Protein AF-0000000066677058 (afdb_homodimer)

Secondary structure (DSSP, 8-state):
--TTSSSTT------------PPPHHHHHHHHHHHHHHHHH--SSEEEEEETTS-EEEEE-TT-S---EEEEEE--THHHHHHHHHHHHHHHHHHHHTSEEESSTTTHHHHHHHHHHHHHHHHS-SSTTS----SS--S-TTHHHHHHHHHHHHHTT---HHHHHHHHHHHHTS-HHHHHHHS-TT---S----SSTT--HHHHHHHHHHHHHHHHT--TT-EEEEES-TTSHHHHHHHHHH--EEEEEES-HHHHHHHHHHHHHHT-TTTEEEEE--GGG--TT--EEEEEEES-GGGT-GGGHHHHHHHHHHHEEEEEEEEEEEEE--GGGHHHHHHS--HIIIII-TT--PPPHHHHHHHHHHH-S-EEEEEEE-HHHHHHHHHHHHHHHHHTHHHHHHTT--HHHHHHHHHHHHHHHHHHHTTSSEEEEEEEE-TT-HHHHTSS-TTS-SS------/--TTTSSTTS-----------PPPHHHHHHHHHHHHHHHHH--SSEEEEEETTS-EEEEE-TT-S---EEEEEE--THHHHHHHHHHHHHHHHHHHHTSEEESSTTTHHHHHHHHHHHHHHHHS-SSTTS----TT----TTHHHHHHHHHHHHHTT---HHHHHHHHHHHHTS-HHHHHHHS-TT---S----SSTT--HHHHHHHHHHHHHHHHT--TT-EEEEES-TTSHHHHHHHHHH--EEEEEES-HHHHHHHHHHHHHHT-TTTEEEEE--GGG--TT--EEEEEEES-GGGT-GGGHHHHHHHHHHHEEEEEEEEEEEEE--GGGHHHHHHS--HIIIII-TT--PPPHHHHHHHHHHH-S-EEEEEEE-HHHHHHHHHHHHHHHHHTHHHHHHTT--HHHHHHHHHHHHHHHHHHHTTSSEEEEEEEE-TT-HHHHTSS-TTS-SS------

Sequence (922 aa):
MVIAQSLLWKEITLLKKIQHMVLSLTESGARLFVTRFLEQFISIGCVTILEEGGTMFIFGEKDSTCPLKSILKIHSPQFYWKVMTQADLGLADAYISGDFSFVDKDSGLLNLIMILIANRDQRSPKSNLVKKRGWWTPVFLTAGLASVKYYLKHVLKQNTLTQARKNISSHYDLSNEFFGLFMDDTMMYSSAIFKSENEDPRTAQMRKISLLIEKARIEKNHEVLEMGCGWGTFAIEVVKRTGCKYTGITLSIEQLKYAKAKVKEAGLQGRITFMLCDYRQLSDARKYDRIIACEMIEAVGHEFMDKFFSCCEDALAENGIFVLQFTAIPEALYDESRLTSGFITEYIFPGGCLPSLARVTSAMASSSRLCIENVENIGIHYYHTLRCWRKNFLERQKQIIDLGFDDKFIRTWEYYFDYCAAGFKTLTLRSYQIVFSRPGNVAAFGDDDPFRSSTRKNNIIMVIAQSLLWKEITLLKKIQHMVLSLTESGARLFVTRFLEQFISIGCVTILEEGGTMFIFGEKDSTCPLKSILKIHSPQFYWKVMTQADLGLADAYISGDFSFVDKDSGLLNLIMILIANRDQRSPKSNLVKKRGWWTPVFLTAGLASVKYYLKHVLKQNTLTQARKNISSHYDLSNEFFGLFMDDTMMYSSAIFKSENEDPRTAQMRKISLLIEKARIEKNHEVLEMGCGWGTFAIEVVKRTGCKYTGITLSIEQLKYAKAKVKEAGLQGRITFMLCDYRQLSDARKYDRIIACEMIEAVGHEFMDKFFSCCEDALAENGIFVLQFTAIPEALYDESRLTSGFITEYIFPGGCLPSLARVTSAMASSSRLCIENVENIGIHYYHTLRCWRKNFLERQKQIIDLGFDDKFIRTWEYYFDYCAAGFKTLTLRSYQIVFSRPGNVAAFGDDDPFRSSTRKNNII

Nearest PDB structures (foldseek):
  3hem-assembly1_A  TM=9.150E-01  e=3.037E-22  Mycobacterium tuberculosis
  6p3o-assembly1_A-2  TM=7.396E-01  e=6.303E-20  Glaucium flavum
  6gkv-assembly1_B  TM=7.495E-01  e=3.057E-19  Coptis japonica
  6gkz-assembly1_A  TM=7.438E-01  e=9.589E-19  Coptis japonica
  6gkz-assembly2_B-2  TM=7.339E-01  e=5.781E-18  Coptis japonica

Radius of gyration: 33.04 Å; Cα contacts (8 Å, |Δi|>4): 1696; chains: 2; bounding box: 64×138×98 Å

Structure (mmCIF, N/CA/C/O backbone):
data_AF-0000000066677058-model_v1
#
loop_
_entity.id
_entity.type
_entity.pdbx_description
1 polymer At3g23470
#
loop_
_atom_site.group_PDB
_atom_site.id
_atom_site.type_symbol
_atom_site.label_atom_id
_atom_site.label_alt_id
_atom_site.label_comp_id
_atom_site.label_asym_id
_atom_site.label_entity_id
_atom_site.label_seq_id
_atom_site.pdbx_PDB_ins_code
_atom_site.Cartn_x
_atom_site.Cartn_y
_atom_site.Cartn_z
_atom_site.occupancy
_atom_site.B_iso_or_equiv
_atom_site.auth_seq_id
_atom_site.auth_comp_id
_atom_site.auth_asym_id
_atom_site.auth_atom_id
_atom_site.pdbx_PDB_model_num
ATOM 1 N N . MET A 1 1 ? 30.531 -81.875 -5.238 1 27.41 1 MET A N 1
ATOM 2 C CA . MET A 1 1 ? 30.516 -81.5 -6.652 1 27.41 1 MET A CA 1
ATOM 3 C C . MET A 1 1 ? 29.203 -80.875 -7.039 1 27.41 1 MET A C 1
ATOM 5 O O . MET A 1 1 ? 29.172 -80.062 -7.961 1 27.41 1 MET A O 1
ATOM 9 N N . VAL A 1 2 ? 28.016 -81.312 -6.496 1 37.75 2 VAL A N 1
ATOM 10 C CA . VAL A 1 2 ? 26.688 -80.938 -6.988 1 37.75 2 VAL A CA 1
ATOM 11 C C . VAL A 1 2 ? 26.328 -79.5 -6.527 1 37.75 2 VAL A C 1
ATOM 13 O O . VAL A 1 2 ? 25.531 -78.812 -7.172 1 37.75 2 VAL A O 1
ATOM 16 N N . ILE A 1 3 ? 26.688 -79.062 -5.27 1 36.12 3 ILE A N 1
ATOM 17 C CA . ILE A 1 3 ? 26.219 -77.812 -4.703 1 36.12 3 ILE A CA 1
ATOM 18 C C . ILE A 1 3 ? 26.766 -76.625 -5.516 1 36.12 3 ILE A C 1
ATOM 20 O O . ILE A 1 3 ? 26.203 -75.562 -5.5 1 36.12 3 ILE A O 1
ATOM 24 N N . ALA A 1 4 ? 28.094 -76.75 -6.078 1 36.56 4 ALA A N 1
ATOM 25 C CA . ALA A 1 4 ? 28.781 -75.688 -6.789 1 36.56 4 ALA A CA 1
ATOM 26 C C . ALA A 1 4 ? 28.047 -75.312 -8.078 1 36.56 4 ALA A C 1
ATOM 28 O O . ALA A 1 4 ? 28.266 -74.25 -8.641 1 36.56 4 ALA A O 1
ATOM 29 N N . GLN A 1 5 ? 27.359 -76.312 -8.688 1 34.09 5 GLN A N 1
ATOM 30 C CA . GLN A 1 5 ? 26.812 -76.062 -10.016 1 34.09 5 GLN A CA 1
ATOM 31 C C . GLN A 1 5 ? 25.625 -75.125 -9.969 1 34.09 5 GLN A C 1
ATOM 33 O O . GLN A 1 5 ? 25.219 -74.562 -10.984 1 34.09 5 GLN A O 1
ATOM 38 N N . SER A 1 6 ? 24.828 -75.125 -8.859 1 35.19 6 SER A N 1
ATOM 39 C CA . SER A 1 6 ? 23.547 -74.375 -8.883 1 35.19 6 SER A CA 1
ATOM 40 C C . SER A 1 6 ? 23.75 -72.875 -8.906 1 35.19 6 SER A C 1
ATOM 42 O O . SER A 1 6 ? 22.828 -72.125 -9.203 1 35.19 6 SER A O 1
ATOM 44 N N . LEU A 1 7 ? 24.75 -72.375 -8.156 1 35.31 7 LEU A N 1
ATOM 45 C CA . LEU A 1 7 ? 24.875 -70.938 -7.949 1 35.31 7 LEU A CA 1
ATOM 46 C C . LEU A 1 7 ? 25.219 -70.188 -9.25 1 35.31 7 LEU A C 1
ATOM 48 O O . LEU A 1 7 ? 25.141 -69 -9.336 1 35.31 7 LEU A O 1
ATOM 52 N N . LEU A 1 8 ? 25.953 -70.812 -10.219 1 33.09 8 LEU A N 1
ATOM 53 C CA . LEU A 1 8 ? 26.562 -70.125 -11.344 1 33.09 8 LEU A CA 1
ATOM 54 C C . LEU A 1 8 ? 25.484 -69.688 -12.328 1 33.09 8 LEU A C 1
ATOM 56 O O . LEU A 1 8 ? 25.75 -68.875 -13.211 1 33.09 8 LEU A O 1
ATOM 60 N N . TRP A 1 9 ? 24.422 -70.438 -12.539 1 32.62 9 TRP A N 1
ATOM 61 C CA . TRP A 1 9 ? 23.594 -70.125 -13.703 1 32.62 9 TRP A CA 1
ATOM 62 C C . TRP A 1 9 ? 22.75 -68.875 -13.438 1 32.62 9 TRP A C 1
ATOM 64 O O . TRP A 1 9 ? 21.688 -68.688 -14.039 1 32.62 9 TRP A O 1
ATOM 74 N N . LYS A 1 10 ? 22.875 -68.25 -12.242 1 36.34 10 LYS A N 1
ATOM 75 C CA . LYS A 1 10 ? 22 -67.125 -12.25 1 36.34 10 LYS A CA 1
ATOM 76 C C . LYS A 1 10 ? 22.266 -66.25 -13.461 1 36.34 10 LYS A C 1
ATOM 78 O O . LYS A 1 10 ? 23.406 -65.812 -13.727 1 36.34 10 LYS A O 1
ATOM 83 N N . GLU A 1 11 ? 21.516 -66.375 -14.555 1 34.28 11 GLU A N 1
ATOM 84 C CA . GLU A 1 11 ? 21.484 -65.562 -15.742 1 34.28 11 GLU A CA 1
ATOM 85 C C . GLU A 1 11 ? 21.734 -64.062 -15.383 1 34.28 11 GLU A C 1
ATOM 87 O O . GLU A 1 11 ? 21.047 -63.5 -14.523 1 34.28 11 GLU A O 1
ATOM 92 N N . ILE A 1 12 ? 22.953 -63.625 -15.367 1 32.75 12 ILE A N 1
ATOM 93 C CA . ILE A 1 12 ? 23.281 -62.219 -15.336 1 32.75 12 ILE A CA 1
ATOM 94 C C . ILE A 1 12 ? 22.328 -61.438 -16.25 1 32.75 12 ILE A C 1
ATOM 96 O O . ILE A 1 12 ? 22.328 -61.656 -17.469 1 32.75 12 ILE A O 1
ATOM 100 N N . THR A 1 13 ? 21.062 -61.25 -15.922 1 34.97 13 THR A N 1
ATOM 101 C CA . THR A 1 13 ? 20.234 -60.281 -16.641 1 34.97 13 THR A CA 1
ATOM 102 C C . THR A 1 13 ? 21.094 -59.156 -17.172 1 34.97 13 THR A C 1
ATOM 104 O O . THR A 1 13 ? 21.734 -58.438 -16.406 1 34.97 13 THR A O 1
ATOM 107 N N . LEU A 1 14 ? 21.75 -59.281 -18.328 1 33.88 14 LEU A N 1
ATOM 108 C CA . LEU A 1 14 ? 22.438 -58.25 -19.125 1 33.88 14 LEU A CA 1
ATOM 109 C C . LEU A 1 14 ? 21.844 -56.875 -18.875 1 33.88 14 LEU A C 1
ATOM 111 O O . LEU A 1 14 ? 20.625 -56.719 -18.844 1 33.88 14 LEU A O 1
ATOM 115 N N . LEU A 1 15 ? 22.562 -56.062 -18.219 1 37.28 15 LEU A N 1
ATOM 116 C CA . LEU A 1 15 ? 22.328 -54.625 -18.094 1 37.28 15 LEU A CA 1
ATOM 117 C C . LEU A 1 15 ? 21.766 -54.031 -19.391 1 37.28 15 LEU A C 1
ATOM 119 O O . LEU A 1 15 ? 22.297 -54.312 -20.469 1 37.28 15 LEU A O 1
ATOM 123 N N . LYS A 1 16 ? 20.516 -53.875 -19.531 1 41.69 16 LYS A N 1
ATOM 124 C CA . LYS A 1 16 ? 19.859 -53.188 -20.625 1 41.69 16 LYS A CA 1
ATOM 125 C C . LYS A 1 16 ? 20.781 -52.156 -21.25 1 41.69 16 LYS A C 1
ATOM 127 O O . LYS A 1 16 ? 21.484 -51.406 -20.531 1 41.69 16 LYS A O 1
ATOM 132 N N . LYS A 1 17 ? 21.281 -52.219 -22.469 1 40.94 17 LYS A N 1
ATOM 133 C CA . LYS A 1 17 ? 22.031 -51.344 -23.359 1 40.94 17 LYS A CA 1
ATOM 134 C C . LYS A 1 17 ? 21.578 -49.875 -23.203 1 40.94 17 LYS A C 1
ATOM 136 O O . LYS A 1 17 ? 20.406 -49.562 -23.344 1 40.94 17 LYS A O 1
ATOM 141 N N . ILE A 1 18 ? 22.266 -49.062 -22.469 1 45.41 18 ILE A N 1
ATOM 142 C CA . ILE A 1 18 ? 22.047 -47.625 -22.391 1 45.41 18 ILE A CA 1
ATOM 143 C C . ILE A 1 18 ? 21.953 -47.031 -23.797 1 45.41 18 ILE A C 1
ATOM 145 O O . ILE A 1 18 ? 22.922 -47.125 -24.562 1 45.41 18 ILE A O 1
ATOM 149 N N . GLN A 1 19 ? 20.938 -47.188 -24.516 1 49.09 19 GLN A N 1
ATOM 150 C CA . GLN A 1 19 ? 20.781 -46.594 -25.828 1 49.09 19 GLN A CA 1
ATOM 151 C C . GLN A 1 19 ? 21.188 -45.125 -25.812 1 49.09 19 GLN A C 1
ATOM 153 O O . GLN A 1 19 ? 20.719 -44.344 -24.969 1 49.09 19 GLN A O 1
ATOM 158 N N . HIS A 1 20 ? 22.344 -44.812 -26.359 1 61.53 20 HIS A N 1
ATOM 159 C CA . HIS A 1 20 ? 22.859 -43.438 -26.547 1 61.53 20 HIS A CA 1
ATOM 160 C C . HIS A 1 20 ? 21.844 -42.594 -27.297 1 61.53 20 HIS A C 1
ATOM 162 O O . HIS A 1 20 ? 21.156 -43.062 -28.203 1 61.53 20 HIS A O 1
ATOM 168 N N . MET A 1 21 ? 21.531 -41.531 -26.766 1 69.44 21 MET A N 1
ATOM 169 C CA . MET A 1 21 ? 20.688 -40.562 -27.453 1 69.44 21 MET A CA 1
ATOM 170 C C . MET A 1 21 ? 21.25 -40.25 -28.828 1 69.44 21 MET A C 1
ATOM 172 O O . MET A 1 21 ? 22.422 -39.875 -28.969 1 69.44 21 MET A O 1
ATOM 176 N N . VAL A 1 22 ? 20.734 -40.688 -29.922 1 69.94 22 VAL A N 1
ATOM 177 C CA . VAL A 1 22 ? 21.156 -40.375 -31.281 1 69.94 22 VAL A CA 1
ATOM 178 C C . VAL A 1 22 ? 20.516 -39.094 -31.734 1 69.94 22 VAL A C 1
ATOM 180 O O . VAL A 1 22 ? 19.297 -38.938 -31.703 1 69.94 22 VAL A O 1
ATOM 183 N N . LEU A 1 23 ? 21.391 -38.031 -32.062 1 77.5 23 LEU A N 1
ATOM 184 C CA . LEU A 1 23 ? 20.891 -36.719 -32.438 1 77.5 23 LEU A CA 1
ATOM 185 C C . LEU A 1 23 ? 20.906 -36.562 -33.969 1 77.5 23 LEU A C 1
ATOM 187 O O . LEU A 1 23 ? 21.828 -37 -34.625 1 77.5 23 LEU A O 1
ATOM 191 N N . SER A 1 24 ? 19.844 -36.094 -34.5 1 80.19 24 SER A N 1
ATOM 192 C CA . SER A 1 24 ? 19.875 -35.625 -35.8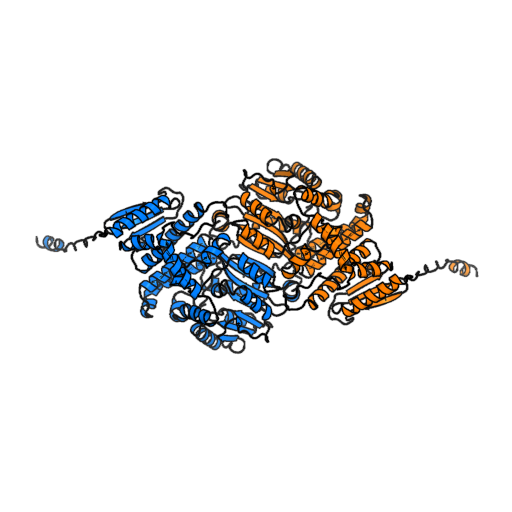75 1 80.19 24 SER A CA 1
ATOM 193 C C . SER A 1 24 ? 20.766 -34.375 -36 1 80.19 24 SER A C 1
ATOM 195 O O . SER A 1 24 ? 21.234 -33.844 -35 1 80.19 24 SER A O 1
ATOM 197 N N . LEU A 1 25 ? 21.062 -33.969 -37.219 1 74.94 25 LEU A N 1
ATOM 198 C CA . LEU A 1 25 ? 21.906 -32.781 -37.438 1 74.94 25 LEU A CA 1
ATOM 199 C C . LEU A 1 25 ? 21.281 -31.547 -36.812 1 74.94 25 LEU A C 1
ATOM 201 O O . LEU A 1 25 ? 21.969 -30.75 -36.188 1 74.94 25 LEU A O 1
ATOM 205 N N . THR A 1 26 ? 20.047 -31.5 -36.969 1 81.69 26 THR A N 1
ATOM 206 C CA . THR A 1 26 ? 19.328 -30.344 -36.438 1 81.69 26 THR A CA 1
ATOM 207 C C . THR A 1 26 ? 19.344 -30.375 -34.906 1 81.69 26 THR A C 1
ATOM 209 O O . THR A 1 26 ? 19.516 -29.344 -34.25 1 81.69 26 THR A O 1
ATOM 212 N N . GLU A 1 27 ? 19.219 -31.547 -34.438 1 86.38 27 GLU A N 1
ATOM 213 C CA . GLU A 1 27 ? 19.234 -31.703 -33 1 86.38 27 GLU A CA 1
ATOM 214 C C . GLU A 1 27 ? 20.625 -31.438 -32.438 1 86.38 27 GLU A C 1
ATOM 216 O O . GLU A 1 27 ? 20.766 -30.891 -31.328 1 86.38 27 GLU A O 1
ATOM 221 N N . SER A 1 28 ? 21.609 -31.875 -33.188 1 88.38 28 SER A N 1
ATOM 222 C CA . SER A 1 28 ? 22.969 -31.594 -32.781 1 88.38 28 SER A CA 1
ATOM 223 C C . SER A 1 28 ? 23.25 -30.094 -32.75 1 88.38 28 SER A C 1
ATOM 225 O O . SER A 1 28 ? 23.938 -29.609 -31.828 1 88.38 28 SER A O 1
ATOM 227 N N . GLY A 1 29 ? 22.781 -29.422 -33.719 1 90.25 29 GLY A N 1
ATOM 228 C CA . GLY A 1 29 ? 22.906 -27.969 -33.719 1 90.25 29 GLY A CA 1
ATOM 229 C C . GLY A 1 29 ? 22.188 -27.312 -32.531 1 90.25 29 GLY A C 1
ATOM 230 O O . GLY A 1 29 ? 22.703 -26.391 -31.922 1 90.25 29 GLY A O 1
ATOM 231 N N . ALA A 1 30 ? 21.031 -27.828 -32.312 1 92.5 30 ALA A N 1
ATOM 232 C CA . ALA A 1 30 ? 20.266 -27.312 -31.188 1 92.5 30 ALA A CA 1
ATOM 233 C C . ALA A 1 30 ? 21 -27.547 -29.875 1 92.5 30 ALA A C 1
ATOM 235 O O . ALA A 1 30 ? 21.016 -26.656 -29.016 1 92.5 30 ALA A O 1
ATOM 236 N N . ARG A 1 31 ? 21.547 -28.75 -29.688 1 93.88 31 ARG A N 1
ATOM 237 C CA . ARG A 1 31 ? 22.312 -29.062 -28.484 1 93.88 31 ARG A CA 1
ATOM 238 C C . ARG A 1 31 ? 23.469 -28.094 -28.312 1 93.88 31 ARG A C 1
ATOM 240 O O . ARG A 1 31 ? 23.703 -27.594 -27.203 1 93.88 31 ARG A O 1
ATOM 247 N N . LEU A 1 32 ? 24.172 -27.844 -29.344 1 93.31 32 LEU A N 1
ATOM 248 C CA . LEU A 1 32 ? 25.312 -26.922 -29.297 1 93.31 32 LEU A CA 1
ATOM 249 C C . LEU A 1 32 ? 24.859 -25.516 -28.906 1 93.31 32 LEU A C 1
ATOM 251 O O . LEU A 1 32 ? 25.5 -24.859 -28.094 1 93.31 32 LEU A O 1
ATOM 255 N N . PHE A 1 33 ? 23.844 -25.172 -29.469 1 92.88 33 PHE A N 1
ATOM 256 C CA . PHE A 1 33 ? 23.328 -23.844 -29.203 1 92.88 33 PHE A CA 1
ATOM 257 C C . PHE A 1 33 ? 22.891 -23.703 -27.75 1 92.88 33 PHE A C 1
ATOM 259 O O . PHE A 1 33 ? 23.266 -22.734 -27.078 1 92.88 33 PHE A O 1
ATOM 266 N N . VAL A 1 34 ? 22.109 -24.609 -27.25 1 94.19 34 VAL A N 1
ATOM 267 C CA . VAL A 1 34 ? 21.562 -24.562 -25.891 1 94.19 34 VAL A CA 1
ATOM 268 C C . VAL A 1 34 ? 22.703 -24.641 -24.891 1 94.19 34 VAL A C 1
ATOM 270 O O . VAL A 1 34 ? 22.734 -23.891 -23.906 1 94.19 34 VAL A O 1
ATOM 273 N N . THR A 1 35 ? 23.625 -25.516 -25.125 1 94.44 35 THR A N 1
ATOM 274 C CA . THR A 1 35 ? 24.734 -25.688 -24.172 1 94.44 35 THR A CA 1
ATOM 275 C C . THR A 1 35 ? 25.625 -24.453 -24.156 1 94.44 35 THR A C 1
ATOM 277 O O . THR A 1 35 ? 26.094 -24.031 -23.094 1 94.44 35 THR A O 1
ATOM 280 N N . ARG A 1 36 ? 25.859 -23.812 -25.266 1 93.69 36 ARG A N 1
ATOM 281 C CA . ARG A 1 36 ? 26.641 -22.578 -25.312 1 93.69 36 ARG A CA 1
ATOM 282 C C . ARG A 1 36 ? 25.938 -21.438 -24.594 1 93.69 36 ARG A C 1
ATOM 284 O O . ARG A 1 36 ? 26.562 -20.641 -23.906 1 93.69 36 ARG A O 1
ATOM 291 N N . PHE A 1 37 ? 24.734 -21.438 -24.875 1 91.5 37 PHE A N 1
ATOM 292 C CA . PHE A 1 37 ? 23.938 -20.422 -24.219 1 91.5 37 PHE A CA 1
ATOM 293 C C . PHE A 1 37 ? 23.984 -20.578 -22.703 1 91.5 37 PHE A C 1
ATOM 295 O O . PHE A 1 37 ? 24.203 -19.594 -21.984 1 91.5 37 PHE A O 1
ATOM 302 N N . LEU A 1 38 ? 23.719 -21.75 -22.219 1 94.25 38 LEU A N 1
ATOM 303 C CA . LEU A 1 38 ? 23.703 -21.984 -20.781 1 94.25 38 LEU A CA 1
ATOM 304 C C . LEU A 1 38 ? 25.078 -21.719 -20.172 1 94.25 38 LEU A C 1
ATOM 306 O O . LEU A 1 38 ? 25.172 -21.219 -19.047 1 94.25 38 LEU A O 1
ATOM 310 N N . GLU A 1 39 ? 26.078 -21.984 -20.938 1 93.5 39 GLU A N 1
ATOM 311 C CA . GLU A 1 39 ? 27.438 -21.719 -20.484 1 93.5 39 GLU A CA 1
ATOM 312 C C . GLU A 1 39 ? 27.672 -20.219 -20.25 1 93.5 39 GLU A C 1
ATOM 314 O O . GLU A 1 39 ? 28.312 -19.828 -19.281 1 93.5 39 GLU A O 1
ATOM 319 N N . GLN A 1 40 ? 27.094 -19.438 -21.031 1 91.44 40 GLN A N 1
ATOM 320 C CA . GLN A 1 40 ? 27.25 -18 -20.938 1 91.44 40 GLN A CA 1
ATOM 321 C C . GLN A 1 40 ? 26.25 -17.406 -19.938 1 91.44 40 GLN A C 1
ATOM 323 O O . GLN A 1 40 ? 26.547 -16.406 -19.281 1 91.44 40 GLN A O 1
ATOM 328 N N . PHE A 1 41 ? 25.188 -18.047 -19.828 1 90.19 41 PHE A N 1
ATOM 329 C CA . PHE A 1 41 ? 24.062 -17.469 -19.094 1 90.19 41 PHE A CA 1
ATOM 330 C C . PHE A 1 41 ? 24.172 -17.781 -17.609 1 90.19 41 PHE A C 1
ATOM 332 O O . PHE A 1 41 ? 23.859 -16.938 -16.766 1 90.19 41 PHE A O 1
ATOM 339 N N . ILE A 1 42 ? 24.594 -18.984 -17.297 1 93.25 42 ILE A N 1
ATOM 340 C CA . ILE A 1 42 ? 24.562 -19.422 -15.906 1 93.25 42 ILE A CA 1
ATOM 341 C C . ILE A 1 42 ? 25.859 -19.047 -15.211 1 93.25 42 ILE A C 1
ATOM 343 O O . ILE A 1 42 ? 26.922 -19.625 -15.508 1 93.25 42 ILE A O 1
ATOM 347 N N . SER A 1 43 ? 25.75 -18.047 -14.359 1 90.25 43 SER A N 1
ATOM 348 C CA . SER A 1 43 ? 26.875 -17.656 -13.523 1 90.25 43 SER A CA 1
ATOM 349 C C . SER A 1 43 ? 26.562 -17.859 -12.047 1 90.25 43 SER A C 1
ATOM 351 O O . SER A 1 43 ? 27.469 -17.891 -11.211 1 90.25 43 SER A O 1
ATOM 353 N N . ILE A 1 44 ? 25.266 -17.984 -11.797 1 90.81 44 ILE A N 1
ATOM 354 C CA . ILE A 1 44 ? 24.797 -18.234 -10.438 1 90.81 44 ILE A CA 1
ATOM 355 C C . ILE A 1 44 ? 24.141 -19.609 -10.359 1 90.81 44 ILE A C 1
ATOM 357 O O . ILE A 1 44 ? 23.219 -19.906 -11.133 1 90.81 44 ILE A O 1
ATOM 361 N N . GLY A 1 45 ? 24.609 -20.406 -9.352 1 93.38 45 GLY A N 1
ATOM 362 C CA . GLY A 1 45 ? 24.109 -21.766 -9.227 1 93.38 45 GLY A CA 1
ATOM 363 C C . GLY A 1 45 ? 24.828 -22.75 -10.141 1 93.38 45 GLY A C 1
ATOM 364 O O . GLY A 1 45 ? 25.828 -22.391 -10.766 1 93.38 45 GLY A O 1
ATOM 365 N N . CYS A 1 46 ? 24.312 -23.969 -10.086 1 94.94 46 CYS A N 1
ATOM 366 C CA . CYS A 1 46 ? 24.938 -25.031 -10.891 1 94.94 46 CYS A CA 1
ATOM 367 C C . CYS A 1 46 ? 23.875 -25.891 -11.555 1 94.94 46 CYS A C 1
ATOM 369 O O . CYS A 1 46 ? 22.969 -26.406 -10.891 1 94.94 46 CYS A O 1
ATOM 371 N N . VAL A 1 47 ? 23.984 -26.016 -12.859 1 96.19 47 VAL A N 1
ATOM 372 C CA . VAL A 1 47 ? 23.078 -26.859 -13.625 1 96.19 47 VAL A CA 1
ATOM 373 C C . VAL A 1 47 ? 23.859 -27.953 -14.352 1 96.19 47 VAL A C 1
ATOM 375 O O . VAL A 1 47 ? 24.844 -27.656 -15.047 1 96.19 47 VAL A O 1
ATOM 378 N N . THR A 1 48 ? 23.484 -29.156 -14.102 1 96.25 48 THR A N 1
ATOM 379 C CA . THR A 1 48 ? 24.094 -30.297 -14.773 1 96.25 48 THR A CA 1
ATOM 380 C C . THR A 1 48 ? 23.094 -30.984 -15.695 1 96.25 48 THR A C 1
ATOM 382 O O . THR A 1 48 ? 21.984 -31.312 -15.281 1 96.25 48 THR A O 1
ATOM 385 N N . ILE A 1 49 ? 23.531 -31.219 -16.922 1 96.94 49 ILE A N 1
ATOM 386 C CA . ILE A 1 49 ? 22.734 -31.984 -17.875 1 96.94 49 ILE A CA 1
ATOM 387 C C . ILE A 1 49 ? 23.359 -33.375 -18.094 1 96.94 49 ILE A C 1
ATOM 389 O O . ILE A 1 49 ? 24.531 -33.469 -18.422 1 96.94 49 ILE A O 1
ATOM 393 N N . LEU A 1 50 ? 22.547 -34.344 -17.812 1 96.19 50 LEU A N 1
ATOM 394 C CA . LEU A 1 50 ? 22.953 -35.719 -18.047 1 96.19 50 LEU A CA 1
ATOM 395 C C . LEU A 1 50 ? 22.156 -36.344 -19.203 1 96.19 50 LEU A C 1
ATOM 397 O O . LEU A 1 50 ? 20.953 -36.562 -19.094 1 96.19 50 LEU A O 1
ATOM 401 N N . GLU A 1 51 ? 22.812 -36.656 -20.281 1 93.75 51 GLU A N 1
ATOM 402 C CA . GLU A 1 51 ? 22.156 -37.281 -21.406 1 93.75 51 GLU A CA 1
ATOM 403 C C . GLU A 1 51 ? 22.125 -38.812 -21.234 1 93.75 51 GLU A C 1
ATOM 405 O O . GLU A 1 51 ? 22.984 -39.375 -20.562 1 93.75 51 GLU A O 1
ATOM 410 N N . GLU A 1 52 ? 21.109 -39.312 -21.922 1 86.5 52 GLU A N 1
ATOM 411 C CA . GLU A 1 52 ? 21.109 -40.781 -21.969 1 86.5 52 GLU A CA 1
ATOM 412 C C . GLU A 1 52 ? 22.328 -41.281 -22.75 1 86.5 52 GLU A C 1
ATOM 414 O O . GLU A 1 52 ? 22.594 -40.844 -23.859 1 86.5 52 GLU A O 1
ATOM 419 N N . GLY A 1 53 ? 23.25 -42 -22.234 1 82.19 53 GLY A N 1
ATOM 420 C CA . GLY A 1 53 ? 24.484 -42.469 -22.844 1 82.19 53 GLY A CA 1
ATOM 421 C C . GLY A 1 53 ? 25.734 -42.031 -22.094 1 82.19 53 GLY A C 1
ATOM 422 O O . GLY A 1 53 ? 26.844 -42.5 -22.391 1 82.19 53 GLY A O 1
ATOM 423 N N . GLY A 1 54 ? 25.531 -41.031 -21.281 1 82.81 54 GLY A N 1
ATOM 424 C CA . GLY A 1 54 ? 26.625 -40.75 -20.344 1 82.81 54 GLY A CA 1
ATOM 425 C C . GLY A 1 54 ? 27.25 -39.375 -20.562 1 82.81 54 GLY A C 1
ATOM 426 O O . GLY A 1 54 ? 28.094 -38.969 -19.766 1 82.81 54 GLY A O 1
ATOM 427 N N . THR A 1 55 ? 26.828 -38.625 -21.625 1 90.62 55 THR A N 1
ATOM 428 C CA . THR A 1 55 ? 27.359 -37.312 -21.844 1 90.62 55 THR A CA 1
ATOM 429 C C . THR A 1 55 ? 26.875 -36.344 -20.75 1 90.62 55 THR A C 1
ATOM 431 O O . THR A 1 55 ? 25.703 -36.375 -20.375 1 90.62 55 THR A O 1
ATOM 434 N N . MET A 1 56 ? 27.859 -35.562 -20.25 1 93.94 56 MET A N 1
ATOM 435 C CA . MET A 1 56 ? 27.516 -34.656 -19.141 1 93.94 56 MET A CA 1
ATOM 436 C C . MET A 1 56 ? 27.984 -33.25 -19.438 1 93.94 56 MET A C 1
ATOM 438 O O . MET A 1 56 ? 29.094 -33.031 -19.953 1 93.94 56 MET A O 1
ATOM 442 N N . PHE A 1 57 ? 27.109 -32.25 -19.219 1 95 57 PHE A N 1
ATOM 443 C CA . PHE A 1 57 ? 27.453 -30.828 -19.281 1 95 57 PHE A CA 1
ATOM 444 C C . PHE A 1 57 ? 27.25 -30.156 -17.922 1 95 57 PHE A C 1
ATOM 446 O O . PHE A 1 57 ? 26.25 -30.406 -17.25 1 95 57 PHE A O 1
ATOM 453 N N . ILE A 1 58 ? 28.188 -29.422 -17.469 1 94.62 58 ILE A N 1
ATOM 454 C CA . ILE A 1 58 ? 28.078 -28.688 -16.219 1 94.62 58 ILE A CA 1
ATOM 455 C C . ILE A 1 58 ? 28.188 -27.188 -16.469 1 94.62 58 ILE A C 1
ATOM 457 O O . ILE A 1 58 ? 29.109 -26.734 -17.156 1 94.62 58 ILE A O 1
ATOM 461 N N . PHE A 1 59 ? 27.25 -26.484 -15.992 1 94.88 59 PHE A N 1
ATOM 462 C CA . PHE A 1 59 ? 27.219 -25.031 -16.156 1 94.88 59 PHE A CA 1
ATOM 463 C C . PHE A 1 59 ? 27.25 -24.344 -14.797 1 94.88 59 PHE A C 1
ATOM 465 O O . PHE A 1 59 ? 26.609 -24.797 -13.844 1 94.88 59 PHE A O 1
ATOM 472 N N . GLY A 1 60 ? 27.859 -23.141 -14.742 1 90.25 60 GLY A N 1
ATOM 473 C CA . GLY A 1 60 ? 27.969 -22.359 -13.508 1 90.25 60 GLY A CA 1
ATOM 474 C C . GLY A 1 60 ? 29.156 -22.75 -12.656 1 90.25 60 GLY A C 1
ATOM 475 O O . GLY A 1 60 ? 30.078 -23.422 -13.133 1 90.25 60 GLY A O 1
ATOM 476 N N . GLU A 1 61 ? 29.266 -22.062 -11.469 1 74.31 61 GLU A N 1
ATOM 477 C CA . GLU A 1 61 ? 30.422 -22.297 -10.609 1 74.31 61 GLU A CA 1
ATOM 478 C C . GLU A 1 61 ? 30.219 -23.484 -9.695 1 74.31 61 GLU A C 1
ATOM 480 O O . GLU A 1 61 ? 29.266 -23.516 -8.906 1 74.31 61 GLU A O 1
ATOM 485 N N . LYS A 1 62 ? 30.828 -24.594 -9.992 1 59.88 62 LYS A N 1
ATOM 486 C CA . LYS A 1 62 ? 30.781 -25.766 -9.133 1 59.88 62 LYS A CA 1
ATOM 487 C C . LYS A 1 62 ? 31.016 -25.406 -7.676 1 59.88 62 LYS A C 1
ATOM 489 O O . LYS A 1 62 ? 30.391 -25.953 -6.773 1 59.88 62 LYS A O 1
ATOM 494 N N . ASP A 1 63 ? 31.922 -24.5 -7.418 1 54.69 63 ASP A N 1
ATOM 495 C CA . ASP A 1 63 ? 32.375 -24.188 -6.066 1 54.69 63 ASP A CA 1
ATOM 496 C C . ASP A 1 63 ? 31.641 -22.953 -5.523 1 54.69 63 ASP A C 1
ATOM 498 O O . ASP A 1 63 ? 32.125 -22.297 -4.59 1 54.69 63 ASP A O 1
ATOM 502 N N . SER A 1 64 ? 30.516 -22.656 -6.133 1 59.47 64 SER A N 1
ATOM 503 C CA . SER A 1 64 ? 29.875 -21.422 -5.715 1 59.47 64 SER A CA 1
ATOM 504 C C . SER A 1 64 ? 29.172 -21.594 -4.371 1 59.47 64 SER A C 1
ATOM 506 O O . SER A 1 64 ? 28.75 -22.688 -4.02 1 59.47 64 SER A O 1
ATOM 508 N N . THR A 1 65 ? 29.359 -20.672 -3.484 1 66.38 65 THR A N 1
ATOM 509 C CA . THR A 1 65 ? 28.672 -20.531 -2.201 1 66.38 65 THR A CA 1
ATOM 510 C C . THR A 1 65 ? 27.156 -20.562 -2.385 1 66.38 65 THR A C 1
ATOM 512 O O . THR A 1 65 ? 26.422 -20.719 -1.415 1 66.38 65 THR A O 1
ATOM 515 N N . CYS A 1 66 ? 26.75 -20.625 -3.701 1 76.31 66 CYS A N 1
ATOM 516 C CA . CYS A 1 66 ? 25.312 -20.672 -3.949 1 76.31 66 CYS A CA 1
ATOM 517 C C . CYS A 1 66 ? 24.797 -22.109 -3.854 1 76.31 66 CYS A C 1
ATOM 519 O O . CYS A 1 66 ? 25.297 -23 -4.539 1 76.31 66 CYS A O 1
ATOM 521 N N . PRO A 1 67 ? 23.891 -22.328 -2.988 1 82.94 67 PRO A N 1
ATOM 522 C CA . PRO A 1 67 ? 23.406 -23.688 -2.727 1 82.94 67 PRO A CA 1
ATOM 523 C C . PRO A 1 67 ? 22.469 -24.188 -3.814 1 82.94 67 PRO A C 1
ATOM 525 O O . PRO A 1 67 ? 22.109 -25.375 -3.822 1 82.94 67 PRO A O 1
ATOM 528 N N . LEU A 1 68 ? 22.188 -23.422 -4.801 1 91.38 68 LEU A N 1
ATOM 529 C CA . LEU A 1 68 ? 21.234 -23.844 -5.816 1 91.38 68 LEU A CA 1
ATOM 530 C C . LEU A 1 68 ? 21.891 -24.75 -6.848 1 91.38 68 LEU A C 1
ATOM 532 O O . LEU A 1 68 ? 22.812 -24.328 -7.547 1 91.38 68 LEU A O 1
ATOM 536 N N . LYS A 1 69 ? 21.391 -26 -6.887 1 94.56 69 LYS A N 1
ATOM 537 C CA . LYS A 1 69 ? 21.875 -26.984 -7.832 1 94.56 69 LYS A CA 1
ATOM 538 C C . LYS A 1 69 ? 20.719 -27.766 -8.453 1 94.56 69 LYS A C 1
ATOM 540 O O . LYS A 1 69 ? 19.719 -28.047 -7.789 1 94.56 69 LYS A O 1
ATOM 545 N N . SER A 1 70 ? 20.859 -28.062 -9.742 1 96.62 70 SER A N 1
ATOM 546 C CA . SER A 1 70 ? 19.844 -28.859 -10.445 1 96.62 70 SER A CA 1
ATOM 547 C C . SER A 1 70 ? 20.484 -29.797 -11.461 1 96.62 70 SER A C 1
ATOM 549 O O . SER A 1 70 ? 21.359 -29.375 -12.227 1 96.62 70 SER A O 1
ATOM 551 N N . ILE A 1 71 ? 20.125 -31.047 -11.383 1 96.81 71 ILE A N 1
ATOM 552 C CA . ILE A 1 71 ? 20.641 -32.031 -12.312 1 96.81 71 ILE A CA 1
ATOM 553 C C . ILE A 1 71 ? 19.5 -32.562 -13.188 1 96.81 71 ILE A C 1
ATOM 555 O O . ILE A 1 71 ? 18.594 -33.25 -12.695 1 96.81 71 ILE A O 1
ATOM 559 N N . LEU A 1 72 ? 19.625 -32.344 -14.461 1 97.81 72 LEU A N 1
ATOM 560 C CA . LEU A 1 72 ? 18.625 -32.781 -15.438 1 97.81 72 LEU A CA 1
ATOM 561 C C . LEU A 1 72 ? 19.062 -34.062 -16.141 1 97.81 72 LEU A C 1
ATOM 563 O O . LEU A 1 72 ? 20.219 -34.188 -16.531 1 97.81 72 LEU A O 1
ATOM 567 N N . LYS A 1 73 ? 18.188 -34.969 -16.219 1 97.38 73 LYS A N 1
ATOM 568 C CA . LYS A 1 73 ? 18.359 -36.156 -17.062 1 97.38 73 LYS A CA 1
ATOM 569 C C . LYS A 1 73 ? 17.609 -36 -18.375 1 97.38 73 LYS A C 1
ATOM 571 O O . LYS A 1 73 ? 16.375 -35.906 -18.391 1 97.38 73 LYS A O 1
ATOM 576 N N . ILE A 1 74 ? 18.359 -36 -19.469 1 96.75 74 ILE A N 1
ATOM 577 C CA . ILE A 1 74 ? 17.75 -35.812 -20.766 1 96.75 74 ILE A CA 1
ATOM 578 C C . ILE A 1 74 ? 17.422 -37.156 -21.406 1 96.75 74 ILE A C 1
ATOM 580 O O . ILE A 1 74 ? 18.312 -37.969 -21.609 1 96.75 74 ILE A O 1
ATOM 584 N N . HIS A 1 75 ? 16.172 -37.344 -21.766 1 95.19 75 HIS A N 1
ATOM 585 C CA . HIS A 1 75 ? 15.711 -38.594 -22.312 1 95.19 75 HIS A CA 1
ATOM 586 C C . HIS A 1 75 ? 15.547 -38.531 -23.828 1 95.19 75 HIS A C 1
ATOM 588 O O . HIS A 1 75 ? 15.562 -39.531 -24.516 1 95.19 75 HIS A O 1
ATOM 594 N N . SER A 1 76 ? 15.266 -37.312 -24.312 1 94.5 76 SER A N 1
ATOM 595 C CA . SER A 1 76 ? 15.016 -37.094 -25.75 1 94.5 76 SER A CA 1
ATOM 596 C C . SER A 1 76 ? 15.719 -35.844 -26.25 1 94.5 76 SER A C 1
ATOM 598 O O . SER A 1 76 ? 15.742 -34.812 -25.562 1 94.5 76 SER A O 1
ATOM 600 N N . PRO A 1 77 ? 16.297 -35.906 -27.438 1 93.5 77 PRO A N 1
ATOM 601 C CA . PRO A 1 77 ? 16.953 -34.719 -28 1 93.5 77 PRO A CA 1
ATOM 602 C C . PRO A 1 77 ? 15.969 -33.562 -28.281 1 93.5 77 PRO A C 1
ATOM 604 O O . PRO A 1 77 ? 16.391 -32.438 -28.531 1 93.5 77 PRO A O 1
ATOM 607 N N . GLN A 1 78 ? 14.703 -33.875 -28.219 1 94.38 78 GLN A N 1
ATOM 608 C CA . GLN A 1 78 ? 13.688 -32.844 -28.422 1 94.38 78 GLN A CA 1
ATOM 609 C C . GLN A 1 78 ? 13.797 -31.75 -27.359 1 94.38 78 GLN A C 1
ATOM 611 O O . GLN A 1 78 ? 13.359 -30.609 -27.578 1 94.38 78 GLN A O 1
ATOM 616 N N . PHE A 1 79 ? 14.398 -32.094 -26.266 1 95.81 79 PHE A N 1
ATOM 617 C CA . PHE A 1 79 ? 14.664 -31.125 -25.234 1 95.81 79 PHE A CA 1
ATOM 618 C C . PHE A 1 79 ? 15.414 -29.922 -25.797 1 95.81 79 PHE A C 1
ATOM 620 O O . PHE A 1 79 ? 14.984 -28.781 -25.625 1 95.81 79 PHE A O 1
ATOM 627 N N . TYR A 1 80 ? 16.422 -30.156 -26.516 1 94.94 80 TYR A N 1
ATOM 628 C CA . TYR A 1 80 ? 17.266 -29.094 -27.047 1 94.94 80 TYR A CA 1
ATOM 629 C C . TYR A 1 80 ? 16.531 -28.281 -28.109 1 94.94 80 TYR A C 1
ATOM 631 O O . TYR A 1 80 ? 16.641 -27.062 -28.156 1 94.94 80 TYR A O 1
ATOM 639 N N . TRP A 1 81 ? 15.805 -28.984 -28.891 1 93.38 81 TRP A N 1
ATOM 640 C CA . TRP A 1 81 ? 15.078 -28.312 -29.969 1 93.38 81 TRP A CA 1
ATOM 641 C C . TRP A 1 81 ? 14.016 -27.375 -29.422 1 93.38 81 TRP A C 1
ATOM 643 O O . TRP A 1 81 ? 13.922 -26.219 -29.844 1 93.38 81 TRP A O 1
ATOM 653 N N . LYS A 1 82 ? 13.258 -27.797 -28.469 1 93.25 82 LYS A N 1
ATOM 654 C CA . LYS A 1 82 ? 12.18 -27.016 -27.875 1 93.25 82 LYS A CA 1
ATOM 655 C C . LYS A 1 82 ? 12.719 -25.797 -27.125 1 93.25 82 LYS A C 1
ATOM 657 O O . LYS A 1 82 ? 12.188 -24.688 -27.266 1 93.25 82 LYS A O 1
ATOM 662 N N . VAL A 1 83 ? 13.75 -26 -26.422 1 93 83 VAL A N 1
ATOM 663 C CA . VAL A 1 83 ? 14.336 -24.906 -25.672 1 93 83 VAL A CA 1
ATOM 664 C C . VAL A 1 83 ? 14.914 -23.859 -26.625 1 93 83 VAL A C 1
ATOM 666 O O . VAL A 1 83 ? 14.727 -22.656 -26.422 1 93 83 VAL A O 1
ATOM 669 N N . MET A 1 84 ? 15.57 -24.297 -27.625 1 91.38 84 MET A N 1
ATOM 670 C CA . MET A 1 84 ? 16.188 -23.375 -28.594 1 91.38 84 MET A CA 1
ATOM 671 C C . MET A 1 84 ? 15.117 -22.562 -29.312 1 91.38 84 MET A C 1
ATOM 673 O O . MET A 1 84 ? 15.289 -21.359 -29.531 1 91.38 84 MET A O 1
ATOM 677 N N . THR A 1 85 ? 14.016 -23.156 -29.609 1 88.38 85 THR A N 1
ATOM 678 C CA . THR A 1 85 ? 13.055 -22.531 -30.5 1 88.38 85 THR A CA 1
ATOM 679 C C . THR A 1 85 ? 12.031 -21.719 -29.703 1 88.38 85 THR A C 1
ATOM 681 O O . THR A 1 85 ? 11.492 -20.734 -30.203 1 88.38 85 THR A O 1
ATOM 684 N N . GLN A 1 86 ? 11.805 -22.141 -28.484 1 88.19 86 GLN A N 1
ATOM 685 C CA . GLN A 1 86 ? 10.695 -21.5 -27.781 1 88.19 86 GLN A CA 1
ATOM 686 C C . GLN A 1 86 ? 11.125 -21.047 -26.391 1 88.19 86 GLN A C 1
ATOM 688 O O . GLN A 1 86 ? 10.281 -20.672 -25.562 1 88.19 86 GLN A O 1
ATOM 693 N N . ALA A 1 87 ? 12.289 -21.172 -26.109 1 87.94 87 ALA A N 1
ATOM 694 C CA . ALA A 1 87 ? 12.883 -20.625 -24.875 1 87.94 87 ALA A CA 1
ATOM 695 C C . ALA A 1 87 ? 12.164 -21.156 -23.641 1 87.94 87 ALA A C 1
ATOM 697 O O . ALA A 1 87 ? 12.055 -22.375 -23.453 1 87.94 87 ALA A O 1
ATOM 698 N N . ASP A 1 88 ? 11.539 -20.266 -22.906 1 87.31 88 ASP A N 1
ATOM 699 C CA . ASP A 1 88 ? 10.898 -20.641 -21.641 1 87.31 88 ASP A CA 1
ATOM 700 C C . ASP A 1 88 ? 9.703 -21.562 -21.891 1 87.31 88 ASP A C 1
ATOM 702 O O . ASP A 1 88 ? 9.5 -22.531 -21.156 1 87.31 88 ASP A O 1
ATOM 706 N N . LEU A 1 89 ? 8.945 -21.25 -22.906 1 89 89 LEU A N 1
ATOM 707 C CA . LEU A 1 89 ? 7.824 -22.125 -23.234 1 89 89 LEU A CA 1
ATOM 708 C C . LEU A 1 89 ? 8.32 -23.484 -23.719 1 89 89 LEU A C 1
ATOM 710 O O . LEU A 1 89 ? 7.66 -24.5 -23.484 1 89 89 LEU A O 1
ATOM 714 N N . GLY A 1 90 ? 9.477 -23.422 -24.422 1 92.75 90 GLY A N 1
ATOM 715 C CA . GLY A 1 90 ? 10.078 -24.672 -24.844 1 92.75 90 GLY A CA 1
ATOM 716 C C . GLY A 1 90 ? 10.523 -25.547 -23.703 1 92.75 90 GLY A C 1
ATOM 717 O O . GLY A 1 90 ? 10.398 -26.781 -23.766 1 92.75 90 GLY A O 1
ATOM 718 N N . LEU A 1 91 ? 11.055 -24.891 -22.703 1 94.62 91 LEU A N 1
ATOM 719 C CA . LEU A 1 91 ? 11.445 -25.625 -21.516 1 94.62 91 LEU A CA 1
ATOM 720 C C . LEU A 1 91 ? 10.234 -26.297 -20.859 1 94.62 91 LEU A C 1
ATOM 722 O O . LEU A 1 91 ? 10.297 -27.469 -20.484 1 94.62 91 LEU A O 1
ATOM 726 N N . ALA A 1 92 ? 9.141 -25.562 -20.734 1 95.06 92 ALA A N 1
ATOM 727 C CA . ALA A 1 92 ? 7.914 -26.109 -20.172 1 95.06 92 ALA A CA 1
ATOM 728 C C . ALA A 1 92 ? 7.383 -27.266 -21.016 1 95.06 92 ALA A C 1
ATOM 730 O O . ALA A 1 92 ? 7.043 -28.328 -20.484 1 95.06 92 ALA A O 1
ATOM 731 N N . ASP A 1 93 ? 7.387 -27.078 -22.266 1 95 93 ASP A N 1
ATOM 732 C CA . ASP A 1 93 ? 6.887 -28.094 -23.188 1 95 93 ASP A CA 1
ATOM 733 C C . ASP A 1 93 ? 7.734 -29.359 -23.109 1 95 93 ASP A C 1
ATOM 735 O O . ASP A 1 93 ? 7.207 -30.469 -23.172 1 95 93 ASP A O 1
ATOM 739 N N . ALA A 1 94 ? 9.016 -29.172 -23.047 1 96.88 94 ALA A N 1
ATOM 740 C CA . ALA A 1 94 ? 9.914 -30.328 -22.938 1 96.88 94 ALA A CA 1
ATOM 741 C C . ALA A 1 94 ? 9.648 -31.125 -21.656 1 96.88 94 ALA A C 1
ATOM 743 O O . ALA A 1 94 ? 9.648 -32.344 -21.688 1 96.88 94 ALA A O 1
ATOM 744 N N . TYR A 1 95 ? 9.43 -30.406 -20.578 1 97.25 95 TYR A N 1
ATOM 745 C CA . TYR A 1 95 ? 9.125 -31.078 -19.328 1 97.25 95 TYR A CA 1
ATOM 746 C C . TYR A 1 95 ? 7.793 -31.812 -19.422 1 97.25 95 TYR A C 1
ATOM 748 O O . TYR A 1 95 ? 7.691 -32.969 -19.016 1 97.25 95 TYR A O 1
ATOM 756 N N . ILE A 1 96 ? 6.801 -31.188 -19.922 1 96.56 96 ILE A N 1
ATOM 757 C CA . ILE A 1 96 ? 5.441 -31.719 -20.016 1 96.56 96 ILE A CA 1
ATOM 758 C C . ILE A 1 96 ? 5.426 -32.938 -20.906 1 96.56 96 ILE A C 1
ATOM 760 O O . ILE A 1 96 ? 4.719 -33.906 -20.625 1 96.56 96 ILE A O 1
ATOM 764 N N . SER A 1 97 ? 6.277 -32.969 -21.922 1 96.5 97 SER A N 1
ATOM 765 C CA . SER A 1 97 ? 6.344 -34.062 -22.875 1 96.5 97 SER A CA 1
ATOM 766 C C . SER A 1 97 ? 7.184 -35.219 -22.328 1 96.5 97 SER A C 1
ATOM 768 O O . SER A 1 97 ? 7.207 -36.312 -22.906 1 96.5 97 SER A O 1
ATOM 770 N N . GLY A 1 98 ? 7.879 -34.969 -21.281 1 96.56 98 GLY A N 1
ATOM 771 C CA . GLY A 1 98 ? 8.688 -36 -20.688 1 96.56 98 GLY A CA 1
ATOM 772 C C . GLY A 1 98 ? 10.055 -36.156 -21.328 1 96.56 98 GLY A C 1
ATOM 773 O O . GLY A 1 98 ? 10.695 -37.188 -21.203 1 96.56 98 GLY A O 1
ATOM 774 N N . ASP A 1 99 ? 10.477 -35.094 -22.016 1 96.44 99 ASP A N 1
ATOM 775 C CA . ASP A 1 99 ? 11.773 -35.125 -22.703 1 96.44 99 ASP A CA 1
ATOM 776 C C . ASP A 1 99 ? 12.922 -35.125 -21.688 1 96.44 99 ASP A C 1
ATOM 778 O O . ASP A 1 99 ? 14.047 -35.5 -22.031 1 96.44 99 ASP A O 1
ATOM 782 N N . PHE A 1 100 ? 12.664 -34.625 -20.516 1 97 100 PHE A N 1
ATOM 783 C CA . PHE A 1 100 ? 13.695 -34.656 -19.484 1 97 100 PHE A CA 1
ATOM 784 C C . PHE A 1 100 ? 13.07 -34.75 -18.094 1 97 100 PHE A C 1
ATOM 786 O O . PHE A 1 100 ? 11.859 -34.625 -17.938 1 97 100 PHE A O 1
ATOM 793 N N . SER A 1 101 ? 13.836 -35.125 -17.125 1 97.25 101 SER A N 1
ATOM 794 C CA . SER A 1 101 ? 13.484 -35.219 -15.711 1 97.25 101 SER A CA 1
ATOM 795 C C . SER A 1 101 ? 14.641 -34.75 -14.82 1 97.25 101 SER A C 1
ATOM 797 O O . SER A 1 101 ? 15.633 -34.219 -15.312 1 97.25 101 SER A O 1
ATOM 799 N N . PHE A 1 102 ? 14.383 -34.906 -13.562 1 97.81 102 PHE A N 1
ATOM 800 C CA . PHE A 1 102 ? 15.406 -34.469 -12.625 1 97.81 102 PHE A CA 1
ATOM 801 C C . PHE A 1 102 ? 15.852 -35.594 -11.734 1 97.81 102 PHE A C 1
ATOM 803 O O . PHE A 1 102 ? 15.055 -36.469 -11.391 1 97.81 102 PHE A O 1
ATOM 810 N N . VAL A 1 103 ? 17.094 -35.531 -11.344 1 95.81 103 VAL A N 1
ATOM 811 C CA . VAL A 1 103 ? 17.594 -36.5 -10.375 1 95.81 103 VAL A CA 1
ATOM 812 C C . VAL A 1 103 ? 16.906 -36.281 -9.023 1 95.81 103 VAL A C 1
ATOM 814 O O . VAL A 1 103 ? 16.453 -37.25 -8.391 1 95.81 103 VAL A O 1
ATOM 817 N N . ASP A 1 104 ? 16.875 -35.031 -8.633 1 96.44 104 ASP A N 1
ATOM 818 C CA . ASP A 1 104 ? 16.094 -34.656 -7.457 1 96.44 104 ASP A CA 1
ATOM 819 C C . ASP A 1 104 ? 14.656 -34.312 -7.84 1 96.44 104 ASP A C 1
ATOM 821 O O . ASP A 1 104 ? 14.383 -33.219 -8.32 1 96.44 104 ASP A O 1
ATOM 825 N N . LYS A 1 105 ? 13.797 -35.156 -7.535 1 94.69 105 LYS A N 1
ATOM 826 C CA . LYS A 1 105 ? 12.406 -35.031 -7.973 1 94.69 105 LYS A CA 1
ATOM 827 C C . LYS A 1 105 ? 11.695 -33.906 -7.184 1 94.69 105 LYS A C 1
ATOM 829 O O . LYS A 1 105 ? 10.719 -33.344 -7.66 1 94.69 105 LYS A O 1
ATOM 834 N N . ASP A 1 106 ? 12.156 -33.688 -6.039 1 96 106 ASP A N 1
ATOM 835 C CA . ASP A 1 106 ? 11.461 -32.719 -5.168 1 96 106 ASP A CA 1
ATOM 836 C C . ASP A 1 106 ? 11.906 -31.297 -5.445 1 96 106 ASP A C 1
ATOM 838 O O . ASP A 1 106 ? 11.062 -30.406 -5.605 1 96 106 ASP A O 1
ATOM 842 N N . SER A 1 107 ? 13.219 -31.094 -5.609 1 96.25 107 SER A N 1
ATOM 843 C CA . SER A 1 107 ? 13.695 -29.719 -5.656 1 96.25 107 SER A CA 1
ATOM 844 C C . SER A 1 107 ? 14.32 -29.406 -7.012 1 96.25 107 SER A C 1
ATOM 846 O O . SER A 1 107 ? 14.656 -28.25 -7.285 1 96.25 107 SER A O 1
ATOM 848 N N . GLY A 1 108 ? 14.516 -30.391 -7.855 1 97.44 108 GLY A N 1
ATOM 849 C CA . GLY A 1 108 ? 15.25 -30.188 -9.094 1 97.44 108 GLY A CA 1
ATOM 850 C C . GLY A 1 108 ? 14.648 -29.094 -9.969 1 97.44 108 GLY A C 1
ATOM 851 O O . GLY A 1 108 ? 15.344 -28.172 -10.391 1 97.44 108 GLY A O 1
ATOM 852 N N . LEU A 1 109 ? 13.367 -29.25 -10.289 1 97.94 109 LEU A N 1
ATOM 853 C CA . LEU A 1 109 ? 12.68 -28.281 -11.141 1 97.94 109 LEU A CA 1
ATOM 854 C C . LEU A 1 109 ? 12.641 -26.906 -10.469 1 97.94 109 LEU A C 1
ATOM 856 O O . LEU A 1 109 ? 12.922 -25.891 -11.109 1 97.94 109 LEU A O 1
ATOM 860 N N . LEU A 1 110 ? 12.32 -26.844 -9.188 1 97.75 110 LEU A N 1
ATOM 861 C CA . LEU A 1 110 ? 12.289 -25.609 -8.414 1 97.75 110 LEU A CA 1
ATOM 862 C C . LEU A 1 110 ? 13.633 -24.891 -8.477 1 97.75 110 LEU A C 1
ATOM 864 O O . LEU A 1 110 ? 13.695 -23.703 -8.766 1 97.75 110 LEU A O 1
ATOM 868 N N . ASN A 1 111 ? 14.664 -25.625 -8.25 1 97.25 111 ASN A N 1
ATOM 869 C CA . ASN A 1 111 ? 16.016 -25.062 -8.25 1 97.25 111 ASN A CA 1
ATOM 870 C C . ASN A 1 111 ? 16.406 -24.547 -9.633 1 97.25 111 ASN A C 1
ATOM 872 O O . ASN A 1 111 ? 17.047 -23.5 -9.742 1 97.25 111 ASN A O 1
ATOM 876 N N . LEU A 1 112 ? 16.062 -25.312 -10.641 1 97.31 112 LEU A N 1
ATOM 877 C CA . LEU A 1 112 ? 16.391 -24.859 -11.984 1 97.31 112 LEU A CA 1
ATOM 878 C C . LEU A 1 112 ? 15.766 -23.5 -12.258 1 97.31 112 LEU A C 1
ATOM 880 O O . LEU A 1 112 ? 16.438 -22.578 -12.742 1 97.31 112 LEU A O 1
ATOM 884 N N . ILE A 1 113 ? 14.484 -23.359 -11.969 1 96.5 113 ILE A N 1
ATOM 885 C CA . ILE A 1 113 ? 13.781 -22.109 -12.242 1 96.5 113 ILE A CA 1
ATOM 886 C C . ILE A 1 113 ? 14.383 -20.984 -11.391 1 96.5 113 ILE A C 1
ATOM 888 O O . ILE A 1 113 ? 14.57 -19.875 -11.875 1 96.5 113 ILE A O 1
ATOM 892 N N . MET A 1 114 ? 14.688 -21.234 -10.164 1 95.62 114 MET A N 1
ATOM 893 C CA . MET A 1 114 ? 15.297 -20.219 -9.305 1 95.62 114 MET A CA 1
ATOM 894 C C . MET A 1 114 ? 16.656 -19.781 -9.844 1 95.62 114 MET A C 1
ATOM 896 O O . MET A 1 114 ? 17.016 -18.609 -9.773 1 95.62 114 MET A O 1
ATOM 900 N N . ILE A 1 115 ? 17.453 -20.75 -10.375 1 94.38 115 ILE A N 1
ATOM 901 C CA . ILE A 1 115 ? 18.734 -20.438 -10.992 1 94.38 115 ILE A CA 1
ATOM 902 C C . ILE A 1 115 ? 18.531 -19.531 -12.195 1 94.38 115 ILE A C 1
ATOM 904 O O . ILE A 1 115 ? 19.234 -18.531 -12.359 1 94.38 115 ILE A O 1
ATOM 908 N N . LEU A 1 116 ? 17.562 -19.891 -12.977 1 93.62 116 LEU A N 1
ATOM 909 C CA . LEU A 1 116 ? 17.281 -19.078 -14.164 1 93.62 116 LEU A CA 1
ATOM 910 C C . LEU A 1 116 ? 16.859 -17.656 -13.766 1 93.62 116 LEU A C 1
ATOM 912 O O . LEU A 1 116 ? 17.297 -16.688 -14.383 1 93.62 116 LEU A O 1
ATOM 916 N N . ILE A 1 117 ? 16.078 -17.5 -12.727 1 92 117 ILE A N 1
ATOM 917 C CA . ILE A 1 117 ? 15.625 -16.203 -12.242 1 92 117 ILE A CA 1
ATOM 918 C C . ILE A 1 117 ? 16.828 -15.398 -11.734 1 92 117 ILE A C 1
ATOM 920 O O . ILE A 1 117 ? 16.969 -14.219 -12.062 1 92 117 ILE A O 1
ATOM 924 N N . ALA A 1 118 ? 17.625 -16.016 -10.961 1 90.06 118 ALA A N 1
ATOM 925 C CA . ALA A 1 118 ? 18.781 -15.344 -10.375 1 90.06 118 ALA A CA 1
ATOM 926 C C . ALA A 1 118 ? 19.703 -14.797 -11.469 1 90.06 118 ALA A C 1
ATOM 928 O O . ALA A 1 118 ? 20.219 -13.68 -11.352 1 90.06 118 ALA A O 1
ATOM 929 N N . ASN A 1 119 ? 19.922 -15.57 -12.484 1 90.06 119 ASN A N 1
ATOM 930 C CA . ASN A 1 119 ? 20.812 -15.156 -13.555 1 90.06 119 ASN A CA 1
ATOM 931 C C . ASN A 1 119 ? 20.172 -14.078 -14.43 1 90.06 119 ASN A C 1
ATOM 933 O O . ASN A 1 119 ? 20.875 -13.203 -14.945 1 90.06 119 ASN A O 1
ATOM 937 N N . ARG A 1 120 ? 18.891 -14.125 -14.57 1 86 120 ARG A N 1
ATOM 938 C CA . ARG A 1 120 ? 18.172 -13.055 -15.258 1 86 120 ARG A CA 1
ATOM 939 C C . ARG A 1 120 ? 18.328 -11.727 -14.523 1 86 120 ARG A C 1
ATOM 941 O O . ARG A 1 120 ? 18.625 -10.703 -15.141 1 86 120 ARG A O 1
ATOM 948 N N . ASP A 1 121 ? 18.172 -11.766 -13.289 1 83.81 121 ASP A N 1
ATOM 949 C CA . ASP A 1 121 ? 18.188 -10.555 -12.477 1 83.81 121 ASP A CA 1
ATOM 950 C C . ASP A 1 121 ? 19.578 -9.961 -12.398 1 83.81 121 ASP A C 1
ATOM 952 O O . ASP A 1 121 ? 19.75 -8.742 -12.25 1 83.81 121 ASP A O 1
ATOM 956 N N . GLN A 1 122 ? 20.516 -10.773 -12.461 1 80.25 122 GLN A N 1
ATOM 957 C CA . GLN A 1 122 ? 21.906 -10.297 -12.438 1 80.25 122 GLN A CA 1
ATOM 958 C C . GLN A 1 122 ? 22.234 -9.531 -13.711 1 80.25 122 GLN A C 1
ATOM 960 O O . GLN A 1 122 ? 23.016 -8.57 -13.68 1 80.25 122 GLN A O 1
ATOM 965 N N . ARG A 1 123 ? 21.688 -9.922 -14.805 1 73.25 123 ARG A N 1
ATOM 966 C CA . ARG A 1 123 ? 22.016 -9.32 -16.094 1 73.25 123 ARG A CA 1
ATOM 967 C C . ARG A 1 123 ? 21.125 -8.102 -16.359 1 73.25 123 ARG A C 1
ATOM 969 O O . ARG A 1 123 ? 21.391 -7.336 -17.297 1 73.25 123 ARG A O 1
ATOM 976 N N . SER A 1 124 ? 19.984 -8.039 -15.703 1 63.03 124 SER A N 1
ATOM 977 C CA . SER A 1 124 ? 19.109 -6.898 -15.93 1 63.03 124 SER A CA 1
ATOM 978 C C . SER A 1 124 ? 19.828 -5.582 -15.656 1 63.03 124 SER A C 1
ATOM 980 O O . SER A 1 124 ? 20.516 -5.445 -14.641 1 63.03 124 SER A O 1
ATOM 982 N N . PRO A 1 125 ? 20.016 -4.875 -16.812 1 54 125 PRO A N 1
ATOM 983 C CA . PRO A 1 125 ? 20.719 -3.604 -16.625 1 54 125 PRO A CA 1
ATOM 984 C C . PRO A 1 125 ? 20.125 -2.758 -15.5 1 54 125 PRO A C 1
ATOM 986 O O . PRO A 1 125 ? 18.922 -2.852 -15.219 1 54 125 PRO A O 1
ATOM 989 N N . LYS A 1 126 ? 20.969 -2.307 -14.633 1 51.91 126 LYS A N 1
ATOM 990 C CA . LYS A 1 126 ? 20.656 -1.38 -13.547 1 51.91 126 LYS A CA 1
ATOM 991 C C . LYS A 1 126 ? 19.688 -0.298 -14.023 1 51.91 126 LYS A C 1
ATOM 993 O O . LYS A 1 126 ? 19.062 0.391 -13.203 1 51.91 126 LYS A O 1
ATOM 998 N N . SER A 1 127 ? 19.766 0.366 -15.141 1 44.72 127 SER A N 1
ATOM 999 C CA . SER A 1 127 ? 18.922 1.487 -15.547 1 44.72 127 SER A CA 1
ATOM 1000 C C . SER A 1 127 ? 17.688 1.005 -16.281 1 44.72 127 SER A C 1
ATOM 1002 O O . SER A 1 127 ? 17.766 0.145 -17.156 1 44.72 127 SER A O 1
ATOM 1004 N N . ASN A 1 128 ? 16.609 1.003 -15.648 1 43.72 128 ASN A N 1
ATOM 1005 C CA . ASN A 1 128 ? 15.234 0.711 -16.062 1 43.72 128 ASN A CA 1
ATOM 1006 C C . ASN A 1 128 ? 15.008 1.082 -17.531 1 43.72 128 ASN A C 1
ATOM 1008 O O . ASN A 1 128 ? 13.906 0.918 -18.062 1 43.72 128 ASN A O 1
ATOM 1012 N N . LEU A 1 129 ? 15.758 2.205 -18.047 1 39.25 129 LEU A N 1
ATOM 1013 C CA . LEU A 1 129 ? 15.273 2.855 -19.266 1 39.25 129 LEU A CA 1
ATOM 1014 C C . LEU A 1 129 ? 15.406 1.932 -20.469 1 39.25 129 LEU A C 1
ATOM 1016 O O . LEU A 1 129 ? 15.094 2.322 -21.594 1 39.25 129 LEU A O 1
ATOM 1020 N N . VAL A 1 130 ? 16.266 1.057 -20.484 1 38.41 130 VAL A N 1
ATOM 1021 C CA . VAL A 1 130 ? 16.297 0.386 -21.766 1 38.41 130 VAL A CA 1
ATOM 1022 C C . VAL A 1 130 ? 15.133 -0.595 -21.875 1 38.41 130 VAL A C 1
ATOM 1024 O O . VAL A 1 130 ? 15.008 -1.514 -21.062 1 38.41 130 VAL A O 1
ATOM 1027 N N . LYS A 1 131 ? 14.141 -0.364 -22.594 1 39.66 131 LYS A N 1
ATOM 1028 C CA . LYS A 1 131 ? 13.023 -1.132 -23.125 1 39.66 131 LYS A CA 1
ATOM 1029 C C . LYS A 1 131 ? 13.445 -2.553 -23.484 1 39.66 131 LYS A C 1
ATOM 1031 O O . LYS A 1 131 ? 13.914 -2.801 -24.609 1 39.66 131 LYS A O 1
ATOM 1036 N N . LYS A 1 132 ? 14.078 -3.26 -22.5 1 37.75 132 LYS A N 1
ATOM 1037 C CA . LYS A 1 132 ? 14.516 -4.574 -22.953 1 37.75 132 LYS A CA 1
ATOM 1038 C C . LYS A 1 132 ? 13.336 -5.527 -23.109 1 37.75 132 LYS A C 1
ATOM 1040 O O . LYS A 1 132 ? 12.391 -5.484 -22.312 1 37.75 132 LYS A O 1
ATOM 1045 N N . ARG A 1 133 ? 13.078 -6.172 -24.266 1 39.19 133 ARG A N 1
ATOM 1046 C CA . ARG A 1 133 ? 12.023 -7.035 -24.797 1 39.19 133 ARG A CA 1
ATOM 1047 C C . ARG A 1 133 ? 11.625 -8.094 -23.781 1 39.19 133 ARG A C 1
ATOM 1049 O O . ARG A 1 133 ? 10.578 -7.98 -23.125 1 39.19 133 ARG A O 1
ATOM 1056 N N . GLY A 1 134 ? 11.75 -9.359 -24.047 1 37.12 134 GLY A N 1
ATOM 1057 C CA . GLY A 1 134 ? 11.211 -10.547 -23.406 1 37.12 134 GLY A CA 1
ATOM 1058 C C . GLY A 1 134 ? 11.977 -10.953 -22.156 1 37.12 134 GLY A C 1
ATOM 1059 O O . GLY A 1 134 ? 13.133 -10.555 -21.969 1 37.12 134 GLY A O 1
ATOM 1060 N N . TRP A 1 135 ? 11.359 -11.242 -21.047 1 37.62 135 TRP A N 1
ATOM 1061 C CA . TRP A 1 135 ? 12.008 -11.625 -19.812 1 37.62 135 TRP A CA 1
ATOM 1062 C C . TRP A 1 135 ? 13.203 -12.531 -20.062 1 37.62 135 TRP A C 1
ATOM 1064 O O . TRP A 1 135 ? 14.211 -12.469 -19.359 1 37.62 135 TRP A O 1
ATOM 1074 N N . TRP A 1 136 ? 13.023 -13.789 -20.438 1 37.28 136 TRP A N 1
ATOM 1075 C CA . TRP A 1 136 ? 14.07 -14.648 -20.969 1 37.28 136 TRP A CA 1
ATOM 1076 C C . TRP A 1 136 ? 14.062 -14.617 -22.5 1 37.28 136 TRP A C 1
ATOM 1078 O O . TRP A 1 136 ? 14.438 -15.602 -23.156 1 37.28 136 TRP A O 1
ATOM 1088 N N . THR A 1 137 ? 13.539 -13.734 -23.078 1 37.72 137 THR A N 1
ATOM 1089 C CA . THR A 1 137 ? 13.633 -13.922 -24.516 1 37.72 137 THR A CA 1
ATOM 1090 C C . THR A 1 137 ? 15.094 -14.07 -24.938 1 37.72 137 THR A C 1
ATOM 1092 O O . THR A 1 137 ? 15.867 -13.117 -24.875 1 37.72 137 THR A O 1
ATOM 1095 N N . PRO A 1 138 ? 15.594 -15.188 -24.75 1 33.59 138 PRO A N 1
ATOM 1096 C CA . PRO A 1 138 ? 16.812 -15.258 -25.562 1 33.59 138 PRO A CA 1
ATOM 1097 C C . PRO A 1 138 ? 16.672 -14.5 -26.875 1 33.59 138 PRO A C 1
ATOM 1099 O O . PRO A 1 138 ? 15.57 -14.383 -27.422 1 33.59 138 PRO A O 1
ATOM 1102 N N . VAL A 1 139 ? 17.484 -13.57 -27.172 1 34.56 139 VAL A N 1
ATOM 1103 C CA . VAL A 1 139 ? 17.656 -12.961 -28.484 1 34.56 139 VAL A CA 1
ATOM 1104 C C . VAL A 1 139 ? 17.391 -14 -29.578 1 34.56 139 VAL A C 1
ATOM 1106 O O . VAL A 1 139 ? 17.797 -13.82 -30.719 1 34.56 139 VAL A O 1
ATOM 1109 N N . PHE A 1 140 ? 16.984 -15.211 -29.297 1 35.53 140 PHE A N 1
ATOM 1110 C CA . PHE A 1 140 ? 16.906 -16.016 -30.516 1 35.53 140 PHE A CA 1
ATOM 1111 C C . PHE A 1 140 ? 15.859 -15.453 -31.469 1 35.53 140 PHE A C 1
ATOM 1113 O O . PHE A 1 140 ? 14.75 -15.102 -31.047 1 35.53 140 PHE A O 1
ATOM 1120 N N . LEU A 1 141 ? 16.156 -14.984 -32.531 1 35.12 141 LEU A N 1
ATOM 1121 C CA . LEU A 1 141 ? 15.461 -14.484 -33.719 1 35.12 141 LEU A CA 1
ATOM 1122 C C . LEU A 1 141 ? 14.125 -15.211 -33.906 1 35.12 141 LEU A C 1
ATOM 1124 O O . LEU A 1 141 ? 13.164 -14.633 -34.406 1 35.12 141 LEU A O 1
ATOM 1128 N N . THR A 1 142 ? 14.117 -16.453 -33.75 1 34.97 142 THR A N 1
ATOM 1129 C CA . THR A 1 142 ? 12.906 -17.188 -34.125 1 34.97 142 THR A CA 1
ATOM 1130 C C . THR A 1 142 ? 11.805 -16.953 -33.094 1 34.97 142 THR A C 1
ATOM 1132 O O . THR A 1 142 ? 10.695 -17.469 -33.219 1 34.97 142 THR A O 1
ATOM 1135 N N . ALA A 1 143 ? 12.086 -16.359 -31.969 1 39.75 143 ALA A N 1
ATOM 1136 C CA . ALA A 1 143 ? 11.219 -15.969 -30.859 1 39.75 143 ALA A CA 1
ATOM 1137 C C . ALA A 1 143 ? 10.188 -14.93 -31.312 1 39.75 143 ALA A C 1
ATOM 1139 O O . ALA A 1 143 ? 9.125 -14.805 -30.703 1 39.75 143 ALA A O 1
ATOM 1140 N N . GLY A 1 144 ? 10.516 -14.344 -32.375 1 39.25 144 GLY A N 1
ATOM 1141 C CA . GLY A 1 144 ? 9.617 -13.344 -32.906 1 39.25 144 GLY A CA 1
ATOM 1142 C C . GLY A 1 144 ? 8.312 -13.922 -33.406 1 39.25 144 GLY A C 1
ATOM 1143 O O . GLY A 1 144 ? 7.238 -13.367 -33.125 1 39.25 144 GLY A O 1
ATOM 1144 N N . LEU A 1 145 ? 8.453 -14.953 -34.188 1 38.47 145 LEU A N 1
ATOM 1145 C CA . LEU A 1 145 ? 7.227 -15.492 -34.781 1 38.47 145 LEU A CA 1
ATOM 1146 C C . LEU A 1 145 ? 6.355 -16.125 -33.688 1 38.47 145 LEU A C 1
ATOM 1148 O O . LEU A 1 145 ? 5.133 -15.969 -33.719 1 38.47 145 LEU A O 1
ATOM 1152 N N . ALA A 1 146 ? 6.984 -16.938 -32.812 1 43.41 146 ALA A N 1
ATOM 1153 C CA . ALA A 1 146 ? 6.234 -17.562 -31.719 1 43.41 146 ALA A CA 1
ATOM 1154 C C . ALA A 1 146 ? 5.637 -16.516 -30.781 1 43.41 146 ALA A C 1
ATOM 1156 O O . ALA A 1 146 ? 4.535 -16.703 -30.266 1 43.41 146 ALA A O 1
ATOM 1157 N N . SER A 1 147 ? 6.309 -15.43 -30.844 1 49.19 147 SER A N 1
ATOM 1158 C CA . SER A 1 147 ? 5.828 -14.328 -30.016 1 49.19 147 SER A CA 1
ATOM 1159 C C . SER A 1 147 ? 4.547 -13.734 -30.578 1 49.19 147 SER A C 1
ATOM 1161 O O . SER A 1 147 ? 3.633 -13.391 -29.828 1 49.19 147 SER A O 1
ATOM 1163 N N . VAL A 1 148 ? 4.469 -13.789 -31.953 1 46.22 148 VAL A N 1
ATOM 1164 C CA . VAL A 1 148 ? 3.281 -13.211 -32.562 1 46.22 148 VAL A CA 1
ATOM 1165 C C . VAL A 1 148 ? 2.084 -14.133 -32.344 1 46.22 148 VAL A C 1
ATOM 1167 O O . VAL A 1 148 ? 0.983 -13.672 -32.031 1 46.22 148 VAL A O 1
ATOM 1170 N N . LYS A 1 149 ? 2.33 -15.438 -32.531 1 50.19 149 LYS A N 1
ATOM 1171 C CA . LYS A 1 149 ? 1.248 -16.391 -32.312 1 50.19 149 LYS A CA 1
ATOM 1172 C C . LYS A 1 149 ? 0.743 -16.344 -30.875 1 50.19 149 LYS A C 1
ATOM 1174 O O . LYS A 1 149 ? -0.466 -16.312 -30.625 1 50.19 149 LYS A O 1
ATOM 1179 N N . TYR A 1 150 ? 1.647 -16.25 -30.094 1 53.19 150 TYR A N 1
ATOM 1180 C CA . TYR A 1 150 ? 1.267 -16.266 -28.672 1 53.19 150 TYR A CA 1
ATOM 1181 C C . TYR A 1 150 ? 0.65 -14.938 -28.266 1 53.19 150 TYR A C 1
ATOM 1183 O O . TYR A 1 150 ? -0.283 -14.898 -27.469 1 53.19 150 TYR A O 1
ATOM 1191 N N . TYR A 1 151 ? 1.107 -13.93 -29.047 1 54 151 TYR A N 1
ATOM 1192 C CA . TYR A 1 151 ? 0.51 -12.625 -28.797 1 54 151 TYR A CA 1
ATOM 1193 C C . TYR A 1 151 ? -0.936 -12.586 -29.266 1 54 151 TYR A C 1
ATOM 1195 O O . TYR A 1 151 ? -1.819 -12.102 -28.562 1 54 151 TYR A O 1
ATOM 1203 N N . LEU A 1 152 ? -1.146 -13.109 -30.453 1 50.56 152 LEU A N 1
ATOM 1204 C CA . LEU A 1 152 ? -2.494 -13.117 -31.016 1 50.56 152 LEU A CA 1
ATOM 1205 C C . LEU A 1 152 ? -3.43 -13.977 -30.172 1 50.56 152 LEU A C 1
ATOM 1207 O O . LEU A 1 152 ? -4.574 -13.594 -29.922 1 50.56 152 LEU A O 1
ATOM 1211 N N . LYS A 1 153 ? -2.961 -15.016 -29.719 1 59.44 153 LYS A N 1
ATOM 1212 C CA . LYS A 1 153 ? -3.748 -15.875 -28.844 1 59.44 153 LYS A CA 1
ATOM 1213 C C . LYS A 1 153 ? -4.059 -15.188 -27.516 1 59.44 153 LYS A C 1
ATOM 1215 O O . LYS A 1 153 ? -5.152 -15.328 -26.969 1 59.44 153 LYS A O 1
ATOM 1220 N N . HIS A 1 154 ? -3.166 -14.438 -27.25 1 62.22 154 HIS A N 1
ATOM 1221 C CA . HIS A 1 154 ? -3.314 -13.711 -26 1 62.22 154 HIS A CA 1
ATOM 1222 C C . HIS A 1 154 ? -4.367 -12.617 -26.109 1 62.22 154 HIS A C 1
ATOM 1224 O O . HIS A 1 154 ? -5.211 -12.461 -25.219 1 62.22 154 HIS A O 1
ATOM 1230 N N . VAL A 1 155 ? -4.355 -11.93 -27.219 1 61 155 VAL A N 1
ATOM 1231 C CA . VAL A 1 155 ? -5.293 -10.836 -27.453 1 61 155 VAL A CA 1
ATOM 1232 C C . VAL A 1 155 ? -6.707 -11.383 -27.594 1 61 155 VAL A C 1
ATOM 1234 O O . VAL A 1 155 ? -7.68 -10.742 -27.188 1 61 155 VAL A O 1
ATOM 1237 N N . LEU A 1 156 ? -6.715 -12.586 -28.047 1 60.19 156 LEU A N 1
ATOM 1238 C CA . LEU A 1 156 ? -8.008 -13.211 -28.281 1 60.19 156 LEU A CA 1
ATOM 1239 C C . LEU A 1 156 ? -8.609 -13.734 -26.984 1 60.19 156 LEU A C 1
ATOM 1241 O O . LEU A 1 156 ? -9.797 -14.055 -26.922 1 60.19 156 LEU A O 1
ATOM 1245 N N . LYS A 1 157 ? -7.871 -13.578 -25.984 1 70.62 157 LYS A N 1
ATOM 1246 C CA . LYS A 1 157 ? -8.344 -14.125 -24.703 1 70.62 157 LYS A CA 1
ATOM 1247 C C . LYS A 1 157 ? -8.664 -13.008 -23.719 1 70.62 157 LYS A C 1
ATOM 1249 O O . LYS A 1 157 ? -8.656 -13.227 -22.5 1 70.62 157 LYS A O 1
ATOM 1254 N N . GLN A 1 158 ? -9.031 -11.898 -24.359 1 76.06 158 GLN A N 1
ATOM 1255 C CA . GLN A 1 158 ? -9.438 -10.781 -23.516 1 76.06 158 GLN A CA 1
ATOM 1256 C C . GLN A 1 158 ? -10.703 -11.125 -22.734 1 76.06 158 GLN A C 1
ATOM 1258 O O . GLN A 1 158 ? -11.602 -11.789 -23.25 1 76.06 158 GLN A O 1
ATOM 1263 N N . ASN A 1 159 ? -10.828 -10.656 -21.562 1 81.31 159 ASN A N 1
ATOM 1264 C CA . ASN A 1 159 ? -11.852 -11.109 -20.625 1 81.31 159 ASN A CA 1
ATOM 1265 C C . ASN A 1 159 ? -13.148 -10.32 -20.797 1 81.31 159 ASN A C 1
ATOM 1267 O O . ASN A 1 159 ? -13.68 -9.766 -19.844 1 81.31 159 ASN A O 1
ATOM 1271 N N . THR A 1 160 ? -13.664 -10.328 -22.047 1 80.25 160 THR A N 1
ATOM 1272 C CA . THR A 1 160 ? -15.039 -9.906 -22.234 1 80.25 160 THR A CA 1
ATOM 1273 C C . THR A 1 160 ? -16 -10.797 -21.453 1 80.25 160 THR A C 1
ATOM 1275 O O . THR A 1 160 ? -15.578 -11.789 -20.859 1 80.25 160 THR A O 1
ATOM 1278 N N . LEU A 1 161 ? -17.203 -10.445 -21.406 1 80.44 161 LEU A N 1
ATOM 1279 C CA . LEU A 1 161 ? -18.172 -11.172 -20.594 1 80.44 161 LEU A CA 1
ATOM 1280 C C . LEU A 1 161 ? -18.203 -12.648 -20.984 1 80.44 161 LEU A C 1
ATOM 1282 O O . LEU A 1 161 ? -18.062 -13.523 -20.125 1 80.44 161 LEU A O 1
ATOM 1286 N N . THR A 1 162 ? -18.281 -12.93 -22.172 1 79.19 162 THR A N 1
ATOM 1287 C CA . THR A 1 162 ? -18.375 -14.305 -22.641 1 79.19 162 THR A CA 1
ATOM 1288 C C . THR A 1 162 ? -17.031 -15.008 -22.5 1 79.19 162 THR A C 1
ATOM 1290 O O . THR A 1 162 ? -16.969 -16.156 -22.047 1 79.19 162 THR A O 1
ATOM 1293 N N . GLN A 1 163 ? -16.031 -14.344 -22.859 1 83.38 163 GLN A N 1
ATOM 1294 C CA . GLN A 1 163 ? -14.703 -14.961 -22.844 1 83.38 163 GLN A CA 1
ATOM 1295 C C . GLN A 1 163 ? -14.242 -15.211 -21.406 1 83.38 163 GLN A C 1
ATOM 1297 O O . GLN A 1 163 ? -13.555 -16.203 -21.141 1 83.38 163 GLN A O 1
ATOM 1302 N N . ALA A 1 164 ? -14.594 -14.32 -20.547 1 83.62 164 ALA A N 1
ATOM 1303 C CA . ALA A 1 164 ? -14.25 -14.523 -19.141 1 83.62 164 ALA A CA 1
ATOM 1304 C C . ALA A 1 164 ? -14.852 -15.812 -18.609 1 83.62 164 ALA A C 1
ATOM 1306 O O . ALA A 1 164 ? -14.188 -16.578 -17.891 1 83.62 164 ALA A O 1
ATOM 1307 N N . ARG A 1 165 ? -16.062 -16.047 -18.891 1 84.69 165 ARG A N 1
ATOM 1308 C CA . ARG A 1 165 ? -16.734 -17.266 -18.453 1 84.69 165 ARG A CA 1
ATOM 1309 C C . ARG A 1 165 ? -16.031 -18.5 -19.031 1 84.69 165 ARG A C 1
ATOM 1311 O O . ARG A 1 165 ? -15.82 -19.484 -18.328 1 84.69 165 ARG A O 1
ATOM 1318 N N . LYS A 1 166 ? -15.656 -18.453 -20.25 1 85.38 166 LYS A N 1
ATOM 1319 C CA . LYS A 1 166 ? -14.969 -19.562 -20.906 1 85.38 166 LYS A CA 1
ATOM 1320 C C . LYS A 1 166 ? -13.617 -19.828 -20.25 1 85.38 166 LYS A C 1
ATOM 1322 O O . LYS A 1 166 ? -13.258 -20.969 -19.984 1 85.38 166 LYS A O 1
ATOM 1327 N N . ASN A 1 167 ? -12.938 -18.766 -20.016 1 83.31 167 ASN A N 1
ATOM 1328 C CA . ASN A 1 167 ? -11.625 -18.875 -19.391 1 83.31 167 ASN A CA 1
ATOM 1329 C C . ASN A 1 167 ? -11.719 -19.5 -18 1 83.31 167 ASN A C 1
ATOM 1331 O O . ASN A 1 167 ? -10.938 -20.391 -17.656 1 83.31 167 ASN A O 1
ATOM 1335 N N . ILE A 1 168 ? -12.664 -19.031 -17.25 1 83 168 ILE A N 1
ATOM 1336 C CA . ILE A 1 168 ? -12.836 -19.531 -15.891 1 83 168 ILE A CA 1
ATOM 1337 C C . ILE A 1 168 ? -13.305 -20.984 -15.914 1 83 168 ILE A C 1
ATOM 1339 O O . ILE A 1 168 ? -12.789 -21.812 -15.18 1 83 168 ILE A O 1
ATOM 1343 N N . SER A 1 169 ? -14.195 -21.266 -16.75 1 83.38 169 SER A N 1
ATOM 1344 C CA . SER A 1 169 ? -14.711 -22.625 -16.875 1 83.38 169 SER A CA 1
ATOM 1345 C C . SER A 1 169 ? -13.617 -23.594 -17.281 1 83.38 169 SER A C 1
ATOM 1347 O O . SER A 1 169 ? -13.57 -24.734 -16.797 1 83.38 169 SER A O 1
ATOM 1349 N N . SER A 1 170 ? -12.773 -23.188 -18.141 1 83.25 170 SER A N 1
ATOM 1350 C CA . SER A 1 170 ? -11.711 -24.047 -18.656 1 83.25 170 SER A CA 1
ATOM 1351 C C . SER A 1 170 ? -10.805 -24.531 -17.531 1 83.25 170 SER A C 1
ATOM 1353 O O . SER A 1 170 ? -10.312 -25.672 -17.562 1 83.25 170 SER A O 1
ATOM 1355 N N . HIS A 1 171 ? -10.633 -23.734 -16.562 1 84.12 171 HIS A N 1
ATOM 1356 C CA . HIS A 1 171 ? -9.711 -24.094 -15.484 1 84.12 171 HIS A CA 1
ATOM 1357 C C . HIS A 1 171 ? -10.453 -24.688 -14.289 1 84.12 171 HIS A C 1
ATOM 1359 O O . HIS A 1 171 ? -10.07 -25.75 -13.781 1 84.12 171 HIS A O 1
ATOM 1365 N N . TYR A 1 172 ? -11.523 -24.047 -13.922 1 85.19 172 TYR A N 1
ATOM 1366 C CA . TYR A 1 172 ? -12.133 -24.375 -12.633 1 85.19 172 TYR A CA 1
ATOM 1367 C C . TYR A 1 172 ? -13.188 -25.453 -12.781 1 85.19 172 TYR A C 1
ATOM 1369 O O . TYR A 1 172 ? -13.609 -26.062 -11.797 1 85.19 172 TYR A O 1
ATOM 1377 N N . ASP A 1 173 ? -13.586 -25.781 -14.008 1 82.44 173 ASP A N 1
ATOM 1378 C CA . ASP A 1 173 ? -14.594 -26.812 -14.203 1 82.44 173 ASP A CA 1
ATOM 1379 C C . ASP A 1 173 ? -13.961 -28.125 -14.641 1 82.44 173 ASP A C 1
ATOM 1381 O O . ASP A 1 173 ? -14.633 -29 -15.203 1 82.44 173 ASP A O 1
ATOM 1385 N N . LEU A 1 174 ? -12.648 -28.234 -14.453 1 80.81 174 LEU A N 1
ATOM 1386 C CA . LEU A 1 174 ? -11.961 -29.516 -14.672 1 80.81 174 LEU A CA 1
ATOM 1387 C C . LEU A 1 174 ? -12.625 -30.625 -13.859 1 80.81 174 LEU A C 1
ATOM 1389 O O . LEU A 1 174 ? -13.078 -31.625 -14.43 1 80.81 174 LEU A O 1
ATOM 1393 N N . SER A 1 175 ? -12.617 -30.469 -12.516 1 84.44 175 SER A N 1
ATOM 1394 C CA . SER A 1 175 ? -13.25 -31.406 -11.602 1 84.44 175 SER A CA 1
ATOM 1395 C C . SER A 1 175 ? -13.078 -30.969 -10.148 1 84.44 175 SER A C 1
ATOM 1397 O O . SER A 1 175 ? -11.969 -30.688 -9.703 1 84.44 175 SER A O 1
ATOM 1399 N N . ASN A 1 176 ? -14.188 -30.953 -9.516 1 89.94 176 ASN A N 1
ATOM 1400 C CA . ASN A 1 176 ? -14.094 -30.688 -8.078 1 89.94 176 ASN A CA 1
ATOM 1401 C C . ASN A 1 176 ? -13.258 -31.75 -7.367 1 89.94 176 ASN A C 1
ATOM 1403 O O . ASN A 1 176 ? -12.508 -31.422 -6.438 1 89.94 176 ASN A O 1
ATOM 1407 N N . GLU A 1 177 ? -13.414 -32.938 -7.832 1 90.31 177 GLU A N 1
ATOM 1408 C CA . GLU A 1 177 ? -12.664 -34.031 -7.242 1 90.31 177 GLU A CA 1
ATOM 1409 C C . GLU A 1 177 ? -11.156 -33.844 -7.438 1 90.31 177 GLU A C 1
ATOM 1411 O O . GLU A 1 177 ? -10.367 -34.094 -6.527 1 90.31 177 GLU A O 1
ATOM 1416 N N . PHE A 1 178 ? -10.781 -33.438 -8.633 1 93.62 178 PHE A N 1
ATOM 1417 C CA . PHE A 1 178 ? -9.375 -33.188 -8.93 1 93.62 178 PHE A CA 1
ATOM 1418 C C . PHE A 1 178 ? -8.789 -32.156 -7.961 1 93.62 178 PHE A C 1
ATOM 1420 O O . PHE A 1 178 ? -7.762 -32.406 -7.332 1 93.62 1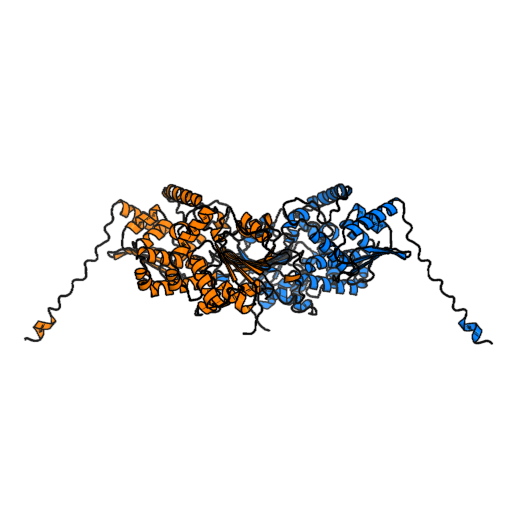78 PHE A O 1
ATOM 1427 N N . PHE A 1 179 ? -9.508 -31 -7.785 1 94.31 179 PHE A N 1
ATOM 1428 C CA . PHE A 1 179 ? -8.992 -29.938 -6.926 1 94.31 179 PHE A CA 1
ATOM 1429 C C . PHE A 1 179 ? -8.953 -30.391 -5.469 1 94.31 179 PHE A C 1
ATOM 1431 O O . PHE A 1 179 ? -8.047 -30.016 -4.723 1 94.31 179 PHE A O 1
ATOM 1438 N N . GLY A 1 180 ? -9.859 -31.188 -5.098 1 94.19 180 GLY A N 1
ATOM 1439 C CA . GLY A 1 180 ? -9.922 -31.703 -3.738 1 94.19 180 GLY A CA 1
ATOM 1440 C C . GLY A 1 180 ? -8.766 -32.625 -3.398 1 94.19 180 GLY A C 1
ATOM 1441 O O . GLY A 1 180 ? -8.453 -32.812 -2.223 1 94.19 180 GLY A O 1
ATOM 1442 N N . LEU A 1 181 ? -8.125 -33.219 -4.43 1 93.94 181 LEU A N 1
ATOM 1443 C CA . LEU A 1 181 ? -7.055 -34.156 -4.203 1 93.94 181 LEU A CA 1
ATOM 1444 C C . LEU A 1 181 ? -5.797 -33.469 -3.688 1 93.94 181 LEU A C 1
ATOM 1446 O O . LEU A 1 181 ? -5.027 -34.062 -2.928 1 93.94 181 LEU A O 1
ATOM 1450 N N . PHE A 1 182 ? -5.602 -32.219 -4.105 1 93.88 182 PHE A N 1
ATOM 1451 C CA . PHE A 1 182 ? -4.344 -31.641 -3.65 1 93.88 182 PHE A CA 1
ATOM 1452 C C . PHE A 1 182 ? -4.598 -30.469 -2.699 1 93.88 182 PHE A C 1
ATOM 1454 O O . PHE A 1 182 ? -3.701 -30.062 -1.955 1 93.88 182 PHE A O 1
ATOM 1461 N N . MET A 1 183 ? -5.805 -30.016 -2.84 1 93.12 183 MET A N 1
ATOM 1462 C CA . MET A 1 183 ? -6.129 -28.984 -1.861 1 93.12 183 MET A CA 1
ATOM 1463 C C . MET A 1 183 ? -6.613 -29.609 -0.556 1 93.12 183 MET A C 1
ATOM 1465 O O . MET A 1 183 ? -6.848 -30.812 -0.487 1 93.12 183 MET A O 1
ATOM 1469 N N . ASP A 1 184 ? -6.645 -29.031 0.595 1 86.75 184 ASP A N 1
ATOM 1470 C CA . ASP A 1 184 ? -7.238 -29.562 1.821 1 86.75 184 ASP A CA 1
ATOM 1471 C C . ASP A 1 184 ? -8.758 -29.359 1.825 1 86.75 184 ASP A C 1
ATOM 1473 O O . ASP A 1 184 ? -9.336 -28.969 0.812 1 86.75 184 ASP A O 1
ATOM 1477 N N . ASP A 1 185 ? -9.406 -29.797 2.803 1 90.25 185 ASP A N 1
ATOM 1478 C CA . ASP A 1 185 ? -10.859 -29.812 2.861 1 90.25 185 ASP A CA 1
ATOM 1479 C C . ASP A 1 185 ? -11.43 -28.391 2.807 1 90.25 185 ASP A C 1
ATOM 1481 O O . ASP A 1 185 ? -12.633 -28.203 2.621 1 90.25 185 ASP A O 1
ATOM 1485 N N . THR A 1 186 ? -10.531 -27.422 2.834 1 92.44 186 THR A N 1
ATOM 1486 C CA . THR A 1 186 ? -11.023 -26.047 2.742 1 92.44 186 THR A CA 1
ATOM 1487 C C . THR A 1 186 ? -11.336 -25.688 1.293 1 92.44 186 THR A C 1
ATOM 1489 O O . THR A 1 186 ? -12.117 -24.766 1.033 1 92.44 186 THR A O 1
ATOM 1492 N N . MET A 1 187 ? -10.664 -26.328 0.402 1 94.94 187 MET A N 1
ATOM 1493 C CA . MET A 1 187 ? -10.844 -26.062 -1.022 1 94.94 187 MET A CA 1
ATOM 1494 C C . MET A 1 187 ? -10.562 -24.594 -1.337 1 94.94 187 MET A C 1
ATOM 1496 O O . MET A 1 187 ? -11.266 -23.984 -2.141 1 94.94 187 MET A O 1
ATOM 1500 N N . MET A 1 188 ? -9.656 -23.984 -0.616 1 95.62 188 MET A N 1
ATOM 1501 C CA . MET A 1 188 ? -9.227 -22.625 -0.907 1 95.62 188 MET A CA 1
ATOM 1502 C C . MET A 1 188 ? -8.078 -22.609 -1.913 1 95.62 188 MET A C 1
ATOM 1504 O O . MET A 1 188 ? -6.984 -23.094 -1.618 1 95.62 188 MET A O 1
ATOM 1508 N N . TYR A 1 189 ? -8.297 -22.125 -3.086 1 95.5 189 TYR A N 1
ATOM 1509 C CA . TYR A 1 189 ? -7.309 -22.078 -4.156 1 95.5 189 TYR A CA 1
ATOM 1510 C C . TYR A 1 189 ? -6.594 -20.719 -4.168 1 95.5 189 TYR A C 1
ATOM 1512 O O . TYR A 1 189 ? -6.559 -20.047 -5.195 1 95.5 189 TYR A O 1
ATOM 1520 N N . SER A 1 190 ? -6.086 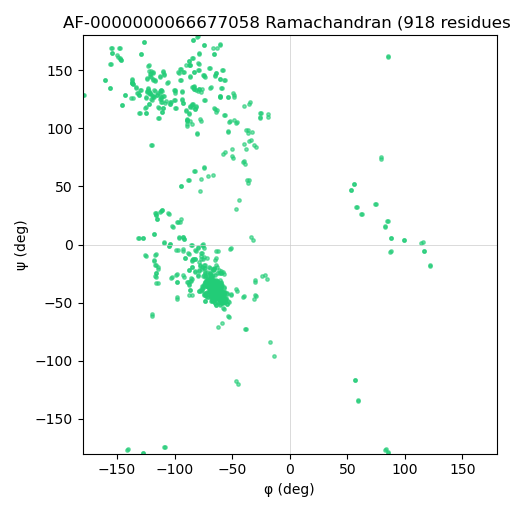-20.281 -3.025 1 96.88 190 SER A N 1
ATOM 1521 C CA . SER A 1 190 ? -5.336 -19.047 -2.77 1 96.88 190 SER A CA 1
ATOM 1522 C C . SER A 1 190 ? -4.309 -19.25 -1.659 1 96.88 190 SER A C 1
ATOM 1524 O O . SER A 1 190 ? -4.312 -20.281 -0.983 1 96.88 190 SER A O 1
ATOM 1526 N N . SER A 1 191 ? -3.469 -18.328 -1.501 1 96.88 191 SER A N 1
ATOM 1527 C CA . SER A 1 191 ? -2.408 -18.438 -0.505 1 96.88 191 SER A CA 1
ATOM 1528 C C . SER A 1 191 ? -2.98 -18.594 0.898 1 96.88 191 SER A C 1
ATOM 1530 O O . SER A 1 191 ? -3.939 -17.906 1.267 1 96.88 191 SER A O 1
ATOM 1532 N N . ALA A 1 192 ? -2.42 -19.516 1.646 1 96.88 192 ALA A N 1
ATOM 1533 C CA . ALA A 1 192 ? -2.625 -19.562 3.092 1 96.88 192 ALA A CA 1
ATOM 1534 C C . ALA A 1 192 ? -1.674 -18.625 3.814 1 96.88 192 ALA A C 1
ATOM 1536 O O . ALA A 1 192 ? -0.923 -17.875 3.178 1 96.88 192 ALA A O 1
ATOM 1537 N N . ILE A 1 193 ? -1.79 -18.5 5.078 1 96 193 ILE A N 1
ATOM 1538 C CA . ILE A 1 193 ? -0.863 -17.75 5.91 1 96 193 ILE A CA 1
ATOM 1539 C C . ILE A 1 193 ? -0.32 -18.641 7.023 1 96 193 ILE A C 1
ATOM 1541 O O . ILE A 1 193 ? -1.057 -19.031 7.934 1 96 193 ILE A O 1
ATOM 1545 N N . PHE A 1 194 ? 0.961 -18.906 6.938 1 94.62 194 PHE A N 1
ATOM 1546 C CA . PHE A 1 194 ? 1.596 -19.875 7.832 1 94.62 194 PHE A CA 1
ATOM 1547 C C . PHE A 1 194 ? 2.26 -19.156 9.008 1 94.62 194 PHE A C 1
ATOM 1549 O O . PHE A 1 194 ? 2.764 -18.047 8.859 1 94.62 194 PHE A O 1
ATOM 1556 N N . LYS A 1 195 ? 2.301 -19.812 10.156 1 90.56 195 LYS A N 1
ATOM 1557 C CA . LYS A 1 195 ? 3.053 -19.328 11.305 1 90.56 195 LYS A CA 1
ATOM 1558 C C . LYS A 1 195 ? 4.406 -20.016 11.414 1 90.56 195 LYS A C 1
ATOM 1560 O O . LYS A 1 195 ? 5.34 -19.484 12.016 1 90.56 195 LYS A O 1
ATOM 1565 N N . SER A 1 196 ? 4.371 -21.234 10.828 1 86.69 196 SER A N 1
ATOM 1566 C CA . SER A 1 196 ? 5.605 -22.016 10.836 1 86.69 196 SER A CA 1
ATOM 1567 C C . SER A 1 196 ? 5.715 -22.875 9.586 1 86.69 196 SER A C 1
ATOM 1569 O O . SER A 1 196 ? 4.715 -23.125 8.906 1 86.69 196 SER A O 1
ATOM 1571 N N . GLU A 1 197 ? 6.859 -23.344 9.195 1 80.88 197 GLU A N 1
ATOM 1572 C CA . GLU A 1 197 ? 7.121 -24.094 7.969 1 80.88 197 GLU A CA 1
ATOM 1573 C C . GLU A 1 197 ? 6.371 -25.422 7.969 1 80.88 197 GLU A C 1
ATOM 1575 O O . GLU A 1 197 ? 5.895 -25.859 6.922 1 80.88 197 GLU A O 1
ATOM 1580 N N . ASN A 1 198 ? 6.145 -26.047 9.078 1 81.81 198 ASN A N 1
ATOM 1581 C CA . ASN A 1 198 ? 5.543 -27.375 9.094 1 81.81 198 ASN A CA 1
ATOM 1582 C C . ASN A 1 198 ? 4.129 -27.344 9.672 1 81.81 198 ASN A C 1
ATOM 1584 O O . ASN A 1 198 ? 3.615 -28.375 10.125 1 81.81 198 ASN A O 1
ATOM 1588 N N . GLU A 1 199 ? 3.574 -26.188 9.43 1 90.94 199 GLU A N 1
ATOM 1589 C CA . GLU A 1 199 ? 2.213 -26.062 9.945 1 90.94 199 GLU A CA 1
ATOM 1590 C C . GLU A 1 199 ? 1.215 -26.75 9.016 1 90.94 199 GLU A C 1
ATOM 1592 O O . GLU A 1 199 ? 1.438 -26.828 7.805 1 90.94 199 GLU A O 1
ATOM 1597 N N . ASP A 1 200 ? 0.168 -27.219 9.602 1 93.12 200 ASP A N 1
ATOM 1598 C CA . ASP A 1 200 ? -0.928 -27.812 8.844 1 93.12 200 ASP A CA 1
ATOM 1599 C C . ASP A 1 200 ? -1.54 -26.781 7.883 1 93.12 200 ASP A C 1
ATOM 1601 O O . ASP A 1 200 ? -1.93 -25.688 8.297 1 93.12 200 ASP A O 1
ATOM 1605 N N . PRO A 1 201 ? -1.616 -27.141 6.637 1 93.38 201 PRO A N 1
ATOM 1606 C CA . PRO A 1 201 ? -2.141 -26.203 5.641 1 93.38 201 PRO A CA 1
ATOM 1607 C C . PRO A 1 201 ? -3.566 -25.766 5.949 1 93.38 201 PRO A C 1
ATOM 1609 O O . PRO A 1 201 ? -3.93 -24.609 5.672 1 93.38 201 PRO A O 1
ATOM 1612 N N . ARG A 1 202 ? -4.336 -26.656 6.484 1 95.88 202 ARG A N 1
ATOM 1613 C CA . ARG A 1 202 ? -5.703 -26.281 6.832 1 95.88 202 ARG A CA 1
ATOM 1614 C C . ARG A 1 202 ? -5.719 -25.172 7.871 1 95.88 202 ARG A C 1
ATOM 1616 O O . ARG A 1 202 ? -6.496 -24.219 7.758 1 95.88 202 ARG A O 1
ATOM 1623 N N . THR A 1 203 ? -4.902 -25.297 8.852 1 96.56 203 THR A N 1
ATOM 1624 C CA . THR A 1 203 ? -4.801 -24.281 9.898 1 96.56 203 THR A CA 1
ATOM 1625 C C . THR A 1 203 ? -4.355 -22.938 9.312 1 96.56 203 THR A C 1
ATOM 1627 O O . THR A 1 203 ? -4.875 -21.891 9.688 1 96.56 203 THR A O 1
ATOM 1630 N N . ALA A 1 204 ? -3.441 -22.984 8.406 1 96.44 204 ALA A N 1
ATOM 1631 C CA . ALA A 1 204 ? -2.939 -21.781 7.754 1 96.44 204 ALA A CA 1
ATOM 1632 C C . ALA A 1 204 ? -4.027 -21.125 6.906 1 96.44 204 ALA A C 1
ATOM 1634 O O . ALA A 1 204 ? -4.125 -19.891 6.859 1 96.44 204 ALA A O 1
ATOM 1635 N N . GLN A 1 205 ? -4.805 -21.969 6.258 1 97.56 205 GLN A N 1
ATOM 1636 C CA . GLN A 1 205 ? -5.906 -21.438 5.465 1 97.56 205 GLN A CA 1
ATOM 1637 C C . GLN A 1 205 ? -6.953 -20.766 6.352 1 97.56 205 GLN A C 1
ATOM 1639 O O . GLN A 1 205 ? -7.457 -19.688 6.02 1 97.56 205 GLN A O 1
ATOM 1644 N N . MET A 1 206 ? -7.246 -21.391 7.488 1 97.75 206 MET A N 1
ATOM 1645 C CA . MET A 1 206 ? -8.211 -20.812 8.422 1 97.75 206 MET A CA 1
ATOM 1646 C C . MET A 1 206 ? -7.703 -19.484 8.984 1 97.75 206 MET A C 1
ATOM 1648 O O . MET A 1 206 ? -8.492 -18.578 9.242 1 97.75 206 MET A O 1
ATOM 1652 N N . ARG A 1 207 ? -6.422 -19.406 9.195 1 97 207 ARG A N 1
ATOM 1653 C CA . ARG A 1 207 ? -5.836 -18.141 9.656 1 97 207 ARG A CA 1
ATOM 1654 C C . ARG A 1 207 ? -6.016 -17.047 8.617 1 97 207 ARG A C 1
ATOM 1656 O O . ARG A 1 207 ? -6.332 -15.906 8.969 1 97 207 ARG A O 1
ATOM 1663 N N . LYS A 1 208 ? -5.789 -17.391 7.383 1 97.38 208 LYS A N 1
ATOM 1664 C CA . LYS A 1 208 ? -6.016 -16.406 6.316 1 97.38 208 LYS A CA 1
ATOM 1665 C C . LYS A 1 208 ? -7.461 -15.93 6.312 1 97.38 208 LYS A C 1
ATOM 1667 O O . LYS A 1 208 ? -7.719 -14.734 6.137 1 97.38 208 LYS A O 1
ATOM 1672 N N . ILE A 1 209 ? -8.406 -16.844 6.473 1 97.94 209 ILE A N 1
ATOM 1673 C CA . ILE A 1 209 ? -9.82 -16.469 6.512 1 97.94 209 ILE A CA 1
ATOM 1674 C C . ILE A 1 209 ? -10.078 -15.531 7.688 1 97.94 209 ILE A C 1
ATOM 1676 O O . ILE A 1 209 ? -10.758 -14.508 7.535 1 97.94 209 ILE A O 1
ATOM 1680 N N . SER A 1 210 ? -9.484 -15.836 8.836 1 97.75 210 SER A N 1
ATOM 1681 C CA . SER A 1 210 ? -9.617 -14.984 10.008 1 97.75 210 SER A CA 1
ATOM 1682 C C . SER A 1 210 ? -9.078 -13.578 9.734 1 97.75 210 SER A C 1
ATOM 1684 O O . SER A 1 210 ? -9.711 -12.586 10.109 1 97.75 210 SER A O 1
ATOM 1686 N N . LEU A 1 211 ? -8.016 -13.555 9.109 1 97.19 211 LEU A N 1
ATOM 1687 C CA . LEU A 1 211 ? -7.375 -12.273 8.828 1 97.19 211 LEU A CA 1
ATOM 1688 C C . LEU A 1 211 ? -8.219 -11.453 7.863 1 97.19 211 LEU A C 1
ATOM 1690 O O . LEU A 1 211 ? -8.312 -10.227 8 1 97.19 211 LEU A O 1
ATOM 1694 N N . LEU A 1 212 ? -8.773 -12.094 6.891 1 97.94 212 LEU A N 1
ATOM 1695 C CA . LEU A 1 212 ? -9.633 -11.391 5.949 1 97.94 212 LEU A CA 1
ATOM 1696 C C . LEU A 1 212 ? -10.852 -10.812 6.66 1 97.94 212 LEU A C 1
ATOM 1698 O O . LEU A 1 212 ? -11.242 -9.672 6.395 1 97.94 212 LEU A O 1
ATOM 1702 N N . ILE A 1 213 ? -11.438 -11.609 7.543 1 98.19 213 ILE A N 1
ATOM 1703 C CA . ILE A 1 213 ? -12.602 -11.156 8.305 1 98.19 213 ILE A CA 1
ATOM 1704 C C . ILE A 1 213 ? -12.211 -9.969 9.18 1 98.19 213 ILE A C 1
ATOM 1706 O O . ILE A 1 213 ? -12.945 -8.977 9.25 1 98.19 213 ILE A O 1
ATOM 1710 N N . GLU A 1 214 ? -11.055 -10.039 9.797 1 97 214 GLU A N 1
ATOM 1711 C CA . GLU A 1 214 ? -10.562 -8.969 10.664 1 97 214 GLU A CA 1
ATOM 1712 C C . GLU A 1 214 ? -10.266 -7.707 9.859 1 97 214 GLU A C 1
ATOM 1714 O O . GLU A 1 214 ? -10.664 -6.609 10.258 1 97 214 GLU A O 1
ATOM 1719 N N . LYS A 1 215 ? -9.578 -7.871 8.781 1 97.19 215 LYS A N 1
ATOM 1720 C CA . LYS A 1 215 ? -9.219 -6.727 7.945 1 97.19 215 LYS A CA 1
ATOM 1721 C C . LYS A 1 215 ? -10.469 -6.031 7.406 1 97.19 215 LYS A C 1
ATOM 1723 O O . LYS A 1 215 ? -10.5 -4.801 7.301 1 97.19 215 LYS A O 1
ATOM 1728 N N . ALA A 1 216 ? -11.477 -6.816 7.102 1 98.12 216 ALA A N 1
ATOM 1729 C CA . ALA A 1 216 ? -12.719 -6.25 6.574 1 98.12 216 ALA A CA 1
ATOM 1730 C C . ALA A 1 216 ? -13.617 -5.766 7.699 1 98.12 216 ALA A C 1
ATOM 1732 O O . ALA A 1 216 ? -14.648 -5.133 7.449 1 98.12 216 ALA A O 1
ATOM 1733 N N . ARG A 1 217 ? -13.312 -6.137 8.914 1 97 217 ARG A N 1
ATOM 1734 C CA . ARG A 1 217 ? -14.086 -5.746 10.086 1 97 217 ARG A CA 1
ATOM 1735 C C . ARG A 1 217 ? -15.547 -6.156 9.93 1 97 217 ARG A C 1
ATOM 1737 O O . ARG A 1 217 ? -16.453 -5.336 10.109 1 97 217 ARG A O 1
ATOM 1744 N N . ILE A 1 218 ? -15.781 -7.34 9.633 1 98.12 218 ILE A N 1
ATOM 1745 C CA . ILE A 1 218 ? -17.125 -7.832 9.359 1 98.12 218 ILE A CA 1
ATOM 1746 C C . ILE A 1 218 ? -17.875 -8.055 10.672 1 98.12 218 ILE A C 1
ATOM 1748 O O . ILE A 1 218 ? -17.328 -8.656 11.609 1 98.12 218 ILE A O 1
ATOM 1752 N N . GLU A 1 219 ? -19.078 -7.605 10.727 1 97.25 219 GLU A N 1
ATOM 1753 C CA . GLU A 1 219 ? -19.953 -7.754 11.883 1 97.25 219 GLU A CA 1
ATOM 1754 C C . GLU A 1 219 ? -21.281 -8.383 11.492 1 97.25 219 GLU A C 1
ATOM 1756 O O . GLU A 1 219 ? -21.578 -8.539 10.297 1 97.25 219 GLU A O 1
ATOM 1761 N N . LYS A 1 220 ? -22.078 -8.664 12.422 1 97.88 220 LYS A N 1
ATOM 1762 C CA . LYS A 1 220 ? -23.312 -9.43 12.281 1 97.88 220 LYS A CA 1
ATOM 1763 C C . LYS A 1 220 ? -24.297 -8.719 11.359 1 97.88 220 LYS A C 1
ATOM 1765 O O . LYS A 1 220 ? -24.984 -9.367 10.57 1 97.88 220 LYS A O 1
ATOM 1770 N N . ASN A 1 221 ? -24.297 -7.441 11.391 1 97.38 221 ASN A N 1
ATOM 1771 C CA . ASN A 1 221 ? -25.328 -6.695 10.672 1 97.38 221 ASN A CA 1
ATOM 1772 C C . ASN A 1 221 ? -24.875 -6.344 9.258 1 97.38 221 ASN A C 1
ATOM 1774 O O . ASN A 1 221 ? -25.609 -5.691 8.508 1 97.38 221 ASN A O 1
ATOM 1778 N N . HIS A 1 222 ? -23.75 -6.816 8.883 1 98.31 222 HIS A N 1
ATOM 1779 C CA . HIS A 1 222 ? -23.203 -6.422 7.59 1 98.31 222 HIS A CA 1
ATOM 1780 C C . HIS A 1 222 ? -23.719 -7.32 6.477 1 98.31 222 HIS A C 1
ATOM 1782 O O . HIS A 1 222 ? -23.953 -8.516 6.691 1 98.31 222 HIS A O 1
ATOM 1788 N N . GLU A 1 223 ? -23.906 -6.734 5.359 1 98.44 223 GLU A N 1
ATOM 1789 C CA . GLU A 1 223 ? -24.016 -7.445 4.09 1 98.44 223 GLU A CA 1
ATOM 1790 C C . GLU A 1 223 ? -22.672 -7.547 3.396 1 98.44 223 GLU A C 1
ATOM 1792 O O . GLU A 1 223 ? -22.062 -6.527 3.062 1 98.44 223 GLU A O 1
ATOM 1797 N N . VAL A 1 224 ? -22.266 -8.82 3.135 1 98.75 224 VAL A N 1
ATOM 1798 C CA . VAL A 1 224 ? -20.938 -9.062 2.586 1 98.75 224 VAL A CA 1
ATOM 1799 C C . VAL A 1 224 ? -21.047 -9.594 1.158 1 98.75 224 VAL A C 1
ATOM 1801 O O . VAL A 1 224 ? -21.859 -10.484 0.886 1 98.75 224 VAL A O 1
ATOM 1804 N N . LEU A 1 225 ? -20.266 -9.016 0.244 1 98.75 225 LEU A N 1
ATOM 1805 C CA . LEU A 1 225 ? -20.141 -9.5 -1.127 1 98.75 225 LEU A CA 1
ATOM 1806 C C . LEU A 1 225 ? -18.75 -10.07 -1.382 1 98.75 225 LEU A C 1
ATOM 1808 O O . LEU A 1 225 ? -17.734 -9.422 -1.093 1 98.75 225 LEU A O 1
ATOM 1812 N N . GLU A 1 226 ? -18.688 -11.281 -1.83 1 98.75 226 GLU A N 1
ATOM 1813 C CA . GLU A 1 226 ? -17.438 -11.859 -2.289 1 98.75 226 GLU A CA 1
ATOM 1814 C C . GLU A 1 226 ? -17.438 -12.047 -3.803 1 98.75 226 GLU A C 1
ATOM 1816 O O . GLU A 1 226 ? -18.266 -12.773 -4.344 1 98.75 226 GLU A O 1
ATOM 1821 N N . MET A 1 227 ? -16.547 -11.367 -4.465 1 98.06 227 MET A N 1
ATOM 1822 C CA . MET A 1 227 ? -16.359 -11.531 -5.902 1 98.06 227 MET A CA 1
ATOM 1823 C C . MET A 1 227 ? -15.328 -12.617 -6.195 1 98.06 227 MET A C 1
ATOM 1825 O O . MET A 1 227 ? -14.141 -12.43 -5.941 1 98.06 227 MET A O 1
ATOM 1829 N N . GLY A 1 228 ? -15.758 -13.68 -6.809 1 97 228 GLY A N 1
ATOM 1830 C CA . GLY A 1 228 ? -14.945 -14.891 -6.887 1 97 228 GLY A CA 1
ATOM 1831 C C . GLY A 1 228 ? -14.977 -15.711 -5.613 1 97 228 GLY A C 1
ATOM 1832 O O . GLY A 1 228 ? -13.961 -15.852 -4.93 1 97 228 GLY A O 1
ATOM 1833 N N . CYS A 1 229 ? -16.109 -16.406 -5.402 1 97.19 229 CYS A N 1
ATOM 1834 C CA . CYS A 1 229 ? -16.344 -17 -4.094 1 97.19 229 CYS A CA 1
ATOM 1835 C C . CYS A 1 229 ? -15.75 -18.391 -4.02 1 97.19 229 CYS A C 1
ATOM 1837 O O . CYS A 1 229 ? -15.719 -19.016 -2.951 1 97.19 229 CYS A O 1
ATOM 1839 N N . GLY A 1 230 ? -15.258 -18.922 -5.129 1 96.12 230 GLY A N 1
ATOM 1840 C CA . GLY A 1 230 ? -14.68 -20.25 -5.125 1 96.12 230 GLY A CA 1
ATOM 1841 C C . GLY A 1 230 ? -15.664 -21.328 -4.68 1 96.12 230 GLY A C 1
ATOM 1842 O O . GLY A 1 230 ? -16.797 -21.359 -5.148 1 96.12 230 GLY A O 1
ATOM 1843 N N . TRP A 1 231 ? -15.242 -22.188 -3.838 1 97.19 231 TRP A N 1
ATOM 1844 C CA . TRP A 1 231 ? -16.031 -23.359 -3.459 1 97.19 231 TRP A CA 1
ATOM 1845 C C . TRP A 1 231 ? -16.797 -23.094 -2.172 1 97.19 231 TRP A C 1
ATOM 1847 O O . TRP A 1 231 ? -17.344 -24.016 -1.561 1 97.19 231 TRP A O 1
ATOM 1857 N N . GLY A 1 232 ? -16.781 -21.844 -1.633 1 97.62 232 GLY A N 1
ATOM 1858 C CA . GLY A 1 232 ? -17.766 -21.422 -0.652 1 97.62 232 GLY A CA 1
ATOM 1859 C C . GLY A 1 232 ? -17.266 -21.5 0.776 1 97.62 232 GLY A C 1
ATOM 1860 O O . GLY A 1 232 ? -17.984 -21.156 1.716 1 97.62 232 GLY A O 1
ATOM 1861 N N . THR A 1 233 ? -16.016 -21.844 0.976 1 97.94 233 THR A N 1
ATOM 1862 C CA . THR A 1 233 ? -15.508 -22.031 2.33 1 97.94 233 THR A CA 1
ATOM 1863 C C . THR A 1 233 ? -15.5 -20.703 3.082 1 97.94 233 THR A C 1
ATOM 1865 O O . THR A 1 233 ? -15.859 -20.641 4.258 1 97.94 233 THR A O 1
ATOM 1868 N N . PHE A 1 234 ? -15.078 -19.625 2.475 1 98.56 234 PHE A N 1
ATOM 1869 C CA . PHE A 1 234 ? -15.094 -18.328 3.145 1 98.56 234 PHE A CA 1
ATOM 1870 C C . PHE A 1 234 ? -16.516 -17.953 3.561 1 98.56 234 PHE A C 1
ATOM 1872 O O . PHE A 1 234 ? -16.734 -17.453 4.664 1 98.56 234 PHE A O 1
ATOM 1879 N N . ALA A 1 235 ? -17.469 -18.188 2.668 1 98.69 235 ALA A N 1
ATOM 1880 C CA . ALA A 1 235 ? -18.859 -17.891 2.951 1 98.69 235 ALA A CA 1
ATOM 1881 C C . ALA A 1 235 ? -19.312 -18.578 4.238 1 98.69 235 ALA A C 1
ATOM 1883 O O . ALA A 1 235 ? -19.891 -17.922 5.125 1 98.69 235 ALA A O 1
ATOM 1884 N N . ILE A 1 236 ? -19.078 -19.828 4.316 1 98.62 236 ILE A N 1
ATOM 1885 C CA . ILE A 1 236 ? -19.531 -20.625 5.453 1 98.62 236 ILE A CA 1
ATOM 1886 C C . ILE A 1 236 ? -18.859 -20.141 6.73 1 98.62 236 ILE A C 1
ATOM 1888 O O . ILE A 1 236 ? -19.531 -19.891 7.738 1 98.62 236 ILE A O 1
ATOM 1892 N N . GLU A 1 237 ? -17.547 -19.906 6.688 1 98.56 237 GLU A N 1
ATOM 1893 C CA . GLU A 1 237 ? -16.781 -19.531 7.879 1 98.56 237 GLU A CA 1
ATOM 1894 C C . GLU A 1 237 ? -17.172 -18.141 8.359 1 98.56 237 GLU A C 1
ATOM 1896 O O . GLU A 1 237 ? -17.312 -17.906 9.562 1 98.56 237 GLU A O 1
ATOM 1901 N N . VAL A 1 238 ? -17.312 -17.172 7.457 1 98.75 238 VAL A N 1
ATOM 1902 C CA . VAL A 1 238 ? -17.594 -15.797 7.867 1 98.75 238 VAL A CA 1
ATOM 1903 C C . VAL A 1 238 ? -18.984 -15.711 8.492 1 98.75 238 VAL A C 1
ATOM 1905 O O . VAL A 1 238 ? -19.172 -15.016 9.492 1 98.75 238 VAL A O 1
ATOM 1908 N N . VAL A 1 239 ? -19.969 -16.422 7.957 1 98.75 239 VAL A N 1
ATOM 1909 C CA . VAL A 1 239 ? -21.328 -16.375 8.484 1 98.75 239 VAL A CA 1
ATOM 1910 C C . VAL A 1 239 ? -21.391 -17.094 9.828 1 98.75 239 VAL A C 1
ATOM 1912 O O . VAL A 1 239 ? -22.031 -16.625 10.766 1 98.75 239 VAL A O 1
ATOM 1915 N N . LYS A 1 240 ? -20.703 -18.219 9.93 1 98.38 240 LYS A N 1
ATOM 1916 C CA . LYS A 1 240 ? -20.672 -18.938 11.195 1 98.38 240 LYS A CA 1
ATOM 1917 C C . LYS A 1 240 ? -20.078 -18.078 12.305 1 98.38 240 LYS A C 1
ATOM 1919 O O . LYS A 1 240 ? -20.547 -18.094 13.438 1 98.38 240 LYS A O 1
ATOM 1924 N N . ARG A 1 241 ? -19.109 -17.328 11.984 1 98.06 241 ARG A N 1
ATOM 1925 C CA . ARG A 1 241 ? -18.344 -16.594 12.992 1 98.06 241 ARG A CA 1
ATOM 1926 C C . ARG A 1 241 ? -19 -15.258 13.32 1 98.06 241 ARG A C 1
ATOM 1928 O O . ARG A 1 241 ? -18.891 -14.766 14.445 1 98.06 241 ARG A O 1
ATOM 1935 N N . THR A 1 242 ? -19.672 -14.625 12.391 1 98.12 242 THR A N 1
ATOM 1936 C CA . THR A 1 242 ? -20.141 -13.258 12.617 1 98.12 242 THR A CA 1
ATOM 1937 C C . THR A 1 242 ? -21.656 -13.18 12.602 1 98.12 242 THR A C 1
ATOM 1939 O O . THR A 1 242 ? -22.25 -12.258 13.164 1 98.12 242 THR A O 1
ATOM 1942 N N . GLY A 1 243 ? -22.281 -14.086 11.867 1 98.25 243 GLY A N 1
ATOM 1943 C CA . GLY A 1 243 ? -23.719 -14.039 11.688 1 98.25 243 GLY A CA 1
ATOM 1944 C C . GLY A 1 243 ? -24.156 -13.086 10.594 1 98.25 243 GLY A C 1
ATOM 1945 O O . GLY A 1 243 ? -25.344 -12.812 10.438 1 98.25 243 GLY A O 1
ATOM 1946 N N . CYS A 1 244 ? -23.266 -12.672 9.758 1 98.69 244 CYS A N 1
ATOM 1947 C CA . CYS A 1 244 ? -23.578 -11.688 8.727 1 98.69 244 CYS A CA 1
ATOM 1948 C C . CYS A 1 244 ? -24.391 -12.32 7.598 1 98.69 244 CYS A C 1
ATOM 1950 O O . CYS A 1 244 ? -24.641 -13.523 7.609 1 98.69 244 CYS A O 1
ATOM 1952 N N . LYS A 1 245 ? -24.859 -11.461 6.699 1 98.69 245 LYS A N 1
ATOM 1953 C CA . LYS A 1 245 ? -25.438 -11.922 5.43 1 98.69 245 LYS A CA 1
ATOM 1954 C C . LYS A 1 245 ? -24.375 -11.906 4.324 1 98.69 245 LYS A C 1
ATOM 1956 O O . LYS A 1 245 ? -23.547 -10.992 4.258 1 98.69 245 LYS A O 1
ATOM 1961 N N . TYR A 1 246 ? -24.484 -12.938 3.508 1 98.69 246 TYR A N 1
ATOM 1962 C CA . TYR A 1 246 ? -23.406 -13.133 2.551 1 98.69 246 TYR A CA 1
ATOM 1963 C C . TYR A 1 246 ? -23.953 -13.406 1.154 1 98.69 246 TYR A C 1
ATOM 1965 O O . TYR A 1 246 ? -24.922 -14.148 0.994 1 98.69 246 TYR A O 1
ATOM 1973 N N . THR A 1 247 ? -23.328 -12.727 0.166 1 98.56 247 THR A N 1
ATOM 1974 C CA . THR A 1 247 ? -23.547 -13.016 -1.247 1 98.56 247 THR A CA 1
ATOM 1975 C C . THR A 1 247 ? -22.234 -13.305 -1.95 1 98.56 247 THR A C 1
ATOM 1977 O O . THR A 1 247 ? -21.281 -12.531 -1.83 1 98.56 247 THR A O 1
ATOM 1980 N N . GLY A 1 248 ? -22.156 -14.43 -2.617 1 98.38 248 GLY A N 1
ATOM 1981 C CA . GLY A 1 248 ? -20.984 -14.766 -3.408 1 98.38 248 GLY A CA 1
ATOM 1982 C C . GLY A 1 248 ? -21.297 -14.945 -4.883 1 98.38 248 GLY A C 1
ATOM 1983 O O . GLY A 1 248 ? -22.328 -15.492 -5.246 1 98.38 248 GLY A O 1
ATOM 1984 N N . ILE A 1 249 ? -20.328 -14.461 -5.73 1 97.75 249 ILE A N 1
ATOM 1985 C CA . ILE A 1 249 ? -20.531 -14.641 -7.164 1 97.75 249 ILE A CA 1
ATOM 1986 C C . ILE A 1 249 ? -19.359 -15.43 -7.75 1 97.75 249 ILE A C 1
ATOM 1988 O O . ILE A 1 249 ? -18.219 -15.305 -7.289 1 97.75 249 ILE A O 1
ATOM 1992 N N . THR A 1 250 ? -19.625 -16.25 -8.711 1 96.69 250 THR A N 1
ATOM 1993 C CA . THR A 1 250 ? -18.625 -17.047 -9.445 1 96.69 250 THR A CA 1
ATOM 1994 C C . THR A 1 250 ? -19.062 -17.219 -10.898 1 96.69 250 THR A C 1
ATOM 1996 O O . THR A 1 250 ? -20.219 -16.969 -11.242 1 96.69 250 THR A O 1
ATOM 1999 N N . LEU A 1 251 ? -18.125 -17.516 -11.766 1 94.31 251 LEU A N 1
ATOM 2000 C CA . LEU A 1 251 ? -18.406 -17.812 -13.164 1 94.31 251 LEU A CA 1
ATOM 2001 C C . LEU A 1 251 ? -18.312 -19.297 -13.445 1 94.31 251 LEU A C 1
ATOM 2003 O O . LEU A 1 251 ? -18.516 -19.734 -14.578 1 94.31 251 LEU A O 1
ATOM 2007 N N . SER A 1 252 ? -18 -20.094 -12.414 1 94.69 252 SER A N 1
ATOM 2008 C CA . SER A 1 252 ? -17.844 -21.547 -12.547 1 94.69 252 SER A CA 1
ATOM 2009 C C . SER A 1 252 ? -19.094 -22.281 -12.07 1 94.69 252 SER A C 1
ATOM 2011 O O . SER A 1 252 ? -19.484 -22.156 -10.906 1 94.69 252 SER A O 1
ATOM 2013 N N . ILE A 1 253 ? -19.656 -23.109 -12.922 1 94.56 253 ILE A N 1
ATOM 2014 C CA . ILE A 1 253 ? -20.859 -23.875 -12.602 1 94.56 253 ILE A CA 1
ATOM 2015 C C . ILE A 1 253 ? -20.516 -24.938 -11.562 1 94.56 253 ILE A C 1
ATOM 2017 O O . ILE A 1 253 ? -21.297 -25.172 -10.633 1 94.56 253 ILE A O 1
ATOM 2021 N N . GLU A 1 254 ? -19.312 -25.516 -11.734 1 93.81 254 GLU A N 1
ATOM 2022 C CA . GLU A 1 254 ? -18.906 -26.578 -10.812 1 93.81 254 GLU A CA 1
ATOM 2023 C C . GLU A 1 254 ? -18.656 -26.031 -9.414 1 93.81 254 GLU A C 1
ATOM 2025 O O . GLU A 1 254 ? -19.016 -26.656 -8.414 1 93.81 254 GLU A O 1
ATOM 2030 N N . GLN A 1 255 ? -18.047 -24.844 -9.352 1 95.44 255 GLN A N 1
ATOM 2031 C CA . GLN A 1 255 ? -17.844 -24.203 -8.055 1 95.44 255 GLN A CA 1
ATOM 2032 C C . GLN A 1 255 ? -19.172 -23.875 -7.387 1 95.44 255 GLN A C 1
ATOM 2034 O O . GLN A 1 255 ? -19.344 -24.125 -6.191 1 95.44 255 GLN A O 1
ATOM 2039 N N . LEU A 1 256 ? -20.078 -23.359 -8.172 1 97 256 LEU A N 1
ATOM 2040 C CA . LEU A 1 256 ? -21.391 -22.969 -7.652 1 97 256 LEU A CA 1
ATOM 2041 C C . LEU A 1 256 ? -22.125 -24.172 -7.07 1 97 256 LEU A C 1
ATOM 2043 O O . LEU A 1 256 ? -22.656 -24.109 -5.957 1 97 256 LEU A O 1
ATOM 2047 N N . LYS A 1 257 ? -22.156 -25.25 -7.824 1 96.38 257 LYS A N 1
ATOM 2048 C CA . LYS A 1 257 ? -22.828 -26.469 -7.391 1 96.38 257 LYS A CA 1
ATOM 2049 C C . LYS A 1 257 ? -22.234 -26.984 -6.078 1 96.38 257 LYS A C 1
ATOM 2051 O O . LYS A 1 257 ? -22.969 -27.312 -5.148 1 96.38 257 LYS A O 1
ATOM 2056 N N . TYR A 1 258 ? -20.938 -27.016 -6.066 1 96.44 258 TYR A N 1
ATOM 2057 C CA . TYR A 1 258 ? -20.25 -27.5 -4.875 1 96.44 258 TYR A CA 1
ATOM 2058 C C . TYR A 1 258 ? -20.547 -26.609 -3.674 1 96.44 258 TYR A C 1
ATOM 2060 O O . TYR A 1 258 ? -20.875 -27.109 -2.592 1 96.44 258 TYR A O 1
ATOM 2068 N N . ALA A 1 259 ? -20.484 -25.312 -3.832 1 97.62 259 ALA A N 1
ATOM 2069 C CA . ALA A 1 259 ? -20.672 -24.344 -2.756 1 97.62 259 ALA A CA 1
ATOM 2070 C C . ALA A 1 259 ? -22.094 -24.438 -2.199 1 97.62 259 ALA A C 1
ATOM 2072 O O . ALA A 1 259 ? -22.297 -24.422 -0.983 1 97.62 259 ALA A O 1
ATOM 2073 N N . LYS A 1 260 ? -23.062 -24.516 -3.062 1 97.88 260 LYS A N 1
ATOM 2074 C CA . LYS A 1 260 ? -24.453 -24.625 -2.637 1 97.88 260 LYS A CA 1
ATOM 2075 C C . LYS A 1 260 ? -24.688 -25.891 -1.817 1 97.88 260 LYS A C 1
ATOM 2077 O O . LYS A 1 260 ? -25.406 -25.859 -0.819 1 97.88 260 LYS A O 1
ATOM 2082 N N . ALA A 1 261 ? -24.109 -26.938 -2.266 1 97.44 261 ALA A N 1
ATOM 2083 C CA . ALA A 1 261 ? -24.25 -28.203 -1.54 1 97.44 261 ALA A CA 1
ATOM 2084 C C . ALA A 1 261 ? -23.641 -28.094 -0.14 1 97.44 261 ALA A C 1
ATOM 2086 O O . ALA A 1 261 ? -24.234 -28.578 0.832 1 97.44 261 ALA A O 1
ATOM 2087 N N . LYS A 1 262 ? -22.516 -27.5 -0.051 1 97.44 262 LYS A N 1
ATOM 2088 C CA . LYS A 1 262 ? -21.844 -27.375 1.236 1 97.44 262 LYS A CA 1
ATOM 2089 C C . LYS A 1 262 ? -22.625 -26.484 2.188 1 97.44 262 LYS A C 1
ATOM 2091 O O . LYS A 1 262 ? -22.672 -26.734 3.393 1 97.44 262 LYS A O 1
ATOM 2096 N N . VAL A 1 263 ? -23.188 -25.438 1.688 1 98.06 263 VAL A N 1
ATOM 2097 C CA . VAL A 1 263 ? -23.969 -24.516 2.498 1 98.06 263 VAL A CA 1
ATOM 2098 C C . VAL A 1 263 ? -25.234 -25.219 3.006 1 98.06 263 VAL A C 1
ATOM 2100 O O . VAL A 1 263 ? -25.641 -25.016 4.148 1 98.06 263 VAL A O 1
ATOM 2103 N N . LYS A 1 264 ? -25.812 -26.016 2.15 1 97.75 264 LYS A N 1
ATOM 2104 C CA . LYS A 1 264 ? -26.969 -26.812 2.551 1 97.75 264 LYS A CA 1
ATOM 2105 C C . LYS A 1 264 ? -26.609 -27.781 3.676 1 97.75 264 LYS A C 1
ATOM 2107 O O . LYS A 1 264 ? -27.344 -27.906 4.656 1 97.75 264 LYS A O 1
ATOM 2112 N N . GLU A 1 265 ? -25.516 -28.391 3.514 1 97.75 265 GLU A N 1
ATOM 2113 C CA . GLU A 1 265 ? -25.031 -29.312 4.539 1 97.75 265 GLU A CA 1
ATOM 2114 C C . GLU A 1 265 ? -24.828 -28.594 5.871 1 97.75 265 GLU A C 1
ATOM 2116 O O . GLU A 1 265 ? -25.078 -29.172 6.934 1 97.75 265 GLU A O 1
ATOM 2121 N N . ALA A 1 266 ? -24.422 -27.359 5.773 1 97.38 266 ALA A N 1
ATOM 2122 C CA . ALA A 1 266 ? -24.141 -26.578 6.977 1 97.38 266 ALA A CA 1
ATOM 2123 C C . ALA A 1 266 ? -25.406 -25.938 7.527 1 97.38 266 ALA A C 1
ATOM 2125 O O . ALA A 1 266 ? -25.391 -25.359 8.617 1 97.38 266 ALA A O 1
ATOM 2126 N N . GLY A 1 267 ? -26.484 -25.906 6.758 1 97.81 267 GLY A N 1
ATOM 2127 C CA . GLY A 1 267 ? -27.75 -25.312 7.188 1 97.81 267 GLY A CA 1
ATOM 2128 C C . GLY A 1 267 ? -27.719 -23.797 7.191 1 97.81 267 GLY A C 1
ATOM 2129 O O . GLY A 1 267 ? -28.297 -23.156 8.078 1 97.81 267 GLY A O 1
ATOM 2130 N N . LEU A 1 268 ? -27.016 -23.203 6.27 1 98.19 268 LEU A N 1
ATOM 2131 C CA . LEU A 1 268 ? -26.812 -21.766 6.297 1 98.19 268 LEU A CA 1
ATOM 2132 C C . LEU A 1 268 ? -27.469 -21.094 5.086 1 98.19 268 LEU A C 1
ATOM 2134 O O . LEU A 1 268 ? -27.125 -19.969 4.727 1 98.19 268 LEU A O 1
ATOM 2138 N N . GLN A 1 269 ? -28.422 -21.719 4.496 1 96.75 269 GLN A N 1
ATOM 2139 C CA . GLN A 1 269 ? -29.047 -21.25 3.268 1 96.75 269 GLN A CA 1
ATOM 2140 C C . GLN A 1 269 ? -29.797 -19.938 3.502 1 96.75 269 GLN A C 1
ATOM 2142 O O . GLN A 1 269 ? -30.031 -19.172 2.562 1 96.75 269 GLN A O 1
ATOM 2147 N N . GLY A 1 270 ? -30.125 -19.672 4.66 1 97.25 270 GLY A N 1
ATOM 2148 C CA . GLY A 1 270 ? -30.859 -18.453 4.969 1 97.25 270 GLY A CA 1
ATOM 2149 C C . GLY A 1 270 ? -30 -17.219 4.996 1 97.25 270 GLY A C 1
ATOM 2150 O O . GLY A 1 270 ? -30.5 -16.094 4.891 1 97.25 270 GLY A O 1
ATOM 2151 N N . ARG A 1 271 ? -28.719 -17.391 5.109 1 98.19 271 ARG A N 1
ATOM 2152 C CA . ARG A 1 271 ? -27.828 -16.234 5.266 1 98.19 271 ARG A CA 1
ATOM 2153 C C . ARG A 1 271 ? -26.859 -16.141 4.102 1 98.19 271 ARG A C 1
ATOM 2155 O O . ARG A 1 271 ? -26.219 -15.102 3.91 1 98.19 271 ARG A O 1
ATOM 2162 N N . ILE A 1 272 ? -26.734 -17.172 3.309 1 98.75 272 ILE A N 1
ATOM 2163 C CA . ILE A 1 272 ? -25.75 -17.203 2.24 1 98.75 272 ILE A CA 1
ATOM 2164 C C . ILE A 1 272 ? -26.438 -17.359 0.891 1 98.75 272 ILE A C 1
ATOM 2166 O O . ILE A 1 272 ? -27.266 -18.25 0.709 1 98.75 272 ILE A O 1
ATOM 2170 N N . THR A 1 273 ? -26.125 -16.531 -0.018 1 97.81 273 THR A N 1
ATOM 2171 C CA . THR A 1 273 ? -26.609 -16.594 -1.394 1 97.81 273 THR A CA 1
ATOM 2172 C C . THR A 1 273 ? -25.438 -16.672 -2.371 1 97.81 273 THR A C 1
ATOM 2174 O O . THR A 1 273 ? -24.469 -15.93 -2.252 1 97.81 273 THR A O 1
ATOM 2177 N N . PHE A 1 274 ? -25.5 -17.625 -3.275 1 98.12 274 PHE A N 1
ATOM 2178 C CA . PHE A 1 274 ? -24.531 -17.719 -4.355 1 98.12 274 PHE A CA 1
ATOM 2179 C C . PHE A 1 274 ? -25.188 -17.438 -5.703 1 98.12 274 PHE A C 1
ATOM 2181 O O . PHE A 1 274 ? -26.328 -17.828 -5.934 1 98.12 274 PHE A O 1
ATOM 2188 N N . MET A 1 275 ? -24.422 -16.781 -6.574 1 96.38 275 MET A N 1
ATOM 2189 C CA . MET A 1 275 ? -24.938 -16.484 -7.906 1 96.38 275 MET A CA 1
ATOM 2190 C C . MET A 1 275 ? -23.875 -16.75 -8.977 1 96.38 275 MET A C 1
ATOM 2192 O O . MET A 1 275 ? -22.688 -16.484 -8.758 1 96.38 275 MET A O 1
ATOM 2196 N N . LEU A 1 276 ? -24.344 -17.328 -10.102 1 95.88 276 LEU A N 1
ATOM 2197 C CA . LEU A 1 276 ? -23.531 -17.359 -11.312 1 95.88 276 LEU A CA 1
ATOM 2198 C C . LEU A 1 276 ? -23.609 -16.031 -12.047 1 95.88 276 LEU A C 1
ATOM 2200 O O . LEU A 1 276 ? -24.531 -15.805 -12.836 1 95.88 276 LEU A O 1
ATOM 2204 N N . CYS A 1 277 ? -22.609 -15.203 -11.742 1 92.44 277 CYS A N 1
ATOM 2205 C CA . CYS A 1 277 ? -22.719 -13.82 -12.18 1 92.44 277 CYS A CA 1
ATOM 2206 C C . CYS A 1 277 ? -21.359 -13.164 -12.305 1 92.44 277 CYS A C 1
ATOM 2208 O O . CYS A 1 277 ? -20.484 -13.375 -11.469 1 92.44 277 CYS A O 1
ATOM 2210 N N . ASP A 1 278 ? -21.203 -12.438 -13.461 1 95.56 278 ASP A N 1
ATOM 2211 C CA . ASP A 1 278 ? -20.047 -11.578 -13.602 1 95.56 278 ASP A CA 1
ATOM 2212 C C . ASP A 1 278 ? -20.188 -10.32 -12.75 1 95.56 278 ASP A C 1
ATOM 2214 O O . ASP A 1 278 ? -21.281 -9.781 -12.609 1 95.56 278 ASP A O 1
ATOM 2218 N N . TYR A 1 279 ? -19.047 -9.805 -12.195 1 96.38 279 TYR A N 1
ATOM 2219 C CA . TYR A 1 279 ? -19.094 -8.625 -11.336 1 96.38 279 TYR A CA 1
ATOM 2220 C C . TYR A 1 279 ? -19.719 -7.441 -12.07 1 96.38 279 TYR A C 1
ATOM 2222 O O . TYR A 1 279 ? -20.297 -6.555 -11.438 1 96.38 279 TYR A O 1
ATOM 2230 N N . ARG A 1 280 ? -19.688 -7.406 -13.422 1 95.38 280 ARG A N 1
ATOM 2231 C CA . ARG A 1 280 ? -20.203 -6.324 -14.258 1 95.38 280 ARG A CA 1
ATOM 2232 C C . ARG A 1 280 ? -21.719 -6.387 -14.344 1 95.38 280 ARG A C 1
ATOM 2234 O O . ARG A 1 280 ? -22.359 -5.441 -14.805 1 95.38 280 ARG A O 1
ATOM 2241 N N . GLN A 1 281 ? -22.266 -7.406 -13.82 1 93.12 281 GLN A N 1
ATOM 2242 C CA . GLN A 1 281 ? -23.703 -7.609 -13.93 1 93.12 281 GLN A CA 1
ATOM 2243 C C . GLN A 1 281 ? -24.391 -7.406 -12.586 1 93.12 281 GLN A C 1
ATOM 2245 O O . GLN A 1 281 ? -25.609 -7.602 -12.461 1 93.12 281 GLN A O 1
ATOM 2250 N N . LEU A 1 282 ? -23.625 -7.074 -11.656 1 92.56 282 LEU A N 1
ATOM 2251 C CA . LEU A 1 282 ? -24.203 -6.824 -10.344 1 92.56 282 LEU A CA 1
ATOM 2252 C C . LEU A 1 282 ? -25.219 -5.684 -10.398 1 92.56 282 LEU A C 1
ATOM 2254 O O . LEU A 1 282 ? -25 -4.691 -11.102 1 92.56 282 LEU A O 1
ATOM 2258 N N . SER A 1 283 ? -26.266 -5.812 -9.672 1 86.81 283 SER A N 1
ATOM 2259 C CA . SER A 1 283 ? -27.297 -4.773 -9.617 1 86.81 283 SER A CA 1
ATOM 2260 C C . SER A 1 283 ? -26.812 -3.576 -8.797 1 86.81 283 SER A C 1
ATOM 2262 O O . SER A 1 283 ? -26.141 -3.74 -7.789 1 86.81 283 SER A O 1
ATOM 2264 N N . ASP A 1 284 ? -27.219 -2.449 -9.203 1 83.56 284 ASP A N 1
ATOM 2265 C CA . ASP A 1 284 ? -26.906 -1.216 -8.484 1 83.56 284 ASP A CA 1
ATOM 2266 C C . ASP A 1 284 ? -27.859 -1 -7.312 1 83.56 284 ASP A C 1
ATOM 2268 O O . ASP A 1 284 ? -27.641 -0.105 -6.492 1 83.56 284 ASP A O 1
ATOM 2272 N N . ALA A 1 285 ? -28.781 -1.835 -7.23 1 85.06 285 ALA A N 1
ATOM 2273 C CA . ALA A 1 285 ? -29.812 -1.635 -6.227 1 85.06 285 ALA A CA 1
ATOM 2274 C C . ALA A 1 285 ? -29.344 -2.059 -4.844 1 85.06 285 ALA A C 1
ATOM 2276 O O . ALA A 1 285 ? -29.844 -1.573 -3.828 1 85.06 285 ALA A O 1
ATOM 2277 N N . ARG A 1 286 ? -28.422 -2.855 -4.859 1 90.56 286 ARG A N 1
ATOM 2278 C CA . ARG A 1 286 ? -27.953 -3.375 -3.578 1 90.56 286 ARG A CA 1
ATOM 2279 C C . ARG A 1 286 ? -26.547 -2.867 -3.266 1 90.56 286 ARG A C 1
ATOM 2281 O O . ARG A 1 286 ? -25.688 -2.797 -4.152 1 90.56 286 ARG A O 1
ATOM 2288 N N . LYS A 1 287 ? -26.438 -2.395 -1.998 1 96.38 287 LYS A N 1
ATOM 2289 C CA . LYS A 1 287 ? -25.125 -2.002 -1.518 1 96.38 287 LYS A CA 1
ATOM 2290 C C . LYS A 1 287 ? -24.609 -2.971 -0.452 1 96.38 287 LYS A C 1
ATOM 2292 O O . LYS A 1 287 ? -25.406 -3.564 0.281 1 96.38 287 LYS A O 1
ATOM 2297 N N . TYR A 1 288 ? -23.344 -3.113 -0.421 1 98.5 288 TYR A N 1
ATOM 2298 C CA . TYR A 1 288 ? -22.734 -4.035 0.525 1 98.5 288 TYR A CA 1
ATOM 2299 C C . TYR A 1 288 ? -21.828 -3.291 1.5 1 98.5 288 TYR A C 1
ATOM 2301 O O . TYR A 1 288 ? -21.109 -2.367 1.108 1 98.5 288 TYR A O 1
ATOM 2309 N N . ASP A 1 289 ? -21.844 -3.717 2.766 1 98.5 289 ASP A N 1
ATOM 2310 C CA . ASP A 1 289 ? -21.016 -3.105 3.797 1 98.5 289 ASP A CA 1
ATOM 2311 C C . ASP A 1 289 ? -19.547 -3.516 3.631 1 98.5 289 ASP A C 1
ATOM 2313 O O . ASP A 1 289 ? -18.641 -2.756 3.984 1 98.5 289 ASP A O 1
ATOM 2317 N N . ARG A 1 290 ? -19.406 -4.734 3.174 1 98.81 290 ARG A N 1
ATOM 2318 C CA . ARG A 1 290 ? -18.078 -5.297 2.98 1 98.81 290 ARG A CA 1
ATOM 2319 C C . ARG A 1 290 ? -17.984 -6.027 1.646 1 98.81 290 ARG A C 1
ATOM 2321 O O . ARG A 1 290 ? -18.906 -6.727 1.244 1 98.81 290 ARG A O 1
ATOM 2328 N N . ILE A 1 291 ? -16.875 -5.832 0.963 1 98.81 291 ILE A N 1
ATOM 2329 C CA . ILE A 1 291 ? -16.578 -6.566 -0.262 1 98.81 291 ILE A CA 1
ATOM 2330 C C . ILE A 1 291 ? -15.227 -7.27 -0.125 1 98.81 291 ILE A C 1
ATOM 2332 O O . ILE A 1 291 ? -14.25 -6.676 0.344 1 98.81 291 ILE A O 1
ATOM 2336 N N . ILE A 1 292 ? -15.172 -8.516 -0.458 1 98.75 292 ILE A N 1
ATOM 2337 C CA . ILE A 1 292 ? -13.953 -9.32 -0.461 1 98.75 292 ILE A CA 1
ATOM 2338 C C . ILE A 1 292 ? -13.703 -9.883 -1.858 1 98.75 292 ILE A C 1
ATOM 2340 O O . ILE A 1 292 ? -14.625 -10.414 -2.488 1 98.75 292 ILE A O 1
ATOM 2344 N N . ALA A 1 293 ? -12.578 -9.727 -2.375 1 98.56 293 ALA A N 1
ATOM 2345 C CA . ALA A 1 293 ? -12.109 -10.391 -3.594 1 98.56 293 ALA A CA 1
ATOM 2346 C C . ALA A 1 293 ? -10.742 -11.031 -3.383 1 98.56 293 ALA A C 1
ATOM 2348 O O . ALA A 1 293 ? -9.75 -10.336 -3.176 1 98.56 293 ALA A O 1
ATOM 2349 N N . CYS A 1 294 ? -10.688 -12.297 -3.422 1 97.94 294 CYS A N 1
ATOM 2350 C CA . CYS A 1 294 ? -9.461 -13.039 -3.145 1 97.94 294 CYS A CA 1
ATOM 2351 C C . CYS A 1 294 ? -8.969 -13.766 -4.391 1 97.94 294 CYS A C 1
ATOM 2353 O O . CYS A 1 294 ? -9.547 -14.773 -4.797 1 97.94 294 CYS A O 1
ATOM 2355 N N . GLU A 1 295 ? -7.836 -13.25 -4.965 1 96.12 295 GLU A N 1
ATOM 2356 C CA . GLU A 1 295 ? -7.18 -13.828 -6.137 1 96.12 295 GLU A CA 1
ATOM 2357 C C . GLU A 1 295 ? -8.164 -14.016 -7.285 1 96.12 295 GLU A C 1
ATOM 2359 O O . GLU A 1 295 ? -8.234 -15.094 -7.883 1 96.12 295 GLU A O 1
ATOM 2364 N N . MET A 1 296 ? -8.898 -13.047 -7.531 1 95.25 296 MET A N 1
ATOM 2365 C CA . MET A 1 296 ? -9.914 -12.984 -8.57 1 95.25 296 MET A CA 1
ATOM 2366 C C . MET A 1 296 ? -9.555 -11.945 -9.633 1 95.25 296 MET A C 1
ATOM 2368 O O . MET A 1 296 ? -9.797 -12.148 -10.82 1 95.25 296 MET A O 1
ATOM 2372 N N . ILE A 1 297 ? -8.883 -10.867 -9.156 1 96.75 297 ILE A N 1
ATOM 2373 C CA . ILE A 1 297 ? -8.641 -9.734 -10.047 1 96.75 297 ILE A CA 1
ATOM 2374 C C . ILE A 1 297 ? -7.691 -10.156 -11.164 1 96.75 297 ILE A C 1
ATOM 2376 O O . ILE A 1 297 ? -7.652 -9.516 -12.219 1 96.75 297 ILE A O 1
ATOM 2380 N N . GLU A 1 298 ? -6.922 -11.203 -11.008 1 94.75 298 GLU A N 1
ATOM 2381 C CA . GLU A 1 298 ? -6.043 -11.75 -12.039 1 94.75 298 GLU A CA 1
ATOM 2382 C C . GLU A 1 298 ? -6.836 -12.172 -13.273 1 94.75 298 GLU A C 1
ATOM 2384 O O . GLU A 1 298 ? -6.293 -12.227 -14.375 1 94.75 298 GLU A O 1
ATOM 2389 N N . ALA A 1 299 ? -8.102 -12.469 -13.078 1 93.5 299 ALA A N 1
ATOM 2390 C CA . ALA A 1 299 ? -8.953 -12.922 -14.18 1 93.5 299 ALA A CA 1
ATOM 2391 C C . ALA A 1 299 ? -9.688 -11.75 -14.82 1 93.5 299 ALA A C 1
ATOM 2393 O O . ALA A 1 299 ? -10.414 -11.922 -15.805 1 93.5 299 AL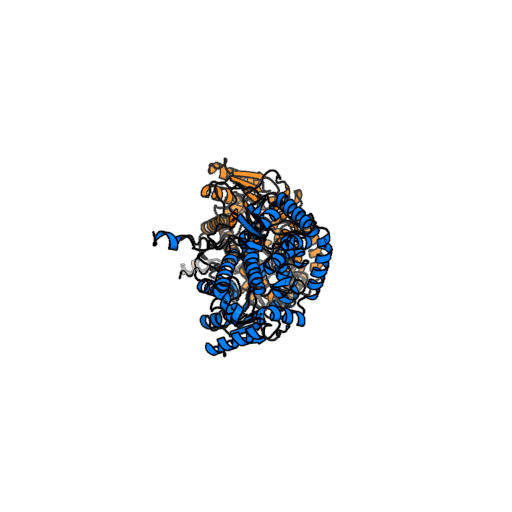A A O 1
ATOM 2394 N N . VAL A 1 300 ? -9.555 -10.555 -14.289 1 94.06 300 VAL A N 1
ATOM 2395 C CA . VAL A 1 300 ? -10.227 -9.367 -14.805 1 94.06 300 VAL 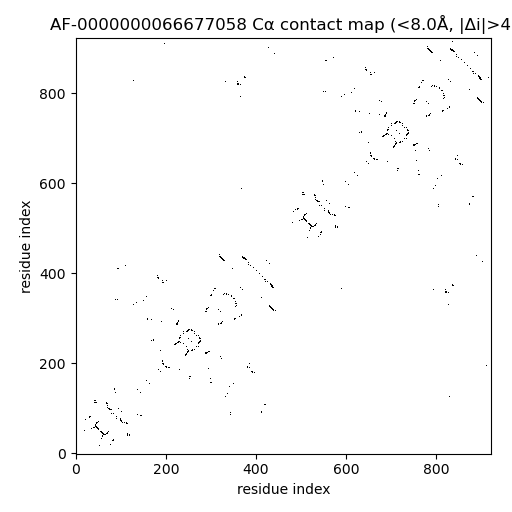A CA 1
ATOM 2396 C C . VAL A 1 300 ? -9.516 -8.883 -16.062 1 94.06 300 VAL A C 1
ATOM 2398 O O . VAL A 1 300 ? -10.156 -8.523 -17.047 1 94.06 300 VAL A O 1
ATOM 2401 N N . GLY A 1 301 ? -8.18 -8.984 -16.031 1 90.06 301 GLY A N 1
ATOM 2402 C CA . GLY A 1 301 ? -7.395 -8.508 -17.156 1 90.06 301 GLY A CA 1
ATOM 2403 C C . GLY A 1 301 ? -7.082 -7.027 -17.094 1 90.06 301 GLY A C 1
ATOM 2404 O O . GLY A 1 301 ? -7.793 -6.27 -16.438 1 90.06 301 GLY A O 1
ATOM 2405 N N . HIS A 1 302 ? -6.133 -6.625 -17.812 1 91.94 302 HIS A N 1
ATOM 2406 C CA . HIS A 1 302 ? -5.625 -5.258 -17.828 1 91.94 302 HIS A CA 1
ATOM 2407 C C . HIS A 1 302 ? -6.691 -4.277 -18.312 1 91.94 302 HIS A C 1
ATOM 2409 O O . HIS A 1 302 ? -6.871 -3.213 -17.719 1 91.94 302 HIS A O 1
ATOM 2415 N N . GLU A 1 303 ? -7.441 -4.641 -19.25 1 92.19 303 GLU A N 1
ATOM 2416 C CA . GLU A 1 303 ? -8.352 -3.744 -19.953 1 92.19 303 GLU A CA 1
ATOM 2417 C C . GLU A 1 303 ? -9.562 -3.404 -19.094 1 92.19 303 GLU A C 1
ATOM 2419 O O . GLU A 1 303 ? -10.211 -2.379 -19.312 1 92.19 303 GLU A O 1
ATOM 2424 N N . PHE A 1 304 ? -9.805 -4.219 -18.125 1 95.69 304 PHE A N 1
ATOM 2425 C CA . PHE A 1 304 ? -11.07 -4.055 -17.422 1 95.69 304 PHE A CA 1
ATOM 2426 C C . PHE A 1 304 ? -10.836 -3.705 -15.953 1 95.69 304 PHE A C 1
ATOM 2428 O O . PHE A 1 304 ? -11.789 -3.652 -15.164 1 95.69 304 PHE A O 1
ATOM 2435 N N . MET A 1 305 ? -9.656 -3.434 -15.609 1 96.81 305 MET A N 1
ATOM 2436 C CA . MET A 1 305 ? -9.352 -3.18 -14.203 1 96.81 305 MET A CA 1
ATOM 2437 C C . MET A 1 305 ? -10.047 -1.915 -13.719 1 96.81 305 MET A C 1
ATOM 2439 O O . MET A 1 305 ? -10.523 -1.861 -12.578 1 96.81 305 MET A O 1
ATOM 2443 N N . ASP A 1 306 ? -10.117 -0.854 -14.586 1 97.38 306 ASP A N 1
ATOM 2444 C CA . ASP A 1 306 ? -10.844 0.359 -14.219 1 97.38 306 ASP A CA 1
ATOM 2445 C C . ASP A 1 306 ? -12.32 0.066 -13.977 1 97.38 306 ASP A C 1
ATOM 2447 O O . ASP A 1 306 ? -12.906 0.536 -13 1 97.38 306 ASP A O 1
ATOM 2451 N N . LYS A 1 307 ? -12.875 -0.713 -14.867 1 96.88 307 LYS A N 1
ATOM 2452 C CA . LYS A 1 307 ? -14.273 -1.097 -14.719 1 96.88 307 LYS A CA 1
ATOM 2453 C C . LYS A 1 307 ? -14.5 -1.889 -13.438 1 96.88 307 LYS A C 1
ATOM 2455 O O . LYS A 1 307 ? -15.523 -1.72 -12.766 1 96.88 307 LYS A O 1
ATOM 2460 N N . PHE A 1 308 ? -13.625 -2.736 -13.148 1 98.06 308 PHE A N 1
ATOM 2461 C CA . PHE A 1 308 ? -13.711 -3.52 -11.922 1 98.06 308 PHE A CA 1
ATOM 2462 C C . PHE A 1 308 ? -13.82 -2.607 -10.711 1 98.06 308 PHE A C 1
ATOM 2464 O O . PHE A 1 308 ? -14.703 -2.787 -9.867 1 98.06 308 PHE A O 1
ATOM 2471 N N . PHE A 1 309 ? -13.008 -1.591 -10.609 1 98.12 309 PHE A N 1
ATOM 2472 C CA . PHE A 1 309 ? -13.023 -0.697 -9.461 1 98.12 309 PHE A CA 1
ATOM 2473 C C . PHE A 1 309 ? -14.258 0.19 -9.477 1 98.12 309 PHE A C 1
ATOM 2475 O O . PHE A 1 309 ? -14.789 0.537 -8.422 1 98.12 309 PHE A O 1
ATOM 2482 N N . SER A 1 310 ? -14.695 0.561 -10.641 1 97.06 310 SER A N 1
ATOM 2483 C CA . SER A 1 310 ? -15.961 1.285 -10.734 1 97.06 310 SER A CA 1
ATOM 2484 C C . SER A 1 310 ? -17.109 0.459 -10.172 1 97.06 310 SER A C 1
ATOM 2486 O O . SER A 1 310 ? -17.969 0.987 -9.469 1 97.06 310 SER A O 1
ATOM 2488 N N . CYS A 1 311 ? -17.094 -0.853 -10.492 1 97.06 311 CYS A N 1
ATOM 2489 C CA . CYS A 1 311 ? -18.125 -1.75 -9.992 1 97.06 311 CYS A CA 1
ATOM 2490 C C . CYS A 1 311 ? -18.031 -1.896 -8.477 1 97.06 311 CYS A C 1
ATOM 2492 O O . CYS A 1 311 ? -19.047 -1.928 -7.785 1 97.06 311 CYS A O 1
ATOM 2494 N N . CYS A 1 312 ? -16.828 -1.997 -7.969 1 97.62 312 CYS A N 1
ATOM 2495 C CA . CYS A 1 312 ? -16.641 -2.061 -6.523 1 97.62 312 CYS A CA 1
ATOM 2496 C C . CYS A 1 312 ? -17.172 -0.797 -5.852 1 97.62 312 CYS A C 1
ATOM 2498 O O . CYS A 1 312 ? -17.828 -0.87 -4.816 1 97.62 312 CYS A O 1
ATOM 2500 N N . GLU A 1 313 ? -16.844 0.362 -6.453 1 96.06 313 GLU A N 1
ATOM 2501 C CA . GLU A 1 313 ? -17.312 1.647 -5.949 1 96.06 313 GLU A CA 1
ATOM 2502 C C . GLU A 1 313 ? -18.844 1.686 -5.883 1 96.06 313 GLU A C 1
ATOM 2504 O O . GLU A 1 313 ? -19.422 2.104 -4.875 1 96.06 313 GLU A O 1
ATOM 2509 N N . ASP A 1 314 ? -19.469 1.202 -6.875 1 96.06 314 ASP A N 1
ATOM 2510 C CA . ASP A 1 314 ? -20.922 1.244 -6.98 1 96.06 314 ASP A CA 1
ATOM 2511 C C . ASP A 1 314 ? -21.578 0.279 -5.996 1 96.06 314 ASP A C 1
ATOM 2513 O O . ASP A 1 314 ? -22.641 0.569 -5.445 1 96.06 314 ASP A O 1
ATOM 2517 N N . ALA A 1 315 ? -20.953 -0.799 -5.797 1 97.62 315 ALA A N 1
ATOM 2518 C CA . ALA A 1 315 ? -21.531 -1.855 -4.977 1 97.62 315 ALA A CA 1
ATOM 2519 C C . ALA A 1 315 ? -21.312 -1.585 -3.49 1 97.62 315 ALA A C 1
ATOM 2521 O O . ALA A 1 315 ? -22.047 -2.084 -2.643 1 97.62 315 ALA A O 1
ATOM 2522 N N . LEU A 1 316 ? -20.344 -0.826 -3.148 1 97.62 316 LEU A N 1
ATOM 2523 C CA . LEU A 1 316 ? -19.938 -0.637 -1.763 1 97.62 316 LEU A CA 1
ATOM 2524 C C . LEU A 1 316 ? -20.797 0.408 -1.072 1 97.62 316 LEU A C 1
ATOM 2526 O O . LEU A 1 316 ? -21.062 1.472 -1.636 1 97.62 316 LEU A O 1
ATOM 2530 N N . ALA A 1 317 ? -21.219 0.098 0.14 1 96.75 317 ALA A N 1
ATOM 2531 C CA . ALA A 1 317 ? -21.953 1.061 0.961 1 96.75 317 ALA A CA 1
ATOM 2532 C C . ALA A 1 317 ? -21.062 2.244 1.336 1 96.75 317 ALA A C 1
ATOM 2534 O O . ALA A 1 317 ? -19.844 2.17 1.225 1 96.75 317 ALA A O 1
ATOM 2535 N N . GLU A 1 318 ? -21.641 3.312 1.78 1 91.69 318 GLU A N 1
ATOM 2536 C CA . GLU A 1 318 ? -20.938 4.566 2.041 1 91.69 318 GLU A CA 1
ATOM 2537 C C . GLU A 1 318 ? -19.797 4.363 3.047 1 91.69 318 GLU A C 1
ATOM 2539 O O . GLU A 1 318 ? -18.688 4.848 2.84 1 91.69 318 GLU A O 1
ATOM 2544 N N . ASN A 1 319 ? -20.062 3.592 4.035 1 93.88 319 ASN A N 1
ATOM 2545 C CA . ASN A 1 319 ? -19.062 3.336 5.066 1 93.88 319 ASN A CA 1
ATOM 2546 C C . ASN A 1 319 ? -18.453 1.943 4.926 1 93.88 319 ASN A C 1
ATOM 2548 O O . ASN A 1 319 ? -18.078 1.318 5.922 1 93.88 319 ASN A O 1
ATOM 2552 N N . GLY A 1 320 ? -18.484 1.462 3.701 1 97.75 320 GLY A N 1
ATOM 2553 C CA . GLY A 1 320 ? -18.031 0.102 3.451 1 97.75 320 GLY A CA 1
ATOM 2554 C C . GLY A 1 320 ? -16.516 -0.026 3.406 1 97.75 320 GLY A C 1
ATOM 2555 O O . GLY A 1 320 ? -15.805 0.979 3.381 1 97.75 320 GLY A O 1
ATOM 2556 N N . ILE A 1 321 ? -16.047 -1.275 3.52 1 98.44 321 ILE A N 1
ATOM 2557 C CA . ILE A 1 321 ? -14.648 -1.655 3.395 1 98.44 321 ILE A CA 1
ATOM 2558 C C . ILE A 1 321 ? -14.492 -2.693 2.287 1 98.44 321 ILE A C 1
ATOM 2560 O O . ILE A 1 321 ? -15.312 -3.604 2.158 1 98.44 321 ILE A O 1
ATOM 2564 N N . PHE A 1 322 ? -13.547 -2.484 1.423 1 98.75 322 PHE A N 1
ATOM 2565 C CA . PHE A 1 322 ? -13.195 -3.436 0.375 1 98.75 322 PHE A CA 1
ATOM 2566 C C . PHE A 1 322 ? -11.82 -4.043 0.629 1 98.75 322 PHE A C 1
ATOM 2568 O O . PHE A 1 322 ? -10.844 -3.322 0.819 1 98.75 322 PHE A O 1
ATOM 2575 N N . VAL A 1 323 ? -11.719 -5.406 0.736 1 98.88 323 VAL A N 1
ATOM 2576 C CA . VAL A 1 323 ? -10.453 -6.109 0.905 1 98.88 323 VAL A CA 1
ATOM 2577 C C . VAL A 1 323 ? -10.141 -6.918 -0.352 1 98.88 323 VAL A C 1
ATOM 2579 O O . VAL A 1 323 ? -10.969 -7.703 -0.818 1 98.88 323 VAL A O 1
ATOM 2582 N N . LEU A 1 324 ? -8.969 -6.684 -0.863 1 98.81 324 LEU A N 1
ATOM 2583 C CA . LEU A 1 324 ? -8.516 -7.328 -2.088 1 98.81 324 LEU A CA 1
ATOM 2584 C C . LEU A 1 324 ? -7.223 -8.102 -1.846 1 98.81 324 LEU A C 1
ATOM 2586 O O . LEU A 1 324 ? -6.258 -7.555 -1.312 1 98.81 324 LEU A O 1
ATOM 2590 N N . GLN A 1 325 ? -7.223 -9.367 -2.092 1 98.69 325 GLN A N 1
ATOM 2591 C CA . GLN A 1 325 ? -6.016 -10.18 -2.113 1 98.69 325 GLN A CA 1
ATOM 2592 C C . GLN A 1 325 ? -5.676 -10.625 -3.535 1 98.69 325 GLN A C 1
ATOM 2594 O O . GLN A 1 325 ? -6.539 -11.133 -4.254 1 98.69 325 GLN A O 1
ATOM 2599 N N . PHE A 1 326 ? -4.418 -10.398 -4.02 1 98.31 326 PHE A N 1
ATOM 2600 C CA . PHE A 1 326 ? -4.066 -10.781 -5.383 1 98.31 326 PHE A CA 1
ATOM 2601 C C . PHE A 1 326 ? -2.566 -11.008 -5.512 1 98.31 326 PHE A C 1
ATOM 2603 O O . PHE A 1 326 ? -1.787 -10.508 -4.691 1 98.31 326 PHE A O 1
ATOM 2610 N N . THR A 1 327 ? -2.197 -11.789 -6.465 1 97.69 327 THR A N 1
ATOM 2611 C CA . THR A 1 327 ? -0.803 -11.984 -6.848 1 97.69 327 THR A CA 1
ATOM 2612 C C . THR A 1 327 ? -0.34 -10.867 -7.781 1 97.69 327 THR A C 1
ATOM 2614 O O . THR A 1 327 ? -1.039 -10.516 -8.734 1 97.69 327 THR A O 1
ATOM 2617 N N . ALA A 1 328 ? 0.824 -10.344 -7.477 1 97.25 328 ALA A N 1
ATOM 2618 C CA . ALA A 1 328 ? 1.301 -9.188 -8.234 1 97.25 328 ALA A CA 1
ATOM 2619 C C . ALA A 1 328 ? 2.674 -9.461 -8.844 1 97.25 328 ALA A C 1
ATOM 2621 O O . ALA A 1 328 ? 3.514 -10.117 -8.227 1 97.25 328 ALA A O 1
ATOM 2622 N N . ILE A 1 329 ? 2.871 -8.938 -10.047 1 96 329 ILE A N 1
ATOM 2623 C CA . ILE A 1 329 ? 4.172 -8.922 -10.711 1 96 329 ILE A CA 1
ATOM 2624 C C . ILE A 1 329 ? 4.867 -7.59 -10.445 1 96 329 ILE A C 1
ATOM 2626 O O . ILE A 1 329 ? 4.207 -6.578 -10.188 1 96 329 ILE A O 1
ATOM 2630 N N . PRO A 1 330 ? 6.164 -7.586 -10.438 1 94.5 330 PRO A N 1
ATOM 2631 C CA . PRO A 1 330 ? 6.867 -6.316 -10.234 1 94.5 330 PRO A CA 1
ATOM 2632 C C . PRO A 1 330 ? 6.508 -5.27 -11.289 1 94.5 330 PRO A C 1
ATOM 2634 O O . PRO A 1 330 ? 6.262 -5.617 -12.453 1 94.5 330 PRO A O 1
ATOM 2637 N N . GLU A 1 331 ? 6.59 -4.027 -10.844 1 95.19 331 GLU A N 1
ATOM 2638 C CA . GLU A 1 331 ? 6.238 -2.912 -11.719 1 95.19 331 GLU A CA 1
ATOM 2639 C C . GLU A 1 331 ? 7.031 -2.959 -13.023 1 95.19 331 GLU A C 1
ATOM 2641 O O . GLU A 1 331 ? 6.465 -2.803 -14.102 1 95.19 331 GLU A O 1
ATOM 2646 N N . ALA A 1 332 ? 8.25 -3.252 -12.953 1 89.88 332 ALA A N 1
ATOM 2647 C CA . ALA A 1 332 ? 9.156 -3.18 -14.094 1 89.88 332 ALA A CA 1
ATOM 2648 C C . ALA A 1 332 ? 8.844 -4.273 -15.109 1 89.88 332 ALA A C 1
ATOM 2650 O O . ALA A 1 332 ? 9.195 -4.148 -16.281 1 89.88 332 ALA A O 1
ATOM 2651 N N . LEU A 1 333 ? 8.141 -5.332 -14.688 1 90.19 333 LEU A N 1
ATOM 2652 C CA . LEU A 1 333 ? 7.898 -6.477 -15.562 1 90.19 333 LEU A CA 1
ATOM 2653 C C . LEU A 1 333 ? 6.457 -6.48 -16.062 1 90.19 333 LEU A C 1
ATOM 2655 O O . LEU A 1 333 ? 6.094 -7.301 -16.906 1 90.19 333 LEU A O 1
ATOM 2659 N N . TYR A 1 334 ? 5.699 -5.535 -15.648 1 92.31 334 TYR A N 1
ATOM 2660 C CA . TYR A 1 334 ? 4.254 -5.598 -15.859 1 92.31 334 TYR A CA 1
ATOM 2661 C C . TYR A 1 334 ? 3.912 -5.566 -17.344 1 92.31 334 TYR A C 1
ATOM 2663 O O . TYR A 1 334 ? 3.232 -6.461 -17.844 1 92.31 334 TYR A O 1
ATOM 2671 N N . ASP A 1 335 ? 4.41 -4.621 -18.031 1 88.81 335 ASP A N 1
ATOM 2672 C CA . ASP A 1 335 ? 4.031 -4.445 -19.438 1 88.81 335 ASP A CA 1
ATOM 2673 C C . ASP A 1 335 ? 4.539 -5.609 -20.281 1 88.81 335 ASP A C 1
ATOM 2675 O O . ASP A 1 335 ? 3.814 -6.113 -21.141 1 88.81 335 ASP A O 1
ATOM 2679 N N . GLU A 1 336 ? 5.656 -6.031 -20 1 83.81 336 GLU A N 1
ATOM 2680 C CA . GLU A 1 336 ? 6.195 -7.172 -20.734 1 83.81 336 GLU A CA 1
ATOM 2681 C C . GLU A 1 336 ? 5.387 -8.438 -20.469 1 83.81 336 GLU A C 1
ATOM 2683 O O . GLU A 1 336 ? 5.07 -9.188 -21.391 1 83.81 336 GLU A O 1
ATOM 2688 N N . SER A 1 337 ? 5.059 -8.602 -19.297 1 85.69 337 SER A N 1
ATOM 2689 C CA . SER A 1 337 ? 4.363 -9.82 -18.891 1 85.69 337 SER A CA 1
ATOM 2690 C C . SER A 1 337 ? 2.957 -9.875 -19.469 1 85.69 337 SER A C 1
ATOM 2692 O O . SER A 1 337 ? 2.49 -10.938 -19.891 1 85.69 337 SER A O 1
ATOM 2694 N N . ARG A 1 338 ? 2.289 -8.75 -19.484 1 85.56 338 ARG A N 1
ATOM 2695 C CA . ARG A 1 338 ? 0.9 -8.766 -19.938 1 85.56 338 ARG A CA 1
ATOM 2696 C C . ARG A 1 338 ? 0.815 -8.867 -21.453 1 85.56 338 ARG A C 1
ATOM 2698 O O . ARG A 1 338 ? -0.215 -9.266 -22 1 85.56 338 ARG A O 1
ATOM 2705 N N . LEU A 1 339 ? 1.891 -8.5 -22.125 1 80.25 339 LEU A N 1
ATOM 2706 C CA . LEU A 1 339 ? 1.85 -8.445 -23.594 1 80.25 339 LEU A CA 1
ATOM 2707 C C . LEU A 1 339 ? 2.432 -9.719 -24.188 1 80.25 339 LEU A C 1
ATOM 2709 O O . LEU A 1 339 ? 2.365 -9.922 -25.406 1 80.25 339 LEU A O 1
ATOM 2713 N N . THR A 1 340 ? 2.943 -10.57 -23.328 1 77.94 340 THR A N 1
ATOM 2714 C CA . THR A 1 340 ? 3.533 -11.805 -23.828 1 77.94 340 THR A CA 1
ATOM 2715 C C . THR A 1 340 ? 2.828 -13.016 -23.219 1 77.94 340 THR A C 1
ATOM 2717 O O . THR A 1 340 ? 2.301 -12.945 -22.109 1 77.94 340 THR A O 1
ATOM 2720 N N . SER A 1 341 ? 2.787 -14.031 -24.078 1 79.31 341 SER A N 1
ATOM 2721 C CA . SER A 1 341 ? 2.24 -15.281 -23.562 1 79.31 341 SER A CA 1
ATOM 2722 C C . SER A 1 341 ? 3.299 -16.078 -22.812 1 79.31 341 SER A C 1
ATOM 2724 O O . SER A 1 341 ? 4.461 -16.125 -23.234 1 79.31 341 SER A O 1
ATOM 2726 N N . GLY A 1 342 ? 2.928 -16.594 -21.703 1 81.94 342 GLY A N 1
ATOM 2727 C CA . GLY A 1 342 ? 3.807 -17.422 -20.906 1 81.94 342 GLY A CA 1
ATOM 2728 C C . GLY A 1 342 ? 3.189 -18.766 -20.531 1 81.94 342 GLY A C 1
ATOM 2729 O O . GLY A 1 342 ? 2.098 -19.094 -21 1 81.94 342 GLY A O 1
ATOM 2730 N N . PHE A 1 343 ? 3.945 -19.484 -19.828 1 85.44 343 PHE A N 1
ATOM 2731 C CA . PHE A 1 343 ? 3.523 -20.812 -19.422 1 85.44 343 PHE A CA 1
ATOM 2732 C C . PHE A 1 343 ? 2.143 -20.781 -18.781 1 85.44 343 PHE A C 1
ATOM 2734 O O . PHE A 1 343 ? 1.268 -21.578 -19.125 1 85.44 343 PHE A O 1
ATOM 2741 N N . ILE A 1 344 ? 1.936 -19.797 -17.938 1 85.75 344 ILE A N 1
ATOM 2742 C CA . ILE A 1 344 ? 0.701 -19.734 -17.156 1 85.75 344 ILE A CA 1
ATOM 2743 C C . ILE A 1 344 ? -0.481 -19.484 -18.094 1 85.75 344 ILE A C 1
ATOM 2745 O O . ILE A 1 344 ? -1.497 -20.172 -18.016 1 85.75 344 ILE A O 1
ATOM 2749 N N . THR A 1 345 ? -0.422 -18.562 -18.953 1 84.44 345 THR A N 1
ATOM 2750 C CA . THR A 1 345 ? -1.536 -18.188 -19.812 1 84.44 345 THR A CA 1
ATOM 2751 C C . THR A 1 345 ? -1.776 -19.266 -20.875 1 84.44 345 THR A C 1
ATOM 2753 O O . THR A 1 345 ? -2.912 -19.469 -21.312 1 84.44 345 THR A O 1
ATOM 2756 N N . GLU A 1 346 ? -0.779 -20.047 -21.188 1 81.56 346 GLU A N 1
ATOM 2757 C CA . GLU A 1 346 ? -0.899 -21.047 -22.25 1 81.56 346 GLU A CA 1
ATOM 2758 C C . GLU A 1 346 ? -1.451 -22.359 -21.703 1 81.56 346 GLU A C 1
ATOM 2760 O O . GLU A 1 346 ? -2.227 -23.031 -22.375 1 81.56 346 GLU A O 1
ATOM 2765 N N . TYR A 1 347 ? -1.055 -22.609 -20.484 1 84.75 347 TYR A N 1
ATOM 2766 C CA . TYR A 1 347 ? -1.327 -23.984 -20.047 1 84.75 347 TYR A CA 1
ATOM 2767 C C . TYR A 1 347 ? -2.301 -24 -18.875 1 84.75 347 TYR A C 1
ATOM 2769 O O . TYR A 1 347 ? -2.984 -24.984 -18.641 1 84.75 347 TYR A O 1
ATOM 2777 N N . ILE A 1 348 ? -2.344 -22.922 -18.156 1 89 348 ILE A N 1
ATOM 2778 C CA . ILE A 1 348 ? -3.016 -23.031 -16.875 1 89 348 ILE A CA 1
ATOM 2779 C C . ILE A 1 348 ? -4.199 -22.062 -16.828 1 89 348 ILE A C 1
ATOM 2781 O O . ILE A 1 348 ? -5.352 -22.5 -16.703 1 89 348 ILE A O 1
ATOM 2785 N N . PHE A 1 349 ? -3.891 -20.75 -16.953 1 86.88 349 PHE A N 1
ATOM 2786 C CA . PHE A 1 349 ? -4.926 -19.734 -16.844 1 86.88 349 PHE A CA 1
ATOM 2787 C C . PHE A 1 349 ? -5.031 -18.922 -18.125 1 86.88 349 PHE A C 1
ATOM 2789 O O . PHE A 1 349 ? -4.547 -17.797 -18.188 1 86.88 349 PHE A O 1
ATOM 2796 N N . PRO A 1 350 ? -5.793 -19.438 -19.031 1 83.69 350 PRO A N 1
ATOM 2797 C CA . PRO A 1 350 ? -5.988 -18.594 -20.219 1 83.69 350 PRO A CA 1
ATOM 2798 C C . PRO A 1 350 ? -6.637 -17.25 -19.906 1 83.69 350 PRO A C 1
ATOM 2800 O O . PRO A 1 350 ? -7.559 -17.188 -19.078 1 83.69 350 PRO A O 1
ATOM 2803 N N . GLY A 1 351 ? -6.051 -16.188 -20.328 1 81.69 351 GLY A N 1
ATOM 2804 C CA . GLY A 1 351 ? -6.598 -14.852 -20.109 1 81.69 351 GLY A CA 1
ATOM 2805 C C . GLY A 1 351 ? -6.152 -14.242 -18.797 1 81.69 351 GLY A C 1
ATOM 2806 O O . GLY A 1 351 ? -6.5 -13.102 -18.484 1 81.69 351 GLY A O 1
ATOM 2807 N N . GLY A 1 352 ? -5.457 -15.023 -18.016 1 88.75 352 GLY A N 1
ATOM 2808 C CA . GLY A 1 352 ? -4.961 -14.508 -16.75 1 88.75 352 GLY A CA 1
ATOM 2809 C C . GLY A 1 352 ? -3.955 -13.383 -16.922 1 88.75 352 GLY A C 1
ATOM 2810 O O . GLY A 1 352 ? -3.213 -13.352 -17.906 1 88.75 352 GLY A O 1
ATOM 2811 N N . CYS A 1 353 ? -3.943 -12.414 -15.953 1 91.38 353 CYS A N 1
ATOM 2812 C CA . CYS A 1 353 ? -3.004 -11.305 -15.93 1 91.38 353 CYS A CA 1
ATOM 2813 C C . CYS A 1 353 ? -2.645 -10.93 -14.492 1 91.38 353 CYS A C 1
ATOM 2815 O O . CYS A 1 353 ? -3.521 -10.586 -13.703 1 91.38 353 CYS A O 1
ATOM 2817 N N . LEU A 1 354 ? -1.416 -11.039 -14.242 1 94.5 354 LEU A N 1
ATOM 2818 C CA . LEU A 1 354 ? -0.971 -10.578 -12.93 1 94.5 354 LEU A CA 1
ATOM 2819 C C . LEU A 1 354 ? -0.788 -9.062 -12.922 1 94.5 354 LEU A C 1
ATOM 2821 O O . LEU A 1 354 ? 0.06 -8.531 -13.648 1 94.5 354 LEU A O 1
ATOM 2825 N N . PRO A 1 355 ? -1.505 -8.383 -12.117 1 97.06 355 PRO A N 1
ATOM 2826 C CA . PRO A 1 355 ? -1.314 -6.934 -12.07 1 97.06 355 PRO A CA 1
ATOM 2827 C C . PRO A 1 355 ? -0.1 -6.523 -11.234 1 97.06 355 PRO A C 1
ATOM 2829 O O . PRO A 1 355 ? 0.426 -7.332 -10.469 1 97.06 355 PRO A O 1
ATOM 2832 N N . SER A 1 356 ? 0.381 -5.352 -11.57 1 97.25 356 SER A N 1
ATOM 2833 C CA . SER A 1 356 ? 1.273 -4.691 -10.617 1 97.25 356 SER A CA 1
ATOM 2834 C C . SER A 1 356 ? 0.49 -3.859 -9.609 1 97.25 356 SER A C 1
ATOM 2836 O O . SER A 1 356 ? -0.667 -3.51 -9.852 1 97.25 356 SER A O 1
ATOM 2838 N N . LEU A 1 357 ? 1.088 -3.596 -8.484 1 97.94 357 LEU A N 1
ATOM 2839 C CA . LEU A 1 357 ? 0.413 -2.771 -7.488 1 97.94 357 LEU A CA 1
ATOM 2840 C C . LEU A 1 357 ? 0.142 -1.373 -8.031 1 97.94 357 LEU A C 1
ATOM 2842 O O . LEU A 1 357 ? -0.913 -0.792 -7.77 1 97.94 357 LEU A O 1
ATOM 2846 N N . ALA A 1 358 ? 1.076 -0.828 -8.812 1 97.62 358 ALA A N 1
ATOM 2847 C CA . ALA A 1 358 ? 0.896 0.49 -9.414 1 97.62 358 ALA A CA 1
ATOM 2848 C C . ALA A 1 358 ? -0.315 0.508 -10.344 1 97.62 358 ALA A C 1
ATOM 2850 O O . ALA A 1 358 ? -1.075 1.479 -10.359 1 97.62 358 ALA A O 1
ATOM 2851 N N . ARG A 1 359 ? -0.517 -0.562 -11.094 1 97.5 359 ARG A N 1
ATOM 2852 C CA . ARG A 1 359 ? -1.665 -0.642 -11.984 1 97.5 359 ARG A CA 1
ATOM 2853 C C . ARG A 1 359 ? -2.971 -0.689 -11.203 1 97.5 359 ARG A C 1
ATOM 2855 O O . ARG A 1 359 ? -3.949 -0.035 -11.57 1 97.5 359 ARG A O 1
ATOM 2862 N N . VAL A 1 360 ? -2.959 -1.431 -10.148 1 98.19 360 VAL A N 1
ATOM 2863 C CA . VAL A 1 360 ? -4.141 -1.562 -9.297 1 98.19 360 VAL A CA 1
ATOM 2864 C C . VAL A 1 360 ? -4.473 -0.213 -8.664 1 98.19 360 VAL A C 1
ATOM 2866 O O . VAL A 1 360 ? -5.629 0.215 -8.68 1 98.19 360 VAL A O 1
ATOM 2869 N N . THR A 1 361 ? -3.457 0.468 -8.18 1 98.12 361 THR A N 1
ATOM 2870 C CA . THR A 1 361 ? -3.658 1.754 -7.523 1 98.12 361 THR A CA 1
ATOM 2871 C C . THR A 1 361 ? -4.129 2.807 -8.523 1 98.12 361 THR A C 1
ATOM 2873 O O . THR A 1 361 ? -4.969 3.648 -8.195 1 98.12 361 THR A O 1
ATOM 2876 N N . SER A 1 362 ? -3.6 2.754 -9.703 1 97.19 362 SER A N 1
ATOM 2877 C CA . SER A 1 362 ? -4.027 3.693 -10.734 1 97.19 362 SER A CA 1
ATOM 2878 C C . SER A 1 362 ? -5.48 3.457 -11.125 1 97.19 362 SER A C 1
ATOM 2880 O O . SER A 1 362 ? -6.234 4.41 -11.344 1 97.19 362 SER A O 1
ATOM 2882 N N . ALA A 1 363 ? -5.828 2.201 -11.266 1 97.88 363 ALA A N 1
ATOM 2883 C CA . ALA A 1 363 ? -7.215 1.876 -11.594 1 97.88 363 ALA A CA 1
ATOM 2884 C C . ALA A 1 363 ? -8.164 2.332 -10.484 1 97.88 363 ALA A C 1
ATOM 2886 O O . ALA A 1 363 ? -9.227 2.885 -10.766 1 97.88 363 ALA A O 1
ATOM 2887 N N . MET A 1 364 ? -7.781 2.133 -9.281 1 98.06 364 MET A N 1
ATOM 2888 C CA . MET A 1 364 ? -8.555 2.59 -8.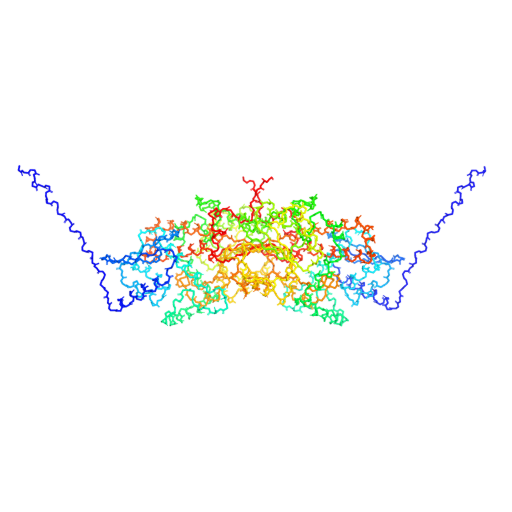133 1 98.06 364 MET A CA 1
ATOM 2889 C C . MET A 1 364 ? -8.766 4.098 -8.18 1 98.06 364 MET A C 1
ATOM 2891 O O . MET A 1 364 ? -9.898 4.578 -8.078 1 98.06 364 MET A O 1
ATOM 2895 N N . ALA A 1 365 ? -7.676 4.816 -8.406 1 97 365 ALA A N 1
ATOM 2896 C CA . ALA A 1 365 ? -7.684 6.273 -8.344 1 97 365 ALA A CA 1
ATOM 2897 C C . ALA A 1 365 ? -8.539 6.859 -9.469 1 97 365 ALA A C 1
ATOM 2899 O O . ALA A 1 365 ? -9.234 7.859 -9.266 1 97 365 ALA A O 1
ATOM 2900 N N . SER A 1 366 ? -8.547 6.234 -10.586 1 95.81 366 SER A N 1
ATOM 2901 C CA . SER A 1 366 ? -9.219 6.793 -11.75 1 95.81 366 SER A CA 1
ATOM 2902 C C . SER A 1 366 ? -10.703 6.453 -11.75 1 95.81 366 SER A C 1
ATOM 2904 O O . SER A 1 366 ? -11.508 7.137 -12.391 1 95.81 366 SER A O 1
ATOM 2906 N N . SER A 1 367 ? -11.055 5.414 -10.969 1 96.62 367 SER A N 1
ATOM 2907 C CA . SER A 1 367 ? -12.398 4.902 -11.203 1 96.62 367 SER A CA 1
ATOM 2908 C C . SER A 1 367 ? -13.195 4.832 -9.906 1 96.62 367 SER A C 1
ATOM 2910 O O . SER A 1 367 ? -14.305 4.293 -9.883 1 96.62 367 SER A O 1
ATOM 2912 N N . SER A 1 368 ? -12.625 5.32 -8.852 1 96.44 368 SER A N 1
ATOM 2913 C CA . SER A 1 368 ? -13.32 5.242 -7.57 1 96.44 368 SER A CA 1
ATOM 2914 C C . SER A 1 368 ? -12.859 6.344 -6.625 1 96.44 368 SER A C 1
ATOM 2916 O O . SER A 1 368 ? -11.898 7.066 -6.922 1 96.44 368 SER A O 1
ATOM 2918 N N . ARG A 1 369 ? -13.578 6.52 -5.512 1 94.5 369 ARG A N 1
ATOM 2919 C CA . ARG A 1 369 ? -13.172 7.434 -4.449 1 94.5 369 ARG A CA 1
ATOM 2920 C C . ARG A 1 369 ? -12.359 6.711 -3.383 1 94.5 369 ARG A C 1
ATOM 2922 O O . ARG A 1 369 ? -12.031 7.289 -2.342 1 94.5 369 ARG A O 1
ATOM 2929 N N . LEU A 1 370 ? -12.039 5.441 -3.654 1 97.25 370 LEU A N 1
ATOM 2930 C CA . LEU A 1 370 ? -11.375 4.613 -2.658 1 97.25 370 LEU A CA 1
ATOM 2931 C C . LEU A 1 370 ? -9.938 5.078 -2.432 1 97.25 370 LEU A C 1
ATOM 2933 O O . LEU A 1 370 ? -9.328 5.68 -3.318 1 97.25 370 LEU A O 1
ATOM 2937 N N . CYS A 1 371 ? -9.477 4.82 -1.217 1 96.81 371 CYS A N 1
ATOM 2938 C CA . CYS A 1 371 ? -8.086 4.957 -0.798 1 96.81 371 CYS A CA 1
ATOM 2939 C C . CYS A 1 371 ? -7.594 3.688 -0.115 1 96.81 371 CYS A C 1
ATOM 2941 O O . CYS A 1 371 ? -8.391 2.826 0.252 1 96.81 371 CYS A O 1
ATOM 2943 N N . ILE A 1 372 ? -6.328 3.6 -0.014 1 98 372 ILE A N 1
ATOM 2944 C CA . ILE A 1 372 ? -5.734 2.43 0.626 1 98 372 ILE A CA 1
ATOM 2945 C C . ILE A 1 372 ? -5.504 2.715 2.109 1 98 372 ILE A C 1
ATOM 2947 O O . ILE A 1 372 ? -4.953 3.758 2.469 1 98 372 ILE A O 1
ATOM 2951 N N . GLU A 1 373 ? -5.938 1.769 2.926 1 96.5 373 GLU A N 1
ATOM 2952 C CA . GLU A 1 373 ? -5.711 1.859 4.367 1 96.5 373 GLU A CA 1
ATOM 2953 C C . GLU A 1 373 ? -4.5 1.03 4.785 1 96.5 373 GLU A C 1
ATOM 2955 O O . GLU A 1 373 ? -3.811 1.373 5.75 1 96.5 373 GLU A O 1
ATOM 2960 N N . ASN A 1 374 ? -4.312 -0.044 4.066 1 96.88 374 ASN A N 1
ATOM 2961 C CA . ASN A 1 374 ? -3.279 -1.005 4.445 1 96.88 374 ASN A CA 1
ATOM 2962 C C . ASN A 1 374 ? -2.891 -1.899 3.271 1 96.88 374 ASN A C 1
ATOM 2964 O O . ASN A 1 374 ? -3.738 -2.264 2.455 1 96.88 374 ASN A O 1
ATOM 2968 N N . VAL A 1 375 ? -1.632 -2.197 3.154 1 98 375 VAL A N 1
ATOM 2969 C CA . VAL A 1 375 ? -1.114 -3.191 2.221 1 98 375 VAL A CA 1
ATOM 2970 C C . VAL A 1 375 ? -0.146 -4.125 2.943 1 98 375 VAL A C 1
ATOM 2972 O O . VAL A 1 375 ? 0.773 -3.67 3.627 1 98 375 VAL A O 1
ATOM 2975 N N . GLU A 1 376 ? -0.338 -5.383 2.771 1 96.06 376 GLU A N 1
ATOM 2976 C CA . GLU A 1 376 ? 0.564 -6.391 3.318 1 96.06 376 GLU A CA 1
ATOM 2977 C C . GLU A 1 376 ? 0.963 -7.41 2.256 1 96.06 376 GLU A C 1
ATOM 2979 O O . GLU A 1 376 ? 0.105 -7.957 1.56 1 96.06 376 GLU A O 1
ATOM 2984 N N . ASN A 1 377 ? 2.248 -7.625 2.113 1 95.75 377 ASN A N 1
ATOM 2985 C CA . ASN A 1 377 ? 2.754 -8.656 1.211 1 95.75 377 ASN A CA 1
ATOM 2986 C C . ASN A 1 377 ? 2.838 -10.016 1.899 1 95.75 377 ASN A C 1
ATOM 2988 O O . ASN A 1 377 ? 3.617 -10.188 2.838 1 95.75 377 ASN A O 1
ATOM 2992 N N . ILE A 1 378 ? 2.092 -11 1.37 1 95.06 378 ILE A N 1
ATOM 2993 C CA . ILE A 1 378 ? 2.082 -12.32 1.979 1 95.06 378 ILE A CA 1
ATOM 2994 C C . ILE A 1 378 ? 2.666 -13.344 1.003 1 95.06 378 ILE A C 1
ATOM 2996 O O . ILE A 1 378 ? 2.305 -14.523 1.038 1 95.06 378 ILE A O 1
ATOM 3000 N N . GLY A 1 379 ? 3.488 -12.938 0.11 1 94.12 379 GLY A N 1
ATOM 3001 C CA . GLY A 1 379 ? 4.004 -13.75 -0.985 1 94.12 379 GLY A CA 1
ATOM 3002 C C . GLY A 1 379 ? 4.699 -15.016 -0.519 1 94.12 379 GLY A C 1
ATOM 3003 O O . GLY A 1 379 ? 4.523 -16.078 -1.109 1 94.12 379 GLY A O 1
ATOM 3004 N N . ILE A 1 380 ? 5.406 -14.984 0.557 1 92.88 380 ILE A N 1
ATOM 3005 C CA . ILE A 1 380 ? 6.199 -16.125 1.009 1 92.88 380 ILE A CA 1
ATOM 3006 C C . ILE A 1 380 ? 5.273 -17.25 1.47 1 92.88 380 ILE A C 1
ATOM 3008 O O . ILE A 1 380 ? 5.613 -18.422 1.357 1 92.88 380 ILE A O 1
ATOM 3012 N N . HIS A 1 381 ? 4.105 -16.906 1.95 1 94.69 381 HIS A N 1
ATOM 3013 C CA . HIS A 1 381 ? 3.143 -17.906 2.373 1 94.69 381 HIS A CA 1
ATOM 3014 C C . HIS A 1 381 ? 2.607 -18.688 1.181 1 94.69 381 HIS A C 1
ATOM 3016 O O . HIS A 1 381 ? 2.264 -19.875 1.31 1 94.69 381 HIS A O 1
ATOM 3022 N N . TYR A 1 382 ? 2.564 -18 0.043 1 96.19 382 TYR A N 1
ATOM 3023 C CA . TYR A 1 382 ? 2.086 -18.703 -1.146 1 96.19 382 TYR A CA 1
ATOM 3024 C C . TYR A 1 382 ? 3.098 -19.734 -1.614 1 96.19 382 TYR A C 1
ATOM 3026 O O . TYR A 1 382 ? 2.719 -20.797 -2.143 1 96.19 382 TYR A O 1
ATOM 3034 N N . TYR A 1 383 ? 4.422 -19.484 -1.389 1 95.31 383 TYR A N 1
ATOM 3035 C CA . TYR A 1 383 ? 5.426 -20.516 -1.643 1 95.31 383 TYR A CA 1
ATOM 3036 C C . TYR A 1 383 ? 5.125 -21.781 -0.853 1 95.31 383 TYR A C 1
ATOM 3038 O O . TYR A 1 383 ? 5.074 -22.875 -1.42 1 95.31 383 TYR A O 1
ATOM 3046 N N . HIS A 1 384 ? 4.84 -21.594 0.405 1 94.62 384 HIS A N 1
ATOM 3047 C CA . HIS A 1 384 ? 4.574 -22.75 1.267 1 94.62 384 HIS A CA 1
ATOM 3048 C C . HIS A 1 384 ? 3.277 -23.438 0.867 1 94.62 384 HIS A C 1
ATOM 3050 O O . HIS A 1 384 ? 3.191 -24.672 0.912 1 94.62 384 HIS A O 1
ATOM 3056 N N . THR A 1 385 ? 2.314 -22.656 0.481 1 96.62 385 THR A N 1
ATOM 3057 C CA . THR A 1 385 ? 1.045 -23.219 0.033 1 96.62 385 THR A CA 1
ATOM 3058 C C . THR A 1 385 ? 1.245 -24.094 -1.199 1 96.62 385 THR A C 1
ATOM 3060 O O . THR A 1 385 ? 0.748 -25.219 -1.254 1 96.62 385 THR A O 1
ATOM 3063 N N . LEU A 1 386 ? 2.045 -23.594 -2.119 1 96.75 386 LEU A N 1
ATOM 3064 C CA . LEU A 1 386 ? 2.289 -24.297 -3.371 1 96.75 386 LEU A CA 1
ATOM 3065 C C . LEU A 1 386 ? 3.09 -25.562 -3.125 1 96.75 386 LEU A C 1
ATOM 3067 O O . LEU A 1 386 ? 2.844 -26.594 -3.764 1 96.75 386 LEU A O 1
ATOM 3071 N N . ARG A 1 387 ? 4.008 -25.516 -2.189 1 95.88 387 ARG A N 1
ATOM 3072 C CA . ARG A 1 387 ? 4.785 -26.703 -1.854 1 95.88 387 ARG A CA 1
ATOM 3073 C C . ARG A 1 387 ? 3.898 -27.797 -1.252 1 95.88 387 ARG A C 1
ATOM 3075 O O . ARG A 1 387 ? 4.07 -28.984 -1.548 1 95.88 387 ARG A O 1
ATOM 3082 N N . CYS A 1 388 ? 2.975 -27.359 -0.471 1 95.75 388 CYS A N 1
ATOM 3083 C CA . CYS A 1 388 ? 2.025 -28.297 0.117 1 95.75 388 CYS A CA 1
ATOM 3084 C C . CYS A 1 388 ? 1.131 -28.922 -0.954 1 95.75 388 CYS A C 1
ATOM 3086 O O . CYS A 1 388 ? 0.923 -30.125 -0.975 1 95.75 388 CYS A O 1
ATOM 3088 N N . TRP A 1 389 ? 0.588 -28.094 -1.833 1 97.12 389 TRP A N 1
ATOM 3089 C CA . TRP A 1 389 ? -0.27 -28.578 -2.91 1 97.12 389 TRP A CA 1
ATOM 3090 C C . TRP A 1 389 ? 0.477 -29.562 -3.801 1 97.12 389 TRP A C 1
ATOM 3092 O O . TRP A 1 389 ? -0.072 -30.594 -4.188 1 97.12 389 TRP A O 1
ATOM 3102 N N . ARG A 1 390 ? 1.737 -29.219 -4.113 1 97.44 390 ARG A N 1
ATOM 3103 C CA . ARG A 1 390 ? 2.553 -30.094 -4.949 1 97.44 390 ARG A CA 1
ATOM 3104 C C . ARG A 1 390 ? 2.727 -31.453 -4.297 1 97.44 390 ARG A C 1
ATOM 3106 O O . ARG A 1 390 ? 2.588 -32.5 -4.961 1 97.44 390 ARG A O 1
ATOM 3113 N N . LYS A 1 391 ? 3.062 -31.453 -3.061 1 96.31 391 LYS A N 1
ATOM 3114 C CA . LYS A 1 391 ? 3.256 -32.688 -2.32 1 96.31 391 LYS A CA 1
ATOM 3115 C C . LYS A 1 391 ? 1.99 -33.562 -2.336 1 96.31 391 LYS A C 1
ATOM 3117 O O . LYS A 1 391 ? 2.039 -34.75 -2.668 1 96.31 391 LYS A O 1
ATOM 3122 N N . ASN A 1 392 ? 0.867 -32.938 -1.991 1 96.19 392 ASN A N 1
ATOM 3123 C CA . ASN A 1 392 ? -0.407 -33.656 -1.989 1 96.19 392 ASN A CA 1
ATOM 3124 C C . ASN A 1 392 ? -0.75 -34.188 -3.375 1 96.19 392 ASN A C 1
ATOM 3126 O O . ASN A 1 392 ? -1.212 -35.344 -3.508 1 96.19 392 ASN A O 1
ATOM 3130 N N . PHE A 1 393 ? -0.524 -33.375 -4.363 1 97.06 393 PHE A N 1
ATOM 3131 C CA . PHE A 1 393 ? -0.82 -33.719 -5.75 1 97.06 393 PHE A CA 1
ATOM 3132 C C . PHE A 1 393 ? -0.034 -34.938 -6.184 1 97.06 393 PHE A C 1
ATOM 3134 O O . PHE A 1 393 ? -0.603 -35.875 -6.738 1 97.06 393 PHE A O 1
ATOM 3141 N N . LEU A 1 394 ? 1.28 -34.969 -5.895 1 96.56 394 LEU A N 1
ATOM 3142 C CA . LEU A 1 394 ? 2.152 -36.062 -6.336 1 96.56 394 LEU A CA 1
ATOM 3143 C C . LEU A 1 394 ? 1.891 -37.344 -5.539 1 96.56 394 LEU A C 1
ATOM 3145 O O . LEU A 1 394 ? 2.043 -38.438 -6.059 1 96.56 394 LEU A O 1
ATOM 3149 N N . GLU A 1 395 ? 1.425 -37.156 -4.316 1 96.44 395 GLU A N 1
ATOM 3150 C CA . GLU A 1 395 ? 1.09 -38.312 -3.492 1 96.44 395 GLU A CA 1
ATOM 3151 C C . GLU A 1 395 ? -0.205 -38.969 -3.961 1 96.44 395 GLU A C 1
ATOM 3153 O O . GLU A 1 395 ? -0.46 -40.125 -3.658 1 96.44 395 GLU A O 1
ATOM 3158 N N . ARG A 1 396 ? -0.973 -38.312 -4.699 1 96.25 396 ARG A N 1
ATOM 3159 C CA . ARG A 1 396 ? -2.271 -38.812 -5.129 1 96.25 396 ARG A CA 1
ATOM 3160 C C . ARG A 1 396 ? -2.324 -38.969 -6.645 1 96.25 396 ARG A C 1
ATOM 3162 O O . ARG A 1 396 ? -3.373 -38.781 -7.258 1 96.25 396 ARG A O 1
ATOM 3169 N N . GLN A 1 397 ? -1.231 -39.188 -7.277 1 95.38 397 GLN A N 1
ATOM 3170 C CA . GLN A 1 397 ? -1.125 -39.312 -8.727 1 95.38 397 GLN A CA 1
ATOM 3171 C C . GLN A 1 397 ? -2.039 -40.406 -9.266 1 95.38 397 GLN A C 1
ATOM 3173 O O . GLN A 1 397 ? -2.678 -40.25 -10.305 1 95.38 397 GLN A O 1
ATOM 3178 N N . LYS A 1 398 ? -2.135 -41.562 -8.57 1 96.06 398 LYS A N 1
ATOM 3179 C CA . LYS A 1 398 ? -2.961 -42.656 -9.016 1 96.06 398 LYS A CA 1
ATOM 3180 C C . LYS A 1 398 ? -4.434 -42.281 -9.078 1 96.06 398 LYS A C 1
ATOM 3182 O O . LYS A 1 398 ? -5.129 -42.594 -10.039 1 96.06 398 LYS A O 1
ATOM 3187 N N . GLN A 1 399 ? -4.895 -41.594 -8.07 1 95.5 399 GLN A N 1
ATOM 3188 C CA . GLN A 1 399 ? -6.281 -41.125 -8.039 1 95.5 399 GLN A CA 1
ATOM 3189 C C . GLN A 1 399 ? -6.566 -40.156 -9.18 1 95.5 399 GLN A C 1
ATOM 3191 O O . GLN A 1 399 ? -7.656 -40.188 -9.75 1 95.5 399 GLN A O 1
ATOM 3196 N N . ILE A 1 400 ? -5.602 -39.344 -9.492 1 94.5 400 ILE A N 1
ATOM 3197 C CA . ILE A 1 400 ? -5.762 -38.375 -10.562 1 94.5 400 ILE A CA 1
ATOM 3198 C C . ILE A 1 400 ? -5.848 -39.062 -11.906 1 94.5 400 ILE A C 1
ATOM 3200 O O . ILE A 1 400 ? -6.684 -38.719 -12.75 1 94.5 400 ILE A O 1
ATOM 3204 N N . ILE A 1 401 ? -5.039 -40.062 -12.102 1 93.75 401 ILE A N 1
ATOM 3205 C CA . ILE A 1 401 ? -5.066 -40.875 -13.328 1 93.75 401 ILE A CA 1
ATOM 3206 C C . ILE A 1 401 ? -6.395 -41.625 -13.43 1 93.75 401 ILE A C 1
ATOM 3208 O O . ILE A 1 401 ? -6.969 -41.719 -14.516 1 93.75 401 ILE A O 1
ATOM 3212 N N . ASP A 1 402 ? -6.914 -42.062 -12.312 1 95 402 ASP A N 1
ATOM 3213 C CA . ASP A 1 402 ? -8.195 -42.781 -12.273 1 95 402 ASP A CA 1
ATOM 3214 C C . ASP A 1 402 ? -9.344 -41.844 -12.672 1 95 402 ASP A C 1
ATOM 3216 O O . ASP A 1 402 ? -10.375 -42.312 -13.156 1 95 402 ASP A O 1
ATOM 3220 N N . LEU A 1 403 ? -9.141 -40.531 -12.453 1 92.94 403 LEU A N 1
ATOM 3221 C CA . LEU A 1 403 ? -10.148 -39.562 -12.844 1 92.94 403 LEU A CA 1
ATOM 3222 C C . LEU A 1 403 ? -10.133 -39.312 -14.352 1 92.94 403 LEU A C 1
ATOM 3224 O O . LEU A 1 403 ? -11.016 -38.625 -14.891 1 92.94 403 LEU A O 1
ATOM 3228 N N . GLY A 1 404 ? -9.078 -39.844 -15.07 1 92.62 404 GLY A N 1
ATOM 3229 C CA . GLY A 1 404 ? -9.047 -39.75 -16.516 1 92.62 404 GLY A CA 1
ATOM 3230 C C . GLY A 1 404 ? -7.922 -38.875 -17.047 1 92.62 404 GLY A C 1
ATOM 3231 O O . GLY A 1 404 ? -7.781 -38.688 -18.25 1 92.62 404 GLY A O 1
ATOM 3232 N N . PHE A 1 405 ? -7.109 -38.344 -16.203 1 91.69 405 PHE A N 1
ATOM 3233 C CA . PHE A 1 405 ? -6.008 -37.5 -16.625 1 91.69 405 PHE A CA 1
ATOM 3234 C C . PHE A 1 405 ? -4.77 -38.344 -16.938 1 91.69 405 PHE A C 1
ATOM 3236 O O . PHE A 1 405 ? -4.609 -39.438 -16.406 1 91.69 405 PHE A O 1
ATOM 3243 N N . ASP A 1 406 ? -3.914 -37.844 -17.781 1 94.12 406 ASP A N 1
ATOM 3244 C CA . ASP A 1 406 ? -2.758 -38.625 -18.219 1 94.12 406 ASP A CA 1
ATOM 3245 C C . ASP A 1 406 ? -1.467 -38.062 -17.625 1 94.12 406 ASP A C 1
ATOM 3247 O O . ASP A 1 406 ? -1.5 -37.156 -16.797 1 94.12 406 ASP A O 1
ATOM 3251 N N . ASP A 1 407 ? -0.388 -38.594 -18.031 1 93.88 407 ASP A N 1
ATOM 3252 C CA . ASP A 1 407 ? 0.92 -38.25 -17.484 1 93.88 407 ASP A CA 1
ATOM 3253 C C . ASP A 1 407 ? 1.307 -36.812 -17.859 1 93.88 407 ASP A C 1
ATOM 3255 O O . ASP A 1 407 ? 1.979 -36.125 -17.094 1 93.88 407 ASP A O 1
ATOM 3259 N N . LYS A 1 408 ? 0.955 -36.375 -19.016 1 94.38 408 LYS A N 1
ATOM 3260 C CA . LYS A 1 408 ? 1.232 -35 -19.438 1 94.38 408 LYS A CA 1
ATOM 3261 C C . LYS A 1 408 ? 0.551 -33.969 -18.531 1 94.38 408 LYS A C 1
ATOM 3263 O O . LYS A 1 408 ? 1.128 -32.938 -18.203 1 94.38 408 LYS A O 1
ATOM 3268 N N . PHE A 1 409 ? -0.668 -34.344 -18.172 1 94.06 409 PHE A N 1
ATOM 3269 C CA . PHE A 1 409 ? -1.409 -33.531 -17.234 1 94.06 409 PHE A CA 1
ATOM 3270 C C . PHE A 1 409 ? -0.682 -33.438 -15.906 1 94.06 409 PHE A C 1
ATOM 3272 O O . PHE A 1 409 ? -0.53 -32.344 -15.344 1 94.06 409 PHE A O 1
ATOM 3279 N N . ILE A 1 410 ? -0.22 -34.531 -15.438 1 95.31 410 ILE A N 1
ATOM 3280 C CA . ILE A 1 410 ? 0.486 -34.594 -14.164 1 95.31 410 ILE A CA 1
ATOM 3281 C C . ILE A 1 410 ? 1.738 -33.719 -14.234 1 95.31 410 ILE A C 1
ATOM 3283 O O . ILE A 1 410 ? 1.982 -32.906 -13.352 1 95.31 410 ILE A O 1
ATOM 3287 N N . ARG A 1 411 ? 2.51 -33.781 -15.297 1 96.56 411 ARG A N 1
ATOM 3288 C CA . ARG A 1 411 ? 3.738 -33 -15.438 1 96.56 411 ARG A CA 1
ATOM 3289 C C . ARG A 1 411 ? 3.43 -31.531 -15.594 1 96.56 411 ARG A C 1
ATOM 3291 O O . ARG A 1 411 ? 4.203 -30.672 -15.148 1 96.56 411 ARG A O 1
ATOM 3298 N N . THR A 1 412 ? 2.324 -31.172 -16.25 1 96.44 412 THR A N 1
ATOM 3299 C CA . THR A 1 412 ? 1.915 -29.781 -16.391 1 96.44 412 THR A CA 1
ATOM 3300 C C . THR A 1 412 ? 1.68 -29.141 -15.031 1 96.44 412 THR A C 1
ATOM 3302 O O . THR A 1 412 ? 2.168 -28.031 -14.766 1 96.44 412 THR A O 1
ATOM 3305 N N . TRP A 1 413 ? 0.996 -29.828 -14.18 1 96.88 413 TRP A N 1
ATOM 3306 C CA . TRP A 1 413 ? 0.652 -29.281 -12.875 1 96.88 413 TRP A CA 1
ATOM 3307 C C . TRP A 1 413 ? 1.864 -29.266 -11.953 1 96.88 413 TRP A C 1
ATOM 3309 O O . TRP A 1 413 ? 2.02 -28.359 -11.133 1 96.88 413 TRP A O 1
ATOM 3319 N N . GLU A 1 414 ? 2.674 -30.297 -12.094 1 97.06 414 GLU A N 1
ATOM 3320 C CA . GLU A 1 414 ? 3.936 -30.266 -11.359 1 97.06 414 GLU A CA 1
ATOM 3321 C C . GLU A 1 414 ? 4.766 -29.047 -11.734 1 97.06 414 GLU A C 1
ATOM 3323 O O . GLU A 1 414 ? 5.297 -28.359 -10.859 1 97.06 414 GLU A O 1
ATOM 3328 N N . TYR A 1 415 ? 4.844 -28.812 -13.039 1 97.19 415 TYR A N 1
ATOM 3329 C CA . TYR A 1 415 ? 5.555 -27.641 -13.539 1 97.19 415 TYR A CA 1
ATOM 3330 C C . TYR A 1 415 ? 4.922 -26.359 -13.008 1 97.19 415 TYR A C 1
ATOM 3332 O O . TYR A 1 415 ? 5.629 -25.422 -12.602 1 97.19 415 TYR A O 1
ATOM 3340 N N . TYR A 1 416 ? 3.607 -26.375 -12.969 1 96.25 416 TYR A N 1
ATOM 3341 C CA . TYR A 1 416 ? 2.852 -25.219 -12.5 1 96.25 416 TYR A CA 1
ATOM 3342 C C . TYR A 1 416 ? 3.189 -24.891 -11.047 1 96.25 416 TYR A C 1
ATOM 3344 O O . TYR A 1 416 ? 3.508 -23.75 -10.719 1 96.25 416 TYR A O 1
ATOM 3352 N N . PHE A 1 417 ? 3.16 -25.859 -10.18 1 97.94 417 PHE A N 1
ATOM 3353 C CA . PHE A 1 417 ? 3.416 -25.672 -8.758 1 97.94 417 PHE A CA 1
ATOM 3354 C C . PHE A 1 417 ? 4.828 -25.141 -8.531 1 97.94 417 PHE A C 1
ATOM 3356 O O . PHE A 1 417 ? 5.027 -24.172 -7.801 1 97.94 417 PHE A O 1
ATOM 3363 N N . ASP A 1 418 ? 5.781 -25.719 -9.203 1 97.88 418 ASP A N 1
ATOM 3364 C CA . ASP A 1 418 ? 7.176 -25.344 -8.977 1 97.88 418 ASP A CA 1
ATOM 3365 C C . ASP A 1 418 ? 7.5 -24 -9.625 1 97.88 418 ASP A C 1
ATOM 3367 O O . ASP A 1 418 ? 8.305 -23.234 -9.102 1 97.88 418 ASP A O 1
ATOM 3371 N N . TYR A 1 419 ? 6.898 -23.781 -10.781 1 96.81 419 TYR A N 1
ATOM 3372 C CA . TYR A 1 419 ? 7.082 -22.516 -11.477 1 96.81 419 TYR A CA 1
ATOM 3373 C C . TYR A 1 419 ? 6.625 -21.344 -10.617 1 96.81 419 TYR A C 1
ATOM 3375 O O . TYR A 1 419 ? 7.371 -20.375 -10.422 1 96.81 419 TYR A O 1
ATOM 3383 N N . CYS A 1 420 ? 5.438 -21.453 -10.062 1 97.19 420 CYS A N 1
ATOM 3384 C CA . CYS A 1 420 ? 4.895 -20.391 -9.211 1 97.19 420 CYS A CA 1
ATOM 3385 C C . CYS A 1 420 ? 5.645 -20.312 -7.887 1 97.19 420 CYS A C 1
ATOM 3387 O O . CYS A 1 420 ? 5.934 -19.234 -7.391 1 97.19 420 CYS A O 1
ATOM 3389 N N . ALA A 1 421 ? 5.957 -21.484 -7.348 1 97.38 421 ALA A N 1
ATOM 3390 C CA . ALA A 1 421 ? 6.695 -21.516 -6.086 1 97.38 421 ALA A CA 1
ATOM 3391 C C . ALA A 1 421 ? 8.023 -20.781 -6.215 1 97.38 421 ALA A C 1
ATOM 3393 O O . ALA A 1 421 ? 8.414 -20.031 -5.32 1 97.38 421 ALA A O 1
ATOM 3394 N N . ALA A 1 422 ? 8.719 -21.016 -7.312 1 96.44 422 ALA A N 1
ATOM 3395 C CA . ALA A 1 422 ? 9.992 -20.328 -7.543 1 96.44 422 ALA A CA 1
ATOM 3396 C C . ALA A 1 422 ? 9.812 -18.812 -7.582 1 96.44 422 ALA A C 1
ATOM 3398 O O . ALA A 1 422 ? 10.625 -18.078 -7.035 1 96.44 422 ALA A O 1
ATOM 3399 N N . GLY A 1 423 ? 8.703 -18.406 -8.219 1 95.62 423 GLY A N 1
ATOM 3400 C CA . GLY A 1 423 ? 8.422 -16.969 -8.289 1 95.62 423 GLY A CA 1
ATOM 3401 C C . GLY A 1 423 ? 8.227 -16.328 -6.934 1 95.62 423 GLY A C 1
ATOM 3402 O O . GLY A 1 423 ? 8.703 -15.227 -6.688 1 95.62 423 GLY A O 1
ATOM 3403 N N . PHE A 1 424 ? 7.57 -17.016 -6.07 1 95.56 424 PHE A N 1
ATOM 3404 C CA . PHE A 1 424 ? 7.301 -16.469 -4.746 1 95.56 424 PHE A CA 1
ATOM 3405 C C . PHE A 1 424 ? 8.531 -16.578 -3.852 1 95.56 424 PHE A C 1
ATOM 3407 O O . PHE A 1 424 ? 8.852 -15.656 -3.107 1 95.56 424 PHE A O 1
ATOM 3414 N N . LYS A 1 425 ? 9.211 -17.656 -3.949 1 94.25 425 LYS A N 1
ATOM 3415 C CA . LYS A 1 425 ? 10.375 -17.875 -3.092 1 94.25 425 LYS A CA 1
ATOM 3416 C C . LYS A 1 425 ? 11.484 -16.875 -3.393 1 94.25 425 LYS A C 1
ATOM 3418 O O . LYS A 1 425 ? 12.211 -16.453 -2.488 1 94.25 425 LYS A O 1
ATOM 3423 N N . THR A 1 426 ? 11.617 -16.5 -4.633 1 93 426 THR A N 1
ATOM 3424 C CA . THR A 1 426 ? 12.648 -15.555 -5.047 1 93 426 THR A CA 1
ATOM 3425 C C . THR A 1 426 ? 12.164 -14.117 -4.871 1 93 426 THR A C 1
ATOM 3427 O O . THR A 1 426 ? 12.859 -13.172 -5.254 1 93 426 THR A O 1
ATOM 3430 N N . LEU A 1 427 ? 10.977 -13.906 -4.414 1 91.5 427 LEU A N 1
ATOM 3431 C CA . LEU A 1 427 ? 10.359 -12.602 -4.199 1 91.5 427 LEU A CA 1
ATOM 3432 C C . LEU A 1 427 ? 10.219 -11.844 -5.516 1 91.5 427 LEU A C 1
ATOM 3434 O O . LEU A 1 427 ? 10.25 -10.617 -5.531 1 91.5 427 LEU A O 1
ATOM 3438 N N . THR A 1 428 ? 10.148 -12.625 -6.535 1 92.25 428 THR A N 1
ATOM 3439 C CA . THR A 1 428 ? 9.773 -12.039 -7.816 1 92.25 428 THR A CA 1
ATOM 3440 C C . THR A 1 428 ? 8.281 -11.703 -7.84 1 92.25 428 THR A C 1
ATOM 3442 O O . THR A 1 428 ? 7.898 -10.586 -8.211 1 92.25 428 THR A O 1
ATOM 3445 N N . LEU A 1 429 ? 7.5 -12.672 -7.43 1 94.88 429 LEU A N 1
ATOM 3446 C CA . LEU A 1 429 ? 6.062 -12.461 -7.293 1 94.88 429 LEU A CA 1
ATOM 3447 C C . LEU A 1 429 ? 5.711 -12.023 -5.875 1 94.88 429 LEU A C 1
ATOM 3449 O O . LEU A 1 429 ? 6.426 -12.352 -4.922 1 94.88 429 LEU A O 1
ATOM 3453 N N . ARG A 1 430 ? 4.719 -11.266 -5.816 1 95.62 430 ARG A N 1
ATOM 3454 C CA . ARG A 1 430 ? 4.137 -10.867 -4.539 1 95.62 430 ARG A CA 1
ATOM 3455 C C . ARG A 1 430 ? 2.664 -11.258 -4.465 1 95.62 430 ARG A C 1
ATOM 3457 O O . ARG A 1 430 ? 2.035 -11.516 -5.492 1 95.62 430 ARG A O 1
ATOM 3464 N N . SER A 1 431 ? 2.223 -11.422 -3.305 1 97.06 431 SER A N 1
ATOM 3465 C CA . SER A 1 431 ? 0.798 -11.539 -3.008 1 97.06 431 SER A CA 1
ATOM 3466 C C . SER A 1 431 ? 0.367 -10.523 -1.958 1 97.06 431 SER A C 1
ATOM 3468 O O . SER A 1 431 ? 0.863 -10.539 -0.829 1 97.06 431 SER A O 1
ATOM 3470 N N . TYR A 1 432 ? -0.545 -9.633 -2.371 1 98 432 TYR A N 1
ATOM 3471 C CA . TYR A 1 432 ? -0.92 -8.523 -1.498 1 98 432 TYR A CA 1
ATOM 3472 C C . TYR A 1 432 ? -2.303 -8.75 -0.899 1 98 432 TYR A C 1
ATOM 3474 O O . TYR A 1 432 ? -3.209 -9.234 -1.578 1 98 432 TYR A O 1
ATOM 3482 N N . GLN A 1 433 ? -2.469 -8.414 0.351 1 98.5 433 GLN A N 1
ATOM 3483 C CA . GLN A 1 433 ? -3.766 -8.078 0.93 1 98.5 433 GLN A CA 1
ATOM 3484 C C . GLN A 1 433 ? -3.904 -6.57 1.123 1 98.5 433 GLN A C 1
ATOM 3486 O O . GLN A 1 433 ? -3.096 -5.949 1.818 1 98.5 433 GLN A O 1
ATOM 3491 N N . ILE A 1 434 ? -4.906 -6.004 0.533 1 98.69 434 ILE A N 1
ATOM 3492 C CA . ILE A 1 434 ? -5.082 -4.555 0.579 1 98.69 434 ILE A CA 1
ATOM 3493 C C . ILE A 1 434 ? -6.453 -4.219 1.158 1 98.69 434 ILE A C 1
ATOM 3495 O O . ILE A 1 434 ? -7.453 -4.855 0.813 1 98.69 434 ILE A O 1
ATOM 3499 N N . VAL A 1 435 ? -6.512 -3.279 2.07 1 98.62 435 VAL A N 1
ATOM 3500 C CA . VAL A 1 435 ? -7.758 -2.748 2.613 1 98.62 435 VAL A CA 1
ATOM 3501 C C . VAL A 1 435 ? -8.047 -1.378 2.002 1 98.62 435 VAL A C 1
ATOM 3503 O O . VAL A 1 435 ? -7.227 -0.461 2.105 1 98.62 435 VAL A O 1
ATOM 3506 N N . PHE A 1 436 ? -9.195 -1.264 1.345 1 98.38 436 PHE A N 1
ATOM 3507 C CA . PHE A 1 436 ? -9.648 -0.011 0.754 1 98.38 436 PHE A CA 1
ATOM 3508 C C . PHE A 1 436 ? -10.836 0.552 1.529 1 98.38 436 PHE A C 1
ATOM 3510 O O . PHE A 1 436 ? -11.672 -0.203 2.035 1 98.38 436 PHE A O 1
ATOM 3517 N N . SER A 1 437 ? -10.906 1.828 1.596 1 96.62 437 SER A N 1
ATOM 3518 C CA . SER A 1 437 ? -12.062 2.551 2.125 1 96.62 437 SER A CA 1
ATOM 3519 C C . SER A 1 437 ? -12.148 3.953 1.534 1 96.62 437 SER A C 1
ATOM 3521 O O . SER A 1 437 ? -11.203 4.434 0.907 1 96.62 437 SER A O 1
ATOM 3523 N N . ARG A 1 438 ? -13.258 4.516 1.695 1 94.69 438 ARG A N 1
ATOM 3524 C CA . ARG A 1 438 ? -13.414 5.895 1.247 1 94.69 438 ARG A CA 1
ATOM 3525 C C . ARG A 1 438 ? -12.898 6.875 2.295 1 94.69 438 ARG A C 1
ATOM 3527 O O . ARG A 1 438 ? -12.891 6.57 3.49 1 94.69 438 ARG A O 1
ATOM 3534 N N . PRO A 1 439 ? -12.383 8.016 1.787 1 90.94 439 PRO A N 1
ATOM 3535 C CA . PRO A 1 439 ? -12.039 9.039 2.775 1 90.94 439 PRO A CA 1
ATOM 3536 C C . PRO A 1 439 ? -13.219 9.438 3.658 1 90.94 439 PRO A C 1
ATOM 3538 O O . PRO A 1 439 ? -14.359 9.492 3.182 1 90.94 439 PRO A O 1
ATOM 3541 N N . GLY A 1 440 ? -12.977 9.688 4.98 1 89.62 440 GLY A N 1
ATOM 3542 C CA . GLY A 1 440 ? -14.031 10.133 5.879 1 89.62 440 GLY A CA 1
ATOM 3543 C C . GLY A 1 440 ? -14.797 8.984 6.516 1 89.62 440 GLY A C 1
ATOM 3544 O O . GLY A 1 440 ? -15.805 9.195 7.184 1 89.62 440 GLY A O 1
ATOM 3545 N N . ASN A 1 441 ? -14.344 7.754 6.281 1 91.81 441 ASN A N 1
ATOM 3546 C CA . ASN A 1 441 ? -15.023 6.594 6.836 1 91.81 441 ASN A CA 1
ATOM 3547 C C . ASN A 1 441 ? -14.766 6.445 8.328 1 91.81 441 ASN A C 1
ATOM 3549 O O . ASN A 1 441 ? -14.195 5.441 8.773 1 91.81 441 ASN A O 1
ATOM 3553 N N . VAL A 1 442 ? -15.25 7.371 9.078 1 87.19 442 VAL A N 1
ATOM 3554 C CA . VAL A 1 442 ? -15.055 7.414 10.523 1 87.19 442 VAL A CA 1
ATOM 3555 C C . VAL A 1 442 ? -15.836 6.277 11.188 1 87.19 442 VAL A C 1
ATOM 3557 O O . VAL A 1 442 ? -15.406 5.738 12.203 1 87.19 442 VAL A O 1
ATOM 3560 N N . ALA A 1 443 ? -16.891 5.922 10.547 1 85.56 443 ALA A N 1
ATOM 3561 C CA . ALA A 1 443 ? -17.719 4.84 11.094 1 85.56 443 ALA A CA 1
ATOM 3562 C C . ALA A 1 443 ? -16.906 3.547 11.203 1 85.56 443 ALA A C 1
ATOM 3564 O O . ALA A 1 443 ? -17.016 2.818 12.188 1 85.56 443 ALA A O 1
ATOM 3565 N N . ALA A 1 444 ? -16.109 3.33 10.219 1 88 444 ALA A N 1
ATOM 3566 C CA . ALA A 1 444 ? -15.359 2.08 10.18 1 88 444 ALA A CA 1
ATOM 3567 C C . ALA A 1 444 ? -14.023 2.227 10.914 1 88 444 ALA A C 1
ATOM 3569 O O . ALA A 1 444 ? -13.555 1.28 11.547 1 88 444 ALA A O 1
ATOM 3570 N N . PHE A 1 445 ? -13.477 3.502 10.82 1 84.94 445 PHE A N 1
ATOM 3571 C CA . PHE A 1 445 ? -12.094 3.592 11.266 1 84.94 445 PHE A CA 1
ATOM 3572 C C . PHE A 1 445 ? -11.938 4.664 12.336 1 84.94 445 PHE A C 1
ATOM 3574 O O . PHE A 1 445 ? -10.836 4.891 12.836 1 84.94 445 PHE A O 1
ATOM 3581 N N . GLY A 1 446 ? -13.016 5.492 12.547 1 69.44 446 GLY A N 1
ATOM 3582 C CA . GLY A 1 446 ? -12.93 6.582 13.508 1 69.44 446 GLY A CA 1
ATOM 3583 C C . GLY A 1 446 ? -12.812 6.105 14.945 1 69.44 446 GLY A C 1
ATOM 3584 O O . GLY A 1 446 ? -12.43 6.871 15.828 1 69.44 446 GLY A O 1
ATOM 3585 N N . ASP A 1 447 ? -13.703 5.047 15.133 1 58.72 447 ASP A N 1
ATOM 3586 C CA . ASP A 1 447 ? -13.812 4.645 16.531 1 58.72 447 ASP A CA 1
ATOM 3587 C C . ASP A 1 447 ? -12.43 4.465 17.156 1 58.72 447 ASP A C 1
ATOM 3589 O O . ASP A 1 447 ? -11.461 4.18 16.469 1 58.72 447 ASP A O 1
ATOM 3593 N N . ASP A 1 448 ? -12.453 5.23 18.281 1 51.22 448 ASP A N 1
ATOM 3594 C CA . ASP A 1 448 ? -11.57 5.781 19.297 1 51.22 448 ASP A CA 1
ATOM 3595 C C . ASP A 1 448 ? -10.359 4.883 19.531 1 51.22 448 ASP A C 1
ATOM 3597 O O . ASP A 1 448 ? -9.477 5.207 20.312 1 51.22 448 ASP A O 1
ATOM 3601 N N . ASP A 1 449 ? -10.5 3.51 19.625 1 45.75 449 ASP A N 1
ATOM 3602 C CA . ASP A 1 449 ? -9.195 3.094 20.141 1 45.75 449 ASP A CA 1
ATOM 3603 C C . ASP A 1 449 ? -8.109 3.25 19.078 1 45.75 449 ASP A C 1
ATOM 3605 O O . ASP A 1 449 ? -7.973 2.4 18.188 1 45.75 449 ASP A O 1
ATOM 3609 N N . PRO A 1 450 ? -8.039 4.695 18.641 1 47.22 450 PRO A N 1
ATOM 3610 C CA . PRO A 1 450 ? -6.961 4.926 17.688 1 47.22 450 PRO A CA 1
ATOM 3611 C C . PRO A 1 450 ? -5.891 3.832 17.719 1 47.22 450 PRO A C 1
ATOM 3613 O O . PRO A 1 450 ? -5.008 3.797 16.859 1 47.22 450 PRO A O 1
ATOM 3616 N N . PHE A 1 451 ? -5.719 3.199 18.969 1 45.66 451 PHE A N 1
ATOM 3617 C CA . PHE A 1 451 ? -4.648 2.291 19.359 1 45.66 451 PHE A CA 1
ATOM 3618 C C . PHE A 1 451 ? -4.879 0.902 18.766 1 45.66 451 PHE A C 1
ATOM 3620 O O . PHE A 1 451 ? -4.148 -0.039 19.094 1 45.66 451 PHE A O 1
ATOM 3627 N N . ARG A 1 452 ? -6.172 0.799 18.25 1 46.97 452 ARG A N 1
ATOM 3628 C CA . ARG A 1 452 ? -6.328 -0.507 17.625 1 46.97 452 ARG A CA 1
ATOM 3629 C C . ARG A 1 452 ? -5.648 -0.542 16.25 1 46.97 452 ARG A C 1
ATOM 3631 O O . ARG A 1 452 ? -6.117 0.093 15.305 1 46.97 452 ARG A O 1
ATOM 3638 N N . SER A 1 453 ? -4.535 -0.283 16.203 1 41.03 453 SER A N 1
ATOM 3639 C CA . SER A 1 453 ? -3.834 -0.507 14.945 1 41.03 453 SER A CA 1
ATOM 3640 C C . SER A 1 453 ? -4.602 -1.478 14.055 1 41.03 453 SER A C 1
ATOM 3642 O O . SER A 1 453 ? -5.176 -2.455 14.539 1 41.03 453 SER A O 1
ATOM 3644 N N . SER A 1 454 ? -5.207 -1.074 12.945 1 38.47 454 SER A N 1
ATOM 3645 C CA . SER A 1 454 ? -5.938 -1.927 12.016 1 38.47 454 SER A CA 1
ATOM 3646 C C . SER A 1 454 ? -5.652 -3.402 12.273 1 38.47 454 SER A C 1
ATOM 3648 O O . SER A 1 454 ? -6.574 -4.219 12.336 1 38.47 454 SER A O 1
ATOM 3650 N N . THR A 1 455 ? -4.688 -3.967 11.508 1 35.38 455 THR A N 1
ATOM 3651 C CA . THR A 1 455 ? -4.641 -5.406 11.273 1 35.38 455 THR A CA 1
ATOM 3652 C C . THR A 1 455 ? -4.523 -6.168 12.594 1 35.38 455 THR A C 1
ATOM 3654 O O . THR A 1 455 ? -4.832 -7.359 12.656 1 35.38 455 THR A O 1
ATOM 3657 N N . ARG A 1 456 ? -3.463 -6.082 13.312 1 31.72 456 ARG A N 1
ATOM 3658 C CA . ARG A 1 456 ? -3.094 -7.223 14.141 1 31.72 456 ARG A CA 1
ATOM 3659 C C . ARG A 1 456 ? -3.869 -7.219 15.461 1 31.72 456 ARG A C 1
ATOM 3661 O O . ARG A 1 456 ? -3.543 -6.461 16.375 1 31.72 456 ARG A O 1
ATOM 3668 N N . LYS A 1 457 ? -5.148 -7.328 15.516 1 31.02 457 LYS A N 1
ATOM 3669 C CA . LYS A 1 457 ? -5.555 -7.93 16.781 1 31.02 457 LYS A CA 1
ATOM 3670 C C . LYS A 1 457 ? -4.609 -9.055 17.188 1 31.02 457 LYS A C 1
ATOM 3672 O O . LYS A 1 457 ? -4.484 -10.055 16.469 1 31.02 457 LYS A O 1
ATOM 3677 N N . ASN A 1 458 ? -3.588 -8.82 17.828 1 27.38 458 ASN A N 1
ATOM 3678 C CA . ASN A 1 458 ? -2.83 -9.82 18.562 1 27.38 458 ASN A CA 1
ATOM 3679 C C . ASN A 1 458 ? -3.744 -10.703 19.406 1 27.38 458 ASN A C 1
ATOM 3681 O O . ASN A 1 458 ? -3.982 -10.414 20.578 1 27.38 458 ASN A O 1
ATOM 3685 N N . ASN A 1 459 ? -4.949 -10.953 19.016 1 23.39 459 ASN A N 1
ATOM 3686 C CA . ASN A 1 459 ? -5.473 -12.023 19.875 1 23.39 459 ASN A CA 1
ATOM 3687 C C . ASN A 1 459 ? -4.496 -13.195 19.953 1 23.39 459 ASN A C 1
ATOM 3689 O O . ASN A 1 459 ? -4.203 -13.844 18.953 1 23.39 459 ASN A O 1
ATOM 3693 N N . ILE A 1 460 ? -3.564 -13.141 20.734 1 23 460 ILE A N 1
ATOM 3694 C CA . ILE A 1 460 ? -2.9 -14.281 21.359 1 23 460 ILE A CA 1
ATOM 3695 C C . ILE A 1 460 ? -3.936 -15.336 21.734 1 23 460 ILE A C 1
ATOM 3697 O O . ILE A 1 460 ? -4.758 -15.117 22.625 1 23 460 ILE A O 1
ATOM 3701 N N . ILE A 1 461 ? -4.551 -16 20.812 1 17.7 461 ILE A N 1
ATOM 3702 C CA . ILE A 1 461 ? -4.797 -17.359 21.281 1 17.7 461 ILE A CA 1
ATOM 3703 C C . ILE A 1 461 ? -3.475 -18.016 21.672 1 17.7 461 ILE A C 1
ATOM 3705 O O . ILE A 1 461 ? -2.504 -17.984 20.906 1 17.7 461 ILE A O 1
ATOM 3709 N N . MET B 1 1 ? -27.938 55.438 61.781 1 27.5 1 MET B N 1
ATOM 3710 C CA . MET B 1 1 ? -28.031 56.281 60.625 1 27.5 1 MET B CA 1
ATOM 3711 C C . MET B 1 1 ? -26.75 56.25 59.812 1 27.5 1 MET B C 1
ATOM 3713 O O . MET B 1 1 ? -26.766 56.375 58.562 1 27.5 1 MET B O 1
ATOM 3717 N N . VAL B 1 2 ? -25.5 56.219 60.438 1 36.59 2 VAL B N 1
ATOM 3718 C CA . VAL B 1 2 ? -24.203 56.438 59.812 1 36.59 2 VAL B CA 1
ATOM 3719 C C . VAL B 1 2 ? -23.781 55.188 59.031 1 36.59 2 VAL B C 1
ATOM 3721 O O . VAL B 1 2 ? -23.016 55.281 58.062 1 36.59 2 VAL B O 1
ATOM 3724 N N . ILE B 1 3 ? -24.016 53.906 59.562 1 35.69 3 ILE B N 1
ATOM 3725 C CA . ILE B 1 3 ? -23.469 52.719 58.906 1 35.69 3 ILE B CA 1
ATOM 3726 C C . ILE B 1 3 ? -24.078 52.531 57.531 1 35.69 3 ILE B C 1
ATOM 3728 O O . ILE B 1 3 ? -23.531 51.812 56.688 1 35.69 3 ILE B O 1
ATOM 3732 N N . ALA B 1 4 ? -25.438 52.938 57.25 1 38.56 4 ALA B N 1
ATOM 3733 C CA . ALA B 1 4 ? -26.156 52.812 55.969 1 38.56 4 ALA B CA 1
ATOM 3734 C C . ALA B 1 4 ? -25.469 53.594 54.875 1 38.56 4 ALA B C 1
ATOM 3736 O O . ALA B 1 4 ? -25.734 53.375 53.688 1 38.56 4 ALA B O 1
ATOM 3737 N N . GLN B 1 5 ? -24.797 54.719 55.219 1 33.91 5 GLN B N 1
ATOM 3738 C CA . GLN B 1 5 ? -24.312 55.594 54.188 1 33.91 5 GLN B CA 1
ATOM 3739 C C . GLN B 1 5 ? -23.141 54.969 53.406 1 33.91 5 GLN B C 1
ATOM 3741 O O . GLN B 1 5 ? -22.891 55.312 52.25 1 33.91 5 GLN B O 1
ATOM 3746 N N . SER B 1 6 ? -22.234 54.219 54.125 1 34.69 6 SER B N 1
ATOM 3747 C CA . SER B 1 6 ? -20.984 53.906 53.469 1 34.69 6 SER B CA 1
ATOM 3748 C C . SER B 1 6 ? -21.188 52.844 52.375 1 34.69 6 SER B C 1
ATOM 3750 O O . SER B 1 6 ? -20.297 52.594 51.562 1 34.69 6 SER B O 1
ATOM 3752 N N . LEU B 1 7 ? -22.125 51.875 52.562 1 34.88 7 LEU B N 1
ATOM 3753 C CA . LEU B 1 7 ? -22.219 50.75 51.625 1 34.88 7 LEU B CA 1
ATOM 3754 C C . LEU B 1 7 ? -22.688 51.219 50.25 1 34.88 7 LEU B C 1
ATOM 3756 O O . LEU B 1 7 ? -22.641 50.469 49.281 1 34.88 7 LEU B O 1
ATOM 3760 N N . LEU B 1 8 ? -23.484 52.312 50.062 1 33.09 8 LEU B N 1
ATOM 3761 C CA . LEU B 1 8 ? -24.172 52.656 48.844 1 33.09 8 LEU B CA 1
ATOM 3762 C C . LEU B 1 8 ? -23.188 53.125 47.781 1 33.09 8 LEU B C 1
ATOM 3764 O O . LEU B 1 8 ? -23.547 53.312 46.625 1 33.09 8 LEU B O 1
ATOM 3768 N N . TRP B 1 9 ? -22.094 53.844 48.156 1 32.59 9 TRP B N 1
ATOM 3769 C CA . TRP B 1 9 ? -21.359 54.531 47.094 1 32.59 9 TRP B CA 1
ATOM 3770 C C . TRP B 1 9 ? -20.562 53.531 46.281 1 32.59 9 TRP B C 1
ATOM 3772 O O . TRP B 1 9 ? -19.578 53.906 45.625 1 32.59 9 TRP B O 1
ATOM 3782 N N . LYS B 1 10 ? -20.562 52.25 46.625 1 36.69 10 LYS B N 1
ATOM 3783 C CA . LYS B 1 10 ? -19.703 51.562 45.656 1 36.69 10 LYS B CA 1
ATOM 3784 C C . LYS B 1 10 ? -20.125 51.844 44.25 1 36.6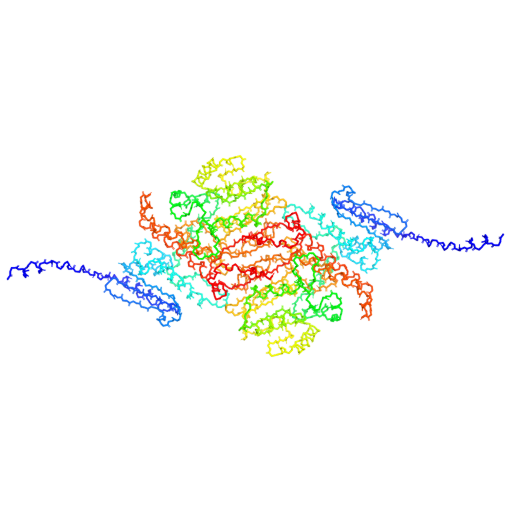9 10 LYS B C 1
ATOM 3786 O O . LYS B 1 10 ? -21.312 51.719 43.906 1 36.69 10 LYS B O 1
ATOM 3791 N N . GLU B 1 11 ? -19.516 52.781 43.531 1 34.16 11 GLU B N 1
ATOM 3792 C CA . GLU B 1 11 ? -19.641 53.125 42.125 1 34.16 11 GLU B CA 1
ATOM 3793 C C . GLU B 1 11 ? -19.922 51.875 41.312 1 34.16 11 GLU B C 1
ATOM 3795 O O . GLU B 1 11 ? -19.188 50.875 41.375 1 34.16 11 GLU B O 1
ATOM 3800 N N . ILE B 1 12 ? -21.172 51.5 41.094 1 32.91 12 ILE B N 1
ATOM 3801 C CA . ILE B 1 12 ? -21.562 50.531 40.094 1 32.91 12 ILE B CA 1
ATOM 3802 C C . ILE B 1 12 ? -20.75 50.75 38.812 1 32.91 12 ILE B C 1
ATOM 3804 O O . ILE B 1 12 ? -20.844 51.812 38.188 1 32.91 12 ILE B O 1
ATOM 3808 N N . THR B 1 13 ? -19.453 50.438 38.781 1 34.97 13 THR B N 1
ATOM 3809 C CA . THR B 1 13 ? -18.75 50.406 37.469 1 34.97 13 THR B CA 1
ATOM 3810 C C . THR B 1 13 ? -19.719 50 36.375 1 34.97 13 THR B C 1
ATOM 3812 O O . THR B 1 13 ? -20.312 48.938 36.375 1 34.97 13 THR B O 1
ATOM 3815 N N . LEU B 1 14 ? -20.484 50.938 35.781 1 34.03 14 LEU B N 1
ATOM 3816 C CA . LEU B 1 14 ? -21.297 50.844 34.562 1 34.03 14 LEU B CA 1
ATOM 3817 C C . LEU B 1 14 ? -20.75 49.781 33.625 1 34.03 14 LEU B C 1
ATOM 3819 O O . LEU B 1 14 ? -19.547 49.688 33.406 1 34.03 14 LEU B O 1
ATOM 3823 N N . LEU B 1 15 ? -21.469 48.719 33.5 1 37.19 15 LEU B N 1
ATOM 3824 C CA . LEU B 1 15 ? -21.312 47.719 32.438 1 37.19 15 LEU B CA 1
ATOM 3825 C C . LEU B 1 15 ? -20.859 48.375 31.141 1 37.19 15 LEU B C 1
ATOM 3827 O O . LEU B 1 15 ? -21.453 49.344 30.703 1 37.19 15 LEU B O 1
ATOM 3831 N N . LYS B 1 16 ? -19.656 48.375 30.844 1 42.75 16 LYS B N 1
ATOM 3832 C CA . LYS B 1 16 ? -19.094 48.781 29.562 1 42.75 16 LYS B CA 1
ATOM 3833 C C . LYS B 1 16 ? -20.109 48.625 28.438 1 42.75 16 LYS B C 1
ATOM 3835 O O . LYS B 1 16 ? -20.797 47.594 28.375 1 42.75 16 LYS B O 1
ATOM 3840 N N . LYS B 1 17 ? -20.672 49.594 27.734 1 41.59 17 LYS B N 1
ATOM 3841 C CA . LYS B 1 17 ? -21.516 49.719 26.562 1 41.59 17 LYS B CA 1
ATOM 3842 C C . LYS B 1 17 ? -21.125 48.688 25.484 1 41.59 17 LYS B C 1
ATOM 3844 O O . LYS B 1 17 ? -19.984 48.625 25.047 1 41.59 17 LYS B O 1
ATOM 3849 N N . ILE B 1 18 ? -21.797 47.562 25.359 1 45.44 18 ILE B N 1
ATOM 3850 C CA . ILE B 1 18 ? -21.625 46.594 24.281 1 45.44 18 ILE B CA 1
ATOM 3851 C C . ILE B 1 18 ? -21.688 47.312 22.938 1 45.44 18 ILE B C 1
ATOM 3853 O O . ILE B 1 18 ? -22.703 47.906 22.594 1 45.44 18 ILE B O 1
ATOM 3857 N N . GLN B 1 19 ? -20.734 48 22.5 1 48.59 19 GLN B N 1
ATOM 3858 C CA . GLN B 1 19 ? -20.734 48.625 21.188 1 48.59 19 GLN B CA 1
ATOM 3859 C C . GLN B 1 19 ? -21.188 47.656 20.109 1 48.59 19 GLN B C 1
ATOM 3861 O O . GLN B 1 19 ? -20.672 46.562 20.016 1 48.59 19 GLN B O 1
ATOM 3866 N N . HIS B 1 20 ? -22.406 47.812 19.625 1 61.47 20 HIS B N 1
ATOM 3867 C CA . HIS B 1 20 ? -22.984 47.062 18.516 1 61.47 20 HIS B CA 1
ATOM 3868 C C . HIS B 1 20 ? -22.078 47.125 17.281 1 61.47 20 HIS B C 1
ATOM 3870 O O . HIS B 1 20 ? -21.453 48.188 17.031 1 61.47 20 HIS B O 1
ATOM 3876 N N . MET B 1 21 ? -21.766 46.062 16.781 1 69.19 21 MET B N 1
ATOM 3877 C CA . MET B 1 21 ? -21.031 46.031 15.523 1 69.19 21 MET B CA 1
ATOM 3878 C C . MET B 1 21 ? -21.719 46.844 14.453 1 69.19 21 MET B C 1
ATOM 3880 O O . MET B 1 21 ? -22.922 46.656 14.195 1 69.19 21 MET B O 1
ATOM 3884 N N . VAL B 1 22 ? -21.297 48 14.055 1 69.69 22 VAL B N 1
ATOM 3885 C CA . VAL B 1 22 ? -21.859 48.812 13 1 69.69 22 VAL B CA 1
ATOM 3886 C C . VAL B 1 22 ? -21.297 48.375 11.641 1 69.69 22 VAL B C 1
ATOM 3888 O O . VAL B 1 22 ? -20.094 48.312 11.453 1 69.69 22 VAL B O 1
ATOM 3891 N N . LEU B 1 23 ? -22.234 47.938 10.711 1 77.12 23 LEU B N 1
ATOM 3892 C CA . LEU B 1 23 ? -21.828 47.406 9.414 1 77.12 23 LEU B CA 1
ATOM 3893 C C . LEU B 1 23 ? -21.969 48.469 8.328 1 77.12 23 LEU B C 1
ATOM 3895 O O . LEU B 1 23 ? -22.938 49.25 8.336 1 77.12 23 LEU B O 1
ATOM 3899 N N . SER B 1 24 ? -20.969 48.656 7.566 1 79.38 24 SER B N 1
ATOM 3900 C CA . SER B 1 24 ? -21.141 49.375 6.32 1 79.38 24 SER B CA 1
ATOM 3901 C C . SER B 1 24 ? -22.078 48.656 5.367 1 79.38 24 SER B C 1
ATOM 3903 O O . SER B 1 24 ? -22.484 47.531 5.629 1 79.38 24 SER B O 1
ATOM 3905 N N . LEU B 1 25 ? -22.5 49.312 4.289 1 73.94 25 LEU B N 1
ATOM 3906 C CA . LEU B 1 25 ? -23.391 48.688 3.318 1 73.94 25 LEU B CA 1
ATOM 3907 C C . LEU B 1 25 ? -22.766 47.469 2.703 1 73.94 25 LEU B C 1
ATOM 3909 O O . LEU B 1 25 ? -23.422 46.438 2.553 1 73.94 25 LEU B O 1
ATOM 3913 N N . THR B 1 26 ? -21.547 47.594 2.459 1 81.5 26 THR B N 1
ATOM 3914 C CA . THR B 1 26 ? -20.828 46.469 1.856 1 81.5 26 THR B CA 1
ATOM 3915 C C . THR B 1 26 ? -20.703 45.344 2.846 1 81.5 26 THR B C 1
ATOM 3917 O O . THR B 1 26 ? -20.859 44.156 2.471 1 81.5 26 THR B O 1
ATOM 3920 N N . GLU B 1 27 ? -20.516 45.719 4.027 1 86.38 27 GLU B N 1
ATOM 3921 C CA . GLU B 1 27 ? -20.406 44.719 5.066 1 86.38 27 GLU B CA 1
ATOM 3922 C C . GLU B 1 27 ? -21.75 44.062 5.344 1 86.38 27 GLU B C 1
ATOM 3924 O O . GLU B 1 27 ? -21.812 42.844 5.629 1 86.38 27 GLU B O 1
ATOM 3929 N N . SER B 1 28 ? -22.766 44.844 5.27 1 88.12 28 SER B N 1
ATOM 3930 C CA . SER B 1 28 ? -24.094 44.312 5.441 1 88.12 28 SER B CA 1
ATOM 3931 C C . SER B 1 28 ? -24.438 43.312 4.332 1 88.12 28 SER B C 1
ATOM 3933 O O . SER B 1 28 ? -25.047 42.281 4.586 1 88.12 28 SER B O 1
ATOM 3935 N N . GLY B 1 29 ? -24.078 43.656 3.146 1 90.12 29 GLY B N 1
ATOM 3936 C CA . GLY B 1 29 ? -24.25 42.719 2.043 1 90.12 29 GLY B CA 1
ATOM 3937 C C . GLY B 1 29 ? -23.453 41.438 2.217 1 90.12 29 GLY B C 1
ATOM 3938 O O . GLY B 1 29 ? -23.953 40.344 1.936 1 90.12 29 GLY B O 1
ATOM 3939 N N . ALA B 1 30 ? -22.266 41.625 2.662 1 92.44 30 ALA B N 1
ATOM 3940 C CA . ALA B 1 30 ? -21.422 40.469 2.91 1 92.44 30 ALA B CA 1
ATOM 3941 C C . ALA B 1 30 ? -22.031 39.562 3.979 1 92.44 30 ALA B C 1
ATOM 3943 O O . ALA B 1 30 ? -22.016 38.344 3.846 1 92.44 30 ALA B O 1
ATOM 3944 N N . ARG B 1 31 ? -22.516 40.188 5.07 1 93.81 31 ARG B N 1
ATOM 3945 C CA . ARG B 1 31 ? -23.172 39.406 6.133 1 93.81 31 ARG B CA 1
ATOM 3946 C C . ARG B 1 31 ? -24.344 38.625 5.598 1 93.81 31 ARG B C 1
ATOM 3948 O O . ARG B 1 31 ? -24.516 37.438 5.934 1 93.81 31 ARG B O 1
ATOM 3955 N N . LEU B 1 32 ? -25.141 39.219 4.812 1 93.25 32 LEU B N 1
ATOM 3956 C CA . LEU B 1 32 ? -26.312 38.562 4.234 1 93.25 32 LEU B CA 1
ATOM 3957 C C . LEU B 1 32 ? -25.875 37.375 3.361 1 93.25 32 LEU B C 1
ATOM 3959 O O . LEU B 1 32 ? -26.469 36.312 3.42 1 93.25 32 LEU B O 1
ATOM 3963 N N . PHE B 1 33 ? -24.922 37.625 2.652 1 92.81 33 PHE B N 1
ATOM 3964 C CA . PHE B 1 33 ? -24.438 36.594 1.744 1 92.81 33 PHE B CA 1
ATOM 3965 C C . PHE B 1 33 ? -23.891 35.406 2.521 1 92.81 33 PHE B C 1
ATOM 3967 O O . PHE B 1 33 ? -24.234 34.281 2.225 1 92.81 33 PHE B O 1
ATOM 3974 N N . VAL B 1 34 ? -23.031 35.656 3.471 1 94.19 34 VAL B N 1
ATOM 3975 C CA . VAL B 1 34 ? -22.391 34.594 4.242 1 94.19 34 VAL B CA 1
ATOM 3976 C C . VAL B 1 34 ? -23.438 33.812 5.043 1 94.19 34 VAL B C 1
ATOM 3978 O O . VAL B 1 34 ? -23.406 32.594 5.086 1 94.19 34 VAL B O 1
ATOM 3981 N N . THR B 1 35 ? -24.344 34.531 5.648 1 94.38 35 THR B N 1
ATOM 3982 C CA . THR B 1 35 ? -25.344 33.844 6.465 1 94.38 35 THR B CA 1
ATOM 3983 C C . THR B 1 35 ? -26.281 33.031 5.598 1 94.38 35 THR B C 1
ATOM 3985 O O . THR B 1 35 ? -26.688 31.922 5.992 1 94.38 35 THR B O 1
ATOM 3988 N N . ARG B 1 36 ? -26.625 33.438 4.434 1 93.62 36 ARG B N 1
ATOM 3989 C CA . ARG B 1 36 ? -27.469 32.688 3.525 1 93.62 36 ARG B CA 1
ATOM 3990 C C . ARG B 1 36 ? -26.734 31.438 3.035 1 93.62 36 ARG B C 1
ATOM 3992 O O . ARG B 1 36 ? -27.344 30.359 2.914 1 93.62 36 ARG B O 1
ATOM 3999 N N . PHE B 1 37 ? -25.578 31.688 2.754 1 91.56 37 PHE B N 1
ATOM 4000 C CA . PHE B 1 37 ? -24.766 30.562 2.312 1 91.56 37 PHE B CA 1
ATOM 4001 C C . PHE B 1 37 ? -24.688 29.5 3.395 1 91.56 37 PHE B C 1
ATOM 4003 O O . PHE B 1 37 ? -24.875 28.312 3.115 1 91.56 37 PHE B O 1
ATOM 4010 N N . LEU B 1 38 ? -24.328 29.875 4.582 1 94.31 38 LEU B N 1
ATOM 4011 C CA . LEU B 1 38 ? -24.188 28.922 5.68 1 94.31 38 LEU B CA 1
ATOM 4012 C C . LEU B 1 38 ? -25.516 28.219 5.965 1 94.31 38 LEU B C 1
ATOM 4014 O O . LEU B 1 38 ? -25.531 27.047 6.305 1 94.31 38 LEU B O 1
ATOM 4018 N N . GLU B 1 39 ? -26.562 28.953 5.766 1 93.5 39 GLU B N 1
ATOM 4019 C CA . GLU B 1 39 ? -27.891 28.375 5.961 1 93.5 39 GLU B CA 1
ATOM 4020 C C . GLU B 1 39 ? -28.156 27.234 4.977 1 93.5 39 GLU B C 1
ATOM 4022 O O . GLU B 1 39 ? -28.734 26.219 5.344 1 93.5 39 GLU B O 1
ATOM 4027 N N . GLN B 1 40 ? -27.688 27.375 3.832 1 91.38 40 GLN B N 1
ATOM 4028 C CA . GLN B 1 40 ? -27.891 26.375 2.793 1 91.38 40 GLN B CA 1
ATOM 4029 C C . GLN B 1 40 ? -26.844 25.266 2.887 1 91.38 40 GLN B C 1
ATOM 4031 O O . GLN B 1 40 ? -27.125 24.109 2.557 1 91.38 40 GLN B O 1
ATOM 4036 N N . PHE B 1 41 ? -25.734 25.641 3.361 1 90.19 41 PHE B N 1
ATOM 4037 C CA . PHE B 1 41 ? -24.578 24.75 3.283 1 90.19 41 PHE B CA 1
ATOM 4038 C C . PHE B 1 41 ? -24.547 23.797 4.477 1 90.19 41 PHE B C 1
ATOM 4040 O O . PHE B 1 41 ? -24.203 22.625 4.332 1 90.19 41 PHE B O 1
ATOM 4047 N N . ILE B 1 42 ? -24.891 24.297 5.637 1 93.19 42 ILE B N 1
ATOM 4048 C CA . ILE B 1 42 ? -24.719 23.5 6.848 1 93.19 42 ILE B CA 1
ATOM 4049 C C . ILE B 1 42 ? -25.984 22.672 7.102 1 93.19 42 ILE B C 1
ATOM 4051 O O . ILE B 1 42 ? -27.031 23.219 7.453 1 93.19 42 ILE B O 1
ATOM 4055 N N . SER B 1 43 ? -25.828 21.406 6.875 1 90.19 43 SER B N 1
ATOM 4056 C CA . SER B 1 43 ? -26.906 20.453 7.191 1 90.19 43 SER B CA 1
ATOM 4057 C C . SER B 1 43 ? -26.453 19.453 8.258 1 90.19 43 SER B C 1
ATOM 4059 O O . SER B 1 43 ? -27.281 18.812 8.891 1 90.19 43 SER B O 1
ATOM 4061 N N . ILE B 1 44 ? -25.141 19.391 8.398 1 90.88 44 ILE B N 1
ATOM 4062 C CA . ILE B 1 44 ? -24.547 18.516 9.414 1 90.88 44 ILE B CA 1
ATOM 4063 C C . ILE B 1 44 ? -23.828 19.359 10.461 1 90.88 44 ILE B C 1
ATOM 4065 O O . ILE B 1 44 ? -22.969 20.188 10.133 1 90.88 44 ILE B O 1
ATOM 4069 N N . GLY B 1 45 ? -24.188 19.062 11.758 1 93.38 45 GLY B N 1
ATOM 4070 C CA . GLY B 1 45 ? -23.625 19.859 12.844 1 93.38 45 GLY B CA 1
ATOM 4071 C C . GLY B 1 45 ? -24.375 21.156 13.078 1 93.38 45 GLY B C 1
ATOM 4072 O O . GLY B 1 45 ? -25.453 21.375 12.5 1 93.38 45 GLY B O 1
ATOM 4073 N N . CYS B 1 46 ? -23.828 21.922 14.016 1 94.94 46 CYS B N 1
ATOM 4074 C CA . CYS B 1 46 ? -24.453 23.188 14.375 1 94.94 46 CYS B CA 1
ATOM 4075 C C . CYS B 1 46 ? -23.422 24.297 14.523 1 94.94 46 CYS B C 1
ATOM 4077 O O . CYS B 1 46 ? -22.453 24.141 15.266 1 94.94 46 CYS B O 1
ATOM 4079 N N . VAL B 1 47 ? -23.641 25.375 13.812 1 96.19 47 VAL B N 1
ATOM 4080 C CA . VAL B 1 47 ? -22.766 26.531 13.898 1 96.19 47 VAL B CA 1
ATOM 4081 C C . VAL B 1 47 ? -23.578 27.75 14.352 1 96.19 47 VAL B C 1
ATOM 4083 O O . VAL B 1 47 ? -24.609 28.078 13.773 1 96.19 47 VAL B O 1
ATOM 4086 N N . THR B 1 48 ? -23.125 28.359 15.414 1 96.19 48 THR B N 1
ATOM 4087 C CA . THR B 1 48 ? -23.75 29.578 15.906 1 96.19 48 THR B CA 1
ATOM 4088 C C . THR B 1 48 ? -22.812 30.766 15.781 1 96.19 48 THR B C 1
ATOM 4090 O O . THR B 1 48 ? -21.656 30.688 16.188 1 96.19 48 THR B O 1
ATOM 4093 N N . ILE B 1 49 ? -23.328 31.828 15.219 1 96.88 49 ILE B N 1
ATOM 4094 C CA . ILE B 1 49 ? -22.578 33.094 15.141 1 96.88 49 ILE B CA 1
ATOM 4095 C C . ILE B 1 49 ? -23.172 34.094 16.109 1 96.88 49 ILE B C 1
ATOM 4097 O O . ILE B 1 49 ? -24.375 34.375 16.078 1 96.88 49 ILE B O 1
ATOM 4101 N N . LEU B 1 50 ? -22.297 34.562 16.984 1 96.12 50 LEU B N 1
ATOM 4102 C CA . LEU B 1 50 ? -22.672 35.594 17.922 1 96.12 50 LEU B CA 1
ATOM 4103 C C . LEU B 1 50 ? -21.953 36.906 17.594 1 96.12 50 LEU B C 1
ATOM 4105 O O . LEU B 1 50 ? -20.734 37 17.734 1 96.12 50 LEU B O 1
ATOM 4109 N N . GLU B 1 51 ? -22.688 37.906 17.203 1 93.69 51 GLU B N 1
ATOM 4110 C CA . GLU B 1 51 ? -22.094 39.188 16.938 1 93.69 51 GLU B CA 1
ATOM 4111 C C . GLU B 1 51 ? -22 40.031 18.203 1 93.69 51 GLU B C 1
ATOM 4113 O O . GLU B 1 51 ? -22.781 39.844 19.141 1 93.69 51 GLU B O 1
ATOM 4118 N N . GLU B 1 52 ? -21.016 40.906 18.078 1 86.12 52 GLU B N 1
ATOM 4119 C CA . GLU B 1 52 ? -20.969 41.875 19.172 1 86.12 52 GLU B CA 1
ATOM 4120 C C . GLU B 1 52 ? -22.203 42.75 19.188 1 86.12 52 GLU B C 1
ATOM 4122 O O . GLU B 1 52 ? -22.594 43.312 18.156 1 86.12 52 GLU B O 1
ATOM 4127 N N . GLY B 1 53 ? -23.062 42.781 20.141 1 82 53 GLY B N 1
ATOM 4128 C CA . GLY B 1 53 ? -24.312 43.5 20.234 1 82 53 GLY B CA 1
ATOM 4129 C C . GLY B 1 53 ? -25.516 42.594 20.469 1 82 53 GLY B C 1
ATOM 4130 O O . GLY B 1 53 ? -26.625 43.062 20.734 1 82 53 GLY B O 1
ATOM 4131 N N . GLY B 1 54 ? -25.297 41.344 20.188 1 82.38 54 GLY B N 1
ATOM 4132 C CA . GLY B 1 54 ? -26.312 40.406 20.656 1 82.38 54 GLY B CA 1
ATOM 4133 C C . GLY B 1 54 ? -27 39.688 19.516 1 82.38 54 GLY B C 1
ATOM 4134 O O . GLY B 1 54 ? -27.797 38.75 19.75 1 82.38 54 GLY B O 1
ATOM 4135 N N . THR B 1 55 ? -26.703 40.062 18.234 1 90.38 55 THR B N 1
ATOM 4136 C CA . THR B 1 55 ? -27.312 39.344 17.109 1 90.38 55 THR B CA 1
ATOM 4137 C C . THR B 1 55 ? -26.766 37.906 17.031 1 90.38 55 THR B C 1
ATOM 4139 O O . THR B 1 55 ? -25.562 37.688 17.203 1 90.38 55 THR B O 1
ATOM 4142 N N . MET B 1 56 ? -27.75 36.969 16.812 1 93.88 56 MET B N 1
ATOM 4143 C CA . MET B 1 56 ? -27.359 35.562 16.797 1 93.88 56 MET B CA 1
ATOM 4144 C C . MET B 1 56 ? -27.906 34.875 15.555 1 93.88 56 MET B C 1
ATOM 4146 O O . MET B 1 56 ? -29.047 35.094 15.156 1 93.88 56 MET B O 1
ATOM 4150 N N . PHE B 1 57 ? -27.047 34.094 14.852 1 95 57 PHE B N 1
ATOM 4151 C CA . PHE B 1 57 ? -27.453 33.219 13.75 1 95 57 PHE B CA 1
ATOM 4152 C C . PHE B 1 57 ? -27.156 31.781 14.086 1 95 57 PHE B C 1
ATOM 4154 O O . PHE B 1 57 ? -26.094 31.453 14.617 1 95 57 PHE B O 1
ATOM 4161 N N . ILE B 1 58 ? -28.094 30.922 13.867 1 94.56 58 ILE B N 1
ATOM 4162 C CA . ILE B 1 58 ? -27.906 29.484 14.094 1 94.56 58 ILE B CA 1
ATOM 4163 C C . ILE B 1 58 ? -28.094 28.734 12.781 1 94.56 58 ILE B C 1
ATOM 4165 O O . ILE B 1 58 ? -29.078 28.922 12.078 1 94.56 58 ILE B O 1
ATOM 4169 N N . PHE B 1 59 ? -27.141 27.953 12.453 1 94.88 59 PHE B N 1
ATOM 4170 C CA . PHE B 1 59 ? -27.172 27.156 11.234 1 94.88 59 PHE B CA 1
ATOM 4171 C C . PHE B 1 59 ? -27.125 25.672 11.555 1 94.88 59 PHE B C 1
ATOM 4173 O O . PHE B 1 59 ? -26.391 25.25 12.453 1 94.88 59 PHE B O 1
ATOM 4180 N N . GLY B 1 60 ? -27.781 24.844 10.719 1 90.19 60 GLY B N 1
ATOM 4181 C CA . GLY B 1 60 ? -27.812 23.406 10.914 1 90.19 60 GLY B CA 1
ATOM 4182 C C . GLY B 1 60 ? -28.922 22.953 11.859 1 90.19 60 GLY B C 1
ATOM 4183 O O . GLY B 1 60 ? -29.812 23.734 12.188 1 90.19 60 GLY B O 1
ATOM 4184 N N . GLU B 1 61 ? -28.969 21.594 12.086 1 73.69 61 GLU B N 1
ATOM 4185 C CA . GLU B 1 61 ? -30.062 21.047 12.898 1 73.69 61 GLU B CA 1
ATOM 4186 C C . GLU B 1 61 ? -29.703 21.094 14.383 1 73.69 61 GLU B C 1
ATOM 4188 O O . GLU B 1 61 ? -28.703 20.5 14.805 1 73.69 61 GLU B O 1
ATOM 4193 N N . LYS B 1 62 ? -30.281 21.969 15.133 1 59.28 62 LYS B N 1
ATOM 4194 C CA . LYS B 1 62 ? -30.109 22.047 16.578 1 59.28 62 LYS B CA 1
ATOM 4195 C C . LYS B 1 62 ? -30.25 20.672 17.219 1 59.28 62 LYS B C 1
ATOM 4197 O O . LYS B 1 62 ? -29.516 20.344 18.156 1 59.28 62 LYS B O 1
ATOM 4202 N N . ASP B 1 63 ? -31.156 19.859 16.75 1 54.88 63 ASP B N 1
ATOM 4203 C CA . ASP B 1 63 ? -31.516 18.594 17.391 1 54.88 63 ASP B CA 1
ATOM 4204 C C . ASP B 1 63 ? -30.781 17.422 16.734 1 54.88 63 ASP B C 1
ATOM 4206 O O . ASP B 1 63 ? -31.188 16.266 16.875 1 54.88 63 ASP B O 1
ATOM 4210 N N . SER B 1 64 ? -29.703 17.766 16.031 1 59.38 64 SER B N 1
ATOM 4211 C CA . SER B 1 64 ? -29.062 16.688 15.289 1 59.38 64 SER B CA 1
ATOM 4212 C C . SER B 1 64 ? -28.234 15.797 16.219 1 59.38 64 SER B C 1
ATOM 4214 O O . SER B 1 64 ? -27.75 16.25 17.25 1 59.38 64 SER B O 1
ATOM 4216 N N . THR B 1 65 ? -28.406 14.523 16.109 1 66.38 65 THR B N 1
ATOM 4217 C CA . THR B 1 65 ? -27.625 13.477 16.766 1 66.38 65 THR B CA 1
ATOM 4218 C C . THR B 1 65 ? -26.125 13.703 16.531 1 66.38 65 THR B C 1
ATOM 4220 O O . THR B 1 65 ? -25.297 13.094 17.203 1 66.38 65 THR B O 1
ATOM 4223 N N . CYS B 1 66 ? -25.844 14.766 15.719 1 76.19 66 CYS B N 1
ATOM 4224 C CA . CYS B 1 66 ? -24.438 15.047 15.477 1 76.19 66 CYS B CA 1
ATOM 4225 C C . CYS B 1 66 ? -23.844 15.898 16.594 1 76.19 66 CYS B C 1
ATOM 4227 O O . CYS B 1 66 ? -24.359 16.984 16.891 1 76.19 66 CYS B O 1
ATOM 4229 N N . PRO B 1 67 ? -22.875 15.414 17.219 1 82.75 67 PRO B N 1
ATOM 4230 C CA . PRO B 1 67 ? -22.297 16.094 18.391 1 82.75 67 PRO B CA 1
ATOM 4231 C C . PRO B 1 67 ? -21.438 17.297 18 1 82.75 67 PRO B C 1
ATOM 4233 O O . PRO B 1 67 ? -21.031 18.078 18.875 1 82.75 67 PRO B O 1
ATOM 4236 N N . LEU B 1 68 ? -21.281 17.578 16.766 1 91.25 68 LEU B N 1
ATOM 4237 C CA . LEU B 1 68 ? -20.391 18.672 16.359 1 91.25 68 LEU B CA 1
ATOM 4238 C C . LEU B 1 68 ? -21.094 20.016 16.453 1 91.25 68 LEU B C 1
ATOM 4240 O O . LEU B 1 68 ? -22.078 20.25 15.758 1 91.25 68 LEU B O 1
ATOM 4244 N N . LYS B 1 69 ? -20.547 20.875 17.359 1 94.56 69 LYS B N 1
ATOM 4245 C CA . LYS B 1 69 ? -21.078 22.219 17.562 1 94.56 69 LYS B CA 1
ATOM 4246 C C . LYS B 1 69 ? -19.953 23.234 17.672 1 94.56 69 LYS B C 1
ATOM 4248 O O . LYS B 1 69 ? -18.891 22.938 18.234 1 94.56 69 LYS B O 1
ATOM 4253 N N . SER B 1 70 ? -20.172 24.406 17.094 1 96.62 70 SER B N 1
ATOM 4254 C CA . SER B 1 70 ? -19.203 25.484 17.188 1 96.62 70 SER B CA 1
ATOM 4255 C C . SER B 1 70 ? -19.891 26.844 17.312 1 96.62 70 SER B C 1
ATOM 4257 O O . SER B 1 70 ? -20.844 27.141 16.578 1 96.62 70 SER B O 1
ATOM 4259 N N . ILE B 1 71 ? -19.484 27.594 18.297 1 96.75 71 ILE B N 1
ATOM 4260 C CA . ILE B 1 71 ? -20.047 28.922 18.531 1 96.75 71 ILE B CA 1
ATOM 4261 C C . ILE B 1 71 ? -18.969 29.969 18.281 1 96.75 71 ILE B C 1
ATOM 4263 O O . ILE B 1 71 ? -18 30.062 19.031 1 96.75 71 ILE B O 1
ATOM 4267 N N . LEU B 1 72 ? -19.188 30.812 17.312 1 97.81 72 LEU B N 1
ATOM 4268 C CA . LEU B 1 72 ? -18.266 31.875 16.938 1 97.81 72 LEU B CA 1
ATOM 4269 C C . LEU B 1 72 ? -18.703 33.219 17.531 1 97.81 72 LEU B C 1
ATOM 4271 O O . LEU B 1 72 ? -19.891 33.562 17.469 1 97.81 72 LEU B O 1
ATOM 4275 N N . LYS B 1 73 ? -17.812 33.906 18.109 1 97.38 73 LYS B N 1
ATOM 4276 C CA . LYS B 1 73 ? -18 35.281 18.5 1 97.38 73 LYS B CA 1
ATOM 4277 C C . LYS B 1 73 ? -17.375 36.219 17.484 1 97.38 73 LYS B C 1
ATOM 4279 O O . LYS B 1 73 ? -16.156 36.219 17.312 1 97.38 73 LYS B O 1
ATOM 4284 N N . ILE B 1 74 ? -18.219 37.031 16.859 1 96.75 74 ILE B N 1
ATOM 4285 C CA . ILE B 1 74 ? -17.719 37.938 15.82 1 96.75 74 ILE B CA 1
ATOM 4286 C C . ILE B 1 74 ? -17.391 39.312 16.438 1 96.75 74 ILE B C 1
ATOM 4288 O O . ILE B 1 74 ? -18.266 39.969 17.016 1 96.75 74 ILE B O 1
ATOM 4292 N N . HIS B 1 75 ? -16.188 39.75 16.234 1 95.19 75 HIS B N 1
ATOM 4293 C CA . HIS B 1 75 ? -15.711 41 16.828 1 95.19 75 HIS B CA 1
ATOM 4294 C C . HIS B 1 75 ? -15.688 42.125 15.789 1 95.19 75 HIS B C 1
ATOM 4296 O O . HIS B 1 75 ? -15.719 43.312 16.141 1 95.19 75 HIS B O 1
ATOM 4302 N N . SER B 1 76 ? -15.492 41.75 14.539 1 94.38 76 SER B N 1
ATOM 4303 C CA . SER B 1 76 ? -15.367 42.719 13.453 1 94.38 76 SER B CA 1
ATOM 4304 C C . SER B 1 76 ? -16.156 42.281 12.227 1 94.38 76 SER B C 1
ATOM 4306 O O . SER B 1 76 ? -16.156 41.094 11.867 1 94.38 76 SER B O 1
ATOM 4308 N N . PRO B 1 77 ? -16.828 43.188 11.562 1 93.5 77 PRO B N 1
ATOM 4309 C CA . PRO B 1 77 ? -17.578 42.844 10.352 1 93.5 77 PRO B CA 1
ATOM 4310 C C . PRO B 1 77 ? -16.672 42.375 9.219 1 93.5 77 PRO B C 1
ATOM 4312 O O . PRO B 1 77 ? -17.141 41.844 8.219 1 93.5 77 PRO B O 1
ATOM 4315 N N . GLN B 1 78 ? -15.391 42.594 9.375 1 94.31 78 GLN B N 1
ATOM 4316 C CA . GLN B 1 78 ? -14.438 42.125 8.375 1 94.31 78 GLN B CA 1
ATOM 4317 C C . GLN B 1 78 ? -14.5 40.625 8.203 1 94.31 78 GLN B C 1
ATOM 4319 O O . GLN B 1 78 ? -14.117 40.094 7.156 1 94.31 78 GLN B O 1
ATOM 4324 N N . PHE B 1 79 ? -14.992 39.969 9.227 1 95.81 79 PHE B N 1
ATOM 4325 C CA . PHE B 1 79 ? -15.203 38.531 9.141 1 95.81 79 PHE B CA 1
ATOM 4326 C C . PHE B 1 79 ? -16.031 38.188 7.918 1 95.81 79 PHE B C 1
ATOM 4328 O O . PHE B 1 79 ? -15.641 37.344 7.105 1 95.81 79 PHE B O 1
ATOM 4335 N N . TYR B 1 80 ? -17.094 38.844 7.734 1 94.94 80 TYR B N 1
ATOM 4336 C CA . TYR B 1 80 ? -18.031 38.531 6.652 1 94.94 80 TYR B CA 1
ATOM 4337 C C . TYR B 1 80 ? -17.406 38.875 5.297 1 94.94 80 TYR B C 1
ATOM 4339 O O . TYR B 1 80 ? -17.578 38.125 4.332 1 94.94 80 TYR B O 1
ATOM 4347 N N . TRP B 1 81 ? -16.734 39.938 5.258 1 93.38 81 TRP B N 1
ATOM 4348 C CA . TRP B 1 81 ? -16.125 40.375 4.008 1 93.38 81 TRP B CA 1
ATOM 4349 C C . TRP B 1 81 ? -15.062 39.406 3.545 1 93.38 81 TRP B C 1
ATOM 4351 O O . TRP B 1 81 ? -15.047 39 2.383 1 93.38 81 TRP B O 1
ATOM 4361 N N . LYS B 1 82 ? -14.211 38.969 4.406 1 93.19 82 LYS B N 1
ATOM 4362 C CA . LYS B 1 82 ? -13.109 38.062 4.086 1 93.19 82 LYS B CA 1
ATOM 4363 C C . LYS B 1 82 ? -13.633 36.688 3.672 1 93.19 82 LYS B C 1
ATOM 4365 O O . LYS B 1 82 ? -13.156 36.125 2.691 1 93.19 82 LYS B O 1
ATOM 4370 N N . VAL B 1 83 ? -14.594 36.25 4.355 1 93 83 VAL B N 1
ATOM 4371 C CA . VAL B 1 83 ? -15.156 34.938 4.043 1 93 83 VAL B CA 1
ATOM 4372 C C . VAL B 1 83 ? -15.852 34.969 2.686 1 93 83 VAL B C 1
ATOM 4374 O O . VAL B 1 83 ? -15.688 34.062 1.865 1 93 83 VAL B O 1
ATOM 4377 N N . MET B 1 84 ? -16.578 36 2.432 1 91.25 84 MET B N 1
ATOM 4378 C CA . MET B 1 84 ? -17.297 36.125 1.171 1 91.25 84 MET B CA 1
ATOM 4379 C C . MET B 1 84 ? -16.344 36.219 -0.007 1 91.25 84 MET B C 1
ATOM 4381 O O . MET B 1 84 ? -16.578 35.594 -1.051 1 91.25 84 MET B O 1
ATOM 4385 N N . THR B 1 85 ? -15.234 36.875 0.174 1 88.25 85 THR B N 1
ATOM 4386 C CA . THR B 1 85 ? -14.375 37.188 -0.961 1 88.25 85 THR B CA 1
ATOM 4387 C C . THR B 1 85 ? -13.32 36.125 -1.161 1 88.25 85 THR B C 1
ATOM 4389 O O . THR B 1 85 ? -12.867 35.875 -2.283 1 88.25 85 THR B O 1
ATOM 4392 N N . GLN B 1 86 ? -12.977 35.438 -0.075 1 88.12 86 GLN B N 1
ATOM 4393 C CA . GLN B 1 86 ? -11.844 34.531 -0.215 1 88.12 86 GLN B CA 1
ATOM 4394 C C . GLN B 1 86 ? -12.164 33.156 0.346 1 88.12 86 GLN B C 1
ATOM 4396 O O . GLN B 1 86 ? -11.273 32.312 0.507 1 88.12 86 GLN B O 1
ATOM 4401 N N . ALA B 1 87 ? -13.305 32.969 0.717 1 87.94 87 ALA B N 1
ATOM 4402 C CA . ALA B 1 87 ? -13.812 31.656 1.127 1 87.94 87 ALA B CA 1
ATOM 4403 C C . ALA B 1 87 ? -12.969 31.078 2.25 1 87.94 87 ALA B C 1
ATOM 4405 O O . ALA B 1 87 ? -12.789 31.703 3.297 1 87.94 87 ALA B O 1
ATOM 4406 N N . ASP B 1 88 ? -12.312 29.953 1.98 1 87.31 88 ASP B N 1
ATOM 4407 C CA . ASP B 1 88 ? -11.555 29.25 3.012 1 87.31 88 ASP B CA 1
ATOM 4408 C C . ASP B 1 88 ? -10.352 30.078 3.467 1 87.31 88 ASP B C 1
ATOM 4410 O O . ASP B 1 88 ? -10.055 30.141 4.66 1 87.31 88 ASP B O 1
ATOM 4414 N N . LEU B 1 89 ? -9.695 30.703 2.52 1 89.12 89 LEU B N 1
ATOM 4415 C CA . LEU B 1 89 ? -8.578 31.547 2.889 1 89.12 89 LEU B CA 1
ATOM 4416 C C . LEU B 1 89 ? -9.055 32.781 3.678 1 89.12 89 LEU B C 1
ATOM 4418 O O . LEU B 1 89 ? -8.344 33.281 4.551 1 89.12 89 LEU B O 1
ATOM 4422 N N . GLY B 1 90 ? -10.266 33.219 3.285 1 92.75 90 GLY B N 1
ATOM 4423 C CA . GLY B 1 90 ? -10.859 34.344 4.023 1 92.75 90 GLY B CA 1
ATOM 4424 C C . GLY B 1 90 ? -11.172 34 5.469 1 92.75 90 GLY B C 1
ATOM 4425 O O . GLY B 1 90 ? -11.008 34.812 6.363 1 92.75 90 GLY B O 1
ATOM 4426 N N . LEU B 1 91 ? -11.641 32.781 5.629 1 94.56 91 LEU B N 1
ATOM 4427 C CA . LEU B 1 91 ? -11.898 32.312 6.984 1 94.56 91 LEU B CA 1
ATOM 4428 C C . LEU B 1 91 ? -10.617 32.281 7.809 1 94.56 91 LEU B C 1
ATOM 4430 O O . LEU B 1 91 ? -10.602 32.75 8.953 1 94.56 91 LEU B O 1
ATOM 4434 N N . ALA B 1 92 ? -9.547 31.766 7.223 1 95 92 ALA B N 1
ATOM 4435 C CA . ALA B 1 92 ? -8.25 31.719 7.898 1 95 92 ALA B CA 1
ATOM 4436 C C . ALA B 1 92 ? -7.754 33.125 8.211 1 95 92 ALA B C 1
ATOM 4438 O O . ALA B 1 92 ? -7.32 33.406 9.328 1 95 92 ALA B O 1
ATOM 4439 N N . ASP B 1 93 ? -7.875 33.969 7.289 1 94.94 93 ASP B N 1
ATOM 4440 C CA . ASP B 1 93 ? -7.418 35.375 7.453 1 94.94 93 ASP B CA 1
ATOM 4441 C C . ASP B 1 93 ? -8.203 36.062 8.547 1 94.94 93 ASP B C 1
ATOM 4443 O O . ASP B 1 93 ? -7.641 36.844 9.32 1 94.94 93 ASP B O 1
ATOM 4447 N N . ALA B 1 94 ? -9.484 35.844 8.555 1 96.81 94 ALA B N 1
ATOM 4448 C CA . ALA B 1 94 ? -10.32 36.438 9.578 1 96.81 94 ALA B CA 1
ATOM 4449 C C . ALA B 1 94 ? -9.914 36 10.977 1 96.81 94 ALA B C 1
ATOM 4451 O O . ALA B 1 94 ? -9.875 36.781 11.914 1 96.81 94 ALA B O 1
ATOM 4452 N N . TYR B 1 95 ? -9.625 34.719 11.094 1 97.25 95 TYR B N 1
ATOM 4453 C CA . TYR B 1 95 ? -9.188 34.188 12.375 1 97.25 95 TYR B CA 1
ATOM 4454 C C . TYR B 1 95 ? -7.84 34.781 12.773 1 97.25 95 TYR B C 1
ATOM 4456 O O . TYR B 1 95 ? -7.66 35.219 13.914 1 97.25 95 TYR B O 1
ATOM 4464 N N . ILE B 1 96 ? -6.93 34.812 11.891 1 96.56 96 ILE B N 1
ATOM 4465 C CA . ILE B 1 96 ? -5.566 35.25 12.117 1 96.56 96 ILE B CA 1
ATOM 4466 C C . ILE B 1 96 ? -5.578 36.75 12.508 1 96.56 96 ILE B C 1
ATOM 4468 O O . ILE B 1 96 ? -4.809 37.156 13.367 1 96.56 96 ILE B O 1
ATOM 4472 N N . SER B 1 97 ? -6.512 37.5 11.945 1 96.44 97 SER B N 1
ATOM 4473 C CA . SER B 1 97 ? -6.613 38.938 12.203 1 96.44 97 SER B CA 1
ATOM 4474 C C . SER B 1 97 ? -7.359 39.188 13.508 1 96.44 97 SER B C 1
ATOM 4476 O O . SER B 1 97 ? -7.395 40.344 13.984 1 96.44 97 SER B O 1
ATOM 4478 N N . GLY B 1 98 ? -7.969 38.219 14.023 1 96.5 98 GLY B N 1
ATOM 4479 C CA . GLY B 1 98 ? -8.68 38.375 15.281 1 96.5 98 GLY B CA 1
ATOM 4480 C C . GLY B 1 98 ? -10.094 38.906 15.102 1 96.5 98 GLY B C 1
ATOM 4481 O O . GLY B 1 98 ? -10.688 39.469 16.031 1 96.5 98 GLY B O 1
ATOM 4482 N N . ASP B 1 99 ? -10.617 38.75 13.883 1 96.38 99 ASP B N 1
ATOM 4483 C CA . ASP B 1 99 ? -11.953 39.25 13.586 1 96.38 99 ASP B CA 1
ATOM 4484 C C . ASP B 1 99 ? -13.016 38.438 14.328 1 96.38 99 ASP B C 1
ATOM 4486 O O . ASP B 1 99 ? -14.148 38.875 14.5 1 96.38 99 ASP B O 1
ATOM 4490 N N . PHE B 1 100 ? -12.68 37.219 14.656 1 97 100 PHE B N 1
ATOM 4491 C CA . PHE B 1 100 ? -13.617 36.375 15.414 1 97 100 PHE B CA 1
ATOM 4492 C C . PHE B 1 100 ? -12.883 35.406 16.312 1 97 100 PHE B C 1
ATOM 4494 O O . PHE B 1 100 ? -11.664 35.25 16.203 1 97 100 PHE B O 1
ATOM 4501 N N . SER B 1 101 ? -13.547 34.875 17.281 1 97.25 101 SER B N 1
ATOM 4502 C CA . SER B 1 101 ? -13.078 33.844 18.219 1 97.25 101 SER B CA 1
ATOM 4503 C C . SER B 1 101 ? -14.164 32.844 18.531 1 97.25 101 SER B C 1
ATOM 4505 O O . SER B 1 101 ? -15.219 32.844 17.891 1 97.25 101 SER B O 1
ATOM 4507 N N . PHE B 1 102 ? -13.789 31.969 19.406 1 97.81 102 PHE B N 1
ATOM 4508 C CA . PHE B 1 102 ? -14.75 30.922 19.75 1 97.81 102 PHE B CA 1
ATOM 4509 C C . PHE B 1 102 ? -15.078 30.953 21.234 1 97.81 102 PHE B C 1
ATOM 4511 O O . PHE B 1 102 ? -14.219 31.281 22.062 1 97.81 102 PHE B O 1
ATOM 4518 N N . VAL B 1 103 ? -16.297 30.547 21.547 1 95.81 103 VAL B N 1
ATOM 4519 C CA . VAL B 1 103 ? -16.672 30.406 22.938 1 95.81 103 VAL B CA 1
ATOM 4520 C C . VAL B 1 103 ? -15.883 29.25 23.562 1 95.81 103 VAL B C 1
ATOM 4522 O O . VAL B 1 103 ? -15.336 29.391 24.656 1 95.81 103 VAL B O 1
ATOM 4525 N N . ASP B 1 104 ? -15.852 28.156 22.844 1 96.44 104 ASP B N 1
ATOM 4526 C CA . ASP B 1 104 ? -14.992 27.047 23.234 1 96.44 104 ASP B CA 1
ATOM 4527 C C . ASP B 1 104 ? -13.602 27.188 22.609 1 96.44 104 ASP B C 1
ATOM 4529 O O . ASP B 1 104 ? -13.414 26.844 21.438 1 96.44 104 ASP B O 1
ATOM 4533 N N . LYS B 1 105 ? -12.695 27.516 23.375 1 94.75 105 LYS B N 1
ATOM 4534 C CA . LYS B 1 105 ? -11.359 27.812 22.875 1 94.75 105 LYS B CA 1
ATOM 4535 C C . LYS B 1 105 ? -10.625 26.547 22.469 1 94.75 105 LYS B C 1
ATOM 4537 O O . LYS B 1 105 ? -9.719 26.578 21.641 1 94.75 105 LYS B O 1
ATOM 4542 N N . ASP B 1 106 ? -11 25.484 23.031 1 96 106 ASP B N 1
ATOM 4543 C CA . ASP B 1 106 ? -10.266 24.25 22.797 1 96 106 ASP B CA 1
ATOM 4544 C C . ASP B 1 106 ? -10.789 23.531 21.562 1 96 106 ASP B C 1
ATOM 4546 O O . ASP B 1 106 ? -10.008 23.125 20.703 1 96 106 ASP B O 1
ATOM 4550 N N . SER B 1 107 ? -12.125 23.469 21.422 1 96.25 107 SER B N 1
ATOM 4551 C CA . SER B 1 107 ? -12.656 22.609 20.359 1 96.25 107 SER B CA 1
ATOM 4552 C C . SER B 1 107 ? -13.406 23.422 19.312 1 96.25 107 SER B C 1
ATOM 4554 O O . SER B 1 107 ? -13.812 22.891 18.281 1 96.25 107 SER B O 1
ATOM 4556 N N . GLY B 1 108 ? -13.633 24.703 19.562 1 97.44 108 GLY B N 1
ATOM 4557 C CA . GLY B 1 108 ? -14.477 25.484 18.688 1 97.44 108 GLY B CA 1
ATOM 4558 C C . GLY B 1 108 ? -13.984 25.5 17.25 1 97.44 108 GLY B C 1
ATOM 4559 O O . GLY B 1 108 ? -14.75 25.203 16.328 1 97.44 108 GLY B O 1
ATOM 4560 N N . LEU B 1 109 ? -12.734 25.891 17.047 1 97.88 109 LEU B N 1
ATOM 4561 C CA . LEU B 1 109 ? -12.156 25.953 15.703 1 97.88 109 LEU B CA 1
ATOM 4562 C C . LEU B 1 109 ? -12.109 24.562 15.07 1 97.88 109 LEU B C 1
ATOM 4564 O O . LEU B 1 109 ? -12.477 24.406 13.898 1 97.88 109 LEU B O 1
ATOM 4568 N N . LEU B 1 110 ? -11.688 23.562 15.812 1 97.69 110 LEU B N 1
ATOM 4569 C CA . LEU B 1 110 ? -11.641 22.172 15.344 1 97.69 110 LEU B CA 1
ATOM 4570 C C . LEU B 1 110 ? -13.008 21.719 14.867 1 97.69 110 LEU B C 1
ATOM 4572 O O . LEU B 1 110 ? -13.141 21.172 13.766 1 97.69 110 LEU B O 1
ATOM 4576 N N . ASN B 1 111 ? -13.984 21.969 15.664 1 97.25 111 ASN B N 1
ATOM 4577 C CA . ASN B 1 111 ? -15.352 21.547 15.344 1 97.25 111 ASN B CA 1
ATOM 4578 C C . ASN B 1 111 ? -15.867 22.266 14.094 1 97.25 111 ASN B C 1
ATOM 4580 O O . ASN B 1 111 ? -16.562 21.656 13.273 1 97.25 111 ASN B O 1
ATOM 4584 N N . LEU B 1 112 ? -15.594 23.547 14.023 1 97.31 112 LEU B N 1
ATOM 4585 C CA . LEU B 1 112 ? -16.047 24.281 12.844 1 97.31 112 LEU B CA 1
ATOM 4586 C C . LEU B 1 112 ? -15.5 23.656 11.57 1 97.31 112 LEU B C 1
ATOM 4588 O O . LEU B 1 112 ? -16.25 23.422 10.617 1 97.31 112 LEU B O 1
ATOM 4592 N N . ILE B 1 113 ? -14.211 23.391 11.539 1 96.44 113 ILE B N 1
ATOM 4593 C CA . ILE B 1 113 ? -13.586 22.828 10.352 1 96.44 113 ILE B CA 1
ATOM 4594 C C . ILE B 1 113 ? -14.148 21.453 10.07 1 96.44 113 ILE B C 1
ATOM 4596 O O . ILE B 1 113 ? -14.414 21.094 8.922 1 96.44 113 ILE B O 1
ATOM 4600 N N . MET B 1 114 ? -14.336 20.641 11.055 1 95.56 114 MET B N 1
ATOM 4601 C CA . MET B 1 114 ? -14.914 19.312 10.867 1 95.56 114 MET B CA 1
ATOM 4602 C C . MET B 1 114 ? -16.328 19.391 10.305 1 95.56 114 MET B C 1
ATOM 4604 O O . MET B 1 114 ? -16.719 18.578 9.477 1 95.56 114 MET B O 1
ATOM 4608 N N . ILE B 1 115 ? -17.125 20.391 10.781 1 94.38 115 ILE B N 1
ATOM 4609 C CA . ILE B 1 115 ? -18.469 20.609 10.266 1 94.38 115 ILE B CA 1
ATOM 4610 C C . ILE B 1 115 ? -18.391 20.969 8.781 1 94.38 115 ILE B C 1
ATOM 4612 O O . ILE B 1 115 ? -19.156 20.422 7.969 1 94.38 115 ILE B O 1
ATOM 4616 N N . LEU B 1 116 ? -17.484 21.844 8.484 1 93.62 116 LEU B N 1
ATOM 4617 C CA . LEU B 1 116 ? -17.328 22.25 7.09 1 93.62 116 LEU B CA 1
ATOM 4618 C C . LEU B 1 116 ? -16.938 21.062 6.215 1 93.62 116 LEU B C 1
ATOM 4620 O O . LEU B 1 116 ? -17.453 20.891 5.109 1 93.62 116 LEU B O 1
ATOM 4624 N N . ILE B 1 117 ? -16.078 20.188 6.676 1 92 117 ILE B N 1
ATOM 4625 C CA . ILE B 1 117 ? -15.641 19 5.941 1 92 117 ILE B CA 1
ATOM 4626 C C . ILE B 1 117 ? -16.812 18.047 5.75 1 92 117 ILE B C 1
ATOM 4628 O O . ILE B 1 117 ? -17.047 17.547 4.645 1 92 117 ILE B O 1
ATOM 4632 N N . ALA B 1 118 ? -17.531 17.812 6.773 1 90.06 118 ALA B N 1
ATOM 4633 C CA . ALA B 1 118 ? -18.656 16.891 6.723 1 90.06 118 ALA B CA 1
ATOM 4634 C C . ALA B 1 118 ? -19.688 17.328 5.691 1 90.06 118 ALA B C 1
ATOM 4636 O O . ALA B 1 118 ? -20.234 16.516 4.945 1 90.06 118 ALA B O 1
ATOM 4637 N N . ASN B 1 119 ? -19.953 18.609 5.672 1 90 119 ASN B N 1
ATOM 4638 C CA . ASN B 1 119 ? -20.953 19.125 4.746 1 90 119 ASN B CA 1
ATOM 4639 C C . ASN B 1 119 ? -20.438 19.141 3.312 1 90 119 ASN B C 1
ATOM 4641 O O . ASN B 1 119 ? -21.203 18.953 2.367 1 90 119 ASN B O 1
ATOM 4645 N N . ARG B 1 120 ? -19.156 19.344 3.143 1 85.94 120 ARG B N 1
ATOM 4646 C CA . ARG B 1 120 ? -18.547 19.219 1.824 1 85.94 120 ARG B CA 1
ATOM 4647 C C . ARG B 1 120 ? -18.703 17.797 1.278 1 85.94 120 ARG B C 1
ATOM 4649 O O . ARG B 1 120 ? -19.094 17.609 0.125 1 85.94 120 ARG B O 1
ATOM 4656 N N . ASP B 1 121 ? -18.438 16.875 2.072 1 83.88 121 ASP B N 1
ATOM 4657 C CA . ASP B 1 121 ? -18.422 15.477 1.65 1 83.88 121 ASP B CA 1
ATOM 4658 C C . ASP B 1 121 ? -19.844 14.984 1.359 1 83.88 121 ASP B C 1
ATOM 4660 O O . ASP B 1 121 ? -20.031 14.086 0.533 1 83.88 121 ASP B O 1
ATOM 4664 N N . GLN B 1 122 ? -20.75 15.508 2.029 1 80.31 122 GLN B N 1
ATOM 4665 C CA . GLN B 1 122 ? -22.141 15.133 1.789 1 80.31 122 GLN B CA 1
ATOM 4666 C C . GLN B 1 122 ? -22.609 15.609 0.418 1 80.31 122 GLN B C 1
ATOM 4668 O O . GLN B 1 122 ? -23.422 14.953 -0.233 1 80.31 122 GLN B O 1
ATOM 4673 N N . ARG B 1 123 ? -22.141 16.719 -0.007 1 73.25 123 ARG B N 1
ATOM 4674 C CA . ARG B 1 123 ? -22.594 17.328 -1.258 1 73.25 123 ARG B CA 1
ATOM 4675 C C . ARG B 1 123 ? -21.781 16.797 -2.439 1 73.25 123 ARG B C 1
ATOM 4677 O O . ARG B 1 123 ? -22.141 17.031 -3.596 1 73.25 123 ARG B O 1
ATOM 4684 N N . SER B 1 124 ? -20.594 16.281 -2.176 1 63 124 SER B N 1
ATOM 4685 C CA . SER B 1 124 ? -19.781 15.773 -3.27 1 63 124 SER B CA 1
ATOM 4686 C C . SER B 1 124 ? -20.516 14.703 -4.059 1 63 124 SER B C 1
ATOM 4688 O O . SER B 1 124 ? -21.125 13.805 -3.475 1 63 124 SER B O 1
ATOM 4690 N N . PRO B 1 125 ? -20.828 15.156 -5.32 1 53.62 125 PRO B N 1
ATOM 4691 C CA . PRO B 1 125 ? -21.562 14.18 -6.137 1 53.62 125 PRO B CA 1
ATOM 4692 C C . PRO B 1 125 ? -20.922 12.797 -6.129 1 53.62 125 PRO B C 1
ATOM 4694 O O . PRO B 1 125 ? -19.703 12.688 -5.98 1 53.62 125 PRO B O 1
ATOM 4697 N N . LYS B 1 126 ? -21.719 11.812 -5.84 1 51.72 126 LYS B N 1
ATOM 4698 C CA . LYS B 1 126 ? -21.344 10.398 -5.895 1 51.72 126 LYS B CA 1
ATOM 4699 C C . LYS B 1 126 ? -20.469 10.109 -7.105 1 51.72 126 LYS B C 1
ATOM 4701 O O . LYS B 1 126 ? -19.812 9.07 -7.164 1 51.72 126 LYS B O 1
ATOM 4706 N N . SER B 1 127 ? -20.688 10.555 -8.312 1 44.47 127 SER B N 1
ATOM 4707 C CA . SER B 1 127 ? -19.938 10.195 -9.5 1 44.47 127 SER B CA 1
ATOM 4708 C C . SER B 1 127 ? -18.734 11.125 -9.703 1 44.47 127 SER B C 1
ATOM 4710 O O . SER B 1 127 ? -18.875 12.344 -9.594 1 44.47 127 SER B O 1
ATOM 4712 N N . ASN B 1 128 ? -17.609 10.695 -9.375 1 43.59 128 ASN B N 1
ATOM 4713 C CA . ASN B 1 128 ? -16.266 11.258 -9.508 1 43.59 128 ASN B CA 1
ATOM 4714 C C . ASN B 1 128 ? -16.156 12.156 -10.734 1 43.59 128 ASN B C 1
ATOM 4716 O O . ASN B 1 128 ? -15.086 12.695 -11.016 1 43.59 128 ASN B O 1
ATOM 4720 N N . LEU B 1 129 ? -16.984 11.836 -11.852 1 39.34 129 LEU B N 1
ATOM 4721 C CA . LEU B 1 129 ? -16.609 12.367 -13.148 1 39.34 129 LEU B CA 1
ATOM 4722 C C . LEU B 1 129 ? -16.797 13.883 -13.195 1 39.34 129 LEU B C 1
ATOM 4724 O O . LEU B 1 129 ? -16.547 14.516 -14.219 1 39.34 129 LEU B O 1
ATOM 4728 N N . VAL B 1 130 ? -17.609 14.406 -12.461 1 38.66 130 VAL B N 1
ATOM 4729 C CA . VAL B 1 130 ? -17.703 15.828 -12.758 1 38.66 130 VAL B CA 1
ATOM 4730 C C . VAL B 1 130 ? -16.516 16.578 -12.148 1 38.66 130 VAL B C 1
ATOM 4732 O O . VAL B 1 130 ? -16.312 16.531 -10.938 1 38.66 130 VAL B O 1
ATOM 4735 N N . LYS B 1 131 ? -15.602 17.031 -12.859 1 40.22 131 LYS B N 1
ATOM 4736 C CA . LYS B 1 131 ? -14.484 17.953 -12.672 1 40.22 131 LYS B CA 1
ATOM 4737 C C . LYS B 1 131 ? -14.875 19.109 -11.75 1 40.22 131 LYS B C 1
ATOM 4739 O O . LYS B 1 131 ? -15.43 20.109 -12.203 1 40.22 131 LYS B O 1
ATOM 4744 N N . LYS B 1 132 ? -15.352 18.766 -10.523 1 38.28 132 LYS B N 1
ATOM 4745 C CA . LYS B 1 132 ? -15.766 19.922 -9.734 1 38.28 132 LYS B CA 1
ATOM 4746 C C . LYS B 1 132 ? -14.555 20.688 -9.203 1 38.28 132 LYS B C 1
ATOM 4748 O O . LYS B 1 132 ? -13.547 20.078 -8.836 1 38.28 132 LYS B O 1
ATOM 4753 N N . ARG B 1 133 ? -14.383 21.984 -9.438 1 39.28 133 ARG B N 1
ATOM 4754 C CA . ARG B 1 133 ? -13.328 22.984 -9.211 1 39.28 133 ARG B CA 1
ATOM 4755 C C . ARG B 1 133 ? -12.789 22.891 -7.789 1 39.28 133 ARG B C 1
ATOM 4757 O O . ARG B 1 133 ? -11.703 22.344 -7.57 1 39.28 133 ARG B O 1
ATOM 4764 N N . GLY B 1 134 ? -12.914 23.875 -6.969 1 37.22 134 GLY B N 1
ATOM 4765 C CA . GLY B 1 134 ? -12.266 24.141 -5.695 1 37.22 134 GLY B CA 1
ATOM 4766 C C . GLY B 1 134 ? -12.906 23.406 -4.535 1 37.22 134 GLY B C 1
ATOM 4767 O O . GLY B 1 134 ? -14.047 22.969 -4.633 1 37.22 134 GLY B O 1
ATOM 4768 N N . TRP B 1 135 ? -12.172 22.766 -3.674 1 37.75 135 TRP B N 1
ATOM 4769 C CA . TRP B 1 135 ? -12.695 22.016 -2.539 1 37.75 135 TRP B CA 1
ATOM 4770 C C . TRP B 1 135 ? -13.883 22.719 -1.908 1 37.75 135 TRP B C 1
ATOM 4772 O O . TRP B 1 135 ? -14.82 22.078 -1.428 1 37.75 135 TRP B O 1
ATOM 4782 N N . TRP B 1 136 ? -13.727 23.797 -1.203 1 37.12 136 TRP B N 1
ATOM 4783 C CA . TRP B 1 136 ? -14.805 24.703 -0.792 1 37.12 136 TRP B CA 1
ATOM 4784 C C . TRP B 1 136 ? -14.945 25.859 -1.771 1 37.12 136 TRP B C 1
ATOM 4786 O O . TRP B 1 136 ? -15.031 27.031 -1.361 1 37.12 136 TRP B O 1
ATOM 4796 N N . THR B 1 137 ? -14.547 25.75 -2.861 1 37.84 137 THR B N 1
ATOM 4797 C CA . THR B 1 137 ? -14.758 26.969 -3.639 1 37.84 137 THR B CA 1
ATOM 4798 C C . THR B 1 137 ? -16.234 27.328 -3.688 1 37.84 137 THR B C 1
ATOM 4800 O O . THR B 1 137 ? -17.031 26.625 -4.332 1 37.84 137 THR B O 1
ATOM 4803 N N . PRO B 1 138 ? -16.672 27.859 -2.68 1 33.56 138 PRO B N 1
ATOM 4804 C CA . PRO B 1 138 ? -17.953 28.484 -3.045 1 33.56 138 PRO B CA 1
ATOM 4805 C C . PRO B 1 138 ? -17.938 29.047 -4.465 1 33.56 138 PRO B C 1
ATOM 4807 O O . PRO B 1 138 ? -16.906 29.469 -4.961 1 33.56 138 PRO B O 1
ATOM 4810 N N . VAL B 1 139 ? -18.766 28.625 -5.312 1 34.38 139 VAL B N 1
ATOM 4811 C CA . VAL B 1 139 ? -19.047 29.234 -6.605 1 34.38 139 VAL B CA 1
ATOM 4812 C C . VAL B 1 139 ? -18.906 30.75 -6.504 1 34.38 139 VAL B C 1
ATOM 4814 O O . VAL B 1 139 ? -19.469 31.484 -7.316 1 34.38 139 VAL B O 1
ATOM 4817 N N . PHE B 1 140 ? -18.469 31.359 -5.461 1 35.09 140 PHE B N 1
ATOM 4818 C CA . PHE B 1 140 ? -18.5 32.812 -5.629 1 35.09 140 PHE B CA 1
ATOM 4819 C C . PHE B 1 140 ? -17.578 33.25 -6.75 1 35.09 140 PHE B C 1
ATOM 4821 O O . PHE B 1 140 ? -16.438 32.781 -6.844 1 35.09 140 PHE B O 1
ATOM 4828 N N . LEU B 1 141 ? -17.984 33.781 -7.754 1 35.03 141 LEU B N 1
ATOM 4829 C CA . LEU B 1 141 ? -17.406 34.406 -8.93 1 35.03 141 LEU B CA 1
ATOM 4830 C C . LEU B 1 141 ? -16.078 35.062 -8.602 1 35.03 141 LEU B C 1
ATOM 4832 O O . LEU B 1 141 ? -15.18 35.125 -9.445 1 35.03 141 LEU B O 1
ATOM 4836 N N . THR B 1 142 ? -16.031 35.781 -7.566 1 34.66 142 THR B N 1
ATOM 4837 C CA . THR B 1 142 ? -14.836 36.594 -7.336 1 34.66 142 THR B CA 1
ATOM 4838 C C . THR B 1 142 ? -13.648 35.719 -6.945 1 34.66 142 THR B C 1
ATOM 4840 O O . THR B 1 142 ? -12.539 36.219 -6.754 1 34.66 142 THR B O 1
ATOM 4843 N N . ALA B 1 143 ? -13.852 34.5 -6.656 1 39.84 143 ALA B N 1
ATOM 4844 C CA . ALA B 1 143 ? -12.906 33.438 -6.301 1 39.84 143 ALA B CA 1
ATOM 4845 C C . ALA B 1 143 ? -11.953 33.125 -7.457 1 39.84 143 ALA B C 1
ATOM 4847 O O . ALA B 1 143 ? -10.852 32.625 -7.25 1 39.84 143 ALA B O 1
ATOM 4848 N N . GLY B 1 144 ? -12.383 33.562 -8.547 1 39.34 144 GLY B N 1
ATOM 4849 C CA . GLY B 1 144 ? -11.578 33.375 -9.742 1 39.34 144 GLY B CA 1
ATOM 4850 C C . GLY B 1 144 ? -10.289 34.188 -9.734 1 39.34 144 GLY B C 1
ATOM 4851 O O . GLY B 1 144 ? -9.227 33.656 -10.062 1 39.34 144 GLY B O 1
ATOM 4852 N N . LEU B 1 145 ? -10.461 35.438 -9.422 1 38.66 145 LEU B N 1
ATOM 4853 C CA . LEU B 1 145 ? -9.266 36.281 -9.477 1 38.66 145 LEU B CA 1
ATOM 4854 C C . LEU B 1 145 ? -8.281 35.906 -8.375 1 38.66 145 LEU B C 1
ATOM 4856 O O . LEU B 1 145 ? -7.07 35.844 -8.609 1 38.66 145 LEU B O 1
ATOM 4860 N N . ALA B 1 146 ? -8.805 35.688 -7.125 1 43.53 146 ALA B N 1
ATOM 4861 C CA . ALA B 1 146 ? -7.945 35.281 -6.016 1 43.53 146 ALA B CA 1
ATOM 4862 C C . ALA B 1 146 ? -7.316 33.938 -6.281 1 43.53 146 ALA B C 1
ATOM 4864 O O . ALA B 1 146 ? -6.168 33.688 -5.898 1 43.53 146 ALA B O 1
ATOM 4865 N N . SER B 1 147 ? -8.031 33.25 -7.102 1 49.38 147 SER B N 1
ATOM 4866 C CA . SER B 1 147 ? -7.531 31.938 -7.453 1 49.38 147 SER B CA 1
ATOM 4867 C C . SER B 1 147 ? -6.324 32.031 -8.383 1 49.38 147 SER B C 1
ATOM 4869 O O . SER B 1 147 ? -5.363 31.266 -8.242 1 49.38 147 SER B O 1
ATOM 4871 N N . VAL B 1 148 ? -6.371 33.125 -9.195 1 46.31 148 VAL B N 1
ATOM 4872 C CA . VAL B 1 148 ? -5.266 33.281 -10.141 1 46.31 148 VAL B CA 1
ATOM 4873 C C . VAL B 1 148 ? -4.012 33.75 -9.391 1 46.31 148 VAL B C 1
ATOM 4875 O O . VAL B 1 148 ? -2.912 33.25 -9.648 1 46.31 148 VAL B O 1
ATOM 4878 N N . LYS B 1 149 ? -4.223 34.688 -8.484 1 50.12 149 LYS B N 1
ATOM 4879 C CA . LYS B 1 149 ? -3.086 35.188 -7.707 1 50.12 149 LYS B CA 1
ATOM 4880 C C . LYS B 1 149 ? -2.459 34.062 -6.883 1 50.12 149 LYS B C 1
ATOM 4882 O O . LYS B 1 149 ? -1.236 33.906 -6.871 1 50.12 149 LYS B O 1
ATOM 4887 N N . TYR B 1 150 ? -3.297 33.375 -6.371 1 53.22 150 TYR B N 1
ATOM 4888 C CA . TYR B 1 150 ? -2.789 32.312 -5.504 1 53.22 150 TYR B CA 1
ATOM 4889 C C . TYR B 1 150 ? -2.199 31.172 -6.32 1 53.22 150 TYR B C 1
ATOM 4891 O O . TYR B 1 150 ? -1.205 30.562 -5.922 1 53.22 150 TYR B O 1
ATOM 4899 N N . TYR B 1 151 ? -2.758 31.125 -7.539 1 54.06 151 TYR B N 1
ATOM 4900 C CA . TYR B 1 151 ? -2.201 30.109 -8.438 1 54.06 151 TYR B CA 1
ATOM 4901 C C . TYR B 1 151 ? -0.807 30.516 -8.906 1 54.06 151 TYR B C 1
ATOM 4903 O O . TYR B 1 151 ? 0.113 29.688 -8.906 1 54.06 151 TYR B O 1
ATOM 4911 N N . LEU B 1 152 ? -0.679 31.766 -9.281 1 50.84 152 LEU B N 1
ATOM 4912 C CA . LEU B 1 152 ? 0.614 32.25 -9.758 1 50.84 152 LEU B CA 1
ATOM 4913 C C . LEU B 1 152 ? 1.658 32.188 -8.648 1 50.84 152 LEU B C 1
ATOM 4915 O O . LEU B 1 152 ? 2.801 31.797 -8.891 1 50.84 152 LEU B O 1
ATOM 4919 N N . LYS B 1 153 ? 1.271 32.469 -7.516 1 60.12 153 LYS B N 1
ATOM 4920 C CA . LYS B 1 153 ? 2.172 32.375 -6.371 1 60.12 153 LYS B CA 1
ATOM 4921 C C . LYS B 1 153 ? 2.564 30.938 -6.098 1 60.12 153 LYS B C 1
ATOM 4923 O O . LYS B 1 153 ? 3.711 30.656 -5.742 1 60.12 153 LYS B O 1
ATOM 4928 N N . HIS B 1 154 ? 1.677 30.219 -6.41 1 62.91 154 HIS B N 1
ATOM 4929 C CA . HIS B 1 154 ? 1.902 28.797 -6.188 1 62.91 154 HIS B CA 1
ATOM 4930 C C . HIS B 1 154 ? 2.891 28.234 -7.199 1 62.91 154 HIS B C 1
ATOM 4932 O O . HIS B 1 154 ? 3.801 27.484 -6.836 1 62.91 154 HIS B O 1
ATOM 4938 N N . VAL B 1 155 ? 2.75 28.656 -8.438 1 61.47 155 VAL B N 1
ATOM 4939 C CA . VAL B 1 155 ? 3.609 28.156 -9.5 1 61.47 155 VAL B CA 1
ATOM 4940 C C . VAL B 1 155 ? 5.031 28.672 -9.305 1 61.47 155 VAL B C 1
ATOM 4942 O O . VAL B 1 155 ? 6.004 28 -9.633 1 61.47 155 VAL B O 1
ATOM 4945 N N . LEU B 1 156 ? 5.059 29.781 -8.664 1 60.84 156 LEU B N 1
ATOM 4946 C CA . LEU B 1 156 ? 6.359 30.406 -8.453 1 60.84 156 LEU B CA 1
ATOM 4947 C C . LEU B 1 156 ? 7.098 29.75 -7.289 1 60.84 156 LEU B C 1
ATOM 4949 O O . LEU B 1 156 ? 8.297 29.969 -7.113 1 60.84 156 LEU B O 1
ATOM 4953 N N . LYS B 1 157 ? 6.449 28.859 -6.707 1 70.75 157 LYS B N 1
ATOM 4954 C CA . LYS B 1 157 ? 7.055 28.234 -5.527 1 70.75 157 LYS B CA 1
ATOM 4955 C C . LYS B 1 157 ? 7.41 26.781 -5.789 1 70.75 157 LYS B C 1
ATOM 4957 O O . LYS B 1 157 ? 7.508 25.984 -4.855 1 70.75 157 LYS B O 1
ATOM 4962 N N . GLN B 1 158 ? 7.688 26.578 -7.082 1 76.31 158 GLN B N 1
ATOM 4963 C CA . GLN B 1 158 ? 8.117 25.234 -7.441 1 76.31 158 GLN B CA 1
ATOM 4964 C C . GLN B 1 158 ? 9.453 24.891 -6.785 1 76.31 158 GLN B C 1
ATOM 4966 O O . GLN B 1 158 ? 10.336 25.75 -6.672 1 76.31 158 GLN B O 1
ATOM 4971 N N . ASN B 1 159 ? 9.664 23.688 -6.43 1 81.19 159 ASN B N 1
ATOM 4972 C CA . ASN B 1 159 ? 10.781 23.297 -5.582 1 81.19 159 ASN B CA 1
ATOM 4973 C C . ASN B 1 159 ? 12.023 22.984 -6.41 1 81.19 159 ASN B C 1
ATOM 4975 O O . ASN B 1 159 ? 12.617 21.906 -6.273 1 81.19 159 ASN B O 1
ATOM 4979 N N . THR B 1 160 ? 12.422 23.969 -7.23 1 80.25 160 THR B N 1
ATOM 4980 C CA . THR B 1 160 ? 13.766 23.906 -7.801 1 80.25 160 THR B CA 1
ATOM 4981 C C . THR B 1 160 ? 14.82 23.906 -6.699 1 80.25 160 THR B C 1
ATOM 4983 O O . THR B 1 160 ? 14.492 24.062 -5.52 1 80.25 160 THR B O 1
ATOM 4986 N N . LEU B 1 161 ? 16 23.703 -7.051 1 80.56 161 LEU B N 1
ATOM 4987 C CA . LEU B 1 161 ? 17.078 23.578 -6.062 1 80.56 161 LEU B CA 1
ATOM 4988 C C . LEU B 1 161 ? 17.125 24.812 -5.168 1 80.56 161 LEU B C 1
ATOM 4990 O O . LEU B 1 161 ? 17.094 24.703 -3.941 1 80.56 161 LEU B O 1
ATOM 4994 N N . THR B 1 162 ? 17.125 25.906 -5.703 1 79.44 162 THR B N 1
ATOM 4995 C CA . THR B 1 162 ? 17.234 27.156 -4.953 1 79.44 162 THR B CA 1
ATOM 4996 C C . THR B 1 162 ? 15.93 27.438 -4.207 1 79.44 162 THR B C 1
ATOM 4998 O O . THR B 1 162 ? 15.953 27.812 -3.029 1 79.44 162 THR B O 1
ATOM 5001 N N . GLN B 1 163 ? 14.883 27.25 -4.863 1 83.5 163 GLN B N 1
ATOM 5002 C CA . GLN B 1 163 ? 13.586 27.578 -4.262 1 83.5 163 GLN B CA 1
ATOM 5003 C C . GLN B 1 163 ? 13.258 26.609 -3.121 1 83.5 163 GLN B C 1
ATOM 5005 O O . GLN B 1 163 ? 12.641 27 -2.131 1 83.5 163 GLN B O 1
ATOM 5010 N N . ALA B 1 164 ? 13.656 25.391 -3.287 1 83.75 164 ALA B N 1
ATOM 5011 C CA . ALA B 1 164 ? 13.438 24.422 -2.215 1 83.75 164 ALA B CA 1
ATOM 5012 C C . ALA B 1 164 ? 14.133 24.859 -0.931 1 83.75 164 ALA B C 1
ATOM 5014 O O . ALA B 1 164 ? 13.562 24.766 0.157 1 83.75 164 ALA B O 1
ATOM 5015 N N . ARG B 1 165 ? 15.328 25.281 -1.045 1 84.75 165 ARG B N 1
ATOM 5016 C CA . ARG B 1 165 ? 16.078 25.75 0.118 1 84.75 165 ARG B CA 1
ATOM 5017 C C . ARG B 1 165 ? 15.383 26.953 0.761 1 84.75 165 ARG B C 1
ATOM 5019 O O . ARG B 1 165 ? 15.273 27.031 1.987 1 84.75 165 ARG B O 1
ATOM 5026 N N . LYS B 1 166 ? 14.906 27.859 -0.025 1 85.5 166 LYS B N 1
ATOM 5027 C CA . LYS B 1 166 ? 14.203 29.031 0.481 1 85.5 166 LYS B CA 1
ATOM 5028 C C . LYS B 1 166 ? 12.922 28.641 1.211 1 85.5 166 LYS B C 1
ATOM 5030 O O . LYS B 1 166 ? 12.633 29.156 2.293 1 85.5 166 LYS B O 1
ATOM 5035 N N . ASN B 1 167 ? 12.219 27.75 0.6 1 83.38 167 ASN B N 1
ATOM 5036 C CA . ASN B 1 167 ? 10.969 27.281 1.196 1 83.38 167 ASN B CA 1
ATOM 5037 C C . ASN B 1 167 ? 11.211 26.609 2.545 1 83.38 167 ASN B C 1
ATOM 5039 O O . ASN B 1 167 ? 10.5 26.891 3.514 1 83.38 167 ASN B O 1
ATOM 5043 N N . ILE B 1 168 ? 12.203 25.781 2.588 1 83.12 168 ILE B N 1
ATOM 5044 C CA . ILE B 1 168 ? 12.508 25.047 3.812 1 83.12 168 ILE B CA 1
ATOM 5045 C C . ILE B 1 168 ? 13.031 26.016 4.875 1 83.12 168 ILE B C 1
ATOM 5047 O O . ILE B 1 168 ? 12.609 25.969 6.031 1 83.12 168 ILE B O 1
ATOM 5051 N N . SER B 1 169 ? 13.852 26.875 4.496 1 83.44 169 SER B N 1
ATOM 5052 C CA . SER B 1 169 ? 14.414 27.859 5.414 1 83.44 169 SER B CA 1
ATOM 5053 C C . SER B 1 169 ? 13.328 28.766 5.996 1 83.44 169 SER B C 1
ATOM 5055 O O . SER B 1 169 ? 13.359 29.109 7.18 1 83.44 169 SER B O 1
ATOM 5057 N N . SER B 1 170 ? 12.391 29.125 5.211 1 83.12 170 SER B N 1
ATOM 5058 C CA . SER B 1 170 ? 11.328 30.016 5.637 1 83.12 170 SER B CA 1
ATOM 5059 C C . SER B 1 170 ? 10.539 29.438 6.801 1 83.12 170 SER B C 1
ATOM 5061 O O . SER B 1 170 ? 10.094 30.156 7.688 1 83.12 170 SER B O 1
ATOM 5063 N N . HIS B 1 171 ? 10.43 28.172 6.82 1 83.94 171 HIS B N 1
ATOM 5064 C CA . HIS B 1 171 ? 9.617 27.531 7.848 1 83.94 171 HIS B CA 1
ATOM 5065 C C . HIS B 1 171 ? 10.477 27.031 9 1 83.94 171 HIS B C 1
ATOM 5067 O O . HIS B 1 171 ? 10.188 27.297 10.164 1 83.94 171 HIS B O 1
ATOM 5073 N N . TYR B 1 172 ? 11.547 26.375 8.656 1 84.94 172 TYR B N 1
ATOM 5074 C CA . TYR B 1 172 ? 12.273 25.609 9.664 1 84.94 172 TYR B CA 1
ATOM 5075 C C . TYR B 1 172 ? 13.359 26.469 10.312 1 84.94 172 TYR B C 1
ATOM 5077 O O . TYR B 1 172 ? 13.891 26.109 11.367 1 84.94 172 TYR B O 1
ATOM 5085 N N . ASP B 1 173 ? 13.656 27.625 9.758 1 82.38 173 ASP B N 1
ATOM 5086 C CA . ASP B 1 173 ? 14.688 28.484 10.344 1 82.38 173 ASP B CA 1
ATOM 5087 C C . ASP B 1 173 ? 14.07 29.625 11.141 1 82.38 173 ASP B C 1
ATOM 5089 O O . ASP B 1 173 ? 14.727 30.641 11.398 1 82.38 173 ASP B O 1
ATOM 5093 N N . LEU B 1 174 ? 12.781 29.516 11.445 1 80.62 174 LEU B N 1
ATOM 5094 C CA . LEU B 1 174 ? 12.133 30.453 12.344 1 80.62 174 LEU B CA 1
ATOM 5095 C C . LEU B 1 174 ? 12.898 30.562 13.656 1 80.62 174 LEU B C 1
ATOM 5097 O O . LEU B 1 174 ? 13.336 31.656 14.031 1 80.62 174 LEU B O 1
ATOM 5101 N N . SER B 1 175 ? 12.992 29.438 14.391 1 84.25 175 SER B N 1
ATOM 5102 C CA . SER B 1 175 ? 13.742 29.359 15.641 1 84.25 175 SER B CA 1
ATOM 5103 C C . SER B 1 175 ? 13.688 27.953 16.234 1 84.25 175 SER B C 1
ATOM 5105 O O . SER B 1 175 ? 12.602 27.375 16.391 1 84.25 175 SER B O 1
ATOM 5107 N N . ASN B 1 176 ? 14.836 27.484 16.531 1 89.81 176 ASN B N 1
ATOM 5108 C CA . ASN B 1 176 ? 14.859 26.203 17.234 1 89.81 176 ASN B CA 1
ATOM 5109 C C . ASN B 1 176 ? 14.125 26.297 18.562 1 89.81 176 ASN B C 1
ATOM 5111 O O . ASN B 1 176 ? 13.453 25.344 18.969 1 89.81 176 ASN B O 1
ATOM 5115 N N . GLU B 1 177 ? 14.289 27.406 19.172 1 90.25 177 GLU B N 1
ATOM 5116 C CA . GLU B 1 177 ? 13.633 27.625 20.469 1 90.25 177 GLU B CA 1
ATOM 5117 C C . GLU B 1 177 ? 12.109 27.594 20.312 1 90.25 177 GLU B C 1
ATOM 5119 O O . GLU B 1 177 ? 11.414 27.031 21.156 1 90.25 177 GLU B O 1
ATOM 5124 N N . PHE B 1 178 ? 11.609 28.234 19.266 1 93.56 178 PHE B N 1
ATOM 5125 C CA . PHE B 1 178 ? 10.172 28.234 19.016 1 93.56 178 PHE B CA 1
ATOM 5126 C C . PHE B 1 178 ? 9.641 26.828 18.891 1 93.56 178 PHE B C 1
ATOM 5128 O O . PHE B 1 178 ? 8.68 26.453 19.562 1 93.56 178 PHE B O 1
ATOM 5135 N N . PHE B 1 179 ? 10.312 25.984 18.062 1 94.25 179 PHE B N 1
ATOM 5136 C CA . PHE B 1 179 ? 9.836 24.625 17.828 1 94.25 179 PHE B CA 1
ATOM 5137 C C . PHE B 1 179 ? 9.938 23.797 19.094 1 94.25 179 PHE B C 1
ATOM 5139 O O . PHE B 1 179 ? 9.086 22.953 19.359 1 94.25 179 PHE B O 1
ATOM 5146 N N . GLY B 1 180 ? 10.906 24.047 19.875 1 94.12 180 GLY B N 1
ATOM 5147 C CA . GLY B 1 180 ? 11.102 23.328 21.125 1 94.12 180 GLY B CA 1
ATOM 5148 C C . GLY B 1 180 ? 10.023 23.609 22.141 1 94.12 180 GLY B C 1
ATOM 5149 O O . GLY B 1 180 ? 9.82 22.828 23.062 1 94.12 180 GLY B O 1
ATOM 5150 N N . LEU B 1 181 ? 9.32 24.75 21.984 1 93.81 181 LEU B N 1
ATOM 5151 C CA . LEU B 1 181 ? 8.312 25.156 22.969 1 93.81 181 LEU B CA 1
ATOM 5152 C C . LEU B 1 181 ? 7.078 24.266 22.875 1 93.81 181 LEU B C 1
ATOM 5154 O O . LEU B 1 181 ? 6.398 24.031 23.875 1 93.81 181 LEU B O 1
ATOM 5158 N N . PHE B 1 182 ? 6.797 23.766 21.656 1 93.75 182 PHE B N 1
ATOM 5159 C CA . PHE B 1 182 ? 5.559 23 21.594 1 93.75 182 PHE B CA 1
ATOM 5160 C C . PHE B 1 182 ? 5.844 21.531 21.281 1 93.75 182 PHE B C 1
ATOM 5162 O O . PHE B 1 182 ? 5 20.672 21.516 1 93.75 182 PHE B O 1
ATOM 5169 N N . MET B 1 183 ? 7.004 21.406 20.734 1 93.06 183 MET B N 1
ATOM 5170 C CA . MET B 1 183 ? 7.375 20.016 20.531 1 93.06 183 MET B CA 1
ATOM 5171 C C . MET B 1 183 ? 7.984 19.422 21.797 1 93.06 183 MET B C 1
ATOM 5173 O O . MET B 1 183 ? 8.266 20.141 22.766 1 93.06 183 MET B O 1
ATOM 5177 N N . ASP B 1 184 ? 8.094 18.156 22.078 1 86.56 184 ASP B N 1
ATOM 5178 C CA . ASP B 1 184 ? 8.812 17.578 23.203 1 86.56 184 ASP B CA 1
ATOM 5179 C C . ASP B 1 184 ? 10.312 17.516 22.938 1 86.56 184 ASP B C 1
ATOM 5181 O O . ASP B 1 184 ? 10.797 18.062 21.938 1 86.56 184 ASP B O 1
ATOM 5185 N N . ASP B 1 185 ? 11.062 17.047 23.828 1 90.19 185 ASP B N 1
ATOM 5186 C CA . ASP B 1 185 ? 12.523 17.078 23.75 1 90.19 185 ASP B CA 1
ATOM 5187 C C . ASP B 1 185 ? 13.031 16.25 22.578 1 90.19 185 ASP B C 1
ATOM 5189 O O . ASP B 1 185 ? 14.203 16.328 22.219 1 90.19 185 ASP B O 1
ATOM 5193 N N . THR B 1 186 ? 12.102 15.57 21.922 1 92.44 186 THR B N 1
ATOM 5194 C CA . THR B 1 186 ? 12.531 14.797 20.766 1 92.44 186 THR B CA 1
ATOM 5195 C C . THR B 1 186 ? 12.703 15.688 19.547 1 92.44 186 THR B C 1
ATOM 5197 O O . THR B 1 186 ? 13.422 15.336 18.609 1 92.44 186 THR B O 1
ATOM 5200 N N . MET B 1 187 ? 11.992 16.766 19.531 1 94.88 187 MET B N 1
ATOM 5201 C CA . MET B 1 187 ? 12.039 17.703 18.406 1 94.88 187 MET B CA 1
ATOM 5202 C C . MET B 1 187 ? 11.672 17 17.109 1 94.88 187 MET B C 1
ATOM 5204 O O . MET B 1 187 ? 12.281 17.25 16.062 1 94.88 187 MET B O 1
ATOM 5208 N N . MET B 1 188 ? 10.805 16.016 17.172 1 95.56 188 MET B N 1
ATOM 5209 C CA . MET B 1 188 ? 10.297 15.352 15.969 1 95.56 188 MET B CA 1
ATOM 5210 C C . MET B 1 188 ? 9.07 16.078 15.43 1 95.56 188 MET B C 1
ATOM 5212 O O . MET B 1 188 ? 8.031 16.109 16.078 1 95.56 188 MET B O 1
ATOM 5216 N N . TYR B 1 189 ? 9.172 16.672 14.289 1 95.44 189 TYR B N 1
ATOM 5217 C CA . TYR B 1 189 ? 8.094 17.422 13.656 1 95.44 189 TYR B CA 1
ATOM 5218 C C . TYR B 1 189 ? 7.324 16.547 12.672 1 95.44 189 TYR B C 1
ATOM 5220 O O . TYR B 1 189 ? 7.176 16.906 11.5 1 95.44 189 TYR B O 1
ATOM 5228 N N . SER B 1 190 ? 6.906 15.359 13.102 1 96.81 190 SER B N 1
ATOM 5229 C CA . SER B 1 190 ? 6.129 14.352 12.383 1 96.81 190 SER B CA 1
ATOM 5230 C C . SER B 1 190 ? 5.211 13.586 13.328 1 96.81 190 SER B C 1
ATOM 5232 O O . SER B 1 190 ? 5.32 13.719 14.555 1 96.81 190 SER B O 1
ATOM 5234 N N . SER B 1 191 ? 4.352 12.852 12.789 1 96.81 191 SER B N 1
ATOM 5235 C CA . SER B 1 191 ? 3.381 12.109 13.586 1 96.81 191 SER B CA 1
ATOM 5236 C C . SER B 1 191 ? 4.074 11.156 14.555 1 96.81 191 SER B C 1
ATOM 5238 O O . SER B 1 191 ? 5.031 10.477 14.18 1 96.81 191 SER B O 1
ATOM 5240 N N . ALA B 1 192 ? 3.613 11.148 15.789 1 96.81 192 ALA B N 1
ATOM 5241 C CA . ALA B 1 192 ? 3.941 10.078 16.719 1 96.81 192 ALA B CA 1
ATOM 5242 C C . ALA B 1 192 ? 3.014 8.883 16.531 1 96.81 192 ALA B C 1
ATOM 5244 O O . ALA B 1 192 ? 2.178 8.875 15.625 1 96.81 192 ALA B O 1
ATOM 5245 N N . ILE B 1 193 ? 3.236 7.828 17.234 1 96 193 ILE B N 1
ATOM 5246 C CA . ILE B 1 193 ? 2.354 6.664 17.25 1 96 193 ILE B CA 1
ATOM 5247 C C . ILE B 1 193 ? 1.942 6.359 18.688 1 96 193 ILE B C 1
ATOM 5249 O O . ILE B 1 193 ? 2.768 5.938 19.5 1 96 193 ILE B O 1
ATOM 5253 N N . PHE B 1 194 ? 0.666 6.551 18.953 1 94.5 194 PHE B N 1
ATOM 5254 C CA . PHE B 1 194 ? 0.148 6.449 20.312 1 94.5 194 PHE B CA 1
ATOM 5255 C C . PHE B 1 194 ? -0.441 5.066 20.562 1 94.5 194 PHE B C 1
ATOM 5257 O O . PHE B 1 194 ? -1.001 4.449 19.656 1 94.5 194 PHE B O 1
ATOM 5264 N N . LYS B 1 195 ? -0.348 4.582 21.781 1 90.44 195 LYS B N 1
ATOM 5265 C CA . LYS B 1 195 ? -1.018 3.352 22.203 1 90.44 195 LYS B CA 1
ATOM 5266 C C . LYS B 1 195 ? -2.326 3.658 22.922 1 90.44 195 LYS B C 1
ATOM 5268 O O . LYS B 1 195 ? -3.221 2.812 22.984 1 90.44 195 LYS B O 1
ATOM 5273 N N . SER B 1 196 ? -2.299 4.879 23.484 1 86.62 196 SER B N 1
ATOM 5274 C CA . SER B 1 196 ? -3.498 5.32 24.188 1 86.62 196 SER B CA 1
ATOM 5275 C C . SER B 1 196 ? -3.68 6.832 24.078 1 86.62 196 SER B C 1
ATOM 5277 O O . SER B 1 196 ? -2.734 7.555 23.75 1 86.62 196 SER B O 1
ATOM 5279 N N . GLU B 1 197 ? -4.832 7.379 24.281 1 80.69 197 GLU B N 1
ATOM 5280 C CA . GLU B 1 197 ? -5.168 8.789 24.109 1 80.69 197 GLU B CA 1
ATOM 5281 C C . GLU B 1 197 ? -4.367 9.664 25.062 1 80.69 197 GLU B C 1
ATOM 5283 O O . GLU B 1 197 ? -3.965 10.773 24.719 1 80.69 197 GLU B O 1
ATOM 5288 N N . ASN B 1 198 ? -4.012 9.219 26.234 1 81.75 198 ASN B N 1
ATOM 5289 C CA . ASN B 1 198 ? -3.357 10.078 27.219 1 81.75 198 ASN B CA 1
ATOM 5290 C C . ASN B 1 198 ? -1.902 9.672 27.438 1 81.75 198 ASN B C 1
ATOM 5292 O O . ASN B 1 198 ? -1.31 10 28.469 1 81.75 198 ASN B O 1
ATOM 5296 N N . GLU B 1 199 ? -1.424 9.141 26.344 1 90.81 199 GLU B N 1
ATOM 5297 C CA . GLU B 1 199 ? -0.029 8.734 26.453 1 90.81 199 GLU B CA 1
ATOM 5298 C C . GLU B 1 199 ? 0.913 9.922 26.312 1 90.81 199 GLU B C 1
ATOM 5300 O O . GLU B 1 199 ? 0.586 10.906 25.641 1 90.81 199 GLU B O 1
ATOM 5305 N N . ASP B 1 200 ? 2.031 9.812 26.969 1 93 200 ASP B N 1
ATOM 5306 C CA . ASP B 1 200 ? 3.082 10.82 26.844 1 93 200 ASP B CA 1
ATOM 5307 C C . ASP B 1 200 ? 3.566 10.93 25.391 1 93 200 ASP B C 1
ATOM 5309 O O . ASP B 1 200 ? 3.945 9.93 24.781 1 93 200 ASP B O 1
ATOM 5313 N N . PRO B 1 201 ? 3.549 12.125 24.891 1 93.25 201 PRO B N 1
ATOM 5314 C CA . PRO B 1 201 ? 3.947 12.32 23.484 1 93.25 201 PRO B CA 1
ATOM 5315 C C . PRO B 1 201 ? 5.375 11.852 23.219 1 93.25 201 PRO B C 1
ATOM 5317 O O . PRO B 1 201 ? 5.664 11.352 22.125 1 93.25 201 PRO B O 1
ATOM 5320 N N . ARG B 1 202 ? 6.223 12.047 24.172 1 95.81 202 ARG B N 1
ATOM 5321 C CA . ARG B 1 202 ? 7.602 11.594 23.984 1 95.81 202 ARG B CA 1
ATOM 5322 C C . ARG B 1 202 ? 7.656 10.078 23.781 1 95.81 202 ARG B C 1
ATOM 5324 O O . ARG B 1 202 ? 8.383 9.594 22.906 1 95.81 202 ARG B O 1
ATOM 5331 N N . THR B 1 203 ? 6.934 9.367 24.578 1 96.5 203 THR B N 1
ATOM 5332 C CA . THR B 1 203 ? 6.879 7.914 24.469 1 96.5 203 THR B CA 1
ATOM 5333 C C . THR B 1 203 ? 6.328 7.496 23.109 1 96.5 203 THR B C 1
ATOM 5335 O O . THR B 1 203 ? 6.832 6.555 22.484 1 96.5 203 THR B O 1
ATOM 5338 N N . ALA B 1 204 ? 5.352 8.188 22.641 1 96.38 204 ALA B N 1
ATOM 5339 C CA . ALA B 1 204 ? 4.746 7.902 21.344 1 96.38 204 ALA B CA 1
ATOM 5340 C C . ALA B 1 204 ? 5.727 8.18 20.203 1 96.38 204 ALA B C 1
ATOM 5342 O O . ALA B 1 204 ? 5.77 7.434 19.219 1 96.38 204 ALA B O 1
ATOM 5343 N N . GLN B 1 205 ? 6.48 9.25 20.391 1 97.5 205 GLN B N 1
ATOM 5344 C CA . GLN B 1 205 ? 7.488 9.562 19.375 1 97.5 205 GLN B CA 1
ATOM 5345 C C . GLN B 1 205 ? 8.578 8.5 19.344 1 97.5 205 GLN B C 1
ATOM 5347 O O . GLN B 1 205 ? 9.016 8.086 18.266 1 97.5 205 GLN B O 1
ATOM 5352 N N . MET B 1 206 ? 8.984 8.023 20.5 1 97.75 206 MET B N 1
ATOM 5353 C CA . MET B 1 206 ? 10 6.984 20.578 1 97.75 206 MET B CA 1
ATOM 5354 C C . MET B 1 206 ? 9.492 5.684 19.953 1 97.75 206 MET B C 1
ATOM 5356 O O . MET B 1 206 ? 10.258 4.941 19.344 1 97.75 206 MET B O 1
ATOM 5360 N N . ARG B 1 207 ? 8.234 5.406 20.125 1 96.94 207 ARG B N 1
ATOM 5361 C CA . ARG B 1 207 ? 7.637 4.234 19.516 1 96.94 207 ARG B CA 1
ATOM 5362 C C . ARG B 1 207 ? 7.684 4.336 17.984 1 96.94 207 ARG B C 1
ATOM 5364 O O . ARG B 1 207 ? 7.98 3.355 17.297 1 96.94 207 ARG B O 1
ATOM 5371 N N . LYS B 1 208 ? 7.375 5.5 17.484 1 97.31 208 LYS B N 1
ATOM 5372 C CA . LYS B 1 208 ? 7.469 5.707 16.031 1 97.31 208 LYS B CA 1
ATOM 5373 C C . LYS B 1 208 ? 8.891 5.457 15.539 1 97.31 208 LYS B C 1
ATOM 5375 O O . LYS B 1 208 ? 9.086 4.848 14.484 1 97.31 208 LYS B O 1
ATOM 5380 N N . ILE B 1 209 ? 9.883 5.957 16.25 1 97.94 209 ILE B N 1
ATOM 5381 C CA . ILE B 1 209 ? 11.281 5.746 15.883 1 97.94 209 ILE B CA 1
ATOM 5382 C C . ILE B 1 209 ? 11.594 4.254 15.875 1 97.94 209 ILE B C 1
ATOM 5384 O O . ILE B 1 209 ? 12.211 3.746 14.938 1 97.94 209 ILE B O 1
ATOM 5388 N N . SER B 1 210 ? 11.102 3.539 16.906 1 97.75 210 SER B N 1
ATOM 5389 C CA . SER B 1 210 ? 11.297 2.096 16.969 1 97.75 210 SER B CA 1
ATOM 5390 C C . SER B 1 210 ? 10.688 1.394 15.766 1 97.75 210 SER B C 1
ATOM 5392 O O . SER B 1 210 ? 11.297 0.498 15.18 1 97.75 210 SER B O 1
ATOM 5394 N N . LEU B 1 211 ? 9.578 1.823 15.445 1 97.12 211 LEU B N 1
ATOM 5395 C CA . LEU B 1 211 ? 8.867 1.198 14.328 1 97.12 211 LEU B CA 1
ATOM 5396 C C . LEU B 1 211 ? 9.594 1.449 13.016 1 97.12 211 LEU B C 1
ATOM 5398 O O . LEU B 1 211 ? 9.648 0.567 12.156 1 97.12 211 LEU B O 1
ATOM 5402 N N . LEU B 1 212 ? 10.078 2.633 12.844 1 97.94 212 LEU B N 1
ATOM 5403 C CA . LEU B 1 212 ? 10.828 2.941 11.633 1 97.94 212 LEU B CA 1
ATOM 5404 C C . LEU B 1 212 ? 12.078 2.072 11.531 1 97.94 212 LEU B C 1
ATOM 5406 O O . LEU B 1 212 ? 12.406 1.565 10.453 1 97.94 212 LEU B O 1
ATOM 5410 N N . ILE B 1 213 ? 12.773 1.93 12.656 1 98.19 213 ILE B N 1
ATOM 5411 C CA . ILE B 1 213 ? 13.977 1.104 12.695 1 98.19 213 ILE B CA 1
ATOM 5412 C C . ILE B 1 213 ? 13.617 -0.343 12.359 1 98.19 213 ILE B C 1
ATOM 5414 O O . ILE B 1 213 ? 14.32 -0.999 11.586 1 98.19 213 ILE B O 1
ATOM 5418 N N . GLU B 1 214 ? 12.516 -0.815 12.906 1 97 214 GLU B N 1
ATOM 5419 C CA . GLU B 1 214 ? 12.055 -2.182 12.672 1 97 214 GLU B CA 1
ATOM 5420 C C . GLU B 1 214 ? 11.648 -2.381 11.219 1 97 214 GLU B C 1
ATOM 5422 O O . GLU B 1 214 ? 12.031 -3.367 10.586 1 97 214 GLU B O 1
ATOM 5427 N N . LYS B 1 215 ? 10.875 -1.479 10.719 1 97.19 215 LYS B N 1
ATOM 5428 C CA . LYS B 1 215 ? 10.406 -1.578 9.336 1 97.19 215 LYS B CA 1
ATOM 5429 C C . LYS B 1 215 ? 11.57 -1.561 8.352 1 97.19 215 LYS B C 1
ATOM 5431 O O . LYS B 1 215 ? 11.547 -2.262 7.34 1 97.19 215 LYS B O 1
ATOM 5436 N N . ALA B 1 216 ? 12.586 -0.783 8.688 1 98.12 216 ALA B N 1
ATOM 5437 C CA . ALA B 1 216 ? 13.75 -0.69 7.812 1 98.12 216 ALA B CA 1
ATOM 5438 C C . ALA B 1 216 ? 14.727 -1.834 8.078 1 98.12 216 ALA B C 1
ATOM 5440 O O . ALA B 1 216 ? 15.703 -2.006 7.344 1 98.12 216 ALA B O 1
ATOM 5441 N N . ARG B 1 217 ? 14.539 -2.545 9.156 1 97 217 ARG B N 1
ATOM 5442 C CA . ARG B 1 217 ? 15.398 -3.662 9.523 1 97 217 ARG B CA 1
ATOM 5443 C C . ARG B 1 217 ? 16.859 -3.225 9.617 1 97 217 ARG B C 1
ATOM 5445 O O . ARG B 1 217 ? 17.734 -3.85 9.023 1 97 217 ARG B O 1
ATOM 5452 N N . ILE B 1 218 ? 17.109 -2.23 10.328 1 98.12 218 ILE B N 1
ATOM 5453 C CA . ILE B 1 218 ? 18.438 -1.651 10.422 1 98.12 218 ILE B CA 1
ATOM 5454 C C . ILE B 1 218 ? 19.297 -2.488 11.359 1 98.12 218 ILE B C 1
ATOM 5456 O O . ILE B 1 218 ? 18.875 -2.84 12.461 1 98.12 218 ILE B O 1
ATOM 5460 N N . GLU B 1 219 ? 20.484 -2.771 10.945 1 97.25 219 GLU B N 1
ATOM 5461 C CA . GLU B 1 219 ? 21.469 -3.529 11.719 1 97.25 219 GLU B CA 1
ATOM 5462 C C . GLU B 1 219 ? 22.781 -2.768 11.836 1 97.25 219 GLU B C 1
ATOM 5464 O O . GLU B 1 219 ? 22.969 -1.743 11.18 1 97.25 219 GLU B O 1
ATOM 5469 N N . LYS B 1 220 ? 23.656 -3.291 12.578 1 97.88 220 LYS B N 1
ATOM 5470 C CA . LYS B 1 220 ? 24.906 -2.643 12.969 1 97.88 220 LYS B CA 1
ATOM 5471 C C . LYS B 1 220 ? 25.781 -2.35 11.758 1 97.88 220 LYS B C 1
ATOM 5473 O O . LYS B 1 220 ? 26.422 -1.304 11.688 1 97.88 220 LYS B O 1
ATOM 5478 N N . ASN B 1 221 ? 25.734 -3.184 10.789 1 97.44 221 ASN B N 1
ATOM 5479 C CA . ASN B 1 221 ? 26.672 -3.072 9.672 1 97.44 221 ASN B CA 1
ATOM 5480 C C . ASN B 1 221 ? 26.094 -2.223 8.547 1 97.44 221 ASN B C 1
ATOM 5482 O O . ASN B 1 221 ? 26.719 -2.039 7.508 1 97.44 221 ASN B O 1
ATOM 5486 N N . HIS B 1 222 ? 24.953 -1.67 8.766 1 98.31 222 HIS B N 1
ATOM 5487 C CA . HIS B 1 222 ? 24.281 -0.946 7.695 1 98.31 222 HIS B CA 1
ATOM 5488 C C . HIS B 1 222 ? 24.734 0.506 7.637 1 98.31 222 HIS B C 1
ATOM 5490 O O . HIS B 1 222 ? 25.047 1.105 8.672 1 98.31 222 HIS B O 1
ATOM 5496 N N . GLU B 1 223 ? 24.812 0.996 6.453 1 98.44 223 GLU B N 1
ATOM 5497 C CA . GLU B 1 223 ? 24.844 2.432 6.191 1 98.44 223 GLU B CA 1
ATOM 5498 C C . GLU B 1 223 ? 23.438 2.979 5.945 1 98.44 223 GLU B C 1
ATOM 5500 O O . GLU B 1 223 ? 22.766 2.568 5 1 98.44 223 GLU B O 1
ATOM 5505 N N . VAL B 1 224 ? 23.062 3.967 6.805 1 98.75 224 VAL B N 1
ATOM 5506 C CA . VAL B 1 224 ? 21.703 4.492 6.758 1 98.75 224 VAL B CA 1
ATOM 5507 C C . VAL B 1 224 ? 21.719 5.934 6.25 1 98.75 224 VAL B C 1
ATOM 5509 O O . VAL B 1 224 ? 22.547 6.742 6.688 1 98.75 224 VAL B O 1
ATOM 5512 N N . LEU B 1 225 ? 20.828 6.242 5.301 1 98.75 225 LEU B N 1
ATOM 5513 C CA . LEU B 1 225 ? 20.609 7.602 4.812 1 98.75 225 LEU B CA 1
ATOM 5514 C C . LEU B 1 225 ? 19.234 8.109 5.211 1 98.75 225 LEU B C 1
ATOM 5516 O O . LEU B 1 225 ? 18.219 7.434 4.977 1 98.75 225 LEU B O 1
ATOM 5520 N N . GLU B 1 226 ? 19.188 9.211 5.855 1 98.75 226 GLU B N 1
ATOM 5521 C CA . GLU B 1 226 ? 17.922 9.891 6.117 1 98.75 226 GLU B CA 1
ATOM 5522 C C . GLU B 1 226 ? 17.797 11.172 5.305 1 98.75 226 GLU B C 1
ATOM 5524 O O . GLU B 1 226 ? 18.609 12.086 5.449 1 98.75 226 GLU B O 1
ATOM 5529 N N . MET B 1 227 ? 16.828 11.219 4.449 1 98.06 227 MET B N 1
ATOM 5530 C CA . MET B 1 227 ? 16.531 12.43 3.686 1 98.06 227 MET B CA 1
ATOM 5531 C C . MET B 1 227 ? 15.523 13.305 4.43 1 98.06 227 MET B C 1
ATOM 5533 O O . MET B 1 227 ? 14.352 12.945 4.547 1 98.06 227 MET B O 1
ATOM 5537 N N . GLY B 1 228 ? 15.938 14.469 4.82 1 96.94 228 GLY B N 1
ATOM 5538 C CA . GLY B 1 228 ? 15.172 15.258 5.77 1 96.94 228 GLY B CA 1
ATOM 5539 C C . GLY B 1 228 ? 15.352 14.812 7.207 1 96.94 228 GLY B C 1
ATOM 5540 O O . GLY B 1 228 ? 14.406 14.336 7.836 1 96.94 228 GLY B O 1
ATOM 5541 N N . CYS B 1 229 ? 16.531 15.125 7.77 1 97.12 229 CYS B N 1
ATOM 5542 C CA . CYS B 1 229 ? 16.906 14.508 9.039 1 97.12 229 CYS B CA 1
ATOM 5543 C C . CYS B 1 229 ? 16.359 15.32 10.211 1 97.12 229 CYS B C 1
ATOM 5545 O O . CYS B 1 229 ? 16.453 14.891 11.359 1 97.12 229 CYS B O 1
ATOM 5547 N N . GLY B 1 230 ? 15.812 16.484 9.945 1 96.12 230 GLY B N 1
ATOM 5548 C CA . GLY B 1 230 ? 15.297 17.312 11.023 1 96.12 230 GLY B CA 1
ATOM 5549 C C . GLY B 1 230 ? 16.344 17.688 12.047 1 96.12 230 GLY B C 1
ATOM 5550 O O . GLY B 1 230 ? 17.453 18.125 11.68 1 96.12 230 GLY B O 1
ATOM 5551 N N . TRP B 1 231 ? 16.031 17.562 13.273 1 97.12 231 TRP B N 1
ATOM 5552 C CA . TRP B 1 231 ? 16.891 18.047 14.344 1 97.12 231 TRP B CA 1
ATOM 5553 C C . TRP B 1 231 ? 17.766 16.922 14.891 1 97.12 231 TRP B C 1
ATOM 5555 O O . TRP B 1 231 ? 18.391 17.062 15.945 1 97.12 231 TRP B O 1
ATOM 5565 N N . GLY B 1 232 ? 17.734 15.719 14.273 1 97.62 232 GLY B N 1
ATOM 5566 C CA . GLY B 1 232 ? 18.781 14.727 14.484 1 97.62 232 GLY B CA 1
ATOM 5567 C C . GLY B 1 232 ? 18.406 13.656 15.492 1 97.62 232 GLY B C 1
ATOM 5568 O O . GLY B 1 232 ? 19.188 12.742 15.758 1 97.62 232 GLY B O 1
ATOM 5569 N N . THR B 1 233 ? 17.188 13.68 16 1 97.94 233 THR B N 1
ATOM 5570 C CA . THR B 1 233 ? 16.797 12.734 17.031 1 97.94 233 THR B CA 1
ATOM 5571 C C . THR B 1 233 ? 16.797 11.305 16.484 1 97.94 233 THR B C 1
ATOM 5573 O O . THR B 1 233 ? 17.266 10.375 17.156 1 97.94 233 THR B O 1
ATOM 5576 N N . PHE B 1 234 ? 16.281 11.07 15.297 1 98.56 234 PHE B N 1
ATOM 5577 C CA . PHE B 1 234 ? 16.312 9.734 14.719 1 98.56 234 PHE B CA 1
ATOM 5578 C C . PHE B 1 234 ? 17.734 9.234 14.578 1 98.56 234 PHE B C 1
ATOM 5580 O O . PHE B 1 234 ? 18.031 8.07 14.867 1 98.56 234 PHE B O 1
ATOM 5587 N N . ALA B 1 235 ? 18.625 10.109 14.117 1 98.69 235 ALA B N 1
ATOM 5588 C CA . ALA B 1 235 ? 20.031 9.758 13.953 1 98.69 235 ALA B CA 1
ATOM 5589 C C . ALA B 1 235 ? 20.625 9.219 15.258 1 98.69 235 ALA B C 1
ATOM 5591 O O . ALA B 1 235 ? 21.234 8.148 15.273 1 98.69 235 ALA B O 1
ATOM 5592 N N . ILE B 1 236 ? 20.438 9.953 16.297 1 98.62 236 ILE B N 1
ATOM 5593 C CA . ILE B 1 236 ? 21 9.602 17.594 1 98.62 236 ILE B CA 1
ATOM 5594 C C . ILE B 1 236 ? 20.422 8.273 18.078 1 98.62 236 ILE B C 1
ATOM 5596 O O . ILE B 1 236 ? 21.172 7.375 18.469 1 98.62 236 ILE B O 1
ATOM 5600 N N . GLU B 1 237 ? 19.109 8.109 17.984 1 98.62 237 GLU B N 1
ATOM 5601 C CA . GLU B 1 237 ? 18.453 6.926 18.516 1 98.62 237 GLU B CA 1
ATOM 5602 C C . GLU B 1 237 ? 18.812 5.68 17.719 1 98.62 237 GLU B C 1
ATOM 5604 O O . GLU B 1 237 ? 19.062 4.617 18.281 1 98.62 237 GLU B O 1
ATOM 5609 N N . VAL B 1 238 ? 18.844 5.766 16.391 1 98.75 238 VAL B N 1
ATOM 5610 C CA . VAL B 1 238 ? 19.109 4.586 15.562 1 98.75 238 VAL B CA 1
ATOM 5611 C C . VAL B 1 238 ? 20.531 4.105 15.773 1 98.75 238 VAL B C 1
ATOM 5613 O O . VAL B 1 238 ? 20.797 2.902 15.859 1 98.75 238 VAL B O 1
ATOM 5616 N N . VAL B 1 239 ? 21.5 5.016 15.891 1 98.75 239 VAL B N 1
ATOM 5617 C CA . VAL B 1 239 ? 22.906 4.645 16.078 1 98.75 239 VAL B CA 1
ATOM 5618 C C . VAL B 1 239 ? 23.094 4.062 17.469 1 98.75 239 VAL B C 1
ATOM 5620 O O . VAL B 1 239 ? 23.797 3.064 17.641 1 98.75 239 VAL B O 1
ATOM 5623 N N . LYS B 1 240 ? 22.469 4.676 18.469 1 98.38 240 LYS B N 1
ATOM 5624 C CA . LYS B 1 240 ? 22.578 4.156 19.828 1 98.38 240 LYS B CA 1
ATOM 5625 C C . LYS B 1 240 ? 22.047 2.727 19.922 1 98.38 240 LYS B C 1
ATOM 5627 O O . LYS B 1 240 ? 22.625 1.886 20.609 1 98.38 240 LYS B O 1
ATOM 5632 N N . ARG B 1 241 ? 21.031 2.447 19.219 1 98.06 241 ARG B N 1
ATOM 5633 C CA . ARG B 1 241 ? 20.328 1.178 19.359 1 98.06 241 ARG B CA 1
ATOM 5634 C C . ARG B 1 241 ? 20.953 0.099 18.484 1 98.06 241 ARG B C 1
ATOM 5636 O O . ARG B 1 241 ? 20.922 -1.084 18.828 1 98.06 241 ARG B O 1
ATOM 5643 N N . THR B 1 242 ? 21.516 0.442 17.344 1 98.12 242 THR B N 1
ATOM 5644 C CA . THR B 1 242 ? 21.938 -0.584 16.406 1 98.12 242 THR B CA 1
ATOM 5645 C C . THR B 1 242 ? 23.438 -0.555 16.203 1 98.12 242 THR B C 1
ATOM 5647 O O . THR B 1 242 ? 24.047 -1.555 15.805 1 98.12 242 THR B O 1
ATOM 5650 N N . GLY B 1 243 ? 24.031 0.61 16.391 1 98.25 243 GLY B N 1
ATOM 5651 C CA . GLY B 1 243 ? 25.453 0.769 16.109 1 98.25 243 GLY B CA 1
ATOM 5652 C C . GLY B 1 243 ? 25.75 1.022 14.648 1 98.25 243 GLY B C 1
ATOM 5653 O O . GLY B 1 243 ? 26.922 1.01 14.242 1 98.25 243 GLY B O 1
ATOM 5654 N N . CYS B 1 244 ? 24.797 1.365 13.875 1 98.69 244 CYS B N 1
ATOM 5655 C CA . CYS B 1 244 ? 24.969 1.548 12.438 1 98.69 244 CYS B CA 1
ATOM 5656 C C . CYS B 1 244 ? 25.703 2.85 12.141 1 98.69 244 CYS B C 1
ATOM 5658 O O . CYS B 1 244 ? 26 3.621 13.055 1 98.69 244 CYS B O 1
ATOM 5660 N N . LYS B 1 245 ? 26.062 3.021 10.875 1 98.62 245 LYS B N 1
ATOM 5661 C CA . LYS B 1 245 ? 26.531 4.312 10.375 1 98.62 245 LYS B CA 1
ATOM 5662 C C . LYS B 1 245 ? 25.391 5.109 9.758 1 98.62 245 LYS B C 1
ATOM 5664 O O . LYS B 1 245 ? 24.531 4.547 9.086 1 98.62 245 LYS B O 1
ATOM 5669 N N . TYR B 1 246 ? 25.469 6.402 10.016 1 98.69 246 TYR B N 1
ATOM 5670 C CA . TYR B 1 246 ? 24.312 7.223 9.656 1 98.69 246 TYR B CA 1
ATOM 5671 C C . TYR B 1 246 ? 24.75 8.492 8.93 1 98.69 246 TYR B C 1
ATOM 5673 O O . TYR B 1 246 ? 25.734 9.125 9.32 1 98.69 246 TYR B O 1
ATOM 5681 N N . THR B 1 247 ? 24.031 8.789 7.844 1 98.56 247 THR B N 1
ATOM 5682 C CA . THR B 1 247 ? 24.141 10.07 7.152 1 98.56 247 THR B CA 1
ATOM 5683 C C . THR B 1 247 ? 22.781 10.742 7.043 1 98.56 247 THR B C 1
ATOM 5685 O O . THR B 1 247 ? 21.812 10.125 6.609 1 98.56 247 THR B O 1
ATOM 5688 N N . GLY B 1 248 ? 22.703 11.969 7.488 1 98.38 248 GLY B N 1
ATOM 5689 C CA . GLY B 1 248 ? 21.469 12.75 7.348 1 98.38 248 GLY B CA 1
ATOM 5690 C C . GLY B 1 248 ? 21.656 14.008 6.52 1 98.38 248 GLY B C 1
ATOM 5691 O O . GLY B 1 248 ? 22.688 14.68 6.629 1 98.38 248 GLY B O 1
ATOM 5692 N N . ILE B 1 249 ? 20.625 14.312 5.695 1 97.75 249 ILE B N 1
ATOM 5693 C CA . ILE B 1 249 ? 20.703 15.539 4.91 1 97.75 249 ILE B CA 1
ATOM 5694 C C . ILE B 1 249 ? 19.516 16.453 5.25 1 97.75 249 ILE B C 1
ATOM 5696 O O . ILE B 1 249 ? 18.422 15.969 5.535 1 97.75 249 ILE B O 1
ATOM 5700 N N . THR B 1 250 ? 19.734 17.719 5.258 1 96.69 250 THR B N 1
ATOM 5701 C CA . THR B 1 250 ? 18.719 18.75 5.48 1 96.69 250 THR B CA 1
ATOM 5702 C C . THR B 1 250 ? 19.031 20 4.664 1 96.69 250 THR B C 1
ATOM 5704 O O . THR B 1 250 ? 20.141 20.156 4.156 1 96.69 250 THR B O 1
ATOM 5707 N N . LEU B 1 251 ? 18.031 20.812 4.422 1 94.31 251 LEU B N 1
ATOM 5708 C CA . LEU B 1 251 ? 18.219 22.094 3.732 1 94.31 251 LEU B CA 1
ATOM 5709 C C . LEU B 1 251 ? 18.156 23.25 4.715 1 94.31 251 LEU B C 1
ATOM 5711 O O . LEU B 1 251 ? 18.266 24.422 4.316 1 94.31 251 LEU B O 1
ATOM 5715 N N . SER B 1 252 ? 17.953 22.953 6.016 1 94.62 252 SER B N 1
ATOM 5716 C CA . SER B 1 252 ? 17.859 23.969 7.055 1 94.62 252 SER B CA 1
ATOM 5717 C C . SER B 1 252 ? 19.172 24.125 7.816 1 94.62 252 SER B C 1
ATOM 5719 O O . SER B 1 252 ? 19.641 23.156 8.43 1 94.62 252 SER B O 1
ATOM 5721 N N . ILE B 1 253 ? 19.703 25.328 7.855 1 94.62 253 ILE B N 1
ATOM 5722 C CA . ILE B 1 253 ? 20.953 25.609 8.547 1 94.62 253 ILE B CA 1
ATOM 5723 C C . ILE B 1 253 ? 20.734 25.469 10.055 1 94.62 253 ILE B C 1
ATOM 5725 O O . ILE B 1 253 ? 21.609 24.953 10.766 1 94.62 253 ILE B O 1
ATOM 5729 N N . GLU B 1 254 ? 19.547 25.938 10.508 1 93.75 254 GLU B N 1
ATOM 5730 C CA . GLU B 1 254 ? 19.25 25.891 11.938 1 93.75 254 GLU B CA 1
ATOM 5731 C C . GLU B 1 254 ? 19.094 24.453 12.422 1 93.75 254 GLU B C 1
ATOM 5733 O O . GLU B 1 254 ? 19.562 24.094 13.508 1 93.75 254 GLU B O 1
ATOM 5738 N N . GLN B 1 255 ? 18.453 23.625 11.602 1 95.38 255 GLN B N 1
ATOM 5739 C CA . GLN B 1 255 ? 18.328 22.219 11.938 1 95.38 255 GLN B CA 1
ATOM 5740 C C . GLN B 1 255 ? 19.703 21.547 12.008 1 95.38 255 GLN B C 1
ATOM 5742 O O . GLN B 1 255 ? 19.984 20.781 12.938 1 95.38 255 GLN B O 1
ATOM 5747 N N . LEU B 1 256 ? 20.516 21.844 11.023 1 97 256 LEU B N 1
ATOM 5748 C CA . LEU B 1 256 ? 21.844 21.266 10.945 1 97 256 LEU B CA 1
ATOM 5749 C C . LEU B 1 256 ? 22.672 21.609 12.188 1 97 256 LEU B C 1
ATOM 5751 O O . LEU B 1 256 ? 23.297 20.734 12.789 1 97 256 LEU B O 1
ATOM 5755 N N . LYS B 1 257 ? 22.688 22.875 12.531 1 96.38 257 LYS B N 1
ATOM 5756 C CA . LYS B 1 257 ? 23.422 23.344 13.695 1 96.38 257 LYS B CA 1
ATOM 5757 C C . LYS B 1 257 ? 22.969 22.625 14.969 1 96.38 257 LYS B C 1
ATOM 5759 O O . LYS B 1 257 ? 23.797 22.156 15.75 1 96.38 257 LYS B O 1
ATOM 5764 N N . TYR B 1 258 ? 21.703 22.594 15.109 1 96.44 258 TYR B N 1
ATOM 5765 C CA . TYR B 1 258 ? 21.125 21.953 16.281 1 96.44 258 TYR B CA 1
ATOM 5766 C C . TYR B 1 258 ? 21.5 20.469 16.344 1 96.44 258 TYR B C 1
ATOM 5768 O O . TYR B 1 258 ? 21.938 19.969 17.375 1 96.44 258 TYR B O 1
ATOM 5776 N N . ALA B 1 259 ? 21.359 19.766 15.242 1 97.62 259 ALA B N 1
ATOM 5777 C CA . ALA B 1 259 ? 21.609 18.328 15.164 1 97.62 259 ALA B CA 1
ATOM 5778 C C . ALA B 1 259 ? 23.062 18.016 15.461 1 97.62 259 ALA B C 1
ATOM 5780 O O . ALA B 1 259 ? 23.359 17.078 16.203 1 97.62 259 ALA B O 1
ATOM 5781 N N . LYS B 1 260 ? 23.953 18.781 14.906 1 97.88 260 LYS B N 1
ATOM 5782 C CA . LYS B 1 260 ? 25.375 18.562 15.133 1 97.88 260 LYS B CA 1
ATOM 5783 C C . LYS B 1 260 ? 25.734 18.75 16.609 1 97.88 260 LYS B C 1
ATOM 5785 O O . LYS B 1 260 ? 26.531 18 17.156 1 97.88 260 LYS B O 1
ATOM 5790 N N . ALA B 1 261 ? 25.172 19.734 17.188 1 97.38 261 ALA B N 1
ATOM 5791 C CA . ALA B 1 261 ? 25.406 19.984 18.609 1 97.38 261 ALA B CA 1
ATOM 5792 C C . ALA B 1 261 ? 24.938 18.828 19.453 1 97.38 261 ALA B C 1
ATOM 5794 O O . ALA B 1 261 ? 25.625 18.406 20.391 1 97.38 261 ALA B O 1
ATOM 5795 N N . LYS B 1 262 ? 23.797 18.328 19.156 1 97.44 262 LYS B N 1
ATOM 5796 C CA . LYS B 1 262 ? 23.219 17.234 19.938 1 97.44 262 LYS B CA 1
ATOM 5797 C C . LYS B 1 262 ? 24.047 15.961 19.781 1 97.44 262 LYS B C 1
ATOM 5799 O O . LYS B 1 262 ? 24.219 15.203 20.734 1 97.44 262 LYS B O 1
ATOM 5804 N N . VAL B 1 263 ? 24.516 15.711 18.594 1 98 263 VAL B N 1
ATOM 5805 C CA . VAL B 1 263 ? 25.328 14.531 18.328 1 98 263 VAL B CA 1
ATOM 5806 C C . VAL B 1 263 ? 26.656 14.633 19.094 1 98 263 VAL B C 1
ATOM 5808 O O . VAL B 1 263 ? 27.156 13.641 19.609 1 98 263 VAL B O 1
ATOM 5811 N N . LYS B 1 264 ? 27.203 15.828 19.109 1 97.69 264 LYS B N 1
ATOM 5812 C CA . LYS B 1 264 ? 28.422 16.078 19.875 1 97.69 264 LYS B CA 1
ATOM 5813 C C . LYS B 1 264 ? 28.188 15.805 21.359 1 97.69 264 LYS B C 1
ATOM 5815 O O . LYS B 1 264 ? 29.016 15.164 22.016 1 97.69 264 LYS B O 1
ATOM 5820 N N . GLU B 1 265 ? 27.109 16.281 21.828 1 97.75 265 GLU B N 1
ATOM 5821 C CA . GLU B 1 265 ? 26.75 16.047 23.234 1 97.75 265 GLU B CA 1
ATOM 5822 C C . GLU B 1 265 ? 26.641 14.562 23.531 1 97.75 265 GLU B C 1
ATOM 5824 O O . GLU B 1 265 ? 27 14.125 24.625 1 97.75 265 GLU B O 1
ATOM 5829 N N . ALA B 1 266 ? 26.172 13.836 22.562 1 97.38 266 ALA B N 1
ATOM 5830 C CA . ALA B 1 266 ? 25.969 12.398 22.75 1 97.38 266 ALA B CA 1
ATOM 5831 C C . ALA B 1 266 ? 27.25 11.617 22.484 1 97.38 266 ALA B C 1
ATOM 5833 O O . ALA B 1 266 ? 27.312 10.414 22.734 1 97.38 266 ALA B O 1
ATOM 5834 N N . GLY B 1 267 ? 28.25 12.234 21.891 1 97.75 267 GLY B N 1
ATOM 5835 C CA . GLY B 1 267 ? 29.516 11.578 21.594 1 97.75 267 GLY B CA 1
ATOM 5836 C C . GLY B 1 267 ? 29.438 10.609 20.438 1 97.75 267 GLY B C 1
ATOM 5837 O O . GLY B 1 267 ? 30.078 9.547 20.453 1 97.75 267 GLY B O 1
ATOM 5838 N N . LEU B 1 268 ? 28.641 10.914 19.453 1 98.25 268 LEU B N 1
ATOM 5839 C CA . LEU B 1 268 ? 28.375 9.969 18.375 1 98.25 268 LEU B CA 1
ATOM 5840 C C . LEU B 1 268 ? 28.906 10.508 17.047 1 98.25 268 LEU B C 1
ATOM 5842 O O . LEU B 1 268 ? 28.484 10.055 15.984 1 98.25 268 LEU B O 1
ATOM 5846 N N . GLN B 1 269 ? 29.828 11.398 17.062 1 96.75 269 GLN B N 1
ATOM 5847 C CA . GLN B 1 269 ? 30.328 12.07 15.875 1 96.75 269 GLN B CA 1
ATOM 5848 C C . GLN B 1 269 ? 31.047 11.086 14.953 1 96.75 269 GLN B C 1
ATOM 5850 O O . GLN B 1 269 ? 31.156 11.336 13.75 1 96.75 269 GLN B O 1
ATOM 5855 N N . GLY B 1 270 ? 31.453 10.031 15.453 1 97.25 270 GLY B N 1
ATOM 5856 C CA . GLY B 1 270 ? 32.156 9.055 14.648 1 97.25 270 GLY B CA 1
ATOM 5857 C C . GLY B 1 270 ? 31.25 8.211 13.781 1 97.25 270 GLY B C 1
ATOM 5858 O O . GLY B 1 270 ? 31.703 7.602 12.812 1 97.25 270 GLY B O 1
ATOM 5859 N N . ARG B 1 271 ? 30 8.172 14.094 1 98.19 271 ARG B N 1
ATOM 5860 C CA . ARG B 1 271 ? 29.094 7.281 13.375 1 98.19 271 ARG B CA 1
ATOM 5861 C C . ARG B 1 271 ? 28.016 8.078 12.648 1 98.19 271 ARG B C 1
ATOM 5863 O O . ARG B 1 271 ? 27.312 7.539 11.781 1 98.19 271 ARG B O 1
ATOM 5870 N N . ILE B 1 272 ? 27.875 9.352 12.961 1 98.75 272 ILE B N 1
ATOM 5871 C CA . ILE B 1 272 ? 26.797 10.156 12.398 1 98.75 272 ILE B CA 1
ATOM 5872 C C . ILE B 1 272 ? 27.375 11.312 11.594 1 98.75 272 ILE B C 1
ATOM 5874 O O . ILE B 1 272 ? 28.219 12.055 12.102 1 98.75 272 ILE B O 1
ATOM 5878 N N . THR B 1 273 ? 26.953 11.461 10.406 1 97.75 273 THR B N 1
ATOM 5879 C CA . THR B 1 273 ? 27.312 12.586 9.547 1 97.75 273 THR B CA 1
ATOM 5880 C C . THR B 1 273 ? 26.078 13.344 9.094 1 97.75 273 THR B C 1
ATOM 5882 O O . THR B 1 273 ? 25.094 12.734 8.672 1 97.75 273 THR B O 1
ATOM 5885 N N . PHE B 1 274 ? 26.094 14.648 9.242 1 98.06 274 PHE B N 1
ATOM 5886 C CA . PHE B 1 274 ? 25.031 15.5 8.711 1 98.06 274 PHE B CA 1
ATOM 5887 C C . PHE B 1 274 ? 25.562 16.375 7.586 1 98.06 274 PHE B C 1
ATOM 5889 O O . PHE B 1 274 ? 26.703 16.844 7.641 1 98.06 274 PHE B O 1
ATOM 5896 N N . MET B 1 275 ? 24.719 16.609 6.609 1 96.38 275 MET B N 1
ATOM 5897 C CA . MET B 1 275 ? 25.094 17.453 5.484 1 96.38 275 MET B CA 1
ATOM 5898 C C . MET B 1 275 ? 23.969 18.406 5.105 1 96.38 275 MET B C 1
ATOM 5900 O O . MET B 1 275 ? 22.797 18.031 5.137 1 96.38 275 MET B O 1
ATOM 5904 N N . LEU B 1 276 ? 24.359 19.672 4.801 1 95.88 276 LEU B N 1
ATOM 5905 C CA . LEU B 1 276 ? 23.438 20.578 4.129 1 95.88 276 LEU B CA 1
ATOM 5906 C C . LEU B 1 276 ? 23.406 20.312 2.629 1 95.88 276 LEU B C 1
ATOM 5908 O O . LEU B 1 276 ? 24.234 20.812 1.879 1 95.88 276 LEU B O 1
ATOM 5912 N N . CYS B 1 277 ? 22.406 19.516 2.283 1 92.44 277 CYS B N 1
ATOM 5913 C CA . CYS B 1 277 ? 22.422 18.969 0.929 1 92.44 277 CYS B CA 1
ATOM 5914 C C . CYS B 1 277 ? 21.031 18.594 0.462 1 92.44 277 CYS B C 1
ATOM 5916 O O . CYS B 1 277 ? 20.234 18.047 1.232 1 92.44 277 CYS B O 1
ATOM 5918 N N . ASP B 1 278 ? 20.766 19.016 -0.817 1 95.56 278 ASP B N 1
ATOM 5919 C CA . ASP B 1 278 ? 19.547 18.531 -1.468 1 95.56 278 ASP B CA 1
ATOM 5920 C C . ASP B 1 278 ? 19.703 17.078 -1.91 1 95.56 278 ASP B C 1
ATOM 5922 O O . ASP B 1 278 ? 20.797 16.656 -2.314 1 95.56 278 ASP B O 1
ATOM 5926 N N . TYR B 1 279 ? 18.609 16.281 -1.862 1 96.44 279 TYR B N 1
ATOM 5927 C CA . TYR B 1 279 ? 18.672 14.867 -2.23 1 96.44 279 TYR B CA 1
ATOM 5928 C C . TYR B 1 279 ? 19.188 14.695 -3.654 1 96.44 279 TYR B C 1
ATOM 5930 O O . TYR B 1 279 ? 19.781 13.672 -3.986 1 96.44 279 TYR B O 1
ATOM 5938 N N . ARG B 1 280 ? 19.031 15.711 -4.539 1 95.25 280 ARG B N 1
ATOM 5939 C CA . ARG B 1 280 ? 19.438 15.688 -5.941 1 95.25 280 ARG B CA 1
ATOM 5940 C C . ARG B 1 280 ? 20.938 15.852 -6.078 1 95.25 280 ARG B C 1
ATOM 5942 O O . ARG B 1 280 ? 21.5 15.625 -7.156 1 95.25 280 ARG B O 1
ATOM 5949 N N . GLN B 1 281 ? 21.562 16.125 -5.008 1 93.06 281 GLN B N 1
ATOM 5950 C CA . GLN B 1 281 ? 23 16.406 -5.043 1 93.06 281 GLN B CA 1
ATOM 5951 C C . GLN B 1 281 ? 23.797 15.258 -4.406 1 93.06 281 GLN B C 1
ATOM 5953 O O . GLN B 1 281 ? 25.016 15.336 -4.289 1 93.06 281 GLN B O 1
ATOM 5958 N N . LEU B 1 282 ? 23.094 14.305 -4.004 1 92.5 282 LEU B N 1
ATOM 5959 C CA . LEU B 1 282 ? 23.781 13.156 -3.412 1 92.5 282 LEU B CA 1
ATOM 5960 C C . LEU B 1 282 ? 24.734 12.516 -4.414 1 92.5 282 LEU B C 1
ATOM 5962 O O . LEU B 1 282 ? 24.422 12.414 -5.602 1 92.5 282 LEU B O 1
ATOM 5966 N N . SER B 1 283 ? 25.859 12.086 -3.922 1 86.81 283 SER B N 1
ATOM 5967 C CA . SER B 1 283 ? 26.844 11.422 -4.77 1 86.81 283 SER B CA 1
ATOM 5968 C C . SER B 1 283 ? 26.391 10.008 -5.137 1 86.81 283 SER B C 1
ATOM 5970 O O . SER B 1 283 ? 25.797 9.312 -4.316 1 86.81 283 SER B O 1
ATOM 5972 N N . ASP B 1 284 ? 26.703 9.609 -6.305 1 83.06 284 ASP B N 1
ATOM 5973 C CA . ASP B 1 284 ? 26.406 8.266 -6.781 1 83.06 284 ASP B CA 1
ATOM 5974 C C . ASP B 1 284 ? 27.438 7.258 -6.285 1 83.06 284 ASP B C 1
ATOM 5976 O O . ASP B 1 284 ? 27.25 6.047 -6.434 1 83.06 284 ASP B O 1
ATOM 5980 N N . ALA B 1 285 ? 28.391 7.762 -5.668 1 85.06 285 ALA B N 1
ATOM 5981 C CA . ALA B 1 285 ? 29.5 6.898 -5.277 1 85.06 285 ALA B CA 1
ATOM 5982 C C . ALA B 1 285 ? 29.156 6.09 -4.031 1 85.06 285 ALA B C 1
ATOM 5984 O O . ALA B 1 285 ? 29.719 5.012 -3.811 1 85.06 285 ALA B O 1
ATOM 5985 N N . ARG B 1 286 ? 28.297 6.574 -3.354 1 90.69 286 ARG B N 1
ATOM 5986 C CA . ARG B 1 286 ? 27.953 5.902 -2.104 1 90.69 286 ARG B CA 1
ATOM 5987 C C . ARG B 1 286 ? 26.562 5.285 -2.176 1 90.69 286 ARG B C 1
ATOM 5989 O O . ARG B 1 286 ? 25.625 5.887 -2.721 1 90.69 286 ARG B O 1
ATOM 5996 N N . LYS B 1 287 ? 26.547 4 -1.729 1 96.38 287 LYS B N 1
ATOM 5997 C CA . LYS B 1 287 ? 25.25 3.328 -1.617 1 96.38 287 LYS B CA 1
ATOM 5998 C C . LYS B 1 287 ? 24.875 3.104 -0.156 1 96.38 287 LYS B C 1
ATOM 6000 O O . LYS B 1 287 ? 25.75 2.953 0.701 1 96.38 287 LYS B O 1
ATOM 6005 N N . TYR B 1 288 ? 23.625 3.121 0.075 1 98.44 288 TYR B N 1
ATOM 6006 C CA . TYR B 1 288 ? 23.109 2.957 1.435 1 98.44 288 TYR B CA 1
ATOM 6007 C C . TYR B 1 288 ? 22.266 1.697 1.554 1 98.44 288 TYR B C 1
ATOM 6009 O O . TYR B 1 288 ? 21.484 1.379 0.652 1 98.44 288 TYR B O 1
ATOM 6017 N N . ASP B 1 289 ? 22.406 0.992 2.682 1 98.5 289 ASP B N 1
ATOM 6018 C CA . ASP B 1 289 ? 21.641 -0.223 2.936 1 98.5 289 ASP B CA 1
ATOM 6019 C C . ASP B 1 289 ? 20.188 0.107 3.268 1 98.5 289 ASP B C 1
ATOM 6021 O O . ASP B 1 289 ? 19.281 -0.684 2.984 1 98.5 289 ASP B O 1
ATOM 6025 N N . ARG B 1 290 ? 20.062 1.228 3.932 1 98.81 290 ARG B N 1
ATOM 6026 C CA . ARG B 1 290 ? 18.734 1.681 4.355 1 98.81 290 ARG B CA 1
ATOM 6027 C C . ARG B 1 290 ? 18.562 3.17 4.082 1 98.81 290 ARG B C 1
ATOM 6029 O O . ARG B 1 290 ? 19.484 3.961 4.289 1 98.81 290 ARG B O 1
ATOM 6036 N N . ILE B 1 291 ? 17.391 3.533 3.592 1 98.81 291 ILE B N 1
ATOM 6037 C CA . ILE B 1 291 ? 17.016 4.934 3.402 1 98.81 291 ILE B CA 1
ATOM 6038 C C . ILE B 1 291 ? 15.719 5.223 4.145 1 98.81 291 ILE B C 1
ATOM 6040 O O . ILE B 1 291 ? 14.766 4.449 4.062 1 98.81 291 ILE B O 1
ATOM 6044 N N . ILE B 1 292 ? 15.688 6.27 4.902 1 98.75 292 ILE B N 1
ATOM 6045 C CA . ILE B 1 292 ? 14.5 6.73 5.621 1 98.75 292 ILE B CA 1
ATOM 6046 C C . ILE B 1 292 ? 14.164 8.156 5.191 1 98.75 292 ILE B C 1
ATOM 6048 O O . ILE B 1 292 ? 15.047 9.016 5.121 1 98.75 292 ILE B O 1
ATOM 6052 N N . ALA B 1 293 ? 12.984 8.414 4.848 1 98.56 293 ALA B N 1
ATOM 6053 C CA . ALA B 1 293 ? 12.453 9.75 4.625 1 98.56 293 ALA B CA 1
ATOM 6054 C C . ALA B 1 293 ? 11.133 9.945 5.363 1 98.56 293 ALA B C 1
ATOM 6056 O O . ALA B 1 293 ? 10.125 9.305 5.039 1 98.56 293 ALA B O 1
ATOM 6057 N N . CYS B 1 294 ? 11.125 10.773 6.32 1 97.94 294 CYS B N 1
ATOM 6058 C CA . CYS B 1 294 ? 9.961 10.984 7.172 1 97.94 294 CYS B CA 1
ATOM 6059 C C . CYS B 1 294 ? 9.391 12.383 6.98 1 97.94 294 CYS B C 1
ATOM 6061 O O . CYS B 1 294 ? 9.977 13.367 7.445 1 97.94 294 CYS B O 1
ATOM 6063 N N . GLU B 1 295 ? 8.195 12.461 6.324 1 96.06 295 GLU B N 1
ATOM 6064 C CA . GLU B 1 295 ? 7.473 13.703 6.09 1 96.06 295 GLU B CA 1
ATOM 6065 C C . GLU B 1 295 ? 8.367 14.742 5.414 1 96.06 295 GLU B C 1
ATOM 6067 O O . GLU B 1 295 ? 8.438 15.891 5.855 1 96.06 295 GLU B O 1
ATOM 6072 N N . MET B 1 296 ? 9.023 14.336 4.445 1 95.19 296 MET B N 1
ATOM 6073 C CA . MET B 1 296 ? 9.953 15.141 3.652 1 95.19 296 MET B CA 1
ATOM 6074 C C . MET B 1 296 ? 9.461 15.273 2.215 1 95.19 296 MET B C 1
ATOM 6076 O O . MET B 1 296 ? 9.617 16.328 1.6 1 95.19 296 MET B O 1
ATOM 6080 N N . ILE B 1 297 ? 8.789 14.203 1.744 1 96.69 297 ILE B N 1
ATOM 6081 C CA . ILE B 1 297 ? 8.422 14.156 0.332 1 96.69 297 ILE B CA 1
ATOM 6082 C C . ILE B 1 297 ? 7.402 15.25 0.025 1 96.69 297 ILE B C 1
ATOM 6084 O O . ILE B 1 297 ? 7.25 15.656 -1.128 1 96.69 297 ILE B O 1
ATOM 6088 N N . GLU B 1 298 ? 6.699 15.766 1.007 1 94.75 298 GLU B N 1
ATOM 6089 C CA . GLU B 1 298 ? 5.758 16.875 0.853 1 94.75 298 GLU B CA 1
ATOM 6090 C C . GLU B 1 298 ? 6.461 18.125 0.332 1 94.75 298 GLU B C 1
ATOM 6092 O O . GLU B 1 298 ? 5.832 18.984 -0.287 1 94.75 298 GLU B O 1
ATOM 6097 N N . ALA B 1 299 ? 7.75 18.219 0.567 1 93.5 299 ALA B N 1
ATOM 6098 C CA . ALA B 1 299 ? 8.523 19.375 0.151 1 93.5 299 ALA B CA 1
ATOM 6099 C C . ALA B 1 299 ? 9.148 19.156 -1.225 1 93.5 299 ALA B C 1
ATOM 6101 O O . ALA B 1 299 ? 9.797 20.062 -1.771 1 93.5 299 ALA B O 1
ATOM 6102 N N . VAL B 1 300 ? 9.016 17.984 -1.791 1 94.19 300 VAL B N 1
ATOM 6103 C CA . VAL B 1 300 ? 9.586 17.641 -3.092 1 94.19 300 VAL B CA 1
ATOM 6104 C C . VAL B 1 300 ? 8.75 18.281 -4.199 1 94.19 300 VAL B C 1
ATOM 6106 O O . VAL B 1 300 ? 9.297 18.844 -5.156 1 94.19 300 VAL B O 1
ATOM 6109 N N . GLY B 1 301 ? 7.438 18.266 -3.998 1 90.06 301 GLY B N 1
ATOM 6110 C CA . GLY B 1 301 ? 6.539 18.812 -5.004 1 90.06 301 GLY B CA 1
ATOM 6111 C C . GLY B 1 301 ? 6.176 17.812 -6.082 1 90.06 301 GLY B C 1
ATOM 6112 O O . GLY B 1 301 ? 6.902 16.844 -6.305 1 90.06 301 GLY B O 1
ATOM 6113 N N . HIS B 1 302 ? 5.152 18.078 -6.773 1 91.94 302 HIS B N 1
ATOM 6114 C CA . HIS B 1 302 ? 4.586 17.203 -7.793 1 91.94 302 HIS B CA 1
ATOM 6115 C C . HIS B 1 302 ? 5.57 16.984 -8.938 1 91.94 302 HIS B C 1
ATOM 6117 O O . HIS B 1 302 ? 5.754 15.852 -9.406 1 91.94 302 HIS B O 1
ATOM 6123 N N . GLU B 1 303 ? 6.254 17.969 -9.32 1 92.25 303 GLU B N 1
ATOM 6124 C CA . GLU B 1 303 ? 7.066 17.984 -10.531 1 92.25 303 GLU B CA 1
ATOM 6125 C C . GLU B 1 303 ? 8.336 17.141 -10.352 1 92.25 303 GLU B C 1
ATOM 6127 O O . GLU B 1 303 ? 8.922 16.672 -11.336 1 92.25 303 GLU B O 1
ATOM 6132 N N . PHE B 1 304 ? 8.695 16.922 -9.133 1 95.75 304 PHE B N 1
ATOM 6133 C CA . PHE B 1 304 ? 10.008 16.328 -8.922 1 95.75 304 PHE B CA 1
ATOM 6134 C C . PHE B 1 304 ? 9.875 14.961 -8.242 1 95.75 304 PHE B C 1
ATOM 6136 O O . PHE B 1 304 ? 10.883 14.359 -7.867 1 95.75 304 PHE B O 1
ATOM 6143 N N . MET B 1 305 ? 8.719 14.484 -8.133 1 96.88 305 MET B N 1
ATOM 6144 C CA . MET B 1 305 ? 8.523 13.227 -7.414 1 96.88 305 MET B CA 1
ATOM 6145 C C . MET B 1 305 ? 9.203 12.07 -8.141 1 96.88 305 MET B C 1
ATOM 6147 O O . MET B 1 305 ? 9.766 11.18 -7.5 1 96.88 305 MET B O 1
ATOM 6151 N N . ASP B 1 306 ? 9.148 12.062 -9.508 1 97.38 306 ASP B N 1
ATOM 6152 C CA . ASP B 1 306 ? 9.852 11.031 -10.266 1 97.38 306 ASP B CA 1
ATOM 6153 C C . ASP B 1 306 ? 11.359 11.102 -10.016 1 97.38 306 ASP B C 1
ATOM 6155 O O . ASP B 1 306 ? 12 10.07 -9.812 1 97.38 306 ASP B O 1
ATOM 6159 N N . LYS B 1 307 ? 11.867 12.297 -10.031 1 96.88 307 LYS B N 1
ATOM 6160 C CA . LYS B 1 307 ? 13.289 12.484 -9.766 1 96.88 307 LYS B CA 1
ATOM 6161 C C . LYS B 1 307 ? 13.656 12.016 -8.359 1 96.88 307 LYS B C 1
ATOM 6163 O O . LYS B 1 307 ? 14.719 11.43 -8.156 1 96.88 307 LYS B O 1
ATOM 6168 N N . PHE B 1 308 ? 12.844 12.297 -7.449 1 98.06 308 PHE B N 1
ATOM 6169 C CA . PHE B 1 308 ? 13.062 11.859 -6.078 1 98.06 308 PHE B CA 1
ATOM 6170 C C . PHE B 1 308 ? 13.234 10.344 -6.016 1 98.06 308 PHE B C 1
ATOM 6172 O O . PHE B 1 308 ? 14.195 9.852 -5.422 1 98.06 308 PHE B O 1
ATOM 6179 N N . PHE B 1 309 ? 12.398 9.594 -6.672 1 98.19 309 PHE B N 1
ATOM 6180 C CA . PHE B 1 309 ? 12.469 8.133 -6.633 1 98.19 309 PHE B CA 1
ATOM 6181 C C . PHE B 1 309 ? 13.664 7.633 -7.426 1 98.19 309 PHE B C 1
ATOM 6183 O O . PHE B 1 309 ? 14.273 6.621 -7.07 1 98.19 309 PHE B O 1
ATOM 6190 N N . SER B 1 310 ? 13.992 8.305 -8.492 1 97.06 310 SER B N 1
ATOM 6191 C CA . SER B 1 310 ? 15.211 7.965 -9.211 1 97.06 310 SER B CA 1
ATOM 6192 C C . SER B 1 310 ? 16.438 8.109 -8.312 1 97.06 310 SER B C 1
ATOM 6194 O O . SER B 1 310 ? 17.344 7.262 -8.344 1 97.06 310 SER B O 1
ATOM 6196 N N . CYS B 1 311 ? 16.438 9.195 -7.504 1 97.06 311 CYS B N 1
ATOM 6197 C CA . CYS B 1 311 ? 17.547 9.422 -6.582 1 97.06 311 CYS B CA 1
ATOM 6198 C C . CYS B 1 311 ? 17.578 8.344 -5.504 1 97.06 311 CYS B C 1
ATOM 6200 O O . CYS B 1 311 ? 18.656 7.879 -5.125 1 97.06 311 CYS B O 1
ATOM 6202 N N . CYS B 1 312 ? 16.438 7.969 -5.008 1 97.62 312 CYS B N 1
ATOM 6203 C CA . CYS B 1 312 ? 16.375 6.887 -4.031 1 97.62 312 CYS B CA 1
ATOM 6204 C C . CYS B 1 312 ? 16.906 5.586 -4.621 1 97.62 312 CYS B C 1
ATOM 6206 O O . CYS B 1 312 ? 17.656 4.863 -3.965 1 97.62 312 CYS B O 1
ATOM 6208 N N . GLU B 1 313 ? 16.5 5.297 -5.867 1 96.06 313 GLU B N 1
ATOM 6209 C CA . GLU B 1 313 ? 16.953 4.113 -6.582 1 96.06 313 GLU B CA 1
ATOM 6210 C C . GLU B 1 313 ? 18.484 4.098 -6.699 1 96.06 313 GLU B C 1
ATOM 6212 O O . GLU B 1 313 ? 19.125 3.078 -6.43 1 96.06 313 GLU B O 1
ATOM 6217 N N . ASP B 1 314 ? 19.031 5.207 -7.008 1 96.06 314 ASP B N 1
ATOM 6218 C CA . ASP B 1 314 ? 20.469 5.32 -7.227 1 96.06 314 ASP B CA 1
ATOM 6219 C C . ASP B 1 314 ? 21.234 5.199 -5.914 1 96.06 314 ASP B C 1
ATOM 6221 O O . ASP B 1 314 ? 22.328 4.633 -5.879 1 96.06 314 ASP B O 1
ATOM 6225 N N . ALA B 1 315 ? 20.688 5.703 -4.906 1 97.62 315 ALA B N 1
ATOM 6226 C CA . ALA B 1 315 ? 21.375 5.766 -3.623 1 97.62 315 ALA B CA 1
ATOM 6227 C C . ALA B 1 315 ? 21.266 4.441 -2.875 1 97.62 315 ALA B C 1
ATOM 6229 O O . ALA B 1 315 ? 22.094 4.137 -2.014 1 97.62 315 ALA B O 1
ATOM 6230 N N . LEU B 1 316 ? 20.312 3.648 -3.17 1 97.62 316 LEU B N 1
ATOM 6231 C CA . LEU B 1 316 ? 20.016 2.445 -2.402 1 97.62 316 LEU B CA 1
ATOM 6232 C C . LEU B 1 316 ? 20.891 1.284 -2.842 1 97.62 316 LEU B C 1
ATOM 6234 O O . LEU B 1 316 ? 21.062 1.05 -4.039 1 97.62 316 LEU B O 1
ATOM 6238 N N . ALA B 1 317 ? 21.422 0.563 -1.861 1 96.75 317 ALA B N 1
ATOM 6239 C CA . ALA B 1 317 ? 22.172 -0.654 -2.143 1 96.75 317 ALA B CA 1
ATOM 6240 C C . ALA B 1 317 ? 21.281 -1.731 -2.744 1 96.75 317 ALA B C 1
ATOM 6242 O O . ALA B 1 317 ? 20.047 -1.649 -2.65 1 96.75 317 ALA B O 1
ATOM 6243 N N . GLU B 1 318 ? 21.844 -2.734 -3.338 1 91.75 318 GLU B N 1
ATOM 6244 C CA . GLU B 1 318 ? 21.109 -3.76 -4.078 1 91.75 318 GLU B CA 1
ATOM 6245 C C . GLU B 1 318 ? 20.078 -4.453 -3.191 1 91.75 318 GLU B C 1
ATOM 6247 O O . GLU B 1 318 ? 18.938 -4.648 -3.598 1 91.75 318 GLU B O 1
ATOM 6252 N N . ASN B 1 319 ? 20.453 -4.711 -1.991 1 93.94 319 ASN B N 1
ATOM 6253 C CA . ASN B 1 319 ? 19.547 -5.383 -1.059 1 93.94 319 ASN B CA 1
ATOM 6254 C C . ASN B 1 319 ? 19 -4.414 -0.022 1 93.94 319 ASN B C 1
ATOM 6256 O O . ASN B 1 319 ? 18.75 -4.797 1.122 1 93.94 319 ASN B O 1
ATOM 6260 N N . GLY B 1 320 ? 18.938 -3.164 -0.428 1 97.75 320 GLY B N 1
ATOM 6261 C CA . GLY B 1 320 ? 18.531 -2.125 0.502 1 97.75 320 GLY B CA 1
ATOM 6262 C C . GLY B 1 320 ? 17.016 -2.07 0.7 1 97.75 320 GLY B C 1
ATOM 6263 O O . GLY B 1 320 ? 16.266 -2.725 -0.025 1 97.75 320 GLY B O 1
ATOM 6264 N N . ILE B 1 321 ? 16.609 -1.368 1.771 1 98.44 321 ILE B N 1
ATOM 6265 C CA . ILE B 1 321 ? 15.219 -1.089 2.104 1 98.44 321 ILE B CA 1
ATOM 6266 C C . ILE B 1 321 ? 15.008 0.419 2.213 1 98.44 321 ILE B C 1
ATOM 6268 O O . ILE B 1 321 ? 15.852 1.133 2.76 1 98.44 321 ILE B O 1
ATOM 6272 N N . PHE B 1 322 ? 13.992 0.91 1.589 1 98.75 322 PHE B N 1
ATOM 6273 C CA . PHE B 1 322 ? 13.594 2.309 1.687 1 98.75 322 PHE B CA 1
ATOM 6274 C C . PHE B 1 322 ? 12.273 2.445 2.436 1 98.75 322 PHE B C 1
ATOM 6276 O O . PHE B 1 322 ? 11.281 1.799 2.084 1 98.75 322 PHE B O 1
ATOM 6283 N N . VAL B 1 323 ? 12.234 3.225 3.553 1 98.88 323 VAL B N 1
ATOM 6284 C CA . VAL B 1 323 ? 11.016 3.492 4.309 1 98.88 323 VAL B CA 1
ATOM 6285 C C . VAL B 1 323 ? 10.625 4.961 4.16 1 98.88 323 VAL B C 1
ATOM 6287 O O . VAL B 1 323 ? 11.445 5.855 4.398 1 98.88 323 VAL B O 1
ATOM 6290 N N . LEU B 1 324 ? 9.406 5.164 3.758 1 98.81 324 LEU B N 1
ATOM 6291 C CA . LEU B 1 324 ? 8.875 6.5 3.518 1 98.81 324 LEU B CA 1
ATOM 6292 C C . LEU B 1 324 ? 7.641 6.754 4.375 1 98.81 324 LEU B C 1
ATOM 6294 O O . LEU B 1 324 ? 6.703 5.957 4.371 1 98.81 324 LEU B O 1
ATOM 6298 N N . GLN B 1 325 ? 7.676 7.738 5.191 1 98.69 325 GLN B N 1
ATOM 6299 C CA . GLN B 1 325 ? 6.5 8.227 5.91 1 98.69 325 GLN B CA 1
ATOM 6300 C C . GLN B 1 325 ? 6.062 9.594 5.379 1 98.69 325 GLN B C 1
ATOM 6302 O O . GLN B 1 325 ? 6.879 10.5 5.242 1 98.69 325 GLN B O 1
ATOM 6307 N N . PHE B 1 326 ? 4.762 9.773 5.012 1 98.25 326 PHE B N 1
ATOM 6308 C CA . PHE B 1 326 ? 4.312 11.055 4.477 1 98.25 326 PHE B CA 1
ATOM 6309 C C . PHE B 1 326 ? 2.816 11.242 4.691 1 98.25 326 PHE B C 1
ATOM 6311 O O . PHE B 1 326 ? 2.09 10.266 4.898 1 98.25 326 PHE B O 1
ATOM 6318 N N . THR B 1 327 ? 2.398 12.453 4.719 1 97.69 327 THR B N 1
ATOM 6319 C CA . THR B 1 327 ? 0.986 12.812 4.742 1 97.69 327 THR B CA 1
ATOM 6320 C C . THR B 1 327 ? 0.4 12.805 3.334 1 97.69 327 THR B C 1
ATOM 6322 O O . THR B 1 327 ? 0.999 13.344 2.402 1 97.69 327 THR B O 1
ATOM 6325 N N . ALA B 1 328 ? -0.753 12.188 3.219 1 97.19 328 ALA B N 1
ATOM 6326 C CA . ALA B 1 328 ? -1.339 12.016 1.892 1 97.19 328 ALA B CA 1
ATOM 6327 C C . ALA B 1 328 ? -2.746 12.602 1.833 1 97.19 328 ALA B C 1
ATOM 6329 O O . ALA B 1 328 ? -3.504 12.516 2.801 1 97.19 328 ALA B O 1
ATOM 6330 N N . ILE B 1 329 ? -3.057 13.203 0.686 1 95.94 329 ILE B N 1
ATOM 6331 C CA . ILE B 1 329 ? -4.41 13.648 0.365 1 95.94 329 ILE B CA 1
ATOM 6332 C C . ILE B 1 329 ? -5.133 12.562 -0.434 1 95.94 329 ILE B C 1
ATOM 6334 O O . ILE B 1 329 ? -4.496 11.75 -1.108 1 95.94 329 ILE B O 1
ATOM 6338 N N . PRO B 1 330 ? -6.426 12.492 -0.319 1 94.5 330 PRO B N 1
ATOM 6339 C CA . PRO B 1 330 ? -7.16 11.5 -1.111 1 94.5 330 PRO B CA 1
ATOM 6340 C C . PRO B 1 330 ? -6.934 11.664 -2.613 1 94.5 330 PRO B C 1
ATOM 6342 O O . PRO B 1 330 ? -6.777 12.789 -3.102 1 94.5 330 PRO B O 1
ATOM 6345 N N . GLU B 1 331 ? -7.027 10.523 -3.279 1 95.19 331 GLU B N 1
ATOM 6346 C CA . GLU B 1 331 ? -6.793 10.5 -4.719 1 95.19 331 GLU B CA 1
ATOM 6347 C C . GLU B 1 331 ? -7.691 11.508 -5.441 1 95.19 331 GLU B C 1
ATOM 6349 O O . GLU B 1 331 ? -7.227 12.258 -6.293 1 95.19 331 GLU B O 1
ATOM 6354 N N . ALA B 1 332 ? -8.883 11.578 -5.066 1 90 332 ALA B N 1
ATOM 6355 C CA . ALA B 1 332 ? -9.891 12.375 -5.77 1 90 332 ALA B CA 1
ATOM 6356 C C . ALA B 1 332 ? -9.617 13.867 -5.602 1 90 332 ALA B C 1
ATOM 6358 O O . ALA B 1 332 ? -10.07 14.68 -6.414 1 90 332 ALA B O 1
ATOM 6359 N N . LEU B 1 333 ? -8.836 14.266 -4.578 1 90.19 333 LEU B N 1
ATOM 6360 C CA . LEU B 1 333 ? -8.625 15.672 -4.27 1 90.19 333 LEU B CA 1
ATOM 6361 C C . LEU B 1 333 ? -7.234 16.125 -4.711 1 90.19 333 LEU B C 1
ATOM 6363 O O . LEU B 1 333 ? -6.91 17.312 -4.648 1 90.19 333 LEU B O 1
ATOM 6367 N N . TYR B 1 334 ? -6.48 15.227 -5.238 1 92.31 334 TYR B N 1
ATOM 6368 C CA . TYR B 1 334 ? -5.059 15.477 -5.441 1 92.31 334 TYR B CA 1
ATOM 6369 C C . TYR B 1 334 ? -4.844 16.609 -6.438 1 92.31 334 TYR B C 1
ATOM 6371 O O . TYR B 1 334 ? -4.176 17.609 -6.125 1 92.31 334 TYR B O 1
ATOM 6379 N N . ASP B 1 335 ? -5.441 16.531 -7.555 1 88.88 335 ASP B N 1
ATOM 6380 C CA . ASP B 1 335 ? -5.188 17.516 -8.609 1 88.88 335 ASP B CA 1
ATOM 6381 C C . ASP B 1 335 ? -5.719 18.891 -8.219 1 88.88 335 ASP B C 1
ATOM 6383 O O . ASP B 1 335 ? -5.051 19.906 -8.438 1 88.88 335 ASP B O 1
ATOM 6387 N N . GLU B 1 336 ? -6.785 18.891 -7.621 1 83.81 336 GLU B N 1
ATOM 6388 C CA . GLU B 1 336 ? -7.344 20.156 -7.172 1 83.81 336 GLU B CA 1
ATOM 6389 C C . GLU B 1 336 ? -6.469 20.797 -6.094 1 83.81 336 GLU B C 1
ATOM 6391 O O . GLU B 1 336 ? -6.203 22 -6.129 1 83.81 336 GLU B O 1
ATOM 6396 N N . SER B 1 337 ? -6.043 20 -5.25 1 85.69 337 SER B N 1
ATOM 6397 C CA . SER B 1 337 ? -5.27 20.5 -4.113 1 85.69 337 SER B CA 1
ATOM 6398 C C . SER B 1 337 ? -3.916 21.047 -4.562 1 85.69 337 SER B C 1
ATOM 6400 O O . SER B 1 337 ? -3.447 22.062 -4.043 1 85.69 337 SER B O 1
ATOM 6402 N N . ARG B 1 338 ? -3.293 20.359 -5.488 1 85.56 338 ARG B N 1
ATOM 6403 C CA . ARG B 1 338 ? -1.945 20.766 -5.871 1 85.56 338 ARG B CA 1
ATOM 6404 C C . ARG B 1 338 ? -1.981 22 -6.77 1 85.56 338 ARG B C 1
ATOM 6406 O O . ARG B 1 338 ? -0.981 22.719 -6.898 1 85.56 338 ARG B O 1
ATOM 6413 N N . LEU B 1 339 ? -3.115 22.266 -7.379 1 80.12 339 LEU B N 1
ATOM 6414 C CA . LEU B 1 339 ? -3.199 23.359 -8.344 1 80.12 339 LEU B CA 1
ATOM 6415 C C . LEU B 1 339 ? -3.779 24.609 -7.699 1 80.12 339 LEU B C 1
ATOM 6417 O O . LEU B 1 339 ? -3.814 25.672 -8.32 1 80.12 339 LEU B O 1
ATOM 6421 N N . THR B 1 340 ? -4.176 24.469 -6.465 1 77.94 340 THR B N 1
ATOM 6422 C CA . THR B 1 340 ? -4.754 25.609 -5.77 1 77.94 340 THR B CA 1
ATOM 6423 C C . THR B 1 340 ? -3.949 25.953 -4.52 1 77.94 340 THR B C 1
ATOM 6425 O O . THR B 1 340 ? -3.297 25.078 -3.941 1 77.94 340 THR B O 1
ATOM 6428 N N . SER B 1 341 ? -3.963 27.25 -4.281 1 79.19 341 SER B N 1
ATOM 6429 C CA . SER B 1 341 ? -3.322 27.672 -3.041 1 79.19 341 SER B CA 1
ATOM 6430 C C . SER B 1 341 ? -4.281 27.562 -1.86 1 79.19 341 SER B C 1
ATOM 6432 O O . SER B 1 341 ? -5.469 27.875 -1.991 1 79.19 341 SER B O 1
ATOM 6434 N N . GLY B 1 342 ? -3.791 27.047 -0.803 1 81.81 342 GLY B N 1
ATOM 6435 C CA . GLY B 1 342 ? -4.566 26.938 0.422 1 81.81 342 GLY B CA 1
ATOM 6436 C C . GLY B 1 342 ? -3.865 27.516 1.632 1 81.81 342 GLY B C 1
ATOM 6437 O O . GLY B 1 342 ? -2.797 28.125 1.504 1 81.81 342 GLY B O 1
ATOM 6438 N N . PHE B 1 343 ? -4.527 27.406 2.699 1 85.12 343 PHE B N 1
ATOM 6439 C CA . PHE B 1 343 ? -4.023 27.953 3.953 1 85.12 343 PHE B CA 1
ATOM 6440 C C . PHE B 1 343 ? -2.596 27.484 4.211 1 85.12 343 PHE B C 1
ATOM 6442 O O . PHE B 1 343 ? -1.723 28.297 4.539 1 85.12 343 PHE B O 1
ATOM 6449 N N . ILE B 1 344 ? -2.359 26.219 3.975 1 85.5 344 ILE B N 1
ATOM 6450 C CA . ILE B 1 344 ? -1.069 25.625 4.312 1 85.5 344 ILE B CA 1
ATOM 6451 C C . ILE B 1 344 ? 0.02 26.219 3.424 1 85.5 344 ILE B C 1
ATOM 6453 O O . ILE B 1 344 ? 1.065 26.656 3.918 1 85.5 344 ILE B O 1
ATOM 6457 N N . THR B 1 345 ? -0.153 26.328 2.184 1 84.25 345 THR B N 1
ATOM 6458 C CA . THR B 1 345 ? 0.868 26.797 1.255 1 84.25 345 THR B CA 1
ATOM 6459 C C . THR B 1 345 ? 1.062 28.297 1.386 1 84.25 345 THR B C 1
ATOM 6461 O O . THR B 1 345 ? 2.164 28.812 1.173 1 84.25 345 THR B O 1
ATOM 6464 N N . GLU B 1 346 ? 0.076 28.984 1.874 1 81.56 346 GLU B N 1
ATOM 6465 C CA . GLU B 1 346 ? 0.145 30.438 1.968 1 81.56 346 GLU B CA 1
ATOM 6466 C C . GLU B 1 346 ? 0.798 30.875 3.275 1 81.56 346 GLU B C 1
ATOM 6468 O O . GLU B 1 346 ? 1.538 31.875 3.307 1 81.56 346 GLU B O 1
ATOM 6473 N N . TYR B 1 347 ? 0.513 30.094 4.277 1 84.56 347 TYR B N 1
ATOM 6474 C CA . TYR B 1 347 ? 0.877 30.641 5.582 1 84.56 347 TYR B CA 1
ATOM 6475 C C . TYR B 1 347 ? 1.946 29.781 6.25 1 84.56 347 TYR B C 1
ATOM 6477 O O . TYR B 1 347 ? 2.693 30.266 7.105 1 84.56 347 TYR B O 1
ATOM 6485 N N . ILE B 1 348 ? 2.006 28.547 5.887 1 88.75 348 ILE B N 1
ATOM 6486 C CA . ILE B 1 348 ? 2.787 27.656 6.727 1 88.75 348 ILE B CA 1
ATOM 6487 C C . ILE B 1 348 ? 3.932 27.047 5.918 1 88.75 348 ILE B C 1
ATOM 6489 O O . ILE B 1 348 ? 5.105 27.266 6.23 1 88.75 348 ILE B O 1
ATOM 6493 N N . PHE B 1 349 ? 3.561 26.312 4.84 1 86.56 349 PHE B N 1
ATOM 6494 C CA . PHE B 1 349 ? 4.562 25.609 4.039 1 86.56 349 PHE B CA 1
ATOM 6495 C C . PHE B 1 349 ? 4.523 26.094 2.592 1 86.56 349 PHE B C 1
ATOM 6497 O O . PHE B 1 349 ? 3.996 25.391 1.721 1 86.56 349 PHE B O 1
ATOM 6504 N N . PRO B 1 350 ? 5.223 27.141 2.35 1 83.56 350 PRO B N 1
ATOM 6505 C CA . PRO B 1 350 ? 5.285 27.531 0.94 1 83.56 350 PRO B CA 1
ATOM 6506 C C . PRO B 1 350 ? 5.91 26.453 0.057 1 83.56 350 PRO B C 1
ATOM 6508 O O . PRO B 1 350 ? 6.891 25.828 0.45 1 83.56 350 PRO B O 1
ATOM 6511 N N . GLY B 1 351 ? 5.242 26.078 -1.008 1 81.62 351 GLY B N 1
ATOM 6512 C CA . GLY B 1 351 ? 5.754 25.078 -1.93 1 81.62 351 GLY B CA 1
ATOM 6513 C C . GLY B 1 351 ? 5.395 23.656 -1.53 1 81.62 351 GLY B C 1
ATOM 6514 O O . GLY B 1 351 ? 5.711 22.719 -2.246 1 81.62 351 GLY B O 1
ATOM 6515 N N . GLY B 1 352 ? 4.805 23.531 -0.379 1 88.69 352 GLY B N 1
ATOM 6516 C CA . GLY B 1 352 ? 4.395 22.219 0.07 1 88.69 352 GLY B CA 1
ATOM 6517 C C . GLY B 1 352 ? 3.334 21.594 -0.812 1 88.69 352 GLY B C 1
ATOM 6518 O O . GLY B 1 352 ? 2.512 22.297 -1.401 1 88.69 352 GLY B O 1
ATOM 6519 N N . CYS B 1 353 ? 3.363 20.234 -0.938 1 91.31 353 CYS B N 1
ATOM 6520 C CA . CYS B 1 353 ? 2.387 19.469 -1.698 1 91.31 353 CYS B CA 1
ATOM 6521 C C . CYS B 1 353 ? 2.131 18.109 -1.047 1 91.31 353 CYS B C 1
ATOM 6523 O O . CYS B 1 353 ? 3.061 17.328 -0.861 1 91.31 353 CYS B O 1
ATOM 6525 N N . LEU B 1 354 ? 0.924 17.938 -0.705 1 94.5 354 LEU B N 1
ATOM 6526 C CA . LEU B 1 354 ? 0.572 16.609 -0.196 1 94.5 354 LEU B CA 1
ATOM 6527 C C . LEU B 1 354 ? 0.334 15.633 -1.342 1 94.5 354 LEU B C 1
ATOM 6529 O O . LEU B 1 354 ? -0.596 15.812 -2.133 1 94.5 354 LEU B O 1
ATOM 6533 N N . PRO B 1 355 ? 1.098 14.617 -1.41 1 97.06 355 PRO B N 1
ATOM 6534 C CA . PRO B 1 355 ? 0.858 13.641 -2.48 1 97.06 355 PRO B CA 1
ATOM 6535 C C . PRO B 1 355 ? -0.295 12.695 -2.166 1 97.06 355 PRO B C 1
ATOM 6537 O O . PRO B 1 355 ? -0.715 12.586 -1.012 1 97.06 355 PRO B O 1
ATOM 6540 N N . SER B 1 356 ? -0.857 12.188 -3.246 1 97.25 356 SER B N 1
ATOM 6541 C CA . SER B 1 356 ? -1.692 11 -3.08 1 97.25 356 SER B CA 1
ATOM 6542 C C . SER B 1 356 ? -0.861 9.727 -3.15 1 97.25 356 SER B C 1
ATOM 6544 O O . SER B 1 356 ? 0.257 9.734 -3.668 1 97.25 356 SER B O 1
ATOM 6546 N N . LEU B 1 357 ? -1.378 8.664 -2.584 1 97.94 357 LEU B N 1
ATOM 6547 C CA . LEU B 1 357 ? -0.657 7.398 -2.65 1 97.94 357 LEU B CA 1
ATOM 6548 C C . LEU B 1 357 ? -0.488 6.941 -4.094 1 97.94 357 LEU B C 1
ATOM 6550 O O . LEU B 1 357 ? 0.562 6.41 -4.465 1 97.94 357 LEU B O 1
ATOM 6554 N N . ALA B 1 358 ? -1.496 7.16 -4.93 1 97.69 358 ALA B N 1
ATOM 6555 C CA . ALA B 1 358 ? -1.421 6.793 -6.34 1 97.69 358 ALA B CA 1
ATOM 6556 C C . ALA B 1 358 ? -0.296 7.543 -7.043 1 97.69 358 ALA B C 1
ATOM 6558 O O . ALA B 1 358 ? 0.42 6.973 -7.871 1 97.69 358 ALA B O 1
ATOM 6559 N N . ARG B 1 359 ? -0.115 8.812 -6.707 1 97.56 359 ARG B N 1
ATOM 6560 C CA . ARG B 1 359 ? 0.958 9.594 -7.309 1 97.56 359 ARG B CA 1
ATOM 6561 C C . ARG B 1 359 ? 2.324 9.07 -6.887 1 97.56 359 ARG B C 1
ATOM 6563 O O . ARG B 1 359 ? 3.242 8.977 -7.703 1 97.56 359 ARG B O 1
ATOM 6570 N N . VAL B 1 360 ? 2.428 8.727 -5.648 1 98.25 360 VAL B N 1
ATOM 6571 C CA . VAL B 1 360 ? 3.68 8.203 -5.113 1 98.25 360 VAL B CA 1
ATOM 6572 C C . VAL B 1 360 ? 4.012 6.867 -5.777 1 98.25 360 VAL B C 1
ATOM 6574 O O . VAL B 1 360 ? 5.145 6.648 -6.215 1 98.25 360 VAL B O 1
ATOM 6577 N N . THR B 1 361 ? 3.012 6.02 -5.91 1 98.12 361 THR B N 1
ATOM 6578 C CA . THR B 1 361 ? 3.223 4.699 -6.496 1 98.12 361 THR B CA 1
ATOM 6579 C C . THR B 1 361 ? 3.561 4.816 -7.98 1 98.12 361 THR B C 1
ATOM 6581 O O . THR B 1 361 ? 4.387 4.062 -8.5 1 98.12 361 THR B O 1
ATOM 6584 N N . SER B 1 362 ? 2.938 5.734 -8.641 1 97.25 362 SER B N 1
ATOM 6585 C CA . SER B 1 362 ? 3.236 5.953 -10.055 1 97.25 362 SER B CA 1
ATOM 6586 C C . SER B 1 362 ? 4.66 6.461 -10.242 1 97.25 362 SER B C 1
ATOM 6588 O O . SER B 1 362 ? 5.352 6.047 -11.18 1 97.25 362 SER B O 1
ATOM 6590 N N . ALA B 1 363 ? 5.051 7.383 -9.398 1 97.88 363 ALA B N 1
ATOM 6591 C CA . ALA B 1 363 ? 6.414 7.898 -9.477 1 97.88 363 ALA B CA 1
ATOM 6592 C C . ALA B 1 363 ? 7.434 6.793 -9.211 1 97.88 363 ALA B C 1
ATOM 6594 O O . ALA B 1 363 ? 8.445 6.691 -9.906 1 97.88 363 ALA B O 1
ATOM 6595 N N . MET B 1 364 ? 7.16 5.977 -8.258 1 98.12 364 MET B N 1
ATOM 6596 C CA . MET B 1 364 ? 8.008 4.832 -7.945 1 98.12 364 MET B CA 1
ATOM 6597 C C . MET B 1 364 ? 8.156 3.914 -9.156 1 98.12 364 MET B C 1
ATOM 6599 O O . MET B 1 364 ? 9.273 3.576 -9.555 1 98.12 364 MET B O 1
ATOM 6603 N N . ALA B 1 365 ? 7.023 3.582 -9.75 1 97 365 ALA B N 1
ATOM 6604 C CA . ALA B 1 365 ? 6.98 2.607 -10.844 1 97 365 ALA B CA 1
ATOM 6605 C C . ALA B 1 365 ? 7.719 3.129 -12.07 1 97 365 ALA B C 1
ATOM 6607 O O . ALA B 1 365 ? 8.391 2.367 -12.773 1 97 365 ALA B O 1
ATOM 6608 N N . SER B 1 366 ? 7.66 4.395 -12.297 1 95.81 366 SER B N 1
ATOM 6609 C CA . SER B 1 366 ? 8.211 4.965 -13.523 1 95.81 366 SER B CA 1
ATOM 6610 C C . SER B 1 366 ? 9.703 5.238 -13.383 1 95.81 366 SER B C 1
ATOM 6612 O O . SER B 1 366 ? 10.414 5.344 -14.383 1 95.81 366 SER B O 1
ATOM 6614 N N . SER B 1 367 ? 10.148 5.309 -12.125 1 96.69 367 SER B N 1
ATOM 6615 C CA . SER B 1 367 ? 11.484 5.871 -11.992 1 96.69 367 SER B CA 1
ATOM 6616 C C . SER B 1 367 ? 12.398 4.953 -11.18 1 96.69 367 SER B C 1
ATOM 6618 O O . SER B 1 367 ? 13.523 5.328 -10.836 1 96.69 367 SER B O 1
ATOM 6620 N N . SER B 1 368 ? 11.898 3.801 -10.836 1 96.5 368 SER B N 1
ATOM 6621 C CA . SER B 1 368 ? 12.703 2.891 -10.031 1 96.5 368 SER B CA 1
ATOM 6622 C C . SER B 1 368 ? 12.273 1.441 -10.234 1 96.5 368 SER B C 1
ATOM 6624 O O . SER B 1 368 ? 11.266 1.174 -10.898 1 96.5 368 SER B O 1
ATOM 6626 N N . ARG B 1 369 ? 13.078 0.507 -9.727 1 94.62 369 ARG B N 1
ATOM 6627 C CA . ARG B 1 369 ? 12.727 -0.911 -9.727 1 94.62 369 ARG B CA 1
ATOM 6628 C C . ARG B 1 369 ? 12.031 -1.301 -8.422 1 94.62 369 ARG B C 1
ATOM 6630 O O . ARG B 1 369 ? 11.781 -2.482 -8.18 1 94.62 369 ARG B O 1
ATOM 6637 N N . LEU B 1 370 ? 11.742 -0.302 -7.598 1 97.25 370 LEU B N 1
ATOM 6638 C CA . LEU B 1 370 ? 11.195 -0.564 -6.27 1 97.25 370 LEU B CA 1
ATOM 6639 C C . LEU B 1 370 ? 9.766 -1.096 -6.363 1 97.25 370 LEU B C 1
ATOM 6641 O O . LEU B 1 370 ? 9.062 -0.817 -7.336 1 97.25 370 LEU B O 1
ATOM 6645 N N . CYS B 1 371 ? 9.414 -1.886 -5.355 1 96.81 371 CYS B N 1
ATOM 6646 C CA . CYS B 1 371 ? 8.062 -2.354 -5.078 1 96.81 371 CYS B CA 1
ATOM 6647 C C . CYS B 1 371 ? 7.684 -2.096 -3.625 1 96.81 371 CYS B C 1
ATOM 6649 O O . CYS B 1 371 ? 8.547 -1.805 -2.795 1 96.81 371 CYS B O 1
ATOM 6651 N N . ILE B 1 372 ? 6.438 -2.166 -3.383 1 98 372 ILE B N 1
ATOM 6652 C CA . ILE B 1 372 ? 5.949 -1.937 -2.027 1 98 372 ILE B CA 1
ATOM 6653 C C . ILE B 1 372 ? 5.832 -3.268 -1.288 1 98 372 ILE B C 1
ATOM 6655 O O . ILE B 1 372 ? 5.273 -4.23 -1.816 1 98 372 ILE B O 1
ATOM 6659 N N . GLU B 1 373 ? 6.375 -3.275 -0.087 1 96.5 373 GLU B N 1
ATOM 6660 C CA . GLU B 1 373 ? 6.266 -4.449 0.774 1 96.5 373 GLU B CA 1
ATOM 6661 C C . GLU B 1 373 ? 5.129 -4.293 1.78 1 96.5 373 GLU B C 1
ATOM 6663 O O . GLU B 1 373 ? 4.516 -5.281 2.189 1 96.5 373 GLU B O 1
ATOM 6668 N N . ASN B 1 374 ? 4.918 -3.057 2.164 1 96.94 374 ASN B N 1
ATOM 6669 C CA . ASN B 1 374 ? 3.963 -2.777 3.23 1 96.94 374 ASN B CA 1
ATOM 6670 C C . ASN B 1 374 ? 3.51 -1.319 3.209 1 96.94 374 ASN B C 1
ATOM 6672 O O . ASN B 1 374 ? 4.297 -0.424 2.902 1 96.94 374 ASN B O 1
ATOM 6676 N N . VAL B 1 375 ? 2.26 -1.09 3.475 1 98 375 VAL B N 1
ATOM 6677 C CA . VAL B 1 375 ? 1.705 0.243 3.693 1 98 375 VAL B CA 1
ATOM 6678 C C . VAL B 1 375 ? 0.836 0.242 4.949 1 98 375 VAL B C 1
ATOM 6680 O O . VAL B 1 375 ? -0.039 -0.613 5.105 1 98 375 VAL B O 1
ATOM 6683 N N . GLU B 1 376 ? 1.064 1.184 5.793 1 96 376 GLU B N 1
ATOM 6684 C CA . GLU B 1 376 ? 0.251 1.368 6.992 1 96 376 GLU B CA 1
ATOM 6685 C C . GLU B 1 376 ? -0.196 2.82 7.137 1 96 376 GLU B C 1
ATOM 6687 O O . GLU B 1 376 ? 0.62 3.738 7.043 1 96 376 GLU B O 1
ATOM 6692 N N . ASN B 1 377 ? -1.479 3.02 7.324 1 95.69 377 ASN B N 1
ATOM 6693 C CA . ASN B 1 377 ? -2.02 4.348 7.586 1 95.69 377 ASN B CA 1
ATOM 6694 C C . ASN B 1 377 ? -1.991 4.684 9.078 1 95.69 377 ASN B C 1
ATOM 6696 O O . ASN B 1 377 ? -2.678 4.039 9.875 1 95.69 377 ASN B O 1
ATOM 6700 N N . ILE B 1 378 ? -1.247 5.746 9.43 1 94.94 378 ILE B N 1
ATOM 6701 C CA . ILE B 1 378 ? -1.132 6.125 10.836 1 94.94 378 ILE B CA 1
ATOM 6702 C C . ILE B 1 378 ? -1.754 7.504 11.047 1 94.94 378 ILE B C 1
ATOM 6704 O O . ILE B 1 378 ? -1.347 8.242 11.953 1 94.94 378 ILE B O 1
ATOM 6708 N N . GLY B 1 379 ? -2.67 7.902 10.242 1 94.12 379 GLY B N 1
ATOM 6709 C CA . GLY B 1 379 ? -3.244 9.234 10.211 1 94.12 379 GLY B CA 1
ATOM 6710 C C . GLY B 1 379 ? -3.85 9.656 11.539 1 94.12 379 GLY B C 1
ATOM 6711 O O . GLY B 1 379 ? -3.68 10.797 11.969 1 94.12 379 GLY B O 1
ATOM 6712 N N . ILE B 1 380 ? -4.457 8.781 12.258 1 92.88 380 ILE B N 1
ATOM 6713 C CA . ILE B 1 380 ? -5.164 9.133 13.492 1 92.88 380 ILE B CA 1
ATOM 6714 C C . ILE B 1 380 ? -4.16 9.531 14.57 1 92.88 380 ILE B C 1
ATOM 6716 O O . ILE B 1 380 ? -4.461 10.352 15.438 1 92.88 380 ILE B O 1
ATOM 6720 N N . HIS B 1 381 ? -2.971 8.984 14.508 1 94.62 381 HIS B N 1
ATOM 6721 C CA . HIS B 1 381 ? -1.937 9.344 15.469 1 94.62 381 HIS B CA 1
ATOM 6722 C C . HIS B 1 381 ? -1.471 10.781 15.273 1 94.62 381 HIS B C 1
ATOM 6724 O O . HIS B 1 381 ? -1.07 11.445 16.234 1 94.62 381 HIS B O 1
ATOM 6730 N N . TYR B 1 382 ? -1.551 11.219 14.023 1 96.12 382 TYR B N 1
ATOM 6731 C CA . TYR B 1 382 ? -1.15 12.594 13.758 1 96.12 382 TYR B CA 1
ATOM 6732 C C . TYR B 1 382 ? -2.156 13.578 14.352 1 96.12 382 TYR B C 1
ATOM 6734 O O . TYR B 1 382 ? -1.782 14.664 14.797 1 96.12 382 TYR B O 1
ATOM 6742 N N . TYR B 1 383 ? -3.461 13.188 14.406 1 95.25 383 TYR B N 1
ATOM 6743 C CA . TYR B 1 383 ? -4.445 13.992 15.125 1 95.25 383 TYR B CA 1
ATOM 6744 C C . TYR B 1 383 ? -4.027 14.203 16.578 1 95.25 383 TYR B C 1
ATOM 6746 O O . TYR B 1 383 ? -3.984 15.344 17.047 1 95.25 383 TYR B O 1
ATOM 6754 N N . HIS B 1 384 ? -3.641 13.141 17.203 1 94.62 384 HIS B N 1
ATOM 6755 C CA . HIS B 1 384 ? -3.256 13.219 18.609 1 94.62 384 HIS B CA 1
ATOM 6756 C C . HIS B 1 384 ? -1.973 14.023 18.781 1 94.62 384 HIS B C 1
ATOM 6758 O O . HIS B 1 384 ? -1.832 14.773 19.75 1 94.62 384 HIS B O 1
ATOM 6764 N N . THR B 1 385 ? -1.075 13.852 17.859 1 96.56 385 THR B N 1
ATOM 6765 C CA . THR B 1 385 ? 0.173 14.609 17.891 1 96.56 385 THR B CA 1
ATOM 6766 C C . THR B 1 385 ? -0.097 16.109 17.812 1 96.56 385 THR B C 1
ATOM 6768 O O . THR B 1 385 ? 0.44 16.891 18.594 1 96.56 385 THR B O 1
ATOM 6771 N N . LEU B 1 386 ? -0.998 16.453 16.906 1 96.69 386 LEU B N 1
ATOM 6772 C CA . LEU B 1 386 ? -1.322 17.859 16.688 1 96.69 386 LEU B CA 1
ATOM 6773 C C . LEU B 1 386 ? -2.049 18.453 17.891 1 96.69 386 LEU B C 1
ATOM 6775 O O . LEU B 1 386 ? -1.821 19.609 18.25 1 96.69 386 LEU B O 1
ATOM 6779 N N . ARG B 1 387 ? -2.877 17.656 18.516 1 95.75 387 ARG B N 1
ATOM 6780 C CA . ARG B 1 387 ? -3.578 18.125 19.719 1 95.75 387 ARG B CA 1
ATOM 6781 C C . ARG B 1 387 ? -2.602 18.391 20.859 1 95.75 387 ARG B C 1
ATOM 6783 O O . ARG B 1 387 ? -2.752 19.359 21.594 1 95.75 387 ARG B O 1
ATOM 6790 N N . CYS B 1 388 ? -1.634 17.562 20.938 1 95.75 388 CYS B N 1
ATOM 6791 C CA . CYS B 1 388 ? -0.603 17.734 21.953 1 95.75 388 CYS B CA 1
ATOM 6792 C C . CYS B 1 388 ? 0.223 18.984 21.672 1 95.75 388 CYS B C 1
ATOM 6794 O O . CYS B 1 388 ? 0.477 19.781 22.562 1 95.75 388 CYS B O 1
ATOM 6796 N N . TRP B 1 389 ? 0.66 19.156 20.438 1 97.06 389 TRP B N 1
ATOM 6797 C CA . TRP B 1 389 ? 1.442 20.328 20.047 1 97.06 389 TRP B CA 1
ATOM 6798 C C . TRP B 1 389 ? 0.663 21.609 20.297 1 97.06 389 TRP B C 1
ATOM 6800 O O . TRP B 1 389 ? 1.217 22.594 20.812 1 97.06 389 TRP B O 1
ATOM 6810 N N . ARG B 1 390 ? -0.627 21.578 19.953 1 97.38 390 ARG B N 1
ATOM 6811 C CA . ARG B 1 390 ? -1.477 22.75 20.172 1 97.38 390 ARG B CA 1
ATOM 6812 C C . ARG B 1 390 ? -1.544 23.109 21.641 1 97.38 390 ARG B C 1
ATOM 6814 O O . ARG B 1 390 ? -1.427 24.281 22.016 1 97.38 390 ARG B O 1
ATOM 6821 N N . LYS B 1 391 ? -1.775 22.141 22.438 1 96.25 391 LYS B N 1
ATOM 6822 C CA . LYS B 1 391 ? -1.859 22.359 23.891 1 96.25 391 LYS B CA 1
ATOM 6823 C C . LYS B 1 391 ? -0.567 22.953 24.422 1 96.25 391 LYS B C 1
ATOM 6825 O O . LYS B 1 391 ? -0.598 23.969 25.141 1 96.25 391 LYS B O 1
ATOM 6830 N N . ASN B 1 392 ? 0.56 22.359 24.094 1 96.12 392 ASN B N 1
ATOM 6831 C CA . ASN B 1 392 ? 1.856 22.859 24.531 1 96.12 392 ASN B CA 1
ATOM 6832 C C . ASN B 1 392 ? 2.104 24.281 24.047 1 96.12 392 ASN B C 1
ATOM 6834 O O . ASN B 1 392 ? 2.598 25.125 24.797 1 96.12 392 ASN B O 1
ATOM 6838 N N . PHE B 1 393 ? 1.759 24.516 22.797 1 97.06 393 PHE B N 1
ATOM 6839 C CA . PHE B 1 393 ? 1.95 25.812 22.156 1 97.06 393 PHE B CA 1
ATOM 6840 C C . PHE B 1 393 ? 1.179 26.891 22.891 1 97.06 393 PHE B C 1
ATOM 6842 O O . PHE B 1 393 ? 1.734 27.938 23.219 1 97.06 393 PHE B O 1
ATOM 6849 N N . LEU B 1 394 ? -0.094 26.641 23.219 1 96.56 394 LEU B N 1
ATOM 6850 C CA . LEU B 1 394 ? -0.958 27.625 23.844 1 96.56 394 LEU B CA 1
ATOM 6851 C C . LEU B 1 394 ? -0.58 27.828 25.312 1 96.56 394 LEU B C 1
ATOM 6853 O O . LEU B 1 394 ? -0.735 28.938 25.844 1 96.56 394 LEU B O 1
ATOM 6857 N N . GLU B 1 395 ? -0.023 26.812 25.906 1 96.38 395 GLU B N 1
ATOM 6858 C CA . GLU B 1 395 ? 0.427 26.922 27.297 1 96.38 395 GLU B CA 1
ATOM 6859 C C . GLU B 1 395 ? 1.702 27.75 27.391 1 96.38 395 GLU B C 1
ATOM 6861 O O . GLU B 1 395 ? 2.027 28.281 28.453 1 96.38 395 GLU B O 1
ATOM 6866 N N . ARG B 1 396 ? 2.377 27.922 26.344 1 96.25 396 ARG B N 1
ATOM 6867 C CA . ARG B 1 396 ? 3.654 28.625 26.344 1 96.25 396 ARG B CA 1
ATOM 6868 C C . ARG B 1 396 ? 3.584 29.891 25.516 1 96.25 396 ARG B C 1
ATOM 6870 O O . ARG B 1 396 ? 4.566 30.281 24.875 1 96.25 396 ARG B O 1
ATOM 6877 N N . GLN B 1 397 ? 2.449 30.5 25.375 1 95.38 397 GLN B N 1
ATOM 6878 C CA . GLN B 1 397 ? 2.227 31.688 24.562 1 95.38 397 GLN B CA 1
ATOM 6879 C C . GLN B 1 397 ? 3.137 32.812 24.984 1 95.38 397 GLN B C 1
ATOM 6881 O O . GLN B 1 397 ? 3.678 33.531 24.141 1 95.38 397 GLN B O 1
ATOM 6886 N N . LYS B 1 398 ? 3.344 33.031 26.312 1 96 398 LYS B N 1
ATOM 6887 C CA . LYS B 1 398 ? 4.176 34.125 26.812 1 96 398 LYS B CA 1
ATOM 6888 C C . LYS B 1 398 ? 5.621 33.969 26.359 1 96 398 LYS B C 1
ATOM 6890 O O . LYS B 1 398 ? 6.246 34.938 25.938 1 96 398 LYS B O 1
ATOM 6895 N N . GLN B 1 399 ? 6.133 32.781 26.422 1 95.5 399 GLN B N 1
ATOM 6896 C CA . GLN B 1 399 ? 7.496 32.5 25.984 1 95.5 399 GLN B CA 1
ATOM 6897 C C . GLN B 1 399 ? 7.645 32.781 24.484 1 95.5 399 GLN B C 1
ATOM 6899 O O . GLN B 1 399 ? 8.688 33.281 24.031 1 95.5 399 GLN B O 1
ATOM 6904 N N . ILE B 1 400 ? 6.621 32.469 23.734 1 94.38 400 ILE B N 1
ATOM 6905 C CA . ILE B 1 400 ? 6.648 32.656 22.297 1 94.38 400 ILE B CA 1
ATOM 6906 C C . ILE B 1 400 ? 6.652 34.156 21.984 1 94.38 400 ILE B C 1
ATOM 6908 O O . ILE B 1 400 ? 7.398 34.625 21.109 1 94.38 400 ILE B O 1
ATOM 6912 N N . ILE B 1 401 ? 5.867 34.906 22.688 1 93.56 401 ILE B N 1
ATOM 6913 C CA . ILE B 1 401 ? 5.824 36.375 22.516 1 93.56 401 ILE B CA 1
ATOM 6914 C C . ILE B 1 401 ? 7.168 36.969 22.906 1 93.56 401 ILE B C 1
ATOM 6916 O O . ILE B 1 401 ? 7.656 37.906 22.25 1 93.56 401 ILE B O 1
ATOM 6920 N N . ASP B 1 402 ? 7.801 36.438 23.922 1 94.94 402 ASP B N 1
ATOM 6921 C CA . ASP B 1 402 ? 9.109 36.906 24.391 1 94.94 402 ASP B CA 1
ATOM 6922 C C . ASP B 1 402 ? 10.18 36.656 23.328 1 94.94 402 ASP B C 1
ATOM 6924 O O . ASP B 1 402 ? 11.188 37.375 23.281 1 94.94 402 ASP B O 1
ATOM 6928 N N . LEU B 1 403 ? 9.945 35.625 22.469 1 92.88 403 LEU B N 1
ATOM 6929 C CA . LEU B 1 403 ? 10.883 35.344 21.375 1 92.88 403 LEU B CA 1
ATOM 6930 C C . LEU B 1 403 ? 10.727 36.375 20.25 1 92.88 403 LEU B C 1
ATOM 6932 O O . LEU B 1 403 ? 11.539 36.375 19.312 1 92.88 403 LEU B O 1
ATOM 6936 N N . GLY B 1 404 ? 9.648 37.188 20.281 1 92.5 404 GLY B N 1
ATOM 6937 C CA . GLY B 1 404 ? 9.492 38.25 19.297 1 92.5 404 GLY B CA 1
ATOM 6938 C C . GLY B 1 404 ? 8.289 38.062 18.391 1 92.5 404 GLY B C 1
ATOM 6939 O O . GLY B 1 404 ? 8.047 38.875 17.5 1 92.5 404 GLY B O 1
ATOM 6940 N N . PHE B 1 405 ? 7.527 37.062 18.594 1 91.5 405 PHE B N 1
ATOM 6941 C CA . PHE B 1 405 ? 6.355 36.812 17.75 1 91.5 405 PHE B CA 1
ATOM 6942 C C . PHE B 1 405 ? 5.129 37.5 18.312 1 91.5 405 PHE B C 1
ATOM 6944 O O . PHE B 1 405 ? 5.07 37.812 19.5 1 91.5 405 PHE B O 1
ATOM 6951 N N . ASP B 1 406 ? 4.18 37.812 17.469 1 94 406 ASP B N 1
ATOM 6952 C CA . ASP B 1 406 ? 3.023 38.594 17.891 1 94 406 ASP B CA 1
ATOM 6953 C C . ASP B 1 406 ? 1.767 37.75 17.953 1 94 406 ASP B C 1
ATOM 6955 O O . ASP B 1 406 ? 1.833 36.531 17.766 1 94 406 ASP B O 1
ATOM 6959 N N . ASP B 1 407 ? 0.675 38.344 18.203 1 93.75 407 ASP B N 1
ATOM 6960 C CA . ASP B 1 407 ? -0.595 37.656 18.391 1 93.75 407 ASP B CA 1
ATOM 6961 C C . ASP B 1 407 ? -1.068 37.031 17.078 1 93.75 407 ASP B C 1
ATOM 6963 O O . ASP B 1 407 ? -1.7 35.969 17.094 1 93.75 407 ASP B O 1
ATOM 6967 N N . LYS B 1 408 ? -0.83 37.656 15.961 1 94.19 408 LYS B N 1
ATOM 6968 C CA . LYS B 1 408 ? -1.197 37.094 14.656 1 94.19 408 LYS B CA 1
ATOM 6969 C C . LYS B 1 408 ? -0.481 35.781 14.406 1 94.19 408 LYS B C 1
ATOM 6971 O O . LYS B 1 408 ? -1.068 34.844 13.852 1 94.19 408 LYS B O 1
ATOM 6976 N N . PHE B 1 409 ? 0.771 35.781 14.812 1 93.88 409 PHE B N 1
ATOM 6977 C CA . PHE B 1 409 ? 1.554 34.562 14.703 1 93.88 409 PHE B CA 1
ATOM 6978 C C . PHE B 1 409 ? 0.938 33.438 15.539 1 93.88 409 PHE B C 1
ATOM 6980 O O . PHE B 1 409 ? 0.792 32.312 15.062 1 93.88 409 PHE B O 1
ATOM 6987 N N . ILE B 1 410 ? 0.562 33.781 16.719 1 95.19 410 ILE B N 1
ATOM 6988 C CA . ILE B 1 410 ? -0.031 32.781 17.625 1 95.19 410 ILE B CA 1
ATOM 6989 C C . ILE B 1 410 ? -1.318 32.25 17.016 1 95.19 410 ILE B C 1
ATOM 6991 O O . ILE B 1 410 ? -1.52 31.031 16.969 1 95.19 410 ILE B O 1
ATOM 6995 N N . ARG B 1 411 ? -2.17 33.062 16.453 1 96.5 411 ARG B N 1
ATOM 6996 C CA . ARG B 1 411 ? -3.434 32.625 15.875 1 96.5 411 ARG B CA 1
ATOM 6997 C C . ARG B 1 411 ? -3.197 31.828 14.609 1 96.5 411 ARG B C 1
ATOM 6999 O O . ARG B 1 411 ? -3.959 30.906 14.305 1 96.5 411 ARG B O 1
ATOM 7006 N N . THR B 1 412 ? -2.164 32.125 13.836 1 96.38 412 THR B N 1
ATOM 7007 C CA . THR B 1 412 ? -1.824 31.391 12.633 1 96.38 412 THR B CA 1
ATOM 7008 C C . THR B 1 412 ? -1.5 29.938 12.977 1 96.38 412 THR B C 1
ATOM 7010 O O . THR B 1 412 ? -2.004 29.016 12.336 1 96.38 412 THR B O 1
ATOM 7013 N N . TRP B 1 413 ? -0.721 29.75 14 1 96.75 413 TRP B N 1
ATOM 7014 C CA . TRP B 1 413 ? -0.291 28.406 14.367 1 96.75 413 TRP B CA 1
ATOM 7015 C C . TRP B 1 413 ? -1.421 27.641 15.039 1 96.75 413 TRP B C 1
ATOM 7017 O O . TRP B 1 413 ? -1.54 26.422 14.875 1 96.75 413 TRP B O 1
ATOM 7027 N N . GLU B 1 414 ? -2.205 28.375 15.82 1 97.06 414 GLU B N 1
ATOM 7028 C CA . GLU B 1 414 ? -3.4 27.75 16.359 1 97.06 414 GLU B CA 1
ATOM 7029 C C . GLU B 1 414 ? -4.305 27.219 15.25 1 97.06 414 GLU B C 1
ATOM 7031 O O . GLU B 1 414 ? -4.789 26.078 15.32 1 97.06 414 GLU B O 1
ATOM 7036 N N . TYR B 1 415 ? -4.492 28.078 14.258 1 97.12 415 TYR B N 1
ATOM 7037 C CA . TYR B 1 415 ? -5.285 27.672 13.094 1 97.12 415 TYR B CA 1
ATOM 7038 C C . TYR B 1 415 ? -4.664 26.484 12.391 1 97.12 415 TYR B C 1
ATOM 7040 O O . TYR B 1 415 ? -5.367 25.547 11.992 1 97.12 415 TYR B O 1
ATOM 7048 N N . TYR B 1 416 ? -3.352 26.516 12.32 1 96.12 416 TYR B N 1
ATOM 7049 C CA . TYR B 1 416 ? -2.607 25.453 11.656 1 96.12 416 TYR B CA 1
ATOM 7050 C C . TYR B 1 416 ? -2.832 24.109 12.352 1 96.12 416 TYR B C 1
ATOM 7052 O O . TYR B 1 416 ? -3.168 23.125 11.711 1 96.12 416 TYR B O 1
ATOM 7060 N N . PHE B 1 417 ? -2.686 24.062 13.656 1 97.88 417 PHE B N 1
ATOM 7061 C CA . PHE B 1 417 ? -2.828 22.828 14.414 1 97.88 417 PHE B CA 1
ATOM 7062 C C . PHE B 1 417 ? -4.238 22.266 14.273 1 97.88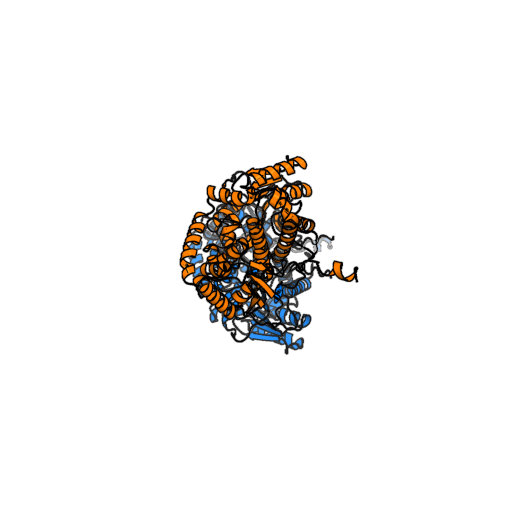 417 PHE B C 1
ATOM 7064 O O . PHE B 1 417 ? -4.41 21.078 14.008 1 97.88 417 PHE B O 1
ATOM 7071 N N . ASP B 1 418 ? -5.215 23.109 14.375 1 97.81 418 ASP B N 1
ATOM 7072 C CA . ASP B 1 418 ? -6.598 22.641 14.352 1 97.81 418 ASP B CA 1
ATOM 7073 C C . ASP B 1 418 ? -7.031 22.281 12.938 1 97.81 418 ASP B C 1
ATOM 7075 O O . ASP B 1 418 ? -7.82 21.359 12.742 1 97.81 418 ASP B O 1
ATOM 7079 N N . TYR B 1 419 ? -6.539 23.047 11.977 1 96.75 419 TYR B N 1
ATOM 7080 C CA . TYR B 1 419 ? -6.832 22.781 10.578 1 96.75 419 TYR B CA 1
ATOM 7081 C C . TYR B 1 419 ? -6.352 21.391 10.188 1 96.75 419 TYR B C 1
ATOM 7083 O O . TYR B 1 419 ? -7.109 20.594 9.625 1 96.75 419 TYR B O 1
ATOM 7091 N N . CYS B 1 420 ? -5.117 21.062 10.516 1 97.12 420 CYS B N 1
ATOM 7092 C CA . CYS B 1 420 ? -4.547 19.766 10.195 1 97.12 420 CYS B CA 1
ATOM 7093 C C . CYS B 1 420 ? -5.188 18.672 11.039 1 97.12 420 CYS B C 1
ATOM 7095 O O . CYS B 1 420 ? -5.473 17.578 10.539 1 97.12 420 CYS B O 1
ATOM 7097 N N . ALA B 1 421 ? -5.41 19 12.305 1 97.38 421 ALA B N 1
ATOM 7098 C CA . ALA B 1 421 ? -6.035 18.016 13.188 1 97.38 421 ALA B CA 1
ATOM 7099 C C . ALA B 1 421 ? -7.402 17.594 12.648 1 97.38 421 ALA B C 1
ATOM 7101 O O . ALA B 1 421 ? -7.75 16.406 12.672 1 97.38 421 ALA B O 1
ATOM 7102 N N . ALA B 1 422 ? -8.18 18.547 12.195 1 96.38 422 ALA B N 1
ATOM 7103 C CA . ALA B 1 422 ? -9.492 18.25 11.633 1 96.38 422 ALA B CA 1
ATOM 7104 C C . ALA B 1 422 ? -9.367 17.312 10.422 1 96.38 422 ALA B C 1
ATOM 7106 O O . ALA B 1 422 ? -10.164 16.391 10.266 1 96.38 422 ALA B O 1
ATOM 7107 N N . GLY B 1 423 ? -8.344 17.578 9.609 1 95.56 423 GLY B N 1
ATOM 7108 C CA . GLY B 1 423 ? -8.125 16.75 8.438 1 95.56 423 GLY B CA 1
ATOM 7109 C C . GLY B 1 423 ? -7.84 15.297 8.789 1 95.56 423 GLY B C 1
ATOM 7110 O O . GLY B 1 423 ? -8.344 14.383 8.133 1 95.56 423 GLY B O 1
ATOM 7111 N N . PHE B 1 424 ? -7.09 15.094 9.812 1 95.5 424 PHE B N 1
ATOM 7112 C CA . PHE B 1 424 ? -6.73 13.734 10.211 1 95.5 424 PHE B CA 1
ATOM 7113 C C . PHE B 1 424 ? -7.879 13.07 10.961 1 95.5 424 PHE B C 1
ATOM 7115 O O . PHE B 1 424 ? -8.172 11.891 10.742 1 95.5 424 PHE B O 1
ATOM 7122 N N . LYS B 1 425 ? -8.523 13.797 11.781 1 94.25 425 LYS B N 1
ATOM 7123 C CA . LYS B 1 425 ? -9.594 13.234 12.594 1 94.25 425 LYS B CA 1
ATOM 7124 C C . LYS B 1 425 ? -10.766 12.781 11.727 1 94.25 425 LYS B C 1
ATOM 7126 O O . LYS B 1 425 ? -11.43 11.789 12.039 1 94.25 425 LYS B O 1
ATOM 7131 N N . THR B 1 426 ? -11.023 13.492 10.672 1 92.94 426 THR B N 1
ATOM 7132 C CA . THR B 1 426 ? -12.117 13.164 9.766 1 92.94 426 THR B CA 1
ATOM 7133 C C . THR B 1 426 ? -11.672 12.125 8.734 1 92.94 426 THR B C 1
ATOM 7135 O O . THR B 1 426 ? -12.43 11.789 7.824 1 92.94 426 THR B O 1
ATOM 7138 N N . LEU B 1 427 ? -10.469 11.688 8.766 1 91.5 427 LEU B N 1
ATOM 7139 C CA . LEU B 1 427 ? -9.883 10.719 7.848 1 91.5 427 LEU B CA 1
ATOM 7140 C C . LEU B 1 427 ? -9.883 11.25 6.418 1 91.5 427 LEU B C 1
ATOM 7142 O O . LEU B 1 427 ? -9.961 10.477 5.461 1 91.5 427 LEU B O 1
ATOM 7146 N N . THR B 1 428 ? -9.867 12.539 6.363 1 92.25 428 THR B N 1
ATOM 7147 C CA . THR B 1 428 ? -9.625 13.164 5.066 1 92.25 428 THR B CA 1
ATOM 7148 C C . THR B 1 428 ? -8.156 13.023 4.668 1 92.25 428 THR B C 1
ATOM 7150 O O . THR B 1 428 ? -7.848 12.617 3.547 1 92.25 428 THR B O 1
ATOM 7153 N N . LEU B 1 429 ? -7.305 13.367 5.605 1 94.88 429 LEU B N 1
ATOM 7154 C CA . LEU B 1 429 ? -5.871 13.188 5.414 1 94.88 429 LEU B CA 1
ATOM 7155 C C . LEU B 1 429 ? -5.422 11.828 5.941 1 94.88 429 LEU B C 1
ATOM 7157 O O . LEU B 1 429 ? -6.043 11.273 6.855 1 94.88 429 LEU B O 1
ATOM 7161 N N . ARG B 1 430 ? -4.453 11.344 5.309 1 95.62 430 ARG B N 1
ATOM 7162 C CA . ARG B 1 430 ? -3.779 10.133 5.758 1 95.62 430 ARG B CA 1
ATOM 7163 C C . ARG B 1 430 ? -2.291 10.383 5.977 1 95.62 430 ARG B C 1
ATOM 7165 O O . ARG B 1 430 ? -1.739 11.359 5.477 1 95.62 430 ARG B O 1
ATOM 7172 N N . SER B 1 431 ? -1.754 9.609 6.816 1 97.06 431 SER B N 1
ATOM 7173 C CA . SER B 1 431 ? -0.306 9.508 6.973 1 97.06 431 SER B CA 1
ATOM 7174 C C . SER B 1 431 ? 0.169 8.07 6.812 1 97.06 431 SER B C 1
ATOM 7176 O O . SER B 1 431 ? -0.23 7.191 7.582 1 97.06 431 SER B O 1
ATOM 7178 N N . TYR B 1 432 ? 1.018 7.867 5.785 1 98 432 TYR B N 1
ATOM 7179 C CA . TYR B 1 432 ? 1.425 6.508 5.449 1 98 432 TYR B CA 1
ATOM 7180 C C . TYR B 1 432 ? 2.863 6.246 5.883 1 98 432 TYR B C 1
ATOM 7182 O O . TYR B 1 432 ? 3.725 7.117 5.754 1 98 432 TYR B O 1
ATOM 7190 N N . GLN B 1 433 ? 3.107 5.074 6.414 1 98.44 433 GLN B N 1
ATOM 7191 C CA . GLN B 1 433 ? 4.43 4.461 6.41 1 98.44 433 GLN B CA 1
ATOM 7192 C C . GLN B 1 433 ? 4.52 3.357 5.359 1 98.44 433 GLN B C 1
ATOM 7194 O O . GLN B 1 433 ? 3.744 2.398 5.391 1 98.44 433 GLN B O 1
ATOM 7199 N N . ILE B 1 434 ? 5.449 3.49 4.461 1 98.69 434 ILE B N 1
ATOM 7200 C CA . ILE B 1 434 ? 5.57 2.537 3.361 1 98.69 434 ILE B CA 1
ATOM 7201 C C . ILE B 1 434 ? 6.969 1.931 3.354 1 98.69 434 ILE B C 1
ATOM 7203 O O . ILE B 1 434 ? 7.961 2.639 3.539 1 98.69 434 ILE B O 1
ATOM 7207 N N . VAL B 1 435 ? 7.07 0.636 3.203 1 98.62 435 VAL B N 1
ATOM 7208 C CA . VAL B 1 435 ? 8.336 -0.072 3.033 1 98.62 435 VAL B CA 1
ATOM 7209 C C . VAL B 1 435 ? 8.516 -0.466 1.569 1 98.62 435 VAL B C 1
ATOM 7211 O O . VAL B 1 435 ? 7.672 -1.165 1.001 1 98.62 435 VAL B O 1
ATOM 7214 N N . PHE B 1 436 ? 9.594 0.012 0.972 1 98.44 436 PHE B N 1
ATOM 7215 C CA . PHE B 1 436 ? 9.945 -0.316 -0.404 1 98.44 436 PHE B CA 1
ATOM 7216 C C . PHE B 1 436 ? 11.172 -1.223 -0.447 1 98.44 436 PHE B C 1
ATOM 7218 O O . PHE B 1 436 ? 12.078 -1.095 0.383 1 98.44 436 PHE B O 1
ATOM 7225 N N . SER B 1 437 ? 11.195 -2.08 -1.397 1 96.62 437 SER B N 1
ATOM 7226 C CA . SER B 1 437 ? 12.359 -2.898 -1.719 1 96.62 437 SER B CA 1
ATOM 7227 C C . SER B 1 437 ? 12.344 -3.332 -3.182 1 96.62 437 SER B C 1
ATOM 7229 O O . SER B 1 437 ? 11.336 -3.176 -3.871 1 96.62 437 SER B O 1
ATOM 7231 N N . ARG B 1 438 ? 13.438 -3.777 -3.604 1 94.75 438 ARG B N 1
ATOM 7232 C CA . ARG B 1 438 ? 13.508 -4.301 -4.965 1 94.75 438 ARG B CA 1
ATOM 7233 C C . ARG B 1 438 ? 13.039 -5.75 -5.016 1 94.75 438 ARG B C 1
ATOM 7235 O O . ARG B 1 438 ? 13.148 -6.48 -4.031 1 94.75 438 ARG B O 1
ATOM 7242 N N . PRO B 1 439 ? 12.438 -6.109 -6.176 1 91 439 PRO B N 1
ATOM 7243 C CA . PRO B 1 439 ? 12.133 -7.535 -6.312 1 91 439 PRO B CA 1
ATOM 7244 C C . PRO B 1 439 ? 13.367 -8.422 -6.16 1 91 439 PRO B C 1
ATOM 7246 O O . PRO B 1 439 ? 14.453 -8.047 -6.605 1 91 439 PRO B O 1
ATOM 7249 N N . GLY B 1 440 ? 13.234 -9.609 -5.492 1 89.69 440 GLY B N 1
ATOM 7250 C CA . GLY B 1 440 ? 14.336 -10.539 -5.355 1 89.69 440 GLY B CA 1
ATOM 7251 C C . GLY B 1 440 ? 15.195 -10.273 -4.133 1 89.69 440 GLY B C 1
ATOM 7252 O O . GLY B 1 440 ? 16.25 -10.891 -3.957 1 89.69 440 GLY B O 1
ATOM 7253 N N . ASN B 1 441 ? 14.781 -9.328 -3.301 1 92 441 ASN B N 1
ATOM 7254 C CA . ASN B 1 441 ? 15.555 -8.992 -2.117 1 92 441 ASN B CA 1
ATOM 7255 C C . ASN B 1 441 ? 15.43 -10.055 -1.034 1 92 441 ASN B C 1
ATOM 7257 O O . ASN B 1 441 ? 14.945 -9.781 0.064 1 92 441 ASN B O 1
ATOM 7261 N N . VAL B 1 442 ? 15.945 -11.211 -1.306 1 87.5 442 VAL B N 1
ATOM 7262 C CA . VAL B 1 442 ? 15.875 -12.359 -0.406 1 87.5 442 VAL B CA 1
ATOM 7263 C C . VAL B 1 442 ? 16.75 -12.109 0.818 1 87.5 442 VAL B C 1
ATOM 7265 O O . VAL B 1 442 ? 16.438 -12.57 1.919 1 87.5 442 VAL B O 1
ATOM 7268 N N . ALA B 1 443 ? 17.766 -11.344 0.596 1 85.75 443 ALA B N 1
ATOM 7269 C CA . ALA B 1 443 ? 18.672 -11.039 1.701 1 85.75 443 ALA B CA 1
ATOM 7270 C C . ALA B 1 443 ? 17.922 -10.336 2.836 1 85.75 443 ALA B C 1
ATOM 7272 O O . ALA B 1 443 ? 18.156 -10.633 4.012 1 85.75 443 ALA B O 1
ATOM 7273 N N . ALA B 1 444 ? 17.062 -9.469 2.451 1 88.38 444 ALA B N 1
ATOM 7274 C CA . ALA B 1 444 ? 16.359 -8.68 3.457 1 88.38 444 ALA B CA 1
ATOM 7275 C C . ALA B 1 444 ? 15.094 -9.391 3.922 1 88.38 444 ALA B C 1
ATOM 7277 O O . ALA B 1 444 ? 14.719 -9.297 5.094 1 88.38 444 ALA B O 1
ATOM 7278 N N . PHE B 1 445 ? 14.484 -10.156 2.93 1 85.12 445 PHE B N 1
ATOM 7279 C CA . PHE B 1 445 ? 13.141 -10.609 3.256 1 85.12 445 PHE B CA 1
ATOM 7280 C C . PHE B 1 445 ? 13.031 -12.125 3.111 1 85.12 445 PHE B C 1
ATOM 7282 O O . PHE B 1 445 ? 11.969 -12.695 3.342 1 85.12 445 PHE B O 1
ATOM 7289 N N . GLY B 1 446 ? 14.094 -12.773 2.539 1 70.19 446 GLY B N 1
ATOM 7290 C CA . GLY B 1 446 ? 14.047 -14.203 2.287 1 70.19 446 GLY B CA 1
ATOM 7291 C C . GLY B 1 446 ? 14.055 -15.031 3.559 1 70.19 446 GLY B C 1
ATOM 7292 O O . GLY B 1 446 ? 13.766 -16.234 3.525 1 70.19 446 GLY B O 1
ATOM 7293 N N . ASP B 1 447 ? 14.898 -14.5 4.516 1 58.44 447 ASP B N 1
ATOM 7294 C CA . ASP B 1 447 ? 15.094 -15.336 5.695 1 58.44 447 ASP B CA 1
ATOM 7295 C C . ASP B 1 447 ? 13.758 -15.836 6.242 1 58.44 447 ASP B C 1
ATOM 7297 O O . ASP B 1 447 ? 12.742 -15.141 6.141 1 58.44 447 ASP B O 1
ATOM 7301 N N . ASP B 1 448 ? 13.703 -17.203 5.918 1 51.41 448 ASP B N 1
ATOM 7302 C CA . ASP B 1 448 ? 12.758 -18.312 6.066 1 51.41 448 ASP B CA 1
ATOM 7303 C C . ASP B 1 448 ? 11.797 -18.062 7.23 1 51.41 448 ASP B C 1
ATOM 7305 O O . ASP B 1 448 ? 10.961 -18.906 7.543 1 51.41 448 ASP B O 1
ATOM 7309 N N . ASP B 1 449 ? 12.25 -17.266 8.25 1 46.47 449 ASP B N 1
ATOM 7310 C CA . ASP B 1 449 ? 11.109 -17.344 9.164 1 46.47 449 ASP B CA 1
ATOM 7311 C C . ASP B 1 449 ? 9.883 -16.656 8.562 1 46.47 449 ASP B C 1
ATOM 7313 O O . ASP B 1 449 ? 9.781 -15.43 8.594 1 46.47 449 ASP B O 1
ATOM 7317 N N . PRO B 1 450 ? 9.516 -17.297 7.32 1 46.5 450 PRO B N 1
ATOM 7318 C CA . PRO B 1 450 ? 8.297 -16.75 6.715 1 46.5 450 PRO B CA 1
ATOM 7319 C C . PRO B 1 450 ? 7.414 -16.031 7.723 1 46.5 450 PRO B C 1
ATOM 7321 O O . PRO B 1 450 ? 6.438 -15.375 7.336 1 46.5 450 PRO B O 1
ATOM 7324 N N . PHE B 1 451 ? 7.512 -16.438 9.086 1 44.44 451 PHE B N 1
ATOM 7325 C CA . PHE B 1 451 ? 6.641 -16.094 10.195 1 44.44 451 PHE B CA 1
ATOM 7326 C C . PHE B 1 451 ? 6.957 -14.688 10.719 1 44.44 451 PHE B C 1
ATOM 7328 O O . PHE B 1 451 ? 6.367 -14.242 11.703 1 44.44 451 PHE B O 1
ATOM 7335 N N . ARG B 1 452 ? 8.164 -14.25 10.258 1 46.5 452 ARG B N 1
ATOM 7336 C CA . ARG B 1 452 ? 8.391 -12.891 10.734 1 46.5 452 ARG B CA 1
ATOM 7337 C C . ARG B 1 452 ? 7.602 -11.883 9.906 1 46.5 452 ARG B C 1
ATOM 7339 O O . ARG B 1 452 ? 7.992 -11.555 8.781 1 46.5 452 ARG B O 1
ATOM 7346 N N . SER B 1 453 ? 6.484 -12.125 9.672 1 41.25 453 SER B N 1
ATOM 7347 C CA . SER B 1 453 ? 5.711 -11.039 9.07 1 41.25 453 SER B CA 1
ATOM 7348 C C . SER B 1 453 ? 6.379 -9.688 9.297 1 41.25 453 SER B C 1
ATOM 7350 O O . SER B 1 453 ? 6.938 -9.438 10.367 1 41.25 453 SER B O 1
ATOM 7352 N N . SER B 1 454 ? 6.879 -9.031 8.281 1 38.78 454 SER B N 1
ATOM 7353 C CA . SER B 1 454 ? 7.551 -7.742 8.367 1 38.78 454 SER B CA 1
ATOM 7354 C C . SER B 1 454 ? 7.246 -7.039 9.688 1 38.78 454 SER B C 1
ATOM 7356 O O . SER B 1 454 ? 8.133 -6.441 10.297 1 38.78 454 SER B O 1
ATOM 7358 N N . THR B 1 455 ? 6.121 -6.348 9.719 1 35.47 455 THR B N 1
ATOM 7359 C CA . THR B 1 455 ? 6.012 -5.27 10.695 1 35.47 455 THR B CA 1
ATOM 7360 C C . THR B 1 455 ? 6.113 -5.816 12.117 1 35.47 455 THR B C 1
ATOM 7362 O O . THR B 1 455 ? 6.496 -5.094 13.039 1 35.47 455 THR B O 1
ATOM 7365 N N . ARG B 1 456 ? 5.117 -6.527 12.617 1 31.77 456 ARG B N 1
ATOM 7366 C CA . ARG B 1 456 ? 4.883 -6.484 14.055 1 31.77 456 ARG B CA 1
ATOM 7367 C C . ARG B 1 456 ? 5.805 -7.453 14.789 1 31.77 456 ARG B C 1
ATOM 7369 O O . ARG B 1 456 ? 5.578 -8.664 14.781 1 31.77 456 ARG B O 1
ATOM 7376 N N . LYS B 1 457 ? 7.066 -7.355 14.797 1 30.56 457 LYS B N 1
ATOM 7377 C CA . LYS B 1 457 ? 7.641 -7.938 16 1 30.56 457 LYS B CA 1
ATOM 7378 C C . LYS B 1 457 ? 6.77 -7.645 17.219 1 30.56 457 LYS B C 1
ATOM 7380 O O . LYS B 1 457 ? 6.598 -6.488 17.609 1 30.56 457 LYS B O 1
ATOM 7385 N N . ASN B 1 458 ? 5.789 -8.367 17.438 1 27.31 458 ASN B N 1
ATOM 7386 C CA . ASN B 1 458 ? 5.156 -8.406 18.766 1 27.31 458 ASN B CA 1
ATOM 7387 C C . ASN B 1 458 ? 6.191 -8.477 19.875 1 27.31 458 ASN B C 1
ATOM 7389 O O . ASN B 1 458 ? 6.633 -9.562 20.25 1 27.31 458 ASN B O 1
ATOM 7393 N N . ASN B 1 459 ? 7.293 -7.844 19.828 1 23.69 459 ASN B N 1
ATOM 7394 C CA . ASN B 1 459 ? 8 -7.887 21.109 1 23.69 459 ASN B CA 1
ATOM 7395 C C . ASN B 1 459 ? 7.039 -7.742 22.281 1 23.69 459 ASN B C 1
ATOM 7397 O O . ASN B 1 459 ? 6.141 -6.898 22.25 1 23.69 459 ASN B O 1
ATOM 7401 N N . ILE B 1 460 ? 6.961 -8.734 23.156 1 22.09 460 ILE B N 1
ATOM 7402 C CA . ILE B 1 460 ? 6.586 -8.977 24.547 1 22.09 460 ILE B CA 1
ATOM 7403 C C . ILE B 1 460 ? 6.992 -7.785 25.406 1 22.09 460 ILE B C 1
ATOM 7405 O O . ILE B 1 460 ? 8.188 -7.551 25.625 1 22.09 460 ILE B O 1
ATOM 7409 N N . ILE B 1 461 ? 6.613 -6.574 25.172 1 17.97 461 ILE B N 1
ATOM 7410 C CA . ILE B 1 461 ? 6.613 -5.898 26.469 1 17.97 461 ILE B CA 1
ATOM 7411 C C . ILE B 1 461 ? 5.539 -6.508 27.375 1 17.97 461 ILE B C 1
ATOM 7413 O O . ILE B 1 461 ? 4.387 -6.66 26.953 1 17.97 461 ILE B O 1
#

Solvent-accessible surface area (backbone atoms only — not comparable to full-atom values): 47791 Å² total; per-residue (Å²): 123,72,77,71,61,66,70,68,66,64,72,73,75,71,77,76,77,72,64,54,69,81,65,52,72,66,35,46,52,22,41,53,50,45,52,54,47,42,52,71,53,33,68,49,24,30,44,34,42,33,39,44,63,69,53,72,47,80,29,37,43,87,84,45,91,50,84,43,51,22,42,35,38,36,71,36,62,60,34,30,43,30,30,63,55,45,37,67,55,13,48,51,48,22,44,29,72,55,21,39,49,45,77,43,77,84,49,15,67,32,29,42,52,41,31,54,50,54,31,47,60,68,64,50,67,86,62,82,76,63,86,72,72,59,91,69,52,58,82,50,72,64,42,55,60,57,45,48,55,34,28,52,54,47,63,71,33,48,50,47,77,68,46,33,36,52,35,43,32,68,52,60,48,70,40,70,68,61,53,49,57,29,38,54,97,61,52,67,97,62,64,30,42,52,74,49,94,86,52,58,63,64,59,14,38,51,44,36,52,49,48,51,44,54,64,42,61,68,42,43,87,32,36,34,36,29,48,49,37,60,49,32,46,66,60,55,53,52,30,74,73,39,55,21,36,39,38,30,23,27,63,30,69,53,28,49,54,50,19,54,52,52,35,55,75,68,68,41,62,87,41,47,44,79,43,87,42,58,78,89,66,59,62,78,86,49,63,19,41,24,38,38,30,58,64,36,66,35,54,43,24,82,88,36,42,38,55,50,30,33,45,49,51,59,30,40,31,87,64,20,29,38,32,42,30,38,56,26,35,45,52,78,47,30,67,50,54,70,63,42,64,45,62,53,39,72,74,60,38,50,38,50,32,61,45,19,66,50,57,53,39,46,24,32,45,75,34,30,68,47,38,77,50,32,35,40,57,49,19,54,28,32,20,54,41,29,53,48,32,45,52,36,38,65,74,39,44,67,63,44,40,72,75,69,47,53,69,46,55,52,37,44,51,52,49,47,33,34,54,52,23,28,32,18,62,44,36,48,31,39,23,36,43,32,34,30,32,42,67,48,36,33,85,71,64,45,62,69,60,69,44,55,56,76,73,70,72,72,69,77,120,123,73,79,71,59,70,71,67,66,65,73,72,76,69,76,75,78,71,66,54,70,80,64,53,72,66,35,46,51,22,41,53,50,44,52,52,47,43,52,73,53,33,68,47,24,30,43,33,42,34,38,45,65,68,55,74,48,80,28,37,44,86,83,46,92,49,84,44,53,22,42,35,38,35,72,37,65,60,32,30,43,31,28,61,54,43,35,67,52,13,48,53,49,21,43,29,72,54,21,38,49,45,76,43,77,83,50,15,68,32,29,42,52,41,32,54,51,53,31,46,60,69,64,50,66,88,62,81,76,63,86,72,71,56,90,67,51,60,82,50,72,64,41,53,61,58,43,47,55,34,26,53,56,47,64,70,34,48,48,46,78,68,47,33,35,51,36,43,32,66,52,60,50,70,41,72,67,62,53,49,57,28,37,54,97,60,51,68,94,62,64,29,42,52,75,48,93,85,52,57,64,62,60,15,37,52,46,37,52,50,48,52,44,52,64,42,62,67,44,42,87,34,36,33,35,28,48,48,36,60,47,31,48,65,60,54,52,51,31,72,72,39,57,22,35,38,38,29,22,28,64,30,69,54,28,49,56,50,19,54,52,53,36,54,74,68,68,42,62,88,40,47,44,78,42,89,41,59,78,88,66,59,63,77,85,49,64,20,41,25,36,41,30,58,63,36,67,36,55,42,24,83,90,37,41,38,57,51,31,33,44,51,50,58,31,38,32,88,63,20,29,39,33,41,30,38,57,25,36,45,52,79,47,30,68,49,53,70,63,44,62,46,63,54,37,73,72,59,37,49,40,48,32,60,46,19,68,49,57,52,40,47,22,31,43,76,32,30,68,45,39,79,49,33,34,41,59,49,20,58,28,32,22,56,41,29,53,48,31,45,52,35,37,65,73,40,44,68,63,46,41,72,74,68,49,55,70,48,57,53,36,44,51,52,48,49,32,33,52,52,22,28,33,18,61,44,36,49,32,37,23,37,45,34,33,32,33,40,67,48,34,33,86,72,65,42,64,70,58,66,49,58,54,73,73,69,73,73,70,83,122

Foldseek 3Di:
DPVVPPPPPPPPPPDPPLPFADADPVLVVLVVVVLVVQQVQQAAEWEWEAERPGDIHIHYDPPDPHPQYAYKYFDHSQLSVLCLQANQVSNLVCLLVVRMATPDNQCRLLSVLLSNVVSLVVPPDPDLPDPDAASPPPPRPNNVVVFVVQLVLQVVQACDPVSLLVLQQVFQVPDPVLLCQLAPPLSDPAFFQDPDLPDDRVVRNVVVLVLQCQLQVDAQAWEEEEEACFLQSSVLVNCVVHVHAYEYEDSYPNSQVNNVVVCVVVVNVPRYYYYDDDLLPDDLVAAGQEYEYAANVQSNALVCLLVNLLSVQSRHDQLHKYKYKHKAAAPSCQVNQSSGDDLCCVPHGPNTGHHHPVSNVVSNVVRHQKDWDDKDWRLLSRLSVLSSSLVSLVVCVVVVVVVPDDSSVSSSSNSVSSNSSSCSVSVRMTIMIIMMGHPPSCVVQVPPVVVPPRRDPVPPD/DPVVPPVPPPPPPPDDPLPFADADPVLVVLVVVVLVCQQVQQAAEWEWEAERPGDIHIHYDPPDPHPQYAYKYFDHSQLSVLCLQANQVSNLVCLLVVRMATPDNQCRLLSVLLSNVVSLVVPPPPDLPDPDAASPPPPPPNNVVVFVVQLVLQVVQACDPVSLLVLQQVFQVPDPVLLCQLAPPLSDPAFFQDPDLPDDRVVRNVVVLVQQCLLQVDAQAWEEEEEACFLQSSVLVSCVVHVHAYEYEDSYPNSQVNNVVVCVVVVNVPRYYYYDDDLLPDDLVAAGQEYEYAANVQSNALVCLLVNLLSVQSRHDQLHKYKYKHKAAAPSCQVNQSSGDDLCCVPHGPNTGHHHPVSNVVSNVVRHQKDWDDKDWRLLSRLSVLSSSLVSLVVCVVVVVVVPDDSSVSSSSNSVSSNSSSCSVSVRMTIMIIMMGHPPSCVVQVPPVVVPRRGDPVPDD

pLDDT: mean 85.37, std 19.75, range [17.7, 98.88]

Organism: Arabidopsis thaliana (NCBI:txid3702)

InterPro domains:
  IPR003333 Cyclopropane mycolic acid synthase [PIRSF003085] (69-441)
  IPR026669 Arsenite methyltransferase-like [PTHR43675] (16-445)
  IPR029063 S-adenosyl-L-methionine-dependent methyltransferase superfamily [G3DSA:3.40.50.150] (152-438)
  IPR029063 S-adenosyl-L-methionine-dependent methyltransferase superfamily [SSF53335] (170-440)